Protein AF-0000000069872160 (afdb_homodimer)

Sequence (786 aa):
MKTIKYLLLVLLCYCTAQVYSQNKASWVPDSIASQIPVIQNQAREWKQKIYENPKDEKAWMSYARTIQTLKSLTPGDDIEKEINEMMDKMKKEIPNTATYALIQNMILPFGKNDMTFDEIIDKWPDAVMHYPVYMGLSFSNKDRLKDISTRWYQSGAYPVQSLNYTYNELTSAEKDALIFTDVNWTLFGSYLLQYGKGLFDDKKVILSGLILPSFSMNRLTEELGIPEFKDTDPEFYKSKTPTATFANEIKKRIEHIAKYTNRPIYISVSTNEAVKDLLKDHLYTEGLLMRYSAKPYDNLAIMRRNYENTYLLDYLYESFYPETLTNVCLDLKGVKMLSIYYVPAFKSLLQFYKESGDVTHYDKLHALLESIIKKADYYNEEVRERYLKSINFMKTIKYLLLVLLCYCTAQVYSQNKASWVPDSIASQIPVIQNQAREWKQKIYENPKDEKAWMSYARTIQTLKSLTPGDDIEKEINEMMDKMKKEIPNTATYALIQNMILPFGKNDMTFDEIIDKWPDAVMHYPVYMGLSFSNKDRLKDISTRWYQSGAYPVQSLNYTYNELTSAEKDALIFTDVNWTLFGSYLLQYGKGLFDDKKVILSGLILPSFSMNRLTEELGIPEFKDTDPEFYKSKTPTATFANEIKKRIEHIAKYTNRPIYISVSTNEAVKDLLKDHLYTEGLLMRYSAKPYDNLAIMRRNYENTYLLDYLYESFYPETLTNVCLDLKGVKMLSIYYVPAFKSLLQFYKESGDVTHYDKLHALLESIIKKADYYNEEVRERYLKSINF

Foldseek 3Di:
DVVLLVLLLVLVVLLVPVLPPPPPPPPPVPDVVVCLVVLVVQLVVLVVVCVVPVQPLVSLLSNLSSLQSNCVSPPDDVSVVVLVVSLVSNCVRPNPDLSSQVSCVNRPDPPPGPDDPVRSCVVCVQLQQCLSVQLSSCVVPPVSNLSSLQSNLVVVLQFPLLLQLLQLVLQLFDFLEEEEEQAVSNVSSVSNCCRNVNPNVSYHYDYLVQCLDQVNVQVVCVVQVHDRDDPPCPVLVPDPDPLLSSLVSSLSSVVRCVVTGPHWYKYFLNHDPSNCVVQVCQWDFLARITTGHPDDDPSLVSNVCSVPPGHDQVVLVPNDGDLVSNVSHHDSLSSLCSLLSRLVSCLVVLVVCVVVVVVVVNVVSLVSNLSSLVPNPSHDPVVSVVSNVSNVD/DVVLLVLLLVLVVLLVPVLPPPPPPPPPVPDVVVCLVVLVVQLVVLVVVCVVPVQPLVSLLSNLSSLQSNCVSPPDDVSVVVLVVSLVSNCVRPNPDLSSQVSCVNRPDPPPGPDDPVRSCVVCVQLQQCLSVQLSSCVVPPVSNLSSLQSNLVVVLQFPLLLQLLQLVLQLFDFLEEEEEQAVSNVSSVSNCCRNVVPNVSYHYDYLVQCLDQVSVQVVCVVQVHDRDDPPCPVLPPDPDPLLSSLVSSLSSVVRCVVTGPHWYKYFLNHDPSNCVVQVCQWDALARITTGHPDDDPSLVSNVCSVPPNHDQVVLVPNDGDLVSNVSHHDSLSSLCSLLSRLVSCLVVLVVCVVVVVVVVNVVSLVSNLSSLVPNPSHDPVVSVVSNVSNVD

Organism: Bacteroides thetaiotaomicron (strain ATCC 29148 / DSM 2079 / JCM 5827 / CCUG 10774 / NCTC 10582 / VPI-5482 / E50) (NCBI:txid226186)

Solvent-accessible surface area (backbone atoms only — not comparable to full-atom values): 43224 Å² total; per-residue (Å²): 108,70,65,53,52,51,49,39,46,54,51,53,44,49,68,56,49,66,60,64,56,69,55,79,66,67,79,48,83,68,54,78,65,72,48,45,61,57,48,51,49,48,34,50,53,26,50,50,48,30,69,76,35,62,71,42,60,66,39,49,52,52,27,50,53,39,49,52,51,43,38,75,73,52,67,51,68,66,50,52,51,51,50,51,53,50,51,54,49,41,55,70,55,43,56,96,36,64,64,49,52,50,49,39,54,70,71,45,60,88,84,73,41,95,57,51,72,68,54,45,44,68,74,43,72,78,48,63,60,44,46,66,58,55,40,61,74,16,73,88,35,65,69,55,31,38,51,49,24,30,50,44,39,45,65,55,46,62,47,52,68,44,40,45,52,29,48,39,45,56,70,70,46,62,85,46,19,37,34,36,28,63,50,64,63,45,47,54,28,45,43,25,37,26,54,42,70,65,41,68,75,60,45,45,72,39,53,53,78,61,46,66,48,65,70,45,35,40,51,50,23,57,75,69,71,38,76,74,82,75,80,86,65,72,64,51,76,67,43,98,37,72,64,57,26,51,22,52,54,52,50,54,52,52,52,54,48,60,72,63,49,90,54,50,42,31,37,34,67,73,29,57,64,60,37,50,60,74,42,44,93,30,49,41,58,38,32,55,34,21,38,58,38,96,61,90,72,71,34,63,62,47,23,50,47,30,65,76,71,64,46,64,59,43,60,73,78,59,69,84,66,34,64,67,39,29,49,54,53,42,58,54,66,59,56,62,51,58,59,56,54,53,44,75,33,40,44,68,57,45,52,48,26,58,74,71,62,38,58,69,61,26,53,52,50,50,50,50,46,49,50,40,46,70,64,42,71,89,47,56,69,69,58,38,48,53,55,52,53,71,73,61,125,109,70,65,53,51,50,48,39,44,53,53,54,45,49,68,55,48,67,62,65,57,69,55,79,65,68,79,48,80,68,53,78,64,70,48,46,61,56,47,50,50,50,33,51,51,26,50,50,50,30,69,76,35,61,72,43,60,65,36,50,52,54,28,50,53,41,48,50,51,44,38,73,73,53,67,51,69,66,48,52,50,50,50,52,52,50,52,54,51,42,54,70,55,42,56,96,36,66,64,50,52,49,50,39,55,70,70,44,61,88,84,73,43,94,55,52,72,68,53,44,44,69,72,43,72,78,49,65,58,44,46,65,59,55,42,60,72,17,74,88,34,64,70,56,31,38,51,50,23,29,49,44,39,46,65,55,45,61,48,50,68,45,40,44,53,29,46,38,44,57,70,70,47,61,84,45,19,38,35,37,28,64,50,63,63,45,46,53,29,44,43,25,37,25,52,42,69,65,42,68,77,59,45,45,72,41,53,54,78,61,45,66,48,64,71,46,34,41,52,49,22,56,73,69,71,37,76,72,81,74,79,86,68,70,64,53,74,70,44,99,34,71,63,57,22,50,22,50,54,50,47,54,51,53,52,54,48,60,72,62,49,89,53,49,40,30,37,32,65,75,28,57,64,62,38,48,61,76,42,44,93,31,48,42,59,38,31,58,35,21,38,58,39,97,61,90,71,72,34,64,61,48,22,49,45,31,67,76,72,65,46,66,59,44,59,72,79,59,67,84,66,34,65,69,38,29,49,54,53,41,58,54,66,58,55,61,51,58,58,56,53,53,44,75,32,41,43,66,56,46,52,47,25,58,74,72,63,38,57,69,61,26,53,53,51,50,52,51,46,49,51,40,44,71,64,42,73,87,46,56,69,69,61,38,48,53,55,52,53,71,74,61,127

Structure (mmCIF, N/CA/C/O backbone):
data_AF-0000000069872160-model_v1
#
loop_
_entity.id
_entity.type
_entity.pdbx_description
1 polymer 'Uncharacterized protein'
#
loop_
_atom_site.group_PDB
_atom_site.id
_atom_site.type_symbol
_atom_site.label_atom_id
_atom_site.label_alt_id
_atom_site.label_comp_id
_atom_site.label_asym_id
_atom_site.label_entity_id
_atom_site.label_seq_id
_atom_site.pdbx_PDB_ins_code
_atom_site.Cartn_x
_atom_site.Cartn_y
_atom_site.Cartn_z
_atom_site.occupancy
_atom_site.B_iso_or_equiv
_atom_site.auth_seq_id
_atom_site.auth_comp_id
_atom_site.auth_asym_id
_atom_site.auth_atom_id
_atom_site.pdbx_PDB_model_num
ATOM 1 N N . MET A 1 1 ? 22.672 -28.594 -9 1 46.12 1 MET A N 1
ATOM 2 C CA . MET A 1 1 ? 22.922 -27.406 -9.797 1 46.12 1 MET A CA 1
ATOM 3 C C . MET A 1 1 ? 22.031 -27.359 -11.031 1 46.12 1 MET A C 1
ATOM 5 O O . MET A 1 1 ? 21.422 -26.328 -11.32 1 46.12 1 MET A O 1
ATOM 9 N N . LYS A 1 2 ? 21.922 -28.531 -11.727 1 51.09 2 LYS A N 1
ATOM 10 C CA . LYS A 1 2 ? 21.078 -28.578 -12.93 1 51.09 2 LYS A CA 1
ATOM 11 C C . LYS A 1 2 ? 19.609 -28.359 -12.586 1 51.09 2 LYS A C 1
ATOM 13 O O . LYS A 1 2 ? 18.906 -27.641 -13.289 1 51.09 2 LYS A O 1
ATOM 18 N N . THR A 1 3 ? 19.297 -28.859 -11.477 1 50.94 3 THR A N 1
ATOM 19 C CA . THR A 1 3 ? 17.906 -28.766 -11.023 1 50.94 3 THR A CA 1
ATOM 20 C C . THR A 1 3 ? 17.547 -27.328 -10.68 1 50.94 3 THR A C 1
ATOM 22 O O . THR A 1 3 ? 16.438 -26.875 -10.992 1 50.94 3 THR A O 1
ATOM 25 N N . ILE A 1 4 ? 18.516 -26.688 -10.227 1 51.16 4 ILE A N 1
ATOM 26 C CA . ILE A 1 4 ? 18.266 -25.297 -9.836 1 51.16 4 ILE A CA 1
ATOM 27 C C . ILE A 1 4 ? 18.078 -24.438 -11.078 1 51.16 4 ILE A C 1
ATOM 29 O O . ILE A 1 4 ? 17.188 -23.578 -11.117 1 51.16 4 ILE A O 1
ATOM 33 N N . LYS A 1 5 ? 18.906 -24.734 -12.039 1 51.94 5 LYS A N 1
ATOM 34 C CA . LYS A 1 5 ? 18.812 -23.953 -13.266 1 51.94 5 LYS A CA 1
ATOM 35 C C . LYS A 1 5 ? 17.453 -24.141 -13.945 1 51.94 5 LYS A C 1
ATOM 37 O O . LYS A 1 5 ? 16.875 -23.188 -14.461 1 51.94 5 LYS A O 1
ATOM 42 N N . TYR A 1 6 ? 17.047 -25.391 -13.914 1 49.62 6 TYR A N 1
ATOM 43 C CA . TYR A 1 6 ? 15.742 -25.672 -14.508 1 49.62 6 TYR A CA 1
ATOM 44 C C . TYR A 1 6 ? 14.641 -24.938 -13.758 1 49.62 6 TYR A C 1
ATOM 46 O O . TYR A 1 6 ? 13.742 -24.359 -14.375 1 49.62 6 TYR A O 1
ATOM 54 N N . LEU A 1 7 ? 14.789 -25 -12.523 1 50.44 7 LEU A N 1
ATOM 55 C CA . LEU A 1 7 ? 13.781 -24.344 -11.695 1 50.44 7 LEU A CA 1
ATOM 56 C C . LEU A 1 7 ? 13.75 -22.844 -11.969 1 50.44 7 LEU A C 1
ATOM 58 O O . LEU A 1 7 ? 12.68 -22.25 -12.039 1 50.44 7 LEU A O 1
ATOM 62 N N . LEU A 1 8 ? 14.906 -22.453 -12.125 1 51.78 8 LEU A N 1
ATOM 63 C CA . LEU A 1 8 ? 15.023 -21.016 -12.414 1 51.78 8 LEU A CA 1
ATOM 64 C C . LEU A 1 8 ? 14.406 -20.688 -13.766 1 51.78 8 LEU A C 1
ATOM 66 O O . LEU A 1 8 ? 13.75 -19.641 -13.914 1 51.78 8 LEU A O 1
ATOM 70 N N . LEU A 1 9 ? 14.672 -21.609 -14.641 1 50.47 9 LEU A N 1
ATOM 71 C CA . LEU A 1 9 ? 14.133 -21.391 -15.977 1 50.47 9 LEU A CA 1
ATOM 72 C C . LEU A 1 9 ? 12.609 -21.391 -15.953 1 50.47 9 LEU A C 1
ATOM 74 O O . LEU A 1 9 ? 11.969 -20.562 -16.609 1 50.47 9 LEU A O 1
ATOM 78 N N . VAL A 1 10 ? 12.125 -22.328 -15.219 1 47.72 10 VAL A N 1
ATOM 79 C CA . VAL A 1 10 ? 10.672 -22.438 -15.141 1 47.72 10 VAL A CA 1
ATOM 80 C C . VAL A 1 10 ? 10.094 -21.188 -14.477 1 47.72 10 VAL A C 1
ATOM 82 O O . VAL A 1 10 ? 9.094 -20.641 -14.938 1 47.72 10 VAL A O 1
ATOM 85 N N . LEU A 1 11 ? 10.805 -20.828 -13.477 1 49.16 11 LEU A N 1
ATOM 86 C CA . LEU A 1 11 ? 10.32 -19.672 -12.719 1 49.16 11 LEU A CA 1
ATOM 87 C C . LE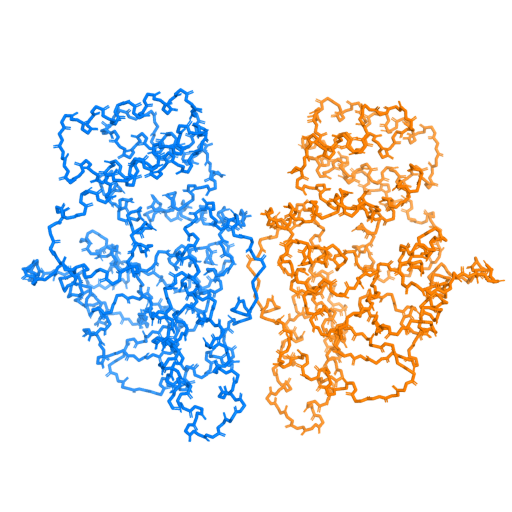U A 1 11 ? 10.477 -18.391 -13.539 1 49.16 11 LEU A C 1
ATOM 89 O O . LEU A 1 11 ? 9.602 -17.531 -13.5 1 49.16 11 LEU A O 1
ATOM 93 N N . LEU A 1 12 ? 11.617 -18.344 -14.172 1 48.47 12 LEU A N 1
ATOM 94 C CA . LEU A 1 12 ? 11.906 -17.172 -14.977 1 48.47 12 LEU A CA 1
ATOM 95 C C . LEU A 1 12 ? 11.016 -17.125 -16.219 1 48.47 12 LEU A C 1
ATOM 97 O O . LEU A 1 12 ? 10.602 -16.047 -16.656 1 48.47 12 LEU A O 1
ATOM 101 N N . CYS A 1 13 ? 10.852 -18.266 -16.797 1 44.12 13 CYS A N 1
ATOM 102 C CA . CYS A 1 13 ? 10 -18.328 -17.984 1 44.12 13 CYS A CA 1
ATOM 103 C C . CYS A 1 13 ? 8.555 -18 -17.625 1 44.12 13 CYS A C 1
ATOM 105 O O . CYS A 1 13 ? 7.844 -17.359 -18.406 1 44.12 13 CYS A O 1
ATOM 107 N N . TYR A 1 14 ? 8.219 -18.5 -16.562 1 42.78 14 TYR A N 1
ATOM 108 C CA . TYR A 1 14 ? 6.82 -18.312 -16.203 1 42.78 14 TYR A CA 1
ATOM 109 C C . TYR A 1 14 ? 6.543 -16.875 -15.797 1 42.78 14 TYR A C 1
ATOM 111 O O . TYR A 1 14 ? 5.434 -16.359 -15.992 1 42.78 14 TYR A O 1
ATOM 119 N N . CYS A 1 15 ? 7.516 -16.266 -15.211 1 42.75 15 CYS A N 1
ATOM 120 C CA . CYS A 1 15 ? 7.309 -14.852 -14.914 1 42.75 15 CYS A CA 1
ATOM 121 C C . CYS A 1 15 ? 7.066 -14.055 -16.188 1 42.75 15 CYS A C 1
ATOM 123 O O . CYS A 1 15 ? 6.332 -13.062 -16.172 1 42.75 15 CYS A O 1
ATOM 125 N N . THR A 1 16 ? 7.664 -14.492 -17.297 1 39.66 16 THR A N 1
ATOM 126 C CA . THR A 1 16 ? 7.543 -13.781 -18.562 1 39.66 16 THR A CA 1
ATOM 127 C C . THR A 1 16 ? 6.34 -14.289 -19.359 1 39.66 16 THR A C 1
ATOM 129 O O . THR A 1 16 ? 5.758 -13.555 -20.156 1 39.66 16 THR A O 1
ATOM 132 N N . ALA A 1 17 ? 6.023 -15.523 -19.266 1 37.59 17 ALA A N 1
ATOM 133 C CA . ALA A 1 17 ? 5.062 -16.125 -20.188 1 37.59 17 ALA A CA 1
ATOM 134 C C . ALA A 1 17 ? 3.652 -15.602 -19.922 1 37.59 17 ALA A C 1
ATOM 136 O O . ALA A 1 17 ? 2.83 -15.523 -20.828 1 37.59 17 ALA A O 1
ATOM 137 N N . GLN A 1 18 ? 3.295 -15.398 -18.703 1 38.25 18 GLN A N 1
ATOM 138 C CA . GLN A 1 18 ? 1.884 -15.047 -18.578 1 38.25 18 GLN A CA 1
ATOM 139 C C . GLN A 1 18 ? 1.585 -13.719 -19.266 1 38.25 18 GLN A C 1
ATOM 141 O O . GLN A 1 18 ? 0.421 -13.352 -19.438 1 38.25 18 GLN A O 1
ATOM 146 N N . VAL A 1 19 ? 2.504 -12.898 -19.406 1 34.5 19 VAL A N 1
ATOM 147 C CA . VAL A 1 19 ? 2.197 -11.625 -20.047 1 34.5 19 VAL A CA 1
ATOM 148 C C . VAL A 1 19 ? 1.654 -11.875 -21.453 1 34.5 19 VAL A C 1
ATOM 150 O O . VAL A 1 19 ? 0.75 -11.164 -21.906 1 34.5 19 VAL A O 1
ATOM 153 N N . TYR A 1 20 ? 2.264 -12.711 -22.188 1 31.27 20 TYR A N 1
ATOM 154 C CA . TYR A 1 20 ? 1.963 -12.711 -23.609 1 31.27 20 TYR A CA 1
ATOM 155 C C . TYR A 1 20 ? 0.69 -13.5 -23.906 1 31.27 20 TYR A C 1
ATOM 157 O O . TYR A 1 20 ? 0.31 -13.672 -25.062 1 31.27 20 TYR A O 1
ATOM 165 N N . SER A 1 21 ? 0.135 -14.18 -22.938 1 32.28 21 SER A N 1
ATOM 166 C CA . SER A 1 21 ? -0.94 -15.055 -23.391 1 32.28 21 SER A CA 1
ATOM 167 C C . SER A 1 21 ? -2.145 -14.242 -23.859 1 32.28 21 SER A C 1
ATOM 169 O O . SER A 1 21 ? -3.195 -14.805 -24.172 1 32.28 21 SER A O 1
ATOM 171 N N . GLN A 1 22 ? -2.273 -13.055 -23.438 1 32.03 22 GLN A N 1
ATOM 172 C CA . GLN A 1 22 ? -3.604 -12.57 -23.797 1 32.03 22 GLN A CA 1
ATOM 173 C C . GLN A 1 22 ? -3.811 -12.617 -25.312 1 32.03 22 GLN A C 1
ATOM 175 O O . GLN A 1 22 ? -4.836 -12.156 -25.812 1 32.03 22 GLN A O 1
ATOM 180 N N . ASN A 1 23 ? -2.908 -12.336 -26.156 1 28.25 23 ASN A N 1
ATOM 181 C CA . ASN A 1 23 ? -3.443 -12.5 -27.5 1 28.25 23 ASN A CA 1
ATOM 182 C C . ASN A 1 23 ? -4.035 -13.891 -27.703 1 28.25 23 ASN A C 1
ATOM 184 O O . ASN A 1 23 ? -3.473 -14.883 -27.234 1 28.25 23 ASN A O 1
ATOM 188 N N . LYS A 1 24 ? -5.422 -14.117 -27.719 1 32.97 24 LYS A N 1
ATOM 189 C CA . LYS A 1 24 ? -6.035 -15.336 -28.25 1 32.97 24 LYS A CA 1
ATOM 190 C C . LYS A 1 24 ? -5.039 -16.125 -29.094 1 32.97 24 LYS A C 1
ATOM 192 O O . LYS A 1 24 ? -5.434 -16.953 -29.922 1 32.97 24 LYS A O 1
ATOM 197 N N . ALA A 1 25 ? -3.918 -15.672 -29.312 1 30.06 25 ALA A N 1
ATOM 198 C CA . ALA A 1 25 ? -3.283 -16.656 -30.172 1 30.06 25 ALA A CA 1
ATOM 199 C C . ALA A 1 25 ? -3.283 -18.047 -29.531 1 30.06 25 ALA A C 1
ATOM 201 O O . ALA A 1 25 ? -3.014 -18.172 -28.328 1 30.06 25 ALA A O 1
ATOM 202 N N . SER A 1 26 ? -4.188 -18.938 -29.953 1 27.89 26 SER A N 1
ATOM 203 C CA . SER A 1 26 ? -4.102 -20.391 -29.906 1 27.89 26 SER A CA 1
ATOM 204 C C . SER A 1 26 ? -2.676 -20.844 -29.625 1 27.89 26 SER A C 1
ATOM 206 O O . SER A 1 26 ? -1.774 -20.625 -30.438 1 27.89 26 SER A O 1
ATOM 208 N N . TRP A 1 27 ? -2.262 -20.766 -28.453 1 29.09 27 TRP A N 1
ATOM 209 C CA . TRP A 1 27 ? -1.184 -21.734 -28.344 1 29.09 27 TRP A CA 1
ATOM 210 C C . TRP A 1 27 ? -1.547 -23.031 -29.062 1 29.09 27 TRP A C 1
ATOM 212 O O . TRP A 1 27 ? -2.369 -23.812 -28.578 1 29.09 27 TRP A O 1
ATOM 222 N N . VAL A 1 28 ? -2.207 -23.016 -30.156 1 30.61 28 VAL A N 1
ATOM 223 C CA . VAL A 1 28 ? -2.109 -24.266 -30.906 1 30.61 28 VAL A CA 1
ATOM 224 C C . VAL A 1 28 ? -0.677 -24.797 -30.844 1 30.61 28 VAL A C 1
ATOM 226 O O . VAL A 1 28 ? 0.277 -24.031 -31.016 1 30.61 28 VAL A O 1
ATOM 229 N N . PRO A 1 29 ? -0.417 -25.906 -30.188 1 35.09 29 PRO A N 1
ATOM 230 C CA . PRO A 1 29 ? 0.846 -26.594 -30.469 1 35.09 29 PRO A CA 1
ATOM 231 C C . PRO A 1 29 ? 1.492 -26.141 -31.766 1 35.09 29 PRO A C 1
ATOM 233 O O . PRO A 1 29 ? 2.484 -26.734 -32.219 1 35.09 29 PRO A O 1
ATOM 236 N N . ASP A 1 30 ? 0.834 -25.547 -32.625 1 39 30 ASP A N 1
ATOM 237 C CA . ASP A 1 30 ? 1.576 -25.297 -33.844 1 39 30 ASP A CA 1
ATOM 238 C C . ASP A 1 30 ? 2.936 -24.672 -33.562 1 39 30 ASP A C 1
ATOM 240 O O . ASP A 1 30 ? 3.111 -24.016 -32.531 1 39 30 ASP A O 1
ATOM 244 N N . SER A 1 31 ? 4.281 -24.688 -34.438 1 47.19 31 SER A N 1
ATOM 245 C CA . SER A 1 31 ? 5.711 -24.984 -34.375 1 47.19 31 SER A CA 1
ATOM 246 C C . SER A 1 31 ? 6.453 -23.922 -33.562 1 47.19 31 SER A C 1
ATOM 248 O O . SER A 1 31 ? 6.168 -22.734 -33.688 1 47.19 31 SER A O 1
ATOM 250 N N . ILE A 1 32 ? 6.922 -24.281 -32.219 1 54.94 32 ILE A N 1
ATOM 251 C CA . ILE A 1 32 ? 8.086 -23.594 -31.672 1 54.94 32 ILE A CA 1
ATOM 252 C C . ILE A 1 32 ? 8.734 -22.734 -32.75 1 54.94 32 ILE A C 1
ATOM 254 O O . ILE A 1 32 ? 9.148 -21.594 -32.5 1 54.94 32 ILE A O 1
ATOM 258 N N . ALA A 1 33 ? 8.375 -23.203 -33.906 1 59.5 33 ALA A N 1
ATOM 259 C CA . ALA A 1 33 ? 9.016 -22.531 -35.031 1 59.5 33 ALA A CA 1
ATOM 260 C C . ALA A 1 33 ? 8.344 -21.188 -35.312 1 59.5 33 ALA A C 1
ATOM 262 O O . ALA A 1 33 ? 9.008 -20.219 -35.688 1 59.5 33 ALA A O 1
ATOM 263 N N . SER A 1 34 ? 6.992 -21.234 -35 1 66.44 34 SER A N 1
ATOM 264 C CA . SER A 1 34 ? 6.281 -20 -35.344 1 66.44 34 SER A CA 1
ATOM 265 C C . SER A 1 34 ? 6.566 -18.906 -34.344 1 66.44 34 SER A C 1
ATOM 267 O O . SER A 1 34 ? 6.379 -17.719 -34.625 1 66.44 34 SER A O 1
ATOM 269 N N . GLN A 1 35 ? 7.172 -19.312 -33.188 1 73.69 35 GLN A N 1
ATOM 270 C CA . GLN A 1 35 ? 7.426 -18.328 -32.125 1 73.69 35 GLN A CA 1
ATOM 271 C C . GLN A 1 35 ? 8.844 -17.766 -32.219 1 73.69 35 GLN A C 1
ATOM 273 O O . GLN A 1 35 ? 9.148 -16.734 -31.625 1 73.69 35 GLN A O 1
ATOM 278 N N . ILE A 1 36 ? 9.578 -18.375 -33.062 1 79.19 36 ILE A N 1
ATOM 279 C CA . ILE A 1 36 ? 10.992 -18.031 -33.094 1 79.19 36 ILE A CA 1
ATOM 280 C C . ILE A 1 36 ? 11.164 -16.594 -33.594 1 79.19 36 ILE A C 1
ATOM 282 O O . ILE A 1 36 ? 11.867 -15.797 -32.969 1 79.19 36 ILE A O 1
ATOM 286 N N . PRO A 1 37 ? 10.352 -16.219 -34.625 1 82.69 37 PRO A N 1
ATOM 287 C CA . PRO A 1 37 ? 10.5 -14.836 -35.062 1 82.69 37 PRO A CA 1
ATOM 288 C C . PRO A 1 37 ? 10.047 -13.812 -34.031 1 82.69 37 PRO A C 1
ATOM 290 O O . PRO A 1 37 ? 10.625 -12.727 -33.938 1 82.69 37 PRO A O 1
ATOM 293 N N . VAL A 1 38 ? 9.102 -14.125 -33.312 1 80.44 38 VAL A N 1
ATOM 294 C CA . VAL A 1 38 ? 8.586 -13.234 -32.281 1 80.44 38 VAL A CA 1
ATOM 295 C C . VAL A 1 38 ? 9.648 -13.031 -31.203 1 80.44 38 VAL A C 1
ATOM 297 O O . VAL A 1 38 ? 9.898 -11.898 -30.766 1 80.44 38 VAL A O 1
ATOM 300 N N . ILE A 1 39 ? 10.273 -14.078 -30.812 1 84.25 39 ILE A N 1
ATOM 301 C CA . ILE A 1 39 ? 11.297 -14.031 -29.766 1 84.25 39 ILE A CA 1
ATOM 302 C C . ILE A 1 39 ? 12.523 -13.289 -30.297 1 84.25 39 ILE A C 1
ATOM 304 O O . ILE A 1 39 ? 13.156 -12.531 -29.547 1 84.25 39 ILE A O 1
ATOM 308 N N . GLN A 1 40 ? 12.75 -13.5 -31.531 1 86.56 40 GLN A N 1
ATOM 309 C CA . GLN A 1 40 ? 13.867 -12.789 -32.156 1 86.56 40 GLN A CA 1
ATOM 310 C C . GLN A 1 40 ? 13.609 -11.289 -32.188 1 86.56 40 GLN A C 1
ATOM 312 O O . GLN A 1 40 ? 14.516 -10.492 -31.938 1 86.56 40 GLN A O 1
ATOM 317 N N . ASN A 1 41 ? 12.422 -10.984 -32.469 1 89.56 41 ASN A N 1
ATOM 318 C CA . ASN A 1 41 ? 12.055 -9.57 -32.5 1 89.56 41 ASN A CA 1
ATOM 319 C C . ASN A 1 41 ? 12.148 -8.969 -31.094 1 89.56 41 ASN A C 1
ATOM 321 O O . ASN A 1 41 ? 12.562 -7.816 -30.922 1 89.56 41 ASN A O 1
ATOM 325 N N . GLN A 1 42 ? 11.773 -9.695 -30.125 1 86.62 42 GLN A N 1
ATOM 326 C CA . GLN A 1 42 ? 11.898 -9.25 -28.734 1 86.62 42 GLN A CA 1
ATOM 327 C C . GLN A 1 42 ? 13.359 -9 -28.375 1 86.62 42 GLN A C 1
ATOM 329 O O . GLN A 1 42 ? 13.688 -8.008 -27.719 1 86.62 42 GLN A O 1
ATOM 334 N N . ALA A 1 43 ? 14.172 -9.891 -28.828 1 90 43 ALA A N 1
ATOM 335 C CA . ALA A 1 43 ? 15.602 -9.734 -28.562 1 90 43 ALA A CA 1
ATOM 336 C C . ALA A 1 43 ? 16.125 -8.438 -29.188 1 90 43 ALA A C 1
ATOM 338 O O . ALA A 1 43 ? 16.922 -7.727 -28.562 1 90 43 ALA A O 1
ATOM 339 N N . ARG A 1 44 ? 15.633 -8.156 -30.328 1 91.94 44 ARG A N 1
ATOM 340 C CA . ARG A 1 44 ? 16.062 -6.938 -31 1 91.94 44 ARG A CA 1
ATOM 341 C C . ARG A 1 44 ? 15.586 -5.699 -30.25 1 91.94 44 ARG A C 1
ATOM 343 O O . ARG A 1 44 ? 16.312 -4.707 -30.156 1 91.94 44 ARG A O 1
ATOM 350 N N . GLU A 1 45 ? 14.422 -5.781 -29.781 1 92.5 45 GLU A N 1
ATOM 351 C CA . GLU A 1 45 ? 13.867 -4.66 -29.016 1 92.5 45 GLU A CA 1
ATOM 352 C C . GLU A 1 45 ? 14.664 -4.41 -27.75 1 92.5 45 GLU A C 1
ATOM 354 O O . GLU A 1 45 ? 14.961 -3.26 -27.406 1 92.5 45 GLU A O 1
ATOM 359 N N . TRP A 1 46 ? 15.016 -5.441 -27.078 1 93.06 46 TRP A N 1
ATOM 360 C CA . TRP A 1 46 ? 15.789 -5.289 -25.844 1 93.06 46 TRP A CA 1
ATOM 361 C C . TRP A 1 46 ? 17.188 -4.777 -26.156 1 93.06 46 TRP A C 1
ATOM 363 O O . TRP A 1 46 ? 17.734 -3.961 -25.406 1 93.06 46 TRP A O 1
ATOM 373 N N . LYS A 1 47 ? 17.719 -5.297 -27.203 1 93.44 47 LYS A N 1
ATOM 374 C CA . LYS A 1 47 ? 19.047 -4.816 -27.641 1 93.44 47 LYS A CA 1
ATOM 375 C C . LYS A 1 47 ? 19.016 -3.314 -27.906 1 93.44 47 LYS A C 1
ATOM 377 O O . LYS A 1 47 ? 19.969 -2.605 -27.562 1 93.44 47 LYS A O 1
ATOM 382 N N . GLN A 1 48 ? 17.984 -2.885 -28.484 1 94.75 48 GLN A N 1
ATOM 383 C CA . GLN A 1 48 ? 17.828 -1.458 -28.75 1 94.75 48 GLN A CA 1
ATOM 384 C C . GLN A 1 48 ? 17.75 -0.659 -27.453 1 94.75 48 GLN A C 1
ATOM 386 O O . GLN A 1 48 ? 18.328 0.419 -27.344 1 94.75 48 GLN A O 1
ATOM 391 N N . LYS A 1 49 ? 17.047 -1.148 -26.531 1 94.38 49 LYS A N 1
ATOM 392 C CA . LYS A 1 49 ? 16.938 -0.479 -25.234 1 94.38 49 LYS A CA 1
ATOM 393 C C . LYS A 1 49 ? 18.297 -0.391 -24.547 1 94.38 49 LYS A C 1
ATOM 395 O O . LYS A 1 49 ? 18.609 0.618 -23.922 1 94.38 49 LYS A O 1
ATOM 400 N N . ILE A 1 50 ? 19.062 -1.433 -24.656 1 95.38 50 ILE A N 1
ATOM 401 C CA . ILE A 1 50 ? 20.391 -1.474 -24.062 1 95.38 50 ILE A CA 1
ATOM 402 C C . ILE A 1 50 ? 21.312 -0.469 -24.766 1 95.38 50 ILE A C 1
ATOM 404 O O . ILE A 1 50 ? 22.156 0.167 -24.141 1 95.38 50 ILE A O 1
ATOM 408 N N . TYR A 1 51 ? 21.094 -0.339 -26.078 1 94.5 51 TYR A N 1
ATOM 409 C CA . TYR A 1 51 ? 21.859 0.644 -26.844 1 94.5 51 TYR A CA 1
ATOM 410 C C . TYR A 1 51 ? 21.531 2.061 -26.375 1 94.5 51 TYR A C 1
ATOM 412 O O . TYR A 1 51 ? 22.438 2.896 -26.25 1 94.5 51 TYR A O 1
ATOM 420 N N . GLU A 1 52 ? 20.359 2.283 -26.094 1 95.88 52 GLU A N 1
ATOM 421 C CA . GLU A 1 52 ? 19.922 3.602 -25.641 1 95.88 52 GLU A CA 1
ATOM 422 C C . GLU A 1 52 ? 20.406 3.883 -24.219 1 95.88 52 GLU A C 1
ATOM 424 O O . GLU A 1 52 ? 20.781 5.012 -23.906 1 95.88 52 GLU A O 1
ATOM 429 N N . ASN A 1 53 ? 20.359 2.834 -23.391 1 96.19 53 ASN A N 1
ATOM 430 C CA . ASN A 1 53 ? 20.828 2.949 -22.016 1 96.19 53 ASN A CA 1
ATOM 431 C C . ASN A 1 53 ? 21.578 1.694 -21.578 1 96.19 53 ASN A C 1
ATOM 433 O O . ASN A 1 53 ? 21 0.819 -20.922 1 96.19 53 ASN A O 1
ATOM 437 N N . PRO A 1 54 ? 22.828 1.727 -21.734 1 96 54 PRO A N 1
ATOM 438 C CA . PRO A 1 54 ? 23.625 0.528 -21.453 1 96 54 PRO A CA 1
ATOM 439 C C . PRO A 1 54 ? 23.656 0.199 -19.953 1 96 54 PRO A C 1
ATOM 441 O O . PRO A 1 54 ? 24.125 -0.881 -19.578 1 96 54 PRO A O 1
ATOM 444 N N . LYS A 1 55 ? 23.156 1.096 -19.125 1 95.12 55 LYS A N 1
ATOM 445 C CA . LYS A 1 55 ? 23.188 0.849 -17.688 1 95.12 55 LYS A CA 1
ATOM 446 C C . LYS A 1 55 ? 21.859 0.281 -17.188 1 95.12 55 LYS A C 1
ATOM 448 O O . LYS A 1 55 ? 21.703 -0.005 -16 1 95.12 55 LYS A O 1
ATOM 453 N N . ASP A 1 56 ? 20.953 0.016 -18.109 1 93.56 56 ASP A N 1
ATOM 454 C CA . ASP A 1 56 ? 19.625 -0.494 -17.797 1 93.56 56 ASP A CA 1
ATOM 455 C C . ASP A 1 56 ? 19.672 -1.986 -17.469 1 93.56 56 ASP A C 1
ATOM 457 O O . ASP A 1 56 ? 19.594 -2.822 -18.375 1 93.56 56 ASP A O 1
ATOM 461 N N . GLU A 1 57 ? 19.719 -2.318 -16.234 1 93 57 GLU A N 1
ATOM 462 C CA . GLU A 1 57 ? 19.875 -3.703 -15.797 1 93 57 GLU A CA 1
ATOM 463 C C . GLU A 1 57 ? 18.641 -4.531 -16.156 1 93 57 GLU A C 1
ATOM 465 O O . GLU A 1 57 ? 18.75 -5.719 -16.469 1 93 57 GLU A O 1
ATOM 470 N N . LYS A 1 58 ? 17.531 -3.945 -16.125 1 88.81 58 LYS A N 1
ATOM 471 C CA . LYS A 1 58 ? 16.297 -4.668 -16.469 1 88.81 58 LYS A CA 1
ATOM 472 C C . LYS A 1 58 ? 16.297 -5.07 -17.938 1 88.81 58 LYS A C 1
ATOM 474 O O . LYS A 1 58 ? 15.883 -6.176 -18.281 1 88.81 58 LYS A O 1
ATOM 479 N N . ALA A 1 59 ? 16.734 -4.168 -18.75 1 91.31 59 ALA A N 1
ATOM 480 C CA . ALA A 1 59 ? 16.844 -4.473 -20.172 1 91.31 59 ALA A CA 1
ATOM 481 C C . ALA A 1 59 ? 17.828 -5.621 -20.422 1 91.31 59 ALA A C 1
ATOM 483 O O . ALA A 1 59 ? 17.562 -6.52 -21.219 1 91.31 59 ALA A O 1
ATOM 484 N N . TRP A 1 60 ? 18.891 -5.598 -19.703 1 93.62 60 TRP A N 1
ATOM 485 C CA . TRP A 1 60 ? 19.875 -6.664 -19.828 1 93.62 60 TRP A CA 1
ATOM 486 C C . TRP A 1 60 ? 19.281 -8.008 -19.422 1 93.62 60 TRP A C 1
ATOM 488 O O . TRP A 1 60 ? 19.484 -9.016 -20.109 1 93.62 60 TRP A O 1
ATOM 498 N N . MET A 1 61 ? 18.609 -8.008 -18.359 1 89.94 61 MET A N 1
ATOM 499 C CA . MET A 1 61 ? 18 -9.234 -17.859 1 89.94 61 MET A CA 1
ATOM 500 C C . MET A 1 61 ? 16.984 -9.789 -18.875 1 89.94 61 MET A C 1
ATOM 502 O O . MET A 1 61 ? 16.953 -10.992 -19.125 1 89.94 61 MET A O 1
ATOM 506 N N . SER A 1 62 ? 16.188 -8.898 -19.375 1 86.75 62 SER A N 1
ATOM 507 C CA . SER A 1 62 ? 15.188 -9.328 -20.359 1 86.75 62 SER A CA 1
ATOM 508 C C . SER A 1 62 ? 15.844 -9.836 -21.641 1 86.75 62 SER A C 1
ATOM 510 O O . SER A 1 62 ? 15.414 -10.828 -22.219 1 86.75 62 SER A O 1
ATOM 512 N N . TYR A 1 63 ? 16.875 -9.18 -22.047 1 90.88 63 TYR A N 1
ATOM 513 C CA . TYR A 1 63 ? 17.625 -9.602 -23.234 1 90.88 63 TYR A CA 1
ATOM 514 C C . TYR A 1 63 ? 18.25 -10.977 -23.016 1 90.88 63 TYR A C 1
ATOM 516 O O . TYR A 1 63 ? 18.125 -11.867 -23.859 1 90.88 63 TYR A O 1
ATOM 524 N N . ALA A 1 64 ? 18.859 -11.156 -21.891 1 90.06 64 ALA A N 1
ATOM 525 C CA . ALA A 1 64 ? 19.5 -12.43 -21.562 1 90.06 64 ALA A CA 1
ATOM 526 C C . ALA A 1 64 ? 18.484 -13.57 -21.562 1 90.06 64 ALA A C 1
ATOM 528 O O . ALA A 1 64 ? 18.75 -14.656 -22.062 1 90.06 64 ALA A O 1
ATOM 529 N N . ARG A 1 65 ? 17.344 -13.273 -20.984 1 83.62 65 ARG A N 1
ATOM 530 C CA . ARG A 1 65 ? 16.297 -14.289 -20.953 1 83.62 65 ARG A CA 1
ATOM 531 C C . ARG A 1 65 ? 15.859 -14.672 -22.359 1 83.62 65 ARG A C 1
ATOM 533 O O . ARG A 1 65 ? 15.656 -15.852 -22.656 1 83.62 65 ARG A O 1
ATOM 540 N N . THR A 1 66 ? 15.719 -13.672 -23.125 1 84.31 66 THR A N 1
ATOM 541 C CA . THR A 1 66 ? 15.297 -13.898 -24.5 1 84.31 66 THR A CA 1
ATOM 542 C C . THR A 1 66 ? 16.359 -14.688 -25.266 1 84.31 66 THR A C 1
ATOM 544 O O . THR A 1 66 ? 16.031 -15.609 -26.016 1 84.31 66 THR A O 1
ATOM 547 N N . ILE A 1 67 ? 17.562 -14.398 -25.078 1 87.62 67 ILE A N 1
ATOM 548 C CA . ILE A 1 67 ? 18.672 -15.062 -25.766 1 87.62 67 ILE A CA 1
ATOM 549 C C . ILE A 1 67 ? 18.781 -16.516 -25.281 1 87.62 67 ILE A C 1
ATOM 551 O O . ILE A 1 67 ? 19.047 -17.406 -26.078 1 87.62 67 ILE A O 1
ATOM 555 N N . GLN A 1 68 ? 18.625 -16.672 -24.062 1 83.38 68 GLN A N 1
ATOM 556 C CA . GLN A 1 68 ? 18.625 -18.031 -23.516 1 83.38 68 GLN A CA 1
ATOM 557 C C . GLN A 1 68 ? 17.516 -18.875 -24.141 1 83.38 68 GLN A C 1
ATOM 559 O O . GLN A 1 68 ? 17.734 -20.062 -24.438 1 83.38 68 GLN A O 1
ATOM 564 N N . THR A 1 69 ? 16.375 -18.266 -24.234 1 78.88 69 THR A N 1
ATOM 565 C CA . THR A 1 69 ? 15.266 -18.953 -24.875 1 78.88 69 THR A CA 1
ATOM 566 C C . THR A 1 69 ? 15.602 -19.312 -26.312 1 78.88 69 THR A C 1
ATOM 568 O O . THR A 1 69 ? 15.344 -20.422 -26.766 1 78.88 69 THR A O 1
ATOM 571 N N . LEU A 1 70 ? 16.203 -18.422 -27.016 1 81.44 70 LEU A N 1
ATOM 572 C CA . LEU A 1 70 ? 16.578 -18.625 -28.406 1 81.44 70 LEU A CA 1
ATOM 573 C C . LEU A 1 70 ? 17.656 -19.719 -28.516 1 81.44 70 LEU A C 1
ATOM 575 O O . LEU A 1 70 ? 17.641 -20.516 -29.453 1 81.44 70 LEU A O 1
ATOM 579 N N . LYS A 1 71 ? 18.547 -19.734 -27.562 1 83.12 71 LYS A N 1
ATOM 580 C CA . LYS A 1 71 ? 19.594 -20.75 -27.531 1 83.12 71 LYS A CA 1
ATOM 581 C C . LYS A 1 71 ? 18.984 -22.141 -27.406 1 83.12 71 LYS A C 1
ATOM 583 O O . LYS A 1 71 ? 19.453 -23.094 -28.031 1 83.12 71 LYS A O 1
ATOM 588 N N . SER A 1 72 ? 17.938 -22.25 -26.594 1 76.5 72 SER A N 1
ATOM 589 C CA . SER A 1 72 ? 17.266 -23.531 -26.391 1 76.5 72 SER A CA 1
ATOM 590 C C . SER A 1 72 ? 16.484 -23.953 -27.625 1 76.5 72 SER A C 1
ATOM 592 O O . SER A 1 72 ? 16.359 -25.141 -27.922 1 76.5 72 SER A O 1
ATOM 594 N N . LEU A 1 73 ? 16.047 -22.953 -28.391 1 75.56 73 LEU A N 1
ATOM 595 C CA . LEU A 1 73 ? 15.18 -23.25 -29.531 1 75.56 73 LEU A CA 1
ATOM 596 C C . LEU A 1 73 ? 16 -23.438 -30.797 1 75.56 73 LEU A C 1
ATOM 598 O O . LEU A 1 73 ? 15.656 -24.25 -31.656 1 75.56 73 LEU A O 1
ATOM 602 N N . THR A 1 74 ? 17.016 -22.609 -30.906 1 81.88 74 THR A N 1
ATOM 603 C CA . THR A 1 74 ? 17.844 -22.641 -32.094 1 81.88 74 THR A CA 1
ATOM 604 C C . THR A 1 74 ? 19.312 -22.594 -31.75 1 81.88 74 THR A C 1
ATOM 606 O O . THR A 1 74 ? 20 -21.609 -32.031 1 81.88 74 THR A O 1
ATOM 609 N N . PRO A 1 75 ? 19.781 -23.719 -31.172 1 83.56 75 PRO A N 1
ATOM 610 C CA . PRO A 1 75 ? 21.203 -23.703 -30.812 1 83.56 75 PRO A CA 1
ATOM 611 C C . PRO A 1 75 ? 22.109 -23.625 -32.031 1 83.56 75 PRO A C 1
ATOM 613 O O . PRO A 1 75 ? 21.781 -24.125 -33.125 1 83.56 75 PRO A O 1
ATOM 616 N N . GLY A 1 76 ? 23.141 -22.922 -31.953 1 88.5 76 GLY A N 1
ATOM 617 C CA . GLY A 1 76 ? 24.094 -22.781 -33.031 1 88.5 76 GLY A CA 1
ATOM 618 C C . GLY A 1 76 ? 25.188 -21.781 -32.719 1 88.5 76 GLY A C 1
ATOM 619 O O . GLY A 1 76 ? 25.203 -21.172 -31.656 1 88.5 76 GLY A O 1
ATOM 620 N N . ASP A 1 77 ? 26.031 -21.641 -33.656 1 91.12 77 ASP A N 1
ATOM 621 C CA . ASP A 1 77 ? 27.219 -20.812 -33.469 1 91.12 77 ASP A CA 1
ATOM 622 C C . ASP A 1 77 ? 26.828 -19.328 -33.406 1 91.12 77 ASP A C 1
ATOM 624 O O . ASP A 1 77 ? 27.469 -18.547 -32.688 1 91.12 77 ASP A O 1
ATOM 628 N N . ASP A 1 78 ? 25.859 -19.016 -34.094 1 90.69 78 ASP A N 1
ATOM 629 C CA . ASP A 1 78 ? 25.438 -17.609 -34.125 1 90.69 78 ASP A CA 1
ATOM 630 C C . ASP A 1 78 ? 24.938 -17.141 -32.75 1 90.69 78 ASP A C 1
ATOM 632 O O . ASP A 1 78 ? 25.281 -16.047 -32.312 1 90.69 78 ASP A O 1
ATOM 636 N N . ILE A 1 79 ? 24.172 -17.984 -32.125 1 90.69 79 ILE A N 1
ATOM 637 C CA . ILE A 1 79 ? 23.625 -17.625 -30.828 1 90.69 79 ILE A CA 1
ATOM 638 C C . ILE A 1 79 ? 24.75 -17.594 -29.797 1 90.69 79 ILE A C 1
ATOM 640 O O . ILE A 1 79 ? 24.734 -16.75 -28.891 1 90.69 79 ILE A O 1
ATOM 644 N N . GLU A 1 80 ? 25.734 -18.453 -29.953 1 90.44 80 GLU A N 1
ATOM 645 C CA . GLU A 1 80 ? 26.875 -18.453 -29.031 1 90.44 80 GLU A CA 1
ATOM 646 C C . GLU A 1 80 ? 27.688 -17.188 -29.172 1 90.44 80 GLU A C 1
ATOM 648 O O . GLU A 1 80 ? 28.156 -16.625 -28.188 1 90.44 80 GLU A O 1
ATOM 653 N N . LYS A 1 81 ? 27.828 -16.828 -30.391 1 92.94 81 LYS A N 1
ATOM 654 C CA . LYS A 1 81 ? 28.531 -15.578 -30.641 1 92.94 81 LYS A CA 1
ATOM 655 C C . LYS A 1 81 ? 27.797 -14.391 -30.031 1 92.94 81 LYS A C 1
ATOM 657 O O . LYS A 1 81 ? 28.422 -13.508 -29.422 1 92.94 81 LYS A O 1
ATOM 662 N N . GLU A 1 82 ? 26.531 -14.383 -30.188 1 92.69 82 GLU A N 1
ATOM 663 C CA . GLU A 1 82 ? 25.719 -13.312 -29.641 1 92.69 82 GLU A CA 1
ATOM 664 C C . GLU A 1 82 ? 25.812 -13.281 -28.109 1 92.69 82 GLU A C 1
ATOM 666 O O . GLU A 1 82 ? 25.859 -12.203 -27.516 1 92.69 82 GLU A O 1
ATOM 671 N N . ILE A 1 83 ? 25.859 -14.422 -27.5 1 92.69 83 ILE A N 1
ATOM 672 C CA . ILE A 1 83 ? 25.969 -14.539 -26.047 1 92.69 83 ILE A CA 1
ATOM 673 C C . ILE A 1 83 ? 27.312 -13.977 -25.594 1 92.69 83 ILE A C 1
ATOM 675 O O . ILE A 1 83 ? 27.375 -13.211 -24.625 1 92.69 83 ILE A O 1
ATOM 679 N N . ASN A 1 84 ? 28.328 -14.281 -26.297 1 92.25 84 ASN A N 1
ATOM 680 C CA . ASN A 1 84 ? 29.656 -13.797 -25.938 1 92.25 84 ASN A CA 1
ATOM 681 C C . ASN A 1 84 ? 29.75 -12.281 -26.062 1 92.25 84 ASN A C 1
ATOM 683 O O . ASN A 1 84 ? 30.328 -11.617 -25.203 1 92.25 84 ASN A O 1
ATOM 687 N N . GLU A 1 85 ? 29.188 -11.781 -27.078 1 94 85 GLU A N 1
ATOM 688 C CA . GLU A 1 85 ? 29.188 -10.336 -27.281 1 94 85 GLU A CA 1
ATOM 689 C C . GLU A 1 85 ? 28.375 -9.625 -26.188 1 94 85 GLU A C 1
ATOM 691 O O . GLU A 1 85 ? 28.781 -8.57 -25.703 1 94 85 GLU A O 1
ATOM 696 N N . MET A 1 86 ? 27.25 -10.242 -25.891 1 94.56 86 MET A N 1
ATOM 697 C CA . MET A 1 86 ? 26.406 -9.695 -24.828 1 94.56 86 MET A CA 1
ATOM 698 C C . MET A 1 86 ? 27.156 -9.641 -23.516 1 94.56 86 MET A C 1
ATOM 700 O O . MET A 1 86 ? 27.156 -8.617 -22.828 1 94.56 86 MET A O 1
ATOM 704 N N . MET A 1 87 ? 27.875 -10.695 -23.203 1 93.56 87 MET A N 1
ATOM 705 C CA . MET A 1 87 ? 28.578 -10.789 -21.922 1 93.56 87 MET A CA 1
ATOM 706 C C . MET A 1 87 ? 29.734 -9.789 -21.875 1 93.56 87 MET A C 1
ATOM 708 O O . MET A 1 87 ? 29.984 -9.172 -20.844 1 93.56 87 MET A O 1
ATOM 712 N N . ASP A 1 88 ? 30.391 -9.625 -22.953 1 94.5 88 ASP A N 1
ATOM 713 C CA . ASP A 1 88 ? 31.5 -8.672 -23.016 1 94.5 88 ASP A CA 1
ATOM 714 C C . ASP A 1 88 ? 31 -7.242 -22.812 1 94.5 88 ASP A C 1
ATOM 716 O O . ASP A 1 88 ? 31.609 -6.477 -22.047 1 94.5 88 ASP A O 1
ATOM 720 N N . LYS A 1 89 ? 30 -6.984 -23.453 1 95.81 89 LYS A N 1
ATOM 721 C CA . LYS A 1 89 ? 29.438 -5.641 -23.328 1 95.81 89 LYS A CA 1
ATOM 722 C C . LYS A 1 89 ? 28.906 -5.395 -21.922 1 95.81 89 LYS A C 1
ATOM 724 O O . LYS A 1 89 ? 29.078 -4.305 -21.375 1 95.81 89 LYS A O 1
ATOM 729 N N . MET A 1 90 ? 28.266 -6.383 -21.375 1 95.06 90 MET A N 1
ATOM 730 C CA . MET A 1 90 ? 27.75 -6.25 -20.016 1 95.06 90 MET A CA 1
ATOM 731 C C . MET A 1 90 ? 28.875 -6.023 -19.016 1 95.06 90 MET A C 1
ATOM 733 O O . MET A 1 90 ? 28.734 -5.219 -18.094 1 95.06 90 MET A O 1
ATOM 737 N N . LYS A 1 91 ? 29.891 -6.723 -19.156 1 94.12 91 LYS A N 1
ATOM 738 C CA . LYS A 1 91 ? 31.047 -6.59 -18.281 1 94.12 91 LYS A CA 1
ATOM 739 C C . LYS A 1 91 ? 31.625 -5.176 -18.328 1 94.12 91 LYS A C 1
ATOM 741 O O . LYS A 1 91 ? 32.094 -4.66 -17.312 1 94.12 91 LYS A O 1
ATOM 746 N N . LYS A 1 92 ? 31.516 -4.578 -19.406 1 96.38 92 LYS A N 1
ATOM 747 C CA . LYS A 1 92 ? 32.031 -3.225 -19.594 1 96.38 92 LYS A CA 1
ATOM 748 C C . LYS A 1 92 ? 31.094 -2.191 -18.984 1 96.38 92 LYS A C 1
ATOM 750 O O . LYS A 1 92 ? 31.531 -1.244 -18.328 1 96.38 92 LYS A O 1
ATOM 755 N N . GLU A 1 93 ? 29.797 -2.416 -19.188 1 96.81 93 GLU A N 1
ATOM 756 C CA . GLU A 1 93 ? 28.828 -1.37 -18.859 1 96.81 93 GLU A CA 1
ATOM 757 C C . GLU A 1 93 ? 28.328 -1.491 -17.422 1 96.81 93 GLU A C 1
ATOM 759 O O . GLU A 1 93 ? 28.062 -0.483 -16.766 1 96.81 93 GLU A O 1
ATOM 764 N N . ILE A 1 94 ? 28.125 -2.658 -16.859 1 96.5 94 ILE A N 1
ATOM 765 C CA . ILE A 1 94 ? 27.594 -2.812 -15.508 1 96.5 94 ILE A CA 1
ATOM 766 C C . ILE A 1 94 ? 28.391 -3.887 -14.758 1 96.5 94 ILE A C 1
ATOM 768 O O . ILE A 1 94 ? 27.812 -4.859 -14.266 1 96.5 94 ILE A O 1
ATOM 772 N N . PRO A 1 95 ? 29.703 -3.447 -14.594 1 92.62 95 PRO A N 1
ATOM 773 C CA . PRO A 1 95 ? 30.516 -4.422 -13.852 1 92.62 95 PRO A CA 1
ATOM 774 C C . PRO A 1 95 ? 30.141 -4.48 -12.375 1 92.62 95 PRO A C 1
ATOM 776 O O . PRO A 1 95 ? 29.578 -3.523 -11.828 1 92.62 95 PRO A O 1
ATOM 779 N N . ASN A 1 96 ? 30.266 -5.559 -11.75 1 93.62 96 ASN A N 1
ATOM 780 C CA . ASN A 1 96 ? 30.125 -5.699 -10.305 1 93.62 96 ASN A CA 1
ATOM 781 C C . ASN A 1 96 ? 28.672 -5.504 -9.859 1 93.62 96 ASN A C 1
ATOM 783 O O . ASN A 1 96 ? 28.406 -4.77 -8.914 1 93.62 96 ASN A O 1
ATOM 787 N N . THR A 1 97 ? 27.703 -5.895 -10.648 1 95.88 97 THR A N 1
ATOM 788 C CA . THR A 1 97 ? 26.281 -5.891 -10.289 1 95.88 97 THR A CA 1
ATOM 789 C C . THR A 1 97 ? 25.766 -7.312 -10.094 1 95.88 97 THR A C 1
ATOM 791 O O . THR A 1 97 ? 26.328 -8.258 -10.648 1 95.88 97 THR A O 1
ATOM 794 N N . ALA A 1 98 ? 24.812 -7.441 -9.266 1 95.69 98 ALA A N 1
ATOM 795 C CA . ALA A 1 98 ? 24.156 -8.734 -9.117 1 95.69 98 ALA A CA 1
ATOM 796 C C . ALA A 1 98 ? 23.609 -9.234 -10.453 1 95.69 98 ALA A C 1
ATOM 798 O O . ALA A 1 98 ? 23.656 -10.43 -10.734 1 95.69 98 ALA A O 1
ATOM 799 N N . THR A 1 99 ? 23.172 -8.266 -11.289 1 94.75 99 THR A N 1
ATOM 800 C CA . THR A 1 99 ? 22.609 -8.594 -12.594 1 94.75 99 THR A CA 1
ATOM 801 C C . THR A 1 99 ? 23.641 -9.305 -13.469 1 94.75 99 THR A C 1
ATOM 803 O O . THR A 1 99 ? 23.375 -10.375 -14.008 1 94.75 99 THR A O 1
ATOM 806 N N . TYR A 1 100 ? 24.797 -8.742 -13.508 1 95.06 100 TYR A N 1
ATOM 807 C CA . TYR A 1 100 ? 25.875 -9.344 -14.305 1 95.06 100 TYR A CA 1
ATOM 808 C C . TYR A 1 100 ? 26.234 -10.719 -13.773 1 95.06 100 TYR A C 1
ATOM 810 O O . TYR A 1 100 ? 26.359 -11.68 -14.539 1 95.06 100 TYR A O 1
ATOM 818 N N . ALA A 1 101 ? 26.391 -10.82 -12.5 1 94.19 101 ALA A N 1
ATOM 819 C CA . ALA A 1 101 ? 26.781 -12.078 -11.875 1 94.19 101 ALA A CA 1
ATOM 820 C C . ALA A 1 101 ? 25.719 -13.156 -12.094 1 94.19 101 ALA A C 1
ATOM 822 O O . ALA A 1 101 ? 26.047 -14.312 -12.375 1 94.19 101 ALA A O 1
ATOM 823 N N . LEU A 1 102 ? 24.453 -12.812 -11.984 1 91.69 102 LEU A N 1
ATOM 824 C CA . LEU A 1 102 ? 23.359 -13.766 -12.164 1 91.69 102 LEU A CA 1
ATOM 825 C C . LEU A 1 102 ? 23.281 -14.242 -13.609 1 91.69 102 LEU A C 1
ATOM 827 O O . LEU A 1 102 ? 23.125 -15.438 -13.867 1 91.69 102 LEU A O 1
ATOM 831 N N . ILE A 1 103 ? 23.375 -13.281 -14.523 1 90.94 103 ILE A N 1
ATOM 832 C CA . ILE A 1 103 ? 23.281 -13.633 -15.93 1 90.94 103 ILE A CA 1
ATOM 833 C C . ILE A 1 103 ? 24.438 -14.531 -16.312 1 90.94 103 ILE A C 1
ATOM 835 O O . ILE A 1 103 ? 24.281 -15.484 -17.078 1 90.94 103 ILE A O 1
ATOM 839 N N . GLN A 1 104 ? 25.594 -14.312 -15.773 1 89.88 104 GLN A N 1
ATOM 840 C CA . GLN A 1 104 ? 26.734 -15.188 -16.016 1 89.88 104 GLN A CA 1
ATOM 841 C C . GLN A 1 104 ? 26.422 -16.625 -15.625 1 89.88 104 GLN A C 1
ATOM 843 O O . GLN A 1 104 ? 26.719 -17.562 -16.375 1 89.88 104 GLN A O 1
ATOM 848 N N . ASN A 1 105 ? 25.844 -16.75 -14.5 1 86.19 105 ASN A N 1
ATOM 849 C CA . ASN A 1 105 ? 25.516 -18.078 -13.984 1 86.19 105 ASN A CA 1
ATOM 850 C C . ASN A 1 105 ? 24.391 -18.719 -14.797 1 86.19 105 ASN A C 1
ATOM 852 O O . ASN A 1 105 ? 24.344 -19.938 -14.938 1 86.19 105 ASN A O 1
ATOM 856 N N . MET A 1 106 ? 23.547 -17.906 -15.375 1 80.94 106 MET A N 1
ATOM 857 C CA . MET A 1 106 ? 22.375 -18.422 -16.062 1 80.94 106 MET A CA 1
ATOM 858 C C . MET A 1 106 ? 22.719 -18.844 -17.5 1 80.94 106 MET A C 1
ATOM 860 O O . MET A 1 106 ? 22.172 -19.812 -18.016 1 80.94 106 MET A O 1
ATOM 864 N N . ILE A 1 107 ? 23.594 -18.094 -18.062 1 81.44 107 ILE A N 1
ATOM 865 C CA . ILE A 1 107 ? 23.781 -18.25 -19.5 1 81.44 107 ILE A CA 1
ATOM 866 C C . ILE A 1 107 ? 25.047 -19.047 -19.781 1 81.44 107 ILE A C 1
ATOM 868 O O . ILE A 1 107 ? 25.078 -19.891 -20.672 1 81.44 107 ILE A O 1
ATOM 872 N N . LEU A 1 108 ? 26.109 -18.875 -19 1 76.81 108 LEU A N 1
ATOM 873 C CA . LEU A 1 108 ? 27.391 -19.531 -19.266 1 76.81 108 LEU A CA 1
ATOM 874 C C . LEU A 1 108 ? 27.422 -20.938 -18.656 1 76.81 108 LEU A C 1
ATOM 876 O O . LEU A 1 108 ? 26.672 -21.219 -17.719 1 76.81 108 LEU A O 1
ATOM 880 N N . PRO A 1 109 ? 28.234 -21.719 -19.344 1 72.19 109 PRO A N 1
ATOM 881 C CA . PRO A 1 109 ? 28.406 -23.062 -18.766 1 72.19 109 PRO A CA 1
ATOM 882 C C . PRO A 1 109 ? 28.953 -23.031 -17.344 1 72.19 109 PRO A C 1
ATOM 884 O O . PRO A 1 109 ? 29.578 -22.047 -16.938 1 72.19 109 PRO A O 1
ATOM 887 N N . PHE A 1 110 ? 28.641 -24.141 -16.734 1 66.5 110 PHE A N 1
ATOM 888 C CA . PHE A 1 110 ? 29.094 -24.297 -15.359 1 66.5 110 PHE A CA 1
ATOM 889 C C . PHE A 1 110 ? 30.609 -24.188 -15.281 1 66.5 110 PHE A C 1
ATOM 891 O O . PHE A 1 110 ? 31.328 -24.719 -16.125 1 66.5 110 PHE A O 1
ATOM 898 N N . GLY A 1 111 ? 31.078 -23.469 -14.289 1 66.38 111 GLY A N 1
ATOM 899 C CA . GLY A 1 111 ? 32.5 -23.328 -14.078 1 66.38 111 GLY A CA 1
ATOM 900 C C . GLY A 1 111 ? 33.062 -22.031 -14.648 1 66.38 111 GLY A C 1
ATOM 901 O O . GLY A 1 111 ? 34.156 -21.625 -14.297 1 66.38 111 GLY A O 1
ATOM 902 N N . LYS A 1 112 ? 32.312 -21.516 -15.484 1 72.06 112 LYS A N 1
ATOM 903 C CA . LYS A 1 112 ? 32.812 -20.297 -16.094 1 72.06 112 LYS A CA 1
ATOM 904 C C . LYS A 1 112 ? 32.25 -19.062 -15.375 1 72.06 112 LYS A C 1
ATOM 906 O O . LYS A 1 112 ? 32.406 -17.938 -15.852 1 72.06 112 LYS A O 1
ATOM 911 N N . ASN A 1 113 ? 31.688 -19.344 -14.25 1 78.31 113 ASN A N 1
ATOM 912 C CA . ASN A 1 113 ? 31.141 -18.219 -13.508 1 78.31 113 ASN A CA 1
ATOM 913 C C . ASN A 1 113 ? 32.094 -17.734 -12.43 1 78.31 113 ASN A C 1
ATOM 915 O O . ASN A 1 113 ? 32.844 -18.531 -11.859 1 78.31 113 ASN A O 1
ATOM 919 N N . ASP A 1 114 ? 32.031 -16.547 -12.164 1 84 114 ASP A N 1
ATOM 920 C CA . ASP A 1 114 ? 32.906 -15.906 -11.188 1 84 114 ASP A CA 1
ATOM 921 C C . ASP A 1 114 ? 32.438 -16.172 -9.758 1 84 114 ASP A C 1
ATOM 923 O O . ASP A 1 114 ? 33.25 -16.266 -8.844 1 84 114 ASP A O 1
ATOM 927 N N . MET A 1 115 ? 31.109 -16.297 -9.586 1 90.69 115 MET A N 1
ATOM 928 C CA . MET A 1 115 ? 30.484 -16.453 -8.273 1 90.69 115 MET A CA 1
ATOM 929 C C . MET A 1 115 ? 29.344 -17.469 -8.32 1 90.69 115 MET A C 1
ATOM 931 O O . MET A 1 115 ? 28.641 -17.562 -9.328 1 90.69 115 MET A O 1
ATOM 935 N N . THR A 1 116 ? 29.234 -18.125 -7.246 1 89.69 116 THR A N 1
ATOM 936 C CA . THR A 1 116 ? 28.062 -19 -7.117 1 89.69 116 THR A CA 1
ATOM 937 C C . THR A 1 116 ? 26.812 -18.172 -6.789 1 89.69 116 THR A C 1
ATOM 939 O O . THR A 1 116 ? 26.922 -17 -6.422 1 89.69 116 THR A O 1
ATOM 942 N N . PHE A 1 117 ? 25.688 -18.812 -6.945 1 88.75 117 PHE A N 1
ATOM 943 C CA . PHE A 1 117 ? 24.453 -18.125 -6.617 1 88.75 117 PHE A CA 1
ATOM 944 C C . PHE A 1 117 ? 24.422 -17.719 -5.148 1 88.75 117 PHE A C 1
ATOM 946 O O . PHE A 1 117 ? 23.969 -16.625 -4.816 1 88.75 117 PHE A O 1
ATOM 953 N N . ASP A 1 118 ? 24.953 -18.578 -4.266 1 91.69 118 ASP A N 1
ATOM 954 C CA . ASP A 1 118 ? 25 -18.266 -2.838 1 91.69 118 ASP A CA 1
ATOM 955 C C . ASP A 1 118 ? 25.875 -17.031 -2.564 1 91.69 118 ASP A C 1
ATOM 957 O O . ASP A 1 118 ? 25.5 -16.156 -1.782 1 91.69 118 ASP A O 1
ATOM 961 N N . GLU A 1 119 ? 26.938 -17 -3.236 1 94.5 119 GLU A N 1
ATOM 962 C CA . GLU A 1 119 ? 27.844 -15.883 -3.072 1 94.5 119 GLU A CA 1
ATOM 963 C C . GLU A 1 119 ? 27.219 -14.578 -3.566 1 94.5 119 GLU A C 1
ATOM 965 O O . GLU A 1 119 ? 27.438 -13.523 -2.975 1 94.5 119 GLU A O 1
ATOM 970 N N . ILE A 1 120 ? 26.5 -14.688 -4.652 1 95.38 120 ILE A N 1
ATOM 971 C CA . ILE A 1 120 ? 25.844 -13.516 -5.227 1 95.38 120 ILE A CA 1
ATOM 972 C C . ILE A 1 120 ? 24.828 -12.961 -4.242 1 95.38 120 ILE A C 1
ATOM 974 O O . ILE A 1 120 ? 24.797 -11.758 -3.986 1 95.38 120 ILE A O 1
ATOM 978 N N . ILE A 1 121 ? 24.016 -13.828 -3.656 1 95.5 121 ILE A N 1
ATOM 979 C CA . ILE A 1 121 ? 22.984 -13.422 -2.709 1 95.5 121 ILE A CA 1
ATOM 980 C C . ILE A 1 121 ? 23.625 -12.805 -1.471 1 95.5 121 ILE A C 1
ATOM 982 O O . ILE A 1 121 ? 23.141 -11.805 -0.941 1 95.5 121 ILE A O 1
ATOM 986 N N . ASP A 1 122 ? 24.75 -13.328 -1.063 1 96.31 122 ASP A N 1
ATOM 987 C CA . ASP A 1 122 ? 25.453 -12.82 0.113 1 96.31 122 ASP A CA 1
ATOM 988 C C . ASP A 1 122 ? 26.047 -11.445 -0.157 1 96.31 122 ASP A C 1
ATOM 990 O O . ASP A 1 122 ? 26.062 -10.578 0.723 1 96.31 122 ASP A O 1
ATOM 994 N N . LYS A 1 123 ? 26.547 -11.266 -1.344 1 96.81 123 LYS A N 1
ATOM 995 C CA . LYS A 1 123 ? 27.219 -10.016 -1.688 1 96.81 123 LYS A CA 1
ATOM 996 C C . LYS A 1 123 ? 26.203 -8.898 -1.921 1 96.81 123 LYS A C 1
ATOM 998 O O . LYS A 1 123 ? 26.453 -7.742 -1.566 1 96.81 123 LYS A O 1
ATOM 1003 N N . TRP A 1 124 ? 25.109 -9.234 -2.543 1 97.12 124 TRP A N 1
ATOM 1004 C CA . TRP A 1 124 ? 24.062 -8.258 -2.834 1 97.12 124 TRP A CA 1
ATOM 1005 C C . TRP A 1 124 ? 22.719 -8.727 -2.312 1 97.12 124 TRP A C 1
ATOM 1007 O O . TRP A 1 124 ? 21.766 -8.891 -3.086 1 97.12 124 TRP A O 1
ATOM 1017 N N . PRO A 1 125 ? 22.547 -8.844 -1.009 1 96.44 125 PRO A N 1
ATOM 1018 C CA . PRO A 1 125 ? 21.312 -9.391 -0.468 1 96.44 125 PRO A CA 1
ATOM 1019 C C . PRO A 1 125 ? 20.094 -8.492 -0.731 1 96.44 125 PRO A C 1
ATOM 1021 O O . PRO A 1 125 ? 18.969 -8.969 -0.742 1 96.44 125 PRO A O 1
ATOM 1024 N N . ASP A 1 126 ? 20.359 -7.176 -1.018 1 94.62 126 ASP A N 1
ATOM 1025 C CA . ASP A 1 126 ? 19.25 -6.246 -1.163 1 94.62 126 ASP A CA 1
ATOM 1026 C C . ASP A 1 126 ? 19.156 -5.715 -2.592 1 94.62 126 ASP A C 1
ATOM 1028 O O . ASP A 1 126 ? 18.781 -4.562 -2.811 1 94.62 126 ASP A O 1
ATOM 1032 N N . ALA A 1 127 ? 19.672 -6.566 -3.561 1 94.81 127 ALA A N 1
ATOM 1033 C CA . ALA A 1 127 ? 19.375 -6.242 -4.957 1 94.81 127 ALA A CA 1
ATOM 1034 C C . ALA A 1 127 ? 17.906 -6.469 -5.281 1 94.81 127 ALA A C 1
ATOM 1036 O O . ALA A 1 127 ? 17.516 -7.559 -5.711 1 94.81 127 ALA A O 1
ATOM 1037 N N . VAL A 1 128 ? 17.156 -5.477 -5.207 1 92.75 128 VAL A N 1
ATOM 1038 C CA . VAL A 1 128 ? 15.695 -5.512 -5.148 1 92.75 128 VAL A CA 1
ATOM 1039 C C . VAL A 1 128 ? 15.148 -6.16 -6.418 1 92.75 128 VAL A C 1
ATOM 1041 O O . VAL A 1 128 ? 14.227 -6.98 -6.352 1 92.75 128 VAL A O 1
ATOM 1044 N N . MET A 1 129 ? 15.711 -5.891 -7.527 1 91.94 129 MET A N 1
ATOM 1045 C CA . MET A 1 129 ? 15.227 -6.375 -8.812 1 91.94 129 MET A CA 1
ATOM 1046 C C . MET A 1 129 ? 15.312 -7.898 -8.891 1 91.94 129 MET A C 1
ATOM 1048 O O . MET A 1 129 ? 14.602 -8.523 -9.672 1 91.94 129 MET A O 1
ATOM 1052 N N . HIS A 1 130 ? 16.141 -8.469 -8.078 1 93.88 130 HIS A N 1
ATOM 1053 C CA . HIS A 1 130 ? 16.438 -9.883 -8.266 1 93.88 130 HIS A CA 1
ATOM 1054 C C . HIS A 1 130 ? 15.812 -10.727 -7.16 1 93.88 130 HIS A C 1
ATOM 1056 O O . HIS A 1 130 ? 16.062 -11.938 -7.086 1 93.88 130 HIS A O 1
ATOM 1062 N N . TYR A 1 131 ? 14.984 -10.156 -6.332 1 94 131 TYR A N 1
ATOM 1063 C CA . TYR A 1 131 ? 14.328 -10.914 -5.273 1 94 131 TYR A CA 1
ATOM 1064 C C . TYR A 1 131 ? 13.578 -12.109 -5.844 1 94 131 TYR A C 1
ATOM 1066 O O . TYR A 1 131 ? 13.602 -13.203 -5.266 1 94 131 TYR A O 1
ATOM 1074 N N . PRO A 1 132 ? 12.883 -11.945 -6.996 1 90.5 132 PRO A N 1
ATOM 1075 C CA . PRO A 1 132 ? 12.211 -13.125 -7.543 1 90.5 132 PRO A CA 1
ATOM 1076 C C . PRO A 1 132 ? 13.188 -14.258 -7.855 1 90.5 132 PRO A C 1
ATOM 1078 O O . PRO A 1 132 ? 12.898 -15.422 -7.559 1 90.5 132 PRO A O 1
ATOM 1081 N N . VAL A 1 133 ? 14.328 -13.914 -8.383 1 89.06 133 VAL A N 1
ATOM 1082 C CA . VAL A 1 133 ? 15.344 -14.914 -8.711 1 89.06 133 VAL A CA 1
ATOM 1083 C C . VAL A 1 133 ? 15.906 -15.508 -7.422 1 89.06 133 VAL A C 1
ATOM 1085 O O . VAL A 1 133 ? 16.047 -16.734 -7.309 1 89.06 133 VAL A O 1
ATOM 1088 N N . TYR A 1 134 ? 16.234 -14.617 -6.48 1 93.56 134 TYR A N 1
ATOM 1089 C CA . TYR A 1 134 ? 16.75 -15.086 -5.195 1 93.56 134 TYR A CA 1
ATOM 1090 C C . TYR A 1 134 ? 15.789 -16.078 -4.551 1 93.56 134 TYR A C 1
ATOM 1092 O O . TYR A 1 134 ? 16.219 -17.109 -4.027 1 93.56 134 TYR A O 1
ATOM 1100 N N . MET A 1 135 ? 14.562 -15.82 -4.613 1 92.25 135 MET A N 1
ATOM 1101 C CA . MET A 1 135 ? 13.562 -16.703 -4.012 1 92.25 135 MET A CA 1
ATOM 1102 C C . MET A 1 135 ? 13.508 -18.047 -4.73 1 92.25 135 MET A C 1
ATOM 1104 O O . MET A 1 135 ? 13.5 -19.094 -4.094 1 92.25 135 MET A O 1
ATOM 1108 N N . GLY A 1 136 ? 13.453 -17.969 -6.016 1 87 136 GLY A N 1
ATOM 1109 C CA . GLY A 1 136 ? 13.438 -19.188 -6.789 1 87 136 GLY A CA 1
ATOM 1110 C C . GLY A 1 136 ? 14.617 -20.094 -6.488 1 87 136 GLY A C 1
ATOM 1111 O O . GLY A 1 136 ? 14.469 -21.328 -6.441 1 87 136 GLY A O 1
ATOM 1112 N N . LEU A 1 137 ? 15.734 -19.484 -6.195 1 86.75 137 LEU A N 1
ATOM 1113 C CA . LEU A 1 137 ? 16.953 -20.234 -5.93 1 86.75 137 LEU A CA 1
ATOM 1114 C C . LEU A 1 137 ? 16.953 -20.797 -4.512 1 86.75 137 LEU A C 1
ATOM 1116 O O . LEU A 1 137 ? 17.766 -21.656 -4.176 1 86.75 137 LEU A O 1
ATOM 1120 N N . SER A 1 138 ? 15.938 -20.375 -3.746 1 89.38 138 SER A N 1
ATOM 1121 C CA . SER A 1 138 ? 16.031 -20.688 -2.324 1 89.38 138 SER A CA 1
ATOM 11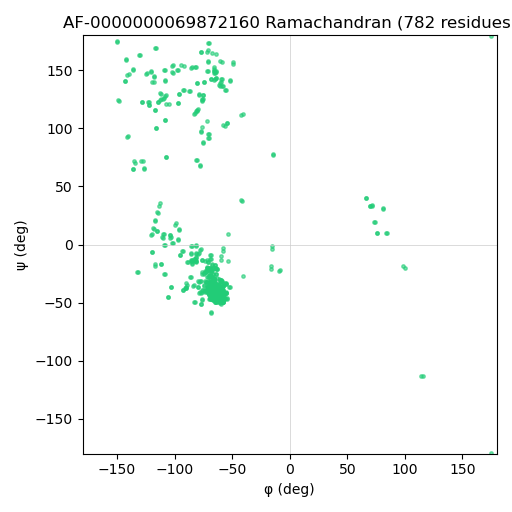22 C C . SER A 1 138 ? 14.875 -21.578 -1.875 1 89.38 138 SER A C 1
ATOM 1124 O O . SER A 1 138 ? 14.672 -21.781 -0.676 1 89.38 138 SER A O 1
ATOM 1126 N N . PHE A 1 139 ? 14.156 -22.156 -2.713 1 83.75 139 PHE A N 1
ATOM 1127 C CA . PHE A 1 139 ? 12.977 -22.938 -2.369 1 83.75 139 PHE A CA 1
ATOM 1128 C C . PHE A 1 139 ? 13.359 -24.141 -1.514 1 83.75 139 PHE A C 1
ATOM 1130 O O . PHE A 1 139 ? 12.57 -24.594 -0.686 1 83.75 139 PHE A O 1
ATOM 1137 N N . SER A 1 140 ? 14.594 -24.641 -1.712 1 82.19 140 SER A N 1
ATOM 1138 C CA . SER A 1 140 ? 15.016 -25.828 -0.989 1 82.19 140 SER A CA 1
ATOM 1139 C C . SER A 1 140 ? 15.75 -25.469 0.298 1 82.19 140 SER A C 1
ATOM 1141 O O . SER A 1 140 ? 16.156 -26.344 1.058 1 82.19 140 SER A O 1
ATOM 1143 N N . ASN A 1 141 ? 15.969 -24.25 0.48 1 89.69 141 ASN A N 1
ATOM 1144 C CA . ASN A 1 141 ? 16.641 -23.734 1.674 1 89.69 141 ASN A CA 1
ATOM 1145 C C . ASN A 1 141 ? 15.703 -22.828 2.484 1 89.69 141 ASN A C 1
ATOM 1147 O O . ASN A 1 141 ? 15.609 -21.625 2.215 1 89.69 141 ASN A O 1
ATOM 1151 N N . LYS A 1 142 ? 15.172 -23.375 3.49 1 90.88 142 LYS A N 1
ATOM 1152 C CA . LYS A 1 142 ? 14.125 -22.703 4.25 1 90.88 142 LYS A CA 1
ATOM 1153 C C . LYS A 1 142 ? 14.648 -21.422 4.906 1 90.88 142 LYS A C 1
ATOM 1155 O O . LYS A 1 142 ? 13.969 -20.391 4.914 1 90.88 142 LYS A O 1
ATOM 1160 N N . ASP A 1 143 ? 15.828 -21.5 5.445 1 95.56 143 ASP A N 1
ATOM 1161 C CA . ASP A 1 143 ? 16.406 -20.344 6.133 1 95.56 143 ASP A CA 1
ATOM 1162 C C . ASP A 1 143 ? 16.656 -19.188 5.16 1 95.56 143 ASP A C 1
ATOM 1164 O O . ASP A 1 143 ? 16.328 -18.047 5.465 1 95.56 143 ASP A O 1
ATOM 1168 N N . ARG A 1 144 ? 17.156 -19.516 4.039 1 95.56 144 ARG A N 1
ATOM 1169 C CA . ARG A 1 144 ? 17.406 -18.5 3.025 1 95.56 144 ARG A CA 1
ATOM 1170 C C . ARG A 1 144 ? 16.109 -17.938 2.479 1 95.56 144 ARG A C 1
ATOM 1172 O O . ARG A 1 144 ? 15.992 -16.734 2.23 1 95.56 144 ARG A O 1
ATOM 1179 N N . LEU A 1 145 ? 15.195 -18.859 2.244 1 94.94 145 LEU A N 1
ATOM 1180 C CA . LEU A 1 145 ? 13.883 -18.422 1.768 1 94.94 145 LEU A CA 1
ATOM 1181 C C . LEU A 1 145 ? 13.242 -17.438 2.742 1 94.94 145 LEU A C 1
ATOM 1183 O O . LEU A 1 145 ? 12.695 -16.422 2.326 1 94.94 145 LEU A O 1
ATOM 1187 N N . LYS A 1 146 ? 13.359 -17.734 3.982 1 97.31 146 LYS A N 1
ATOM 1188 C CA . LYS A 1 146 ? 12.828 -16.844 5.016 1 97.31 146 LYS A CA 1
ATOM 1189 C C . LYS A 1 146 ? 13.531 -15.492 4.996 1 97.31 146 LYS A C 1
ATOM 1191 O O . LYS A 1 146 ? 12.875 -14.445 5.062 1 97.31 146 LYS A O 1
ATOM 1196 N N . ASP A 1 147 ? 14.805 -15.539 4.898 1 97.88 147 ASP A N 1
ATOM 1197 C CA . ASP A 1 147 ? 15.594 -14.312 4.875 1 97.88 147 ASP A CA 1
ATOM 1198 C C . ASP A 1 147 ? 15.211 -13.445 3.674 1 97.88 147 ASP A C 1
ATOM 1200 O O . ASP A 1 147 ? 14.945 -12.25 3.822 1 97.88 147 ASP A O 1
ATOM 1204 N N . ILE A 1 148 ? 15.148 -14.031 2.492 1 96.81 148 ILE A N 1
ATOM 1205 C CA . ILE A 1 148 ? 14.836 -13.312 1.263 1 96.81 148 ILE A CA 1
ATOM 1206 C C . ILE A 1 148 ? 13.422 -12.758 1.34 1 96.81 148 ILE A C 1
ATOM 1208 O O . ILE A 1 148 ? 13.172 -11.609 0.952 1 96.81 148 ILE A O 1
ATOM 1212 N N . SER A 1 149 ? 12.5 -13.539 1.812 1 97.31 149 SER A N 1
ATOM 1213 C CA . SER A 1 149 ? 11.109 -13.109 1.924 1 97.31 149 SER A CA 1
ATOM 1214 C C . SER A 1 149 ? 10.977 -11.914 2.859 1 97.31 149 SER A C 1
ATOM 1216 O O . SER A 1 149 ? 10.242 -10.961 2.559 1 97.31 149 SER A O 1
ATOM 1218 N N . THR A 1 150 ? 11.68 -11.969 3.943 1 97.38 150 THR A N 1
ATOM 1219 C CA . THR A 1 150 ? 11.656 -10.883 4.914 1 97.38 150 THR A CA 1
ATOM 1220 C C . THR A 1 150 ? 12.219 -9.602 4.309 1 97.38 150 THR A C 1
ATOM 1222 O O . THR A 1 150 ? 11.617 -8.531 4.426 1 97.38 150 THR A O 1
ATOM 1225 N N . ARG A 1 151 ? 13.336 -9.734 3.637 1 96.31 151 ARG A N 1
ATOM 1226 C CA . ARG A 1 151 ? 13.977 -8.586 3.01 1 96.31 151 ARG A CA 1
ATOM 1227 C C . ARG A 1 151 ? 13.094 -7.992 1.918 1 96.31 151 ARG A C 1
ATOM 1229 O O . ARG A 1 151 ? 12.938 -6.773 1.829 1 96.31 151 ARG A O 1
ATOM 1236 N N . TRP A 1 152 ? 12.547 -8.898 1.109 1 96 152 TRP A N 1
ATOM 1237 C CA . TRP A 1 152 ? 11.68 -8.438 0.027 1 96 152 TRP A CA 1
ATOM 1238 C C . TRP A 1 152 ? 10.461 -7.703 0.577 1 96 152 TRP A C 1
ATOM 1240 O O . TRP A 1 152 ? 10.102 -6.633 0.084 1 96 152 TRP A O 1
ATOM 1250 N N . TYR A 1 153 ? 9.875 -8.211 1.608 1 96.25 153 TYR A N 1
ATOM 1251 C CA . TYR A 1 153 ? 8.734 -7.543 2.229 1 96.25 153 TYR A CA 1
ATOM 1252 C C . TYR A 1 153 ? 9.133 -6.18 2.779 1 96.25 153 TYR A C 1
ATOM 1254 O O . TYR A 1 153 ? 8.461 -5.18 2.52 1 96.25 153 TYR A O 1
ATOM 1262 N N . GLN A 1 154 ? 10.25 -6.129 3.461 1 93.94 154 GLN A N 1
ATOM 1263 C CA . GLN A 1 154 ? 10.695 -4.914 4.141 1 93.94 154 GLN A CA 1
ATOM 1264 C C . GLN A 1 154 ? 11.109 -3.842 3.141 1 93.94 154 GLN A C 1
ATOM 1266 O O . GLN A 1 154 ? 11.086 -2.65 3.455 1 93.94 154 GLN A O 1
ATOM 1271 N N . SER A 1 155 ? 11.438 -4.285 1.957 1 93 155 SER A N 1
ATOM 1272 C CA . SER A 1 155 ? 11.867 -3.34 0.93 1 93 155 SER A CA 1
ATOM 1273 C C . SER A 1 155 ? 10.688 -2.525 0.405 1 93 155 SER A C 1
ATOM 1275 O O . SER A 1 155 ? 10.875 -1.463 -0.192 1 93 155 SER A O 1
ATOM 1277 N N . GLY A 1 156 ? 9.516 -3.09 0.561 1 92.38 156 GLY A N 1
ATOM 1278 C CA . GLY A 1 156 ? 8.336 -2.426 0.03 1 92.38 156 GLY A CA 1
ATOM 1279 C C . GLY A 1 156 ? 8.203 -2.557 -1.476 1 92.38 156 GLY A C 1
ATOM 1280 O O . GLY A 1 156 ? 7.309 -1.956 -2.08 1 92.38 156 GLY A O 1
ATOM 1281 N N . ALA A 1 157 ? 9.023 -3.404 -2.055 1 92.88 157 ALA A N 1
ATOM 1282 C CA . ALA A 1 157 ? 9.07 -3.453 -3.514 1 92.88 157 ALA A CA 1
ATOM 1283 C C . ALA A 1 157 ? 8.047 -4.445 -4.059 1 92.88 157 ALA A C 1
ATOM 1285 O O . ALA A 1 157 ? 7.789 -4.48 -5.266 1 92.88 157 ALA A O 1
ATOM 1286 N N . TYR A 1 158 ? 7.516 -5.297 -3.236 1 94.44 158 TYR A N 1
ATOM 1287 C CA . TYR A 1 158 ? 6.445 -6.172 -3.697 1 94.44 158 TYR A CA 1
ATOM 1288 C C . TYR A 1 158 ? 5.113 -5.434 -3.732 1 94.44 158 TYR A C 1
ATOM 1290 O O . TYR A 1 158 ? 4.727 -4.797 -2.75 1 94.44 158 TYR A O 1
ATOM 1298 N N . PRO A 1 159 ? 4.395 -5.484 -4.816 1 93.31 159 PRO A N 1
ATOM 1299 C CA . PRO A 1 159 ? 3.182 -4.676 -4.973 1 93.31 159 PRO A CA 1
ATOM 1300 C C . PRO A 1 159 ? 2.115 -5.008 -3.932 1 93.31 159 PRO A C 1
ATOM 1302 O O . PRO A 1 159 ? 1.8 -6.18 -3.717 1 93.31 159 PRO A O 1
ATOM 1305 N N . VAL A 1 160 ? 1.516 -4.004 -3.41 1 93.5 160 VAL A N 1
ATOM 1306 C CA . VAL A 1 160 ? 0.502 -4.141 -2.369 1 93.5 160 VAL A CA 1
ATOM 1307 C C . VAL A 1 160 ? -0.729 -4.844 -2.938 1 93.5 160 VAL A C 1
ATOM 1309 O O . VAL A 1 160 ? -1.387 -5.621 -2.24 1 93.5 160 VAL A O 1
ATOM 1312 N N . GLN A 1 161 ? -1.067 -4.609 -4.191 1 92.94 161 GLN A N 1
ATOM 1313 C CA . GLN A 1 161 ? -2.211 -5.246 -4.836 1 92.94 161 GLN A CA 1
ATOM 1314 C C . GLN A 1 161 ? -2.057 -6.762 -4.863 1 92.94 161 GLN A C 1
ATOM 1316 O O . GLN A 1 161 ? -3.023 -7.492 -4.629 1 92.94 161 GLN A O 1
ATOM 1321 N N . SER A 1 162 ? -0.848 -7.148 -5.137 1 94.44 162 SER A N 1
ATOM 1322 C CA . SER A 1 162 ? -0.57 -8.578 -5.172 1 94.44 162 SER A CA 1
ATOM 1323 C C . SER A 1 162 ? -0.642 -9.195 -3.777 1 94.44 162 SER A C 1
ATOM 1325 O O . SER A 1 162 ? -1.117 -10.32 -3.611 1 94.44 162 SER A O 1
ATOM 1327 N N . LEU A 1 163 ? -0.172 -8.484 -2.795 1 96.25 163 LEU A N 1
ATOM 1328 C CA . LEU A 1 163 ? -0.271 -8.961 -1.419 1 96.25 163 LEU A CA 1
ATOM 1329 C C . LEU A 1 163 ? -1.729 -9.062 -0.982 1 96.25 163 LEU A C 1
ATOM 1331 O O . LEU A 1 163 ? -2.117 -10.023 -0.32 1 96.25 163 LEU A O 1
ATOM 1335 N N . ASN A 1 164 ? -2.533 -8.031 -1.373 1 96.81 164 ASN A N 1
ATOM 1336 C CA . ASN A 1 164 ? -3.959 -8.086 -1.066 1 96.81 164 ASN A CA 1
ATOM 1337 C C . ASN A 1 164 ? -4.621 -9.312 -1.688 1 96.81 164 ASN A C 1
ATOM 1339 O O . ASN A 1 164 ? -5.383 -10.016 -1.022 1 96.81 164 ASN A O 1
ATOM 1343 N N . TYR A 1 165 ? -4.34 -9.547 -2.955 1 96.94 165 TYR A N 1
ATOM 1344 C CA . TYR A 1 165 ? -4.902 -10.703 -3.65 1 96.94 165 TYR A CA 1
ATOM 1345 C C . TYR A 1 165 ? -4.531 -12 -2.947 1 96.94 165 TYR A C 1
ATOM 1347 O O . TYR A 1 165 ? -5.398 -12.836 -2.67 1 96.94 165 TYR A O 1
ATOM 1355 N N . THR A 1 166 ? -3.242 -12.148 -2.648 1 97.56 166 THR A N 1
ATOM 1356 C CA . THR A 1 166 ? -2.752 -13.352 -1.985 1 97.56 166 THR A CA 1
ATOM 1357 C C . THR A 1 166 ? -3.352 -13.484 -0.588 1 97.56 166 THR A C 1
ATOM 1359 O O . THR A 1 166 ? -3.705 -14.586 -0.16 1 97.56 166 THR A O 1
ATOM 1362 N N . TYR A 1 167 ? -3.434 -12.383 0.146 1 98.38 167 TYR A N 1
ATOM 1363 C CA . TYR A 1 167 ? -4.074 -12.375 1.456 1 98.38 167 TYR A CA 1
ATOM 1364 C C . TYR A 1 167 ? -5.496 -12.922 1.372 1 98.38 167 TYR A C 1
ATOM 1366 O O . TYR A 1 167 ? -5.91 -13.727 2.207 1 98.38 167 TYR A O 1
ATOM 1374 N N . ASN A 1 168 ? -6.234 -12.453 0.382 1 98.31 168 ASN A N 1
ATOM 1375 C CA . ASN A 1 168 ? -7.617 -12.883 0.214 1 98.31 168 ASN A CA 1
ATOM 1376 C C . ASN A 1 168 ? -7.703 -14.383 -0.071 1 98.31 168 ASN A C 1
ATOM 1378 O O . ASN A 1 168 ? -8.594 -15.07 0.442 1 98.31 168 ASN A O 1
ATOM 1382 N N . GLU A 1 169 ? -6.758 -14.922 -0.877 1 97.81 169 GLU A N 1
ATOM 1383 C CA . GLU A 1 169 ? -6.715 -16.359 -1.09 1 97.81 169 GLU A CA 1
ATOM 1384 C C . GLU A 1 169 ? -6.449 -17.109 0.217 1 97.81 169 GLU A C 1
ATOM 1386 O O . GLU A 1 169 ? -7.215 -18 0.595 1 97.81 169 GLU A O 1
ATOM 1391 N N . LEU A 1 170 ? -5.48 -16.688 0.948 1 98.38 170 LEU A N 1
ATOM 1392 C CA . LEU A 1 170 ? -5.016 -17.422 2.113 1 98.38 170 LEU A CA 1
ATOM 1393 C C . LEU A 1 170 ? -6.008 -17.312 3.266 1 98.38 170 LEU A C 1
ATOM 1395 O O . LEU A 1 170 ? -6.258 -18.281 3.977 1 98.38 170 LEU A O 1
ATOM 1399 N N . THR A 1 171 ? -6.59 -16.125 3.445 1 98.06 171 THR A N 1
ATOM 1400 C CA . THR A 1 171 ? -7.492 -15.906 4.57 1 98.06 171 THR A CA 1
ATOM 1401 C C . THR A 1 171 ? -8.781 -16.703 4.383 1 98.06 171 THR A C 1
ATOM 1403 O O . THR A 1 171 ? -9.438 -17.078 5.363 1 98.06 171 THR A O 1
ATOM 1406 N N . SER A 1 172 ? -9.172 -17 3.168 1 97.69 172 SER A N 1
ATOM 1407 C CA . SER A 1 172 ? -10.43 -17.688 2.883 1 97.69 172 SER A CA 1
ATOM 1408 C C . SER A 1 172 ? -10.273 -19.203 2.988 1 97.69 172 SER A C 1
ATOM 1410 O O . SER A 1 172 ? -11.258 -19.922 3.029 1 97.69 172 SER A O 1
ATOM 1412 N N . ALA A 1 173 ? -9.047 -19.703 2.982 1 98.12 173 ALA A N 1
ATOM 1413 C CA . ALA A 1 173 ? -8.797 -21.141 3.072 1 98.12 173 ALA A CA 1
ATOM 1414 C C . ALA A 1 173 ? -8.859 -21.625 4.52 1 98.12 173 ALA A C 1
ATOM 1416 O O . ALA A 1 173 ? -8.57 -20.859 5.445 1 98.12 173 ALA A O 1
ATOM 1417 N N . GLU A 1 174 ? -9.188 -22.844 4.699 1 98.06 174 GLU A N 1
ATOM 1418 C CA . GLU A 1 174 ? -9.25 -23.453 6.027 1 98.06 174 GLU A CA 1
ATOM 1419 C C . GLU A 1 174 ? -7.852 -23.656 6.602 1 98.06 174 GLU A C 1
ATOM 1421 O O . GLU A 1 174 ? -6.855 -23.547 5.883 1 98.06 174 GLU A O 1
ATOM 1426 N N . LYS A 1 175 ? -7.836 -23.922 7.914 1 97.88 175 LYS A N 1
ATOM 1427 C CA . LYS A 1 175 ? -6.578 -24.188 8.602 1 97.88 175 LYS A CA 1
ATOM 1428 C C . LYS A 1 175 ? -5.816 -25.328 7.938 1 97.88 175 LYS A C 1
ATOM 1430 O O . LYS A 1 175 ? -6.414 -26.328 7.527 1 97.88 175 LYS A O 1
ATOM 1435 N N . ASP A 1 176 ? -4.465 -25.188 7.672 1 98 176 ASP A N 1
ATOM 1436 C CA . ASP A 1 176 ? -3.525 -26.188 7.176 1 98 176 ASP A CA 1
ATOM 1437 C C . ASP A 1 176 ? -3.764 -26.469 5.695 1 98 176 ASP A C 1
ATOM 1439 O O . ASP A 1 176 ? -3.357 -27.516 5.191 1 98 176 ASP A O 1
ATOM 1443 N N . ALA A 1 177 ? -4.41 -25.594 5.047 1 98.56 177 ALA A N 1
ATOM 1444 C CA . ALA A 1 177 ? -4.805 -25.812 3.658 1 98.56 177 ALA A CA 1
ATOM 1445 C C . ALA A 1 177 ? -3.584 -25.938 2.754 1 98.56 177 ALA A C 1
ATOM 1447 O O . ALA A 1 177 ? -2.555 -25.312 2.994 1 98.56 177 ALA A O 1
ATOM 1448 N N . LEU A 1 178 ? -3.678 -26.812 1.756 1 98.31 178 LEU A N 1
ATOM 1449 C CA . LEU A 1 178 ? -2.797 -26.844 0.593 1 98.31 178 LEU A CA 1
ATOM 1450 C C . LEU A 1 178 ? -3.43 -26.125 -0.59 1 98.31 178 LEU A C 1
ATOM 1452 O O . LEU A 1 178 ? -4.539 -26.453 -1.009 1 98.31 178 LEU A O 1
ATOM 1456 N N . ILE A 1 179 ? -2.771 -25.141 -1.087 1 98.25 179 ILE A N 1
ATOM 1457 C CA . ILE A 1 179 ? -3.336 -24.312 -2.15 1 98.25 179 ILE A CA 1
ATOM 1458 C C . ILE A 1 179 ? -2.482 -24.438 -3.41 1 98.25 179 ILE A C 1
ATOM 1460 O O . ILE A 1 179 ? -1.31 -24.062 -3.416 1 98.25 179 ILE A O 1
ATOM 1464 N N . PHE A 1 180 ? -3.051 -24.984 -4.457 1 96.62 180 PHE A N 1
ATOM 1465 C CA . PHE A 1 180 ? -2.373 -25.125 -5.742 1 96.62 180 PHE A CA 1
ATOM 1466 C C . PHE A 1 180 ? -2.66 -23.922 -6.641 1 96.62 180 PHE A C 1
ATOM 1468 O O . PHE A 1 180 ? -3.801 -23.469 -6.727 1 96.62 180 PHE A O 1
ATOM 1475 N N . THR A 1 181 ? -1.702 -23.406 -7.211 1 94.19 181 THR A N 1
ATOM 1476 C CA . THR A 1 181 ? -1.84 -22.266 -8.094 1 94.19 181 THR A CA 1
ATOM 1477 C C . THR A 1 181 ? -0.887 -22.375 -9.281 1 94.19 181 THR A C 1
ATOM 1479 O O . THR A 1 181 ? 0.051 -23.172 -9.258 1 94.19 181 THR A O 1
ATOM 1482 N N . ASP A 1 182 ? -1.184 -21.656 -10.367 1 87.81 182 ASP A N 1
ATOM 1483 C CA . ASP A 1 182 ? -0.297 -21.578 -11.523 1 87.81 182 ASP A CA 1
ATOM 1484 C C . ASP A 1 182 ? 0.323 -20.188 -11.656 1 87.81 182 ASP A C 1
ATOM 1486 O O . ASP A 1 182 ? 1.034 -19.922 -12.625 1 87.81 182 ASP A O 1
ATOM 1490 N N . VAL A 1 183 ? 0.104 -19.344 -10.742 1 85.12 183 VAL A N 1
ATOM 1491 C CA . VAL A 1 183 ? 0.596 -17.969 -10.789 1 85.12 183 VAL A CA 1
ATOM 1492 C C . VAL A 1 183 ? 1.701 -17.781 -9.75 1 85.12 183 VAL A C 1
ATOM 1494 O O . VAL A 1 183 ? 1.483 -18 -8.562 1 85.12 183 VAL A O 1
ATOM 1497 N N . ASN A 1 184 ? 2.797 -17.312 -10.188 1 86.94 184 ASN A N 1
ATOM 1498 C CA . ASN A 1 184 ? 3.955 -17.188 -9.305 1 86.94 184 ASN A CA 1
ATOM 1499 C C . ASN A 1 184 ? 3.791 -16.031 -8.32 1 86.94 184 ASN A C 1
ATOM 1501 O O . ASN A 1 184 ? 4.367 -16.047 -7.234 1 86.94 184 ASN A O 1
ATOM 1505 N N . TRP A 1 185 ? 2.922 -15.078 -8.719 1 87.75 185 TRP A N 1
ATOM 1506 C CA . TRP A 1 185 ? 2.732 -13.922 -7.852 1 87.75 185 TRP A CA 1
ATOM 1507 C C . TRP A 1 185 ? 2.125 -14.344 -6.516 1 87.75 185 TRP A C 1
ATOM 1509 O O . TRP A 1 185 ? 2.484 -13.797 -5.465 1 87.75 185 TRP A O 1
ATOM 1519 N N . THR A 1 186 ? 1.272 -15.312 -6.598 1 91.25 186 THR A N 1
ATOM 1520 C CA . THR A 1 186 ? 0.625 -15.766 -5.371 1 91.25 186 THR A CA 1
ATOM 1521 C C . THR A 1 186 ? 1.598 -16.578 -4.512 1 91.25 186 THR A C 1
ATOM 1523 O O . THR A 1 186 ? 1.542 -16.516 -3.283 1 91.25 186 THR A O 1
ATOM 1526 N N . LEU A 1 187 ? 2.461 -17.344 -5.215 1 93.5 187 LEU A N 1
ATOM 1527 C CA . LEU A 1 187 ? 3.48 -18.062 -4.469 1 93.5 187 LEU A CA 1
ATOM 1528 C C . LEU A 1 187 ? 4.41 -17.109 -3.734 1 93.5 187 LEU A C 1
ATOM 1530 O O . LEU A 1 187 ? 4.637 -17.25 -2.531 1 93.5 187 LEU A O 1
ATOM 1534 N N . PHE A 1 188 ? 4.906 -16.125 -4.48 1 94.56 188 PHE A N 1
ATOM 1535 C CA . PHE A 1 188 ? 5.785 -15.133 -3.863 1 94.56 188 PHE A CA 1
ATOM 1536 C C . PHE A 1 188 ? 5.066 -14.398 -2.734 1 94.56 188 PHE A C 1
ATOM 1538 O O . PHE A 1 188 ? 5.613 -14.242 -1.641 1 94.56 188 PHE A O 1
ATOM 1545 N N . GLY A 1 189 ? 3.842 -13.945 -3.027 1 96.19 189 GLY A N 1
ATOM 1546 C CA . GLY A 1 189 ? 3.061 -13.227 -2.035 1 96.19 189 GLY A CA 1
ATOM 1547 C C . GLY A 1 189 ? 2.826 -14.023 -0.767 1 96.19 189 GLY A C 1
ATOM 1548 O O . GLY A 1 189 ? 2.834 -13.469 0.334 1 96.19 189 GLY A O 1
ATOM 1549 N N . SER A 1 190 ? 2.654 -15.336 -0.912 1 97.56 190 SER A N 1
ATOM 1550 C CA . SER A 1 190 ? 2.41 -16.172 0.258 1 97.56 190 SER A CA 1
ATOM 1551 C C . SER A 1 190 ? 3.637 -16.219 1.165 1 97.56 190 SER A C 1
ATOM 1553 O O . SER A 1 190 ? 3.512 -16.156 2.391 1 97.56 190 SER A O 1
ATOM 1555 N N . TYR A 1 191 ? 4.84 -16.312 0.565 1 97.31 191 TYR A N 1
ATOM 1556 C CA . TYR A 1 191 ? 6.059 -16.328 1.366 1 97.31 191 TYR A CA 1
ATOM 1557 C C . TYR A 1 191 ? 6.262 -15 2.086 1 97.31 191 TYR A C 1
ATOM 1559 O O . TYR A 1 191 ? 6.711 -14.969 3.234 1 97.31 191 TYR A O 1
ATOM 1567 N N . LEU A 1 192 ? 5.938 -13.922 1.408 1 97.44 192 LEU A N 1
ATOM 1568 C CA . LEU A 1 192 ? 6.086 -12.617 2.037 1 97.44 192 LEU A CA 1
ATOM 1569 C C . LEU A 1 192 ? 5.105 -12.453 3.195 1 97.44 192 LEU A C 1
ATOM 1571 O O . LEU A 1 192 ? 5.457 -11.898 4.238 1 97.44 192 LEU A O 1
ATOM 1575 N N . LEU A 1 193 ? 3.887 -12.922 3.021 1 98 193 LEU A N 1
ATOM 1576 C CA . LEU A 1 193 ? 2.91 -12.852 4.102 1 98 193 LEU A CA 1
ATOM 1577 C C . LEU A 1 193 ? 3.299 -13.773 5.25 1 98 193 LEU A C 1
ATOM 1579 O O . LEU A 1 193 ? 3.188 -13.398 6.422 1 98 193 LEU A O 1
ATOM 1583 N N . GLN A 1 194 ? 3.816 -14.906 4.949 1 97.69 194 GLN A N 1
ATOM 1584 C CA . GLN A 1 194 ? 4.133 -15.914 5.961 1 97.69 194 GLN A CA 1
ATOM 1585 C C . GLN A 1 194 ? 5.418 -15.555 6.703 1 97.69 194 GLN A C 1
ATOM 1587 O O . GLN A 1 194 ? 5.418 -15.445 7.934 1 97.69 194 GLN A O 1
ATOM 1592 N N . TYR A 1 195 ? 6.504 -15.266 5.938 1 96.5 195 TYR A N 1
ATOM 1593 C CA . TYR A 1 195 ? 7.797 -15.023 6.562 1 96.5 195 TYR A CA 1
ATOM 1594 C C . TYR A 1 195 ? 7.977 -13.539 6.871 1 96.5 195 TYR A C 1
ATOM 1596 O O . TYR A 1 195 ? 8.562 -13.18 7.895 1 96.5 195 TYR A O 1
ATOM 1604 N N . GLY A 1 196 ? 7.504 -12.734 6.016 1 93.69 196 GLY A N 1
ATOM 1605 C CA . GLY A 1 196 ? 7.688 -11.305 6.18 1 93.69 196 GLY A CA 1
ATOM 1606 C C . GLY A 1 196 ? 6.762 -10.703 7.223 1 93.69 196 GLY A C 1
ATOM 1607 O O . GLY A 1 196 ? 7.188 -9.883 8.039 1 93.69 196 GLY A O 1
ATOM 1608 N N . LYS A 1 197 ? 5.512 -11.125 7.242 1 94.31 197 LYS A N 1
ATOM 1609 C CA . LYS A 1 197 ? 4.523 -10.508 8.125 1 94.31 197 LYS A CA 1
ATOM 1610 C C . LYS A 1 197 ? 4.09 -11.477 9.227 1 94.31 197 LYS A C 1
ATOM 1612 O O . LYS A 1 197 ? 3.482 -11.07 10.219 1 94.31 197 LYS A O 1
ATOM 1617 N N . GLY A 1 198 ? 4.367 -12.789 9.031 1 95.31 198 GLY A N 1
ATOM 1618 C CA . GLY A 1 198 ? 4.031 -13.781 10.039 1 95.31 198 GLY A CA 1
ATOM 1619 C C . GLY A 1 198 ? 2.574 -14.203 10 1 95.31 198 GLY A C 1
ATOM 1620 O O . GLY A 1 198 ? 1.977 -14.5 11.031 1 95.31 198 GLY A O 1
ATOM 1621 N N . LEU A 1 199 ? 2.008 -14.172 8.766 1 97.06 199 LEU A N 1
ATOM 1622 C CA . LEU A 1 199 ? 0.611 -14.555 8.586 1 97.06 199 LEU A CA 1
ATOM 1623 C C . LEU A 1 199 ? 0.501 -15.898 7.867 1 97.06 199 LEU A C 1
ATOM 1625 O O . LEU A 1 199 ? 1.315 -16.203 6.992 1 97.06 199 LEU A O 1
ATOM 1629 N N . PHE A 1 200 ? -0.452 -16.766 8.258 1 97.88 200 PHE A N 1
ATOM 1630 C CA . PHE A 1 200 ? -0.899 -17.953 7.539 1 97.88 200 PHE A CA 1
ATOM 1631 C C . PHE A 1 200 ? 0.212 -19 7.465 1 97.88 200 PHE A C 1
ATOM 1633 O O . PHE A 1 200 ? 0.44 -19.594 6.41 1 97.88 200 PHE A O 1
ATOM 1640 N N . ASP A 1 201 ? 0.916 -19.172 8.469 1 95.56 201 ASP A N 1
ATOM 1641 C CA . ASP A 1 201 ? 2.041 -20.094 8.508 1 95.56 201 ASP A CA 1
ATOM 1642 C C . ASP A 1 201 ? 1.559 -21.547 8.438 1 95.56 201 ASP A C 1
ATOM 1644 O O . ASP A 1 201 ? 2.346 -22.453 8.172 1 95.56 201 ASP A O 1
ATOM 1648 N N . ASP A 1 202 ? 0.274 -21.75 8.617 1 97.31 202 ASP A N 1
ATOM 1649 C CA . ASP A 1 202 ? -0.292 -23.094 8.617 1 97.31 202 ASP A CA 1
ATOM 1650 C C . ASP A 1 202 ? -0.621 -23.547 7.195 1 97.31 202 ASP A C 1
ATOM 1652 O O . ASP A 1 202 ? -0.842 -24.734 6.957 1 97.31 202 ASP A O 1
ATOM 1656 N N . LYS A 1 203 ? -0.631 -22.656 6.27 1 97.94 203 LYS A N 1
ATOM 1657 C CA . LYS A 1 203 ? -1.029 -22.984 4.902 1 97.94 203 LYS A CA 1
ATOM 1658 C C . LYS A 1 203 ? 0.189 -23.141 3.998 1 97.94 203 LYS A C 1
ATOM 1660 O O . LYS A 1 203 ? 1.251 -22.578 4.277 1 97.94 203 LYS A O 1
ATOM 1665 N N . LYS A 1 204 ? 0.054 -23.891 2.949 1 96.88 204 LYS A N 1
ATOM 1666 C CA . LYS A 1 204 ? 1.124 -24.078 1.974 1 96.88 204 LYS A CA 1
ATOM 1667 C C . LYS A 1 204 ? 0.626 -23.812 0.555 1 96.88 204 LYS A C 1
ATOM 1669 O O . LYS A 1 204 ? -0.355 -24.422 0.115 1 96.88 204 LYS A O 1
ATOM 1674 N N . VAL A 1 205 ? 1.255 -22.906 -0.091 1 96.81 205 VAL A N 1
ATOM 1675 C CA . VAL A 1 205 ? 0.953 -22.609 -1.488 1 96.81 205 VAL A CA 1
ATOM 1676 C C . VAL A 1 205 ? 1.921 -23.359 -2.396 1 96.81 205 VAL A C 1
ATOM 1678 O O . VAL A 1 205 ? 3.137 -23.312 -2.193 1 96.81 205 VAL A O 1
ATOM 1681 N N . ILE A 1 206 ? 1.407 -24.031 -3.33 1 95.12 206 ILE A N 1
ATOM 1682 C CA . ILE A 1 206 ? 2.191 -24.875 -4.215 1 95.12 206 ILE A CA 1
ATOM 1683 C C . ILE A 1 206 ? 1.979 -24.453 -5.668 1 95.12 206 ILE A C 1
ATOM 1685 O O . ILE A 1 206 ? 0.841 -24.375 -6.137 1 95.12 206 ILE A O 1
ATOM 1689 N N . LEU A 1 207 ? 2.996 -24.141 -6.289 1 91.44 207 LEU A N 1
ATOM 1690 C CA . LEU A 1 207 ? 2.938 -23.906 -7.727 1 91.44 207 LEU A CA 1
ATOM 1691 C C . LEU A 1 207 ? 2.861 -25.219 -8.492 1 91.44 207 LEU A C 1
ATOM 1693 O O . LEU A 1 207 ? 3.756 -26.062 -8.383 1 91.44 207 LEU A O 1
ATOM 1697 N N . SER A 1 208 ? 1.871 -25.344 -9.273 1 87.56 208 SER A N 1
ATOM 1698 C CA . SER A 1 208 ? 1.596 -26.625 -9.93 1 87.56 208 SER A CA 1
ATOM 1699 C C . SER A 1 208 ? 2.777 -27.078 -10.781 1 87.56 208 SER A C 1
ATOM 1701 O O . SER A 1 208 ? 3.143 -28.25 -10.773 1 87.56 208 SER A O 1
ATOM 1703 N N . GLY A 1 209 ? 3.352 -26.156 -11.445 1 82.69 209 GLY A N 1
ATOM 1704 C CA . GLY A 1 209 ? 4.477 -26.484 -12.305 1 82.69 209 GLY A CA 1
ATOM 1705 C C . GLY A 1 209 ? 5.672 -27.031 -11.547 1 82.69 209 GLY A C 1
ATOM 1706 O O . GLY A 1 209 ? 6.449 -27.828 -12.086 1 82.69 209 GLY A O 1
ATOM 1707 N N . LEU A 1 210 ? 5.746 -26.766 -10.328 1 83.31 210 LEU A N 1
ATOM 1708 C CA . LEU A 1 210 ? 6.914 -27.141 -9.531 1 83.31 210 LEU A CA 1
ATOM 1709 C C . LEU A 1 210 ? 6.797 -28.578 -9.031 1 83.31 210 LEU A C 1
ATOM 1711 O O . LEU A 1 210 ? 7.789 -29.172 -8.609 1 83.31 210 LEU A O 1
ATOM 1715 N N . ILE A 1 211 ? 5.672 -29.203 -9.078 1 86.88 211 ILE A N 1
ATOM 1716 C CA . ILE A 1 211 ? 5.551 -30.547 -8.523 1 86.88 211 ILE A CA 1
ATOM 1717 C C . ILE A 1 211 ? 5.539 -31.578 -9.648 1 86.88 211 ILE A C 1
ATOM 1719 O O . ILE A 1 211 ? 5.352 -32.781 -9.414 1 86.88 211 ILE A O 1
ATOM 1723 N N . LEU A 1 212 ? 5.762 -31.125 -10.836 1 83.62 212 LEU A N 1
ATOM 1724 C CA . LEU A 1 212 ? 5.793 -32.031 -11.969 1 83.62 212 LEU A CA 1
ATOM 1725 C C . LEU A 1 212 ? 7.016 -32.938 -11.906 1 83.62 212 LEU A C 1
ATOM 1727 O O . LEU A 1 212 ? 6.898 -34.156 -12.078 1 83.62 212 LEU A O 1
ATOM 1731 N N . PRO A 1 213 ? 8.156 -32.344 -11.633 1 81 213 PRO A N 1
ATOM 1732 C CA . PRO A 1 213 ? 9.312 -33.219 -11.508 1 81 213 PRO A CA 1
ATOM 1733 C C . PRO A 1 213 ? 9.203 -34.156 -10.305 1 81 213 PRO A C 1
ATOM 1735 O O . PRO A 1 213 ? 8.719 -33.75 -9.242 1 81 213 PRO A O 1
ATOM 1738 N N . SER A 1 214 ? 9.766 -35.344 -10.43 1 83.44 214 SER A N 1
ATOM 1739 C CA . SER A 1 214 ? 9.617 -36.406 -9.406 1 83.44 214 SER A CA 1
ATOM 1740 C C . SER A 1 214 ? 10.297 -35.969 -8.102 1 83.44 214 SER A C 1
ATOM 1742 O O . SER A 1 214 ? 9.781 -36.25 -7.02 1 83.44 214 SER A O 1
ATOM 1744 N N . PHE A 1 215 ? 11.406 -35.344 -8.219 1 82.81 215 PHE A N 1
ATOM 1745 C CA . PHE A 1 215 ? 12.141 -35 -7.012 1 82.81 215 PHE A CA 1
ATOM 1746 C C . PHE A 1 215 ? 11.336 -34.031 -6.164 1 82.81 215 PHE A C 1
ATOM 1748 O O . PHE A 1 215 ? 11.328 -34.125 -4.934 1 82.81 215 PHE A O 1
ATOM 1755 N N . SER A 1 216 ? 10.672 -33.094 -6.812 1 85.38 216 SER A N 1
ATOM 1756 C CA . SER A 1 216 ? 9.867 -32.125 -6.094 1 85.38 216 SER A CA 1
ATOM 1757 C C . SER A 1 216 ? 8.602 -32.75 -5.523 1 85.38 216 SER A C 1
ATOM 1759 O O . SER A 1 216 ? 8.203 -32.469 -4.395 1 85.38 216 SER A O 1
ATOM 1761 N N . MET A 1 217 ? 8.016 -33.594 -6.277 1 90.81 217 MET A N 1
ATOM 1762 C CA . MET A 1 217 ? 6.824 -34.312 -5.805 1 90.81 217 MET A CA 1
ATOM 1763 C C . MET A 1 217 ? 7.152 -35.188 -4.605 1 90.81 217 MET A C 1
ATOM 1765 O O . MET A 1 217 ? 6.387 -35.25 -3.645 1 90.81 217 MET A O 1
ATOM 1769 N N . ASN A 1 218 ? 8.289 -35.844 -4.688 1 90.94 218 ASN A N 1
ATOM 1770 C CA . ASN A 1 218 ? 8.727 -36.688 -3.574 1 90.94 218 ASN A CA 1
ATOM 1771 C C . ASN A 1 218 ? 8.961 -35.844 -2.311 1 90.94 218 ASN A C 1
ATOM 1773 O O . ASN A 1 218 ? 8.586 -36.281 -1.214 1 90.94 218 ASN A O 1
ATOM 1777 N N . ARG A 1 219 ? 9.555 -34.781 -2.525 1 89.75 219 ARG A N 1
ATOM 1778 C CA . ARG A 1 219 ? 9.781 -33.906 -1.385 1 89.75 219 ARG A CA 1
ATOM 1779 C C . ARG A 1 219 ? 8.461 -33.469 -0.747 1 89.75 219 ARG A C 1
ATOM 1781 O O . ARG A 1 219 ? 8.344 -33.438 0.479 1 89.75 219 ARG A O 1
ATOM 1788 N N . LEU A 1 220 ? 7.496 -33.156 -1.554 1 93.75 220 LEU A N 1
ATOM 1789 C CA . LEU A 1 220 ? 6.191 -32.719 -1.063 1 93.75 220 LEU A CA 1
ATOM 1790 C C . LEU A 1 220 ? 5.5 -33.844 -0.309 1 93.75 220 LEU A C 1
ATOM 1792 O O . LEU A 1 220 ? 4.969 -33.656 0.783 1 93.75 220 LEU A O 1
ATOM 1796 N N . THR A 1 221 ? 5.527 -35.062 -0.88 1 96 221 THR A N 1
ATOM 1797 C CA . THR A 1 221 ? 4.871 -36.188 -0.226 1 96 221 THR A CA 1
ATOM 1798 C C . THR A 1 221 ? 5.547 -36.5 1.104 1 96 221 THR A C 1
ATOM 1800 O O . THR A 1 221 ? 4.879 -36.844 2.078 1 96 221 THR A O 1
ATOM 1803 N N . GLU A 1 222 ? 6.852 -36.375 1.149 1 95.19 222 GLU A N 1
ATOM 1804 C CA . GLU A 1 222 ? 7.59 -36.562 2.393 1 95.19 222 GLU A CA 1
ATOM 1805 C C . GLU A 1 222 ? 7.188 -35.531 3.445 1 95.19 222 GLU A C 1
ATOM 1807 O O . GLU A 1 222 ? 6.961 -35.875 4.605 1 95.19 222 GLU A O 1
ATOM 1812 N N . GLU A 1 223 ? 7.137 -34.344 3.012 1 93.19 223 GLU A N 1
ATOM 1813 C CA . GLU A 1 223 ? 6.75 -33.25 3.908 1 93.19 223 GLU A CA 1
ATOM 1814 C C . GLU A 1 223 ? 5.352 -33.469 4.473 1 93.19 223 GLU A C 1
ATOM 1816 O O . GLU A 1 223 ? 5.09 -33.188 5.637 1 93.19 223 GLU A O 1
ATOM 1821 N N . LEU A 1 224 ? 4.457 -34 3.652 1 96.25 224 LEU A N 1
ATOM 1822 C CA . LEU A 1 224 ? 3.061 -34.188 4.031 1 96.25 224 LEU A CA 1
ATOM 1823 C C . LEU A 1 224 ? 2.879 -35.469 4.805 1 96.25 224 LEU A C 1
ATOM 1825 O O . LEU A 1 224 ? 1.82 -35.719 5.391 1 96.25 224 LEU A O 1
ATOM 1829 N N . GLY A 1 225 ? 3.893 -36.312 4.797 1 96.44 225 GLY A N 1
ATOM 1830 C CA . GLY A 1 225 ? 3.801 -37.594 5.473 1 96.44 225 GLY A CA 1
ATOM 1831 C C . GLY A 1 225 ? 2.883 -38.562 4.766 1 96.44 225 GLY A C 1
ATOM 1832 O O . GLY A 1 225 ? 2.16 -39.312 5.414 1 96.44 225 GLY A O 1
ATOM 1833 N N . ILE A 1 226 ? 2.852 -38.5 3.443 1 97.12 226 ILE A N 1
ATOM 1834 C CA . ILE A 1 226 ? 2.006 -39.406 2.658 1 97.12 226 ILE A CA 1
ATOM 1835 C C . ILE A 1 226 ? 2.875 -40.281 1.765 1 97.12 226 ILE A C 1
ATOM 1837 O O . ILE A 1 226 ? 4.062 -40 1.581 1 97.12 226 ILE A O 1
ATOM 1841 N N . PRO A 1 227 ? 2.295 -41.312 1.144 1 96.44 227 PRO A N 1
ATOM 1842 C CA . PRO A 1 227 ? 3.084 -42.188 0.283 1 96.44 227 PRO A CA 1
ATOM 1843 C C . PRO A 1 227 ? 3.625 -41.5 -0.956 1 96.44 227 PRO A C 1
ATOM 1845 O O . PRO A 1 227 ? 2.984 -40.562 -1.473 1 96.44 227 PRO A O 1
ATOM 1848 N N . GLU A 1 228 ? 4.727 -41.969 -1.363 1 94.75 228 GLU A N 1
ATOM 1849 C CA . GLU A 1 228 ? 5.344 -41.438 -2.574 1 94.75 228 GLU A CA 1
ATOM 1850 C C . GLU A 1 228 ? 4.426 -41.594 -3.781 1 94.75 228 GLU A C 1
ATOM 1852 O O . GLU A 1 228 ? 3.701 -42.594 -3.881 1 94.75 228 GLU A O 1
ATOM 1857 N N . PHE A 1 229 ? 4.484 -40.562 -4.617 1 92.75 229 PHE A N 1
ATOM 1858 C CA . PHE A 1 229 ? 3.734 -40.625 -5.867 1 92.75 229 PHE A CA 1
ATOM 1859 C C . PHE A 1 229 ? 4.488 -41.438 -6.902 1 92.75 229 PHE A C 1
ATOM 1861 O O . PHE A 1 229 ? 5.617 -41.125 -7.266 1 92.75 229 PHE A O 1
ATOM 1868 N N . LYS A 1 230 ? 3.963 -42.531 -7.328 1 85.38 230 LYS A N 1
ATOM 1869 C CA . LYS A 1 230 ? 4.531 -43.375 -8.375 1 85.38 230 LYS A CA 1
ATOM 1870 C C . LYS A 1 230 ? 3.701 -43.281 -9.656 1 85.38 230 LYS A C 1
ATOM 1872 O O . LYS A 1 230 ? 2.523 -43.656 -9.664 1 85.38 230 LYS A O 1
ATOM 1877 N N . ASP A 1 231 ? 4.363 -42.562 -10.609 1 75.25 231 ASP A N 1
ATOM 1878 C CA . ASP A 1 231 ? 3.643 -42.406 -11.875 1 75.25 231 ASP A CA 1
ATOM 1879 C C . ASP A 1 231 ? 3.584 -43.719 -12.625 1 75.25 231 ASP A C 1
ATOM 1881 O O . ASP A 1 231 ? 4.605 -44.219 -13.117 1 75.25 231 ASP A O 1
ATOM 1885 N N . THR A 1 232 ? 2.592 -44.594 -12.5 1 60.56 232 THR A N 1
ATOM 1886 C CA . THR A 1 232 ? 2.494 -45.906 -13.125 1 60.56 232 THR A CA 1
ATOM 1887 C C . THR A 1 232 ? 2.297 -45.781 -14.633 1 60.56 232 THR A C 1
ATOM 1889 O O . THR A 1 232 ? 2.471 -46.75 -15.367 1 60.56 232 THR A O 1
ATOM 1892 N N . ASP A 1 233 ? 1.861 -44.688 -15.18 1 56.88 233 ASP A N 1
ATOM 1893 C CA . ASP A 1 233 ? 1.643 -44.531 -16.609 1 56.88 233 ASP A CA 1
ATOM 1894 C C . ASP A 1 233 ? 2.312 -43.281 -17.141 1 56.88 233 ASP A C 1
ATOM 1896 O O . ASP A 1 233 ? 1.65 -42.25 -17.344 1 56.88 233 ASP A O 1
ATOM 1900 N N . PRO A 1 234 ? 3.598 -43.344 -17.203 1 53.59 234 PRO A N 1
ATOM 1901 C CA . PRO A 1 234 ? 4.324 -42.156 -17.688 1 53.59 234 PRO A CA 1
ATOM 1902 C C . PRO A 1 234 ? 3.936 -41.75 -19.109 1 53.59 234 PRO A C 1
ATOM 1904 O O . PRO A 1 234 ? 4.445 -40.75 -19.625 1 53.59 234 PRO A O 1
ATOM 1907 N N . GLU A 1 235 ? 3.215 -42.562 -19.75 1 48.06 235 GLU A N 1
ATOM 1908 C CA . GLU A 1 235 ? 2.896 -42.312 -21.156 1 48.06 235 GLU A CA 1
ATOM 1909 C C . GLU A 1 235 ? 2.205 -40.969 -21.328 1 48.06 235 GLU A C 1
ATOM 1911 O O . GLU A 1 235 ? 1.861 -40.594 -22.453 1 48.06 235 GLU A O 1
ATOM 1916 N N . PHE A 1 236 ? 1.914 -40.344 -20.312 1 47.47 236 PHE A N 1
ATOM 1917 C CA . PHE A 1 236 ? 1.134 -39.094 -20.344 1 47.47 236 PHE A CA 1
ATOM 1918 C C . PHE A 1 236 ? 1.776 -38.094 -21.281 1 47.47 236 PHE A C 1
ATOM 1920 O O . PHE A 1 236 ? 1.223 -37 -21.516 1 47.47 236 PHE A O 1
ATOM 1927 N N . TYR A 1 237 ? 2.938 -38.344 -21.641 1 47.22 237 TYR A N 1
ATOM 1928 C CA . TYR A 1 237 ? 3.525 -37.469 -22.625 1 47.22 237 TYR A CA 1
ATOM 1929 C C . TYR A 1 237 ? 2.719 -37.469 -23.922 1 47.22 237 TYR A C 1
ATOM 1931 O O . TYR A 1 237 ? 2.979 -36.688 -24.828 1 47.22 237 TYR A O 1
ATOM 1939 N N . LYS A 1 238 ? 1.855 -38.5 -23.891 1 53.06 238 LYS A N 1
ATOM 1940 C CA . LYS A 1 238 ? 1.421 -38.625 -25.281 1 53.06 238 LYS A CA 1
ATOM 1941 C C . LYS A 1 238 ? 0.076 -37.938 -25.5 1 53.06 238 LYS A C 1
ATOM 1943 O O . LYS A 1 238 ? -0.677 -38.312 -26.406 1 53.06 238 LYS A O 1
ATOM 1948 N N . SER A 1 239 ? -0.265 -36.969 -24.453 1 55.53 239 SER A N 1
ATOM 1949 C CA . SER A 1 239 ? -1.501 -36.281 -24.859 1 55.53 239 SER A CA 1
ATOM 1950 C C . SER A 1 239 ? -1.299 -35.469 -26.125 1 55.53 239 SER A C 1
ATOM 1952 O O . SER A 1 239 ? -0.163 -35.219 -26.531 1 55.53 239 SER A O 1
ATOM 1954 N N . LYS A 1 240 ? -2.416 -35.062 -26.781 1 61.91 240 LYS A N 1
ATOM 1955 C CA . LYS A 1 240 ? -2.523 -34.406 -28.094 1 61.91 240 LYS A CA 1
ATOM 1956 C C . LYS A 1 240 ? -1.83 -33.062 -28.094 1 61.91 240 LYS A C 1
ATOM 1958 O O . LYS A 1 240 ? -1.205 -32.688 -29.094 1 61.91 240 LYS A O 1
ATOM 1963 N N . THR A 1 241 ? -1.979 -32.438 -26.766 1 68.56 241 THR A N 1
ATOM 1964 C CA . THR A 1 241 ? -1.375 -31.109 -26.688 1 68.56 241 THR A CA 1
ATOM 1965 C C . THR A 1 241 ? -0.584 -30.953 -25.391 1 68.56 241 THR A C 1
ATOM 1967 O O . THR A 1 241 ? -0.869 -31.641 -24.406 1 68.56 241 THR A O 1
ATOM 1970 N N . PRO A 1 242 ? 0.361 -30.219 -25.391 1 70.31 242 PRO A N 1
ATOM 1971 C CA . PRO A 1 242 ? 1.141 -29.953 -24.172 1 70.31 242 PRO A CA 1
ATOM 1972 C C . PRO A 1 242 ? 0.272 -29.516 -23 1 70.31 242 PRO A C 1
ATOM 1974 O O . PRO A 1 242 ? 0.525 -29.906 -21.859 1 70.31 242 PRO A O 1
ATOM 1977 N N . THR A 1 243 ? -0.732 -28.766 -23.25 1 76.38 243 THR A N 1
ATOM 1978 C CA . THR A 1 243 ? -1.622 -28.281 -22.203 1 76.38 243 THR A CA 1
ATOM 1979 C C . THR A 1 243 ? -2.404 -29.422 -21.578 1 76.38 243 THR A C 1
ATOM 1981 O O . THR A 1 243 ? -2.527 -29.5 -20.344 1 76.38 243 THR A O 1
ATOM 1984 N N . ALA A 1 244 ? -2.887 -30.297 -22.422 1 78.88 244 ALA A N 1
ATOM 1985 C CA . ALA A 1 244 ? -3.65 -31.438 -21.922 1 78.88 244 ALA A CA 1
ATOM 1986 C C . ALA A 1 244 ? -2.766 -32.375 -21.109 1 78.88 244 ALA A C 1
ATOM 1988 O O . ALA A 1 244 ? -3.205 -32.938 -20.094 1 78.88 244 ALA A O 1
ATOM 1989 N N . THR A 1 245 ? -1.562 -32.5 -21.594 1 80.44 245 THR A N 1
ATOM 1990 C CA . THR A 1 245 ? -0.612 -33.344 -20.875 1 80.44 245 THR A CA 1
ATOM 1991 C C . THR A 1 245 ? -0.32 -32.781 -19.484 1 80.44 245 THR A C 1
ATOM 1993 O O . THR A 1 245 ? -0.339 -33.5 -18.484 1 80.44 245 THR A O 1
ATOM 1996 N N . PHE A 1 246 ? -0.102 -31.531 -19.469 1 82.5 246 PHE A N 1
ATOM 1997 C CA . PHE A 1 246 ? 0.143 -30.828 -18.219 1 82.5 246 PHE A CA 1
ATOM 1998 C C . PHE A 1 246 ? -1.03 -31.016 -17.266 1 82.5 246 PHE A C 1
ATOM 2000 O O . PHE A 1 246 ? -0.841 -31.391 -16.094 1 82.5 246 PHE A O 1
ATOM 2007 N N . ALA A 1 247 ? -2.189 -30.781 -17.766 1 86.56 247 ALA A N 1
ATOM 2008 C CA . ALA A 1 247 ? -3.398 -30.828 -16.953 1 86.56 247 ALA A CA 1
ATOM 2009 C C . ALA A 1 247 ? -3.605 -32.219 -16.359 1 86.56 247 ALA A C 1
ATOM 2011 O O . ALA A 1 247 ? -3.941 -32.375 -15.188 1 86.56 247 ALA A O 1
ATOM 2012 N N . ASN A 1 248 ? -3.357 -33.219 -17.156 1 86.62 248 ASN A N 1
ATOM 2013 C CA . ASN A 1 248 ? -3.523 -34.594 -16.703 1 86.62 248 ASN A CA 1
ATOM 2014 C C . ASN A 1 248 ? -2.514 -34.938 -15.617 1 86.62 248 ASN A C 1
ATOM 2016 O O . ASN A 1 248 ? -2.857 -35.625 -14.641 1 86.62 248 ASN A O 1
ATOM 2020 N N . GLU A 1 249 ? -1.309 -34.469 -15.82 1 87 249 GLU A N 1
ATOM 2021 C CA . GLU A 1 249 ? -0.261 -34.781 -14.852 1 87 249 GLU A CA 1
ATOM 2022 C C . GLU A 1 249 ? -0.556 -34.094 -13.508 1 87 249 GLU A C 1
ATOM 2024 O O . GLU A 1 249 ? -0.368 -34.719 -12.453 1 87 249 GLU A O 1
ATOM 2029 N N . ILE A 1 250 ? -1.051 -32.938 -13.578 1 89.88 250 ILE A N 1
ATOM 2030 C CA . ILE A 1 250 ? -1.358 -32.188 -12.359 1 89.88 250 ILE A CA 1
ATOM 2031 C C . ILE A 1 250 ? -2.551 -32.844 -11.656 1 89.88 250 ILE A C 1
ATOM 2033 O O . ILE A 1 250 ? -2.545 -33 -10.438 1 89.88 250 ILE A O 1
ATOM 2037 N N . LYS A 1 251 ? -3.529 -33.219 -12.43 1 92 251 LYS A N 1
ATOM 2038 C CA . LYS A 1 251 ? -4.695 -33.906 -11.859 1 92 251 LYS A CA 1
ATOM 2039 C C . LYS A 1 251 ? -4.285 -35.156 -11.086 1 92 25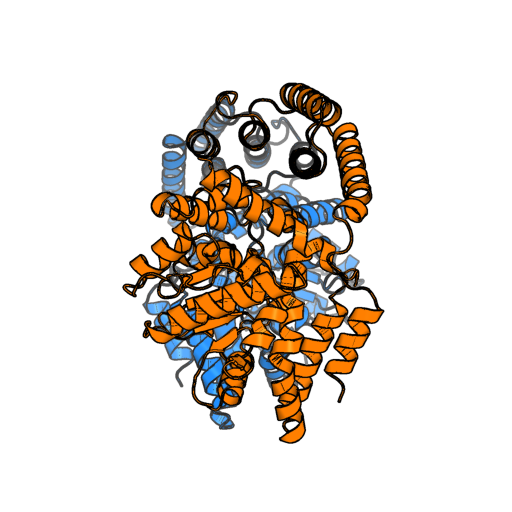1 LYS A C 1
ATOM 2041 O O . LYS A 1 251 ? -4.715 -35.344 -9.945 1 92 251 LYS A O 1
ATOM 2046 N N . LYS A 1 252 ? -3.404 -36 -11.688 1 91.44 252 LYS A N 1
ATOM 2047 C CA . LYS A 1 252 ? -2.949 -37.219 -11.047 1 91.44 252 LYS A CA 1
ATOM 2048 C C . LYS A 1 252 ? -2.281 -36.906 -9.703 1 91.44 252 LYS A C 1
ATOM 2050 O O . LYS A 1 252 ? -2.516 -37.625 -8.719 1 91.44 252 LYS A O 1
ATOM 2055 N N . ARG A 1 253 ? -1.538 -35.969 -9.688 1 93.38 253 ARG A N 1
ATOM 2056 C CA . ARG A 1 253 ? -0.788 -35.625 -8.484 1 93.38 253 ARG A CA 1
ATOM 2057 C C . ARG A 1 253 ? -1.712 -35.062 -7.398 1 93.38 253 ARG A C 1
ATOM 2059 O O . ARG A 1 253 ? -1.589 -35.438 -6.227 1 93.38 253 ARG A O 1
ATOM 2066 N N . ILE A 1 254 ? -2.633 -34.219 -7.785 1 94.25 254 ILE A N 1
ATOM 2067 C CA . ILE A 1 254 ? -3.58 -33.656 -6.828 1 94.25 254 ILE A CA 1
ATOM 2068 C C . ILE A 1 254 ? -4.453 -34.75 -6.25 1 94.25 254 ILE A C 1
ATOM 2070 O O . ILE A 1 254 ? -4.707 -34.781 -5.043 1 94.25 254 ILE A O 1
ATOM 2074 N N . GLU A 1 255 ? -4.875 -35.688 -7.098 1 94 255 GLU A N 1
ATOM 2075 C CA . GLU A 1 255 ? -5.703 -36.781 -6.633 1 94 255 GLU A CA 1
ATOM 2076 C C . GLU A 1 255 ? -4.938 -37.688 -5.668 1 94 255 GLU A C 1
ATOM 2078 O O . GLU A 1 255 ? -5.504 -38.188 -4.691 1 94 255 GLU A O 1
ATOM 2083 N N . HIS A 1 256 ? -3.656 -37.906 -6.004 1 95.19 256 HIS A N 1
ATOM 2084 C CA . HIS A 1 256 ? -2.818 -38.656 -5.082 1 95.19 256 HIS A CA 1
ATOM 2085 C C . HIS A 1 256 ? -2.754 -38 -3.713 1 95.19 256 HIS A C 1
ATOM 2087 O O . HIS A 1 256 ? -2.92 -38.656 -2.688 1 95.19 256 HIS A O 1
ATOM 2093 N N . ILE A 1 257 ? -2.516 -36.719 -3.664 1 96.56 257 ILE A N 1
ATOM 2094 C CA . ILE A 1 257 ? -2.424 -35.969 -2.414 1 96.56 257 ILE A CA 1
ATOM 2095 C C . ILE A 1 257 ? -3.764 -36.031 -1.682 1 96.56 257 ILE A C 1
ATOM 2097 O O . ILE A 1 257 ? -3.809 -36.281 -0.475 1 96.56 257 ILE A O 1
ATOM 2101 N N . ALA A 1 258 ? -4.836 -35.844 -2.426 1 95.62 258 ALA A N 1
ATOM 2102 C CA . ALA A 1 258 ? -6.18 -35.812 -1.848 1 95.62 258 ALA A CA 1
ATOM 2103 C C . ALA A 1 258 ? -6.508 -37.156 -1.193 1 95.62 258 ALA A C 1
ATOM 2105 O O . ALA A 1 258 ? -7.215 -37.188 -0.182 1 95.62 258 ALA A O 1
ATOM 2106 N N . LYS A 1 259 ? -6.035 -38.188 -1.769 1 95.44 259 LYS A N 1
ATOM 2107 C CA . LYS A 1 259 ? -6.32 -39.531 -1.285 1 95.44 259 LYS A CA 1
ATOM 2108 C C . LYS A 1 259 ? -5.684 -39.781 0.081 1 95.44 259 LYS A C 1
ATOM 2110 O O . LYS A 1 259 ? -6.25 -40.5 0.918 1 95.44 259 LYS A O 1
ATOM 2115 N N . TYR A 1 260 ? -4.574 -39.156 0.323 1 96.62 260 TYR A N 1
ATOM 2116 C CA . TYR A 1 260 ? -3.803 -39.594 1.474 1 96.62 260 TYR A CA 1
ATOM 2117 C C . TYR A 1 260 ? -3.682 -38.5 2.518 1 96.62 260 TYR A C 1
ATOM 2119 O O . TYR A 1 260 ? -3.352 -38.75 3.676 1 96.62 260 TYR A O 1
ATOM 2127 N N . THR A 1 261 ? -3.924 -37.25 2.162 1 96.25 261 THR A N 1
ATOM 2128 C CA . THR A 1 261 ? -3.756 -36.156 3.129 1 96.25 261 THR A CA 1
ATOM 2129 C C . THR A 1 261 ? -5.074 -35.875 3.842 1 96.25 261 THR A C 1
ATOM 2131 O O . THR A 1 261 ? -6.148 -36.156 3.314 1 96.25 261 THR A O 1
ATOM 2134 N N . ASN A 1 262 ? -4.977 -35.344 5.035 1 94.75 262 ASN A N 1
ATOM 2135 C CA . ASN A 1 262 ? -6.148 -34.875 5.758 1 94.75 262 ASN A CA 1
ATOM 2136 C C . ASN A 1 262 ? -6.266 -33.344 5.684 1 94.75 262 ASN A C 1
ATOM 2138 O O . ASN A 1 262 ? -7.211 -32.75 6.215 1 94.75 262 ASN A O 1
ATOM 2142 N N . ARG A 1 263 ? -5.352 -32.719 5 1 97.44 263 ARG A N 1
ATOM 2143 C CA . ARG A 1 263 ? -5.363 -31.266 4.844 1 97.44 263 ARG A CA 1
ATOM 2144 C C . ARG A 1 263 ? -6.332 -30.844 3.748 1 97.44 263 ARG A C 1
ATOM 2146 O O . ARG A 1 263 ? -6.449 -31.516 2.723 1 97.44 263 ARG A O 1
ATOM 2153 N N . PRO A 1 264 ? -7.078 -29.766 3.98 1 98 264 PRO A N 1
ATOM 2154 C CA . PRO A 1 264 ? -7.93 -29.266 2.898 1 98 264 PRO A CA 1
ATOM 2155 C C . PRO A 1 264 ? -7.133 -28.859 1.659 1 98 264 PRO A C 1
ATOM 2157 O O . PRO A 1 264 ? -6.035 -28.312 1.777 1 98 264 PRO A O 1
ATOM 2160 N N . ILE A 1 265 ? -7.66 -29.188 0.503 1 98.19 265 ILE A N 1
ATOM 2161 C CA . ILE A 1 265 ? -7 -28.891 -0.762 1 98.19 265 ILE A CA 1
ATOM 2162 C C . ILE A 1 265 ? -7.805 -27.844 -1.523 1 98.19 265 ILE A C 1
ATOM 2164 O O . ILE A 1 265 ? -9.031 -27.938 -1.638 1 98.19 265 ILE A O 1
ATOM 2168 N N . TYR A 1 266 ? -7.113 -26.844 -1.938 1 98.44 266 TYR A N 1
ATOM 2169 C CA . TYR A 1 266 ? -7.723 -25.781 -2.725 1 98.44 266 TYR A CA 1
ATOM 2170 C C . TYR A 1 266 ? -6.988 -25.594 -4.047 1 98.44 266 TYR A C 1
ATOM 2172 O O . TYR A 1 266 ? -5.773 -25.781 -4.121 1 98.44 266 TYR A O 1
ATOM 2180 N N . ILE A 1 267 ? -7.746 -25.219 -5.062 1 97.56 267 ILE A N 1
ATOM 2181 C CA . ILE A 1 267 ? -7.219 -24.797 -6.355 1 97.56 267 ILE A CA 1
ATOM 2182 C C . ILE A 1 267 ? -7.543 -23.328 -6.594 1 97.56 267 ILE A C 1
ATOM 2184 O O . ILE A 1 267 ? -8.703 -22.922 -6.504 1 97.56 267 ILE A O 1
ATOM 2188 N N . SER A 1 268 ? -6.535 -22.578 -6.809 1 96.56 268 SER A N 1
ATOM 2189 C CA . SER A 1 268 ? -6.754 -21.156 -7.086 1 96.56 268 SER A CA 1
ATOM 2190 C C . SER A 1 268 ? -7.527 -20.969 -8.391 1 96.56 268 SER A C 1
ATOM 2192 O O . SER A 1 268 ? -7.348 -21.734 -9.344 1 96.56 268 SER A O 1
ATOM 2194 N N . VAL A 1 269 ? -8.305 -19.922 -8.469 1 93.81 269 VAL A N 1
ATOM 2195 C CA . VAL A 1 269 ? -9.07 -19.594 -9.672 1 93.81 269 VAL A CA 1
ATOM 2196 C C . VAL A 1 269 ? -8.125 -19.203 -10.797 1 93.81 269 VAL A C 1
ATOM 2198 O O . VAL A 1 269 ? -8.484 -19.266 -11.977 1 93.81 269 VAL A O 1
ATOM 2201 N N . SER A 1 270 ? -6.918 -18.891 -10.461 1 88.69 270 SER A N 1
ATOM 2202 C CA . SER A 1 270 ? -5.922 -18.469 -11.438 1 88.69 270 SER A CA 1
ATOM 2203 C C . SER A 1 270 ? -5.219 -19.672 -12.062 1 88.69 270 SER A C 1
ATOM 2205 O O . SER A 1 270 ? -4.375 -19.516 -12.945 1 88.69 270 SER A O 1
ATOM 2207 N N . THR A 1 271 ? -5.562 -20.859 -11.648 1 90.31 271 THR A N 1
ATOM 2208 C CA . THR A 1 271 ? -4.973 -22.062 -12.211 1 90.31 271 THR A CA 1
ATOM 2209 C C . THR A 1 271 ? -5.465 -22.297 -13.641 1 90.31 271 THR A C 1
ATOM 2211 O O . THR A 1 271 ? -6.523 -21.797 -14.023 1 90.31 271 THR A O 1
ATOM 2214 N N . ASN A 1 272 ? -4.691 -23.016 -14.328 1 86.12 272 ASN A N 1
ATOM 2215 C CA . ASN A 1 272 ? -4.984 -23.359 -15.719 1 86.12 272 ASN A CA 1
ATOM 2216 C C . ASN A 1 272 ? -6.395 -23.938 -15.867 1 86.12 272 ASN A C 1
ATOM 2218 O O . ASN A 1 272 ? -6.82 -24.766 -15.07 1 86.12 272 ASN A O 1
ATOM 2222 N N . GLU A 1 273 ? -7.035 -23.562 -16.922 1 87.75 273 GLU A N 1
ATOM 2223 C CA . GLU A 1 273 ? -8.422 -23.953 -17.156 1 87.75 273 GLU A CA 1
ATOM 2224 C C . GLU A 1 273 ? -8.531 -25.453 -17.391 1 87.75 273 GLU A C 1
ATOM 2226 O O . GLU A 1 273 ? -9.5 -26.094 -16.984 1 87.75 273 GLU A O 1
ATOM 2231 N N . ALA A 1 274 ? -7.535 -26.016 -18.078 1 86.62 274 ALA A N 1
ATOM 2232 C CA . ALA A 1 274 ? -7.559 -27.438 -18.391 1 86.62 274 ALA A CA 1
ATOM 2233 C C . ALA A 1 274 ? -7.508 -28.281 -17.109 1 86.62 274 ALA A C 1
ATOM 2235 O O . ALA A 1 274 ? -8.18 -29.312 -17.016 1 86.62 274 ALA A O 1
ATOM 2236 N N . VAL A 1 275 ? -6.781 -27.766 -16.188 1 89.44 275 VAL A N 1
ATOM 2237 C CA . VAL A 1 275 ? -6.684 -28.453 -14.914 1 89.44 275 VAL A CA 1
ATOM 2238 C C . VAL A 1 275 ? -8.016 -28.359 -14.172 1 89.44 275 VAL A C 1
ATOM 2240 O O . VAL A 1 275 ? -8.539 -29.375 -13.688 1 89.44 275 VAL A O 1
ATOM 2243 N N . LYS A 1 276 ? -8.586 -27.219 -14.117 1 93.38 276 LYS A N 1
ATOM 2244 C CA . LYS A 1 276 ? -9.859 -27.016 -13.43 1 93.38 276 LYS A CA 1
ATOM 2245 C C . LYS A 1 276 ? -10.977 -27.828 -14.07 1 93.38 276 LYS A C 1
ATOM 2247 O O . LYS A 1 276 ? -11.812 -28.406 -13.375 1 93.38 276 LYS A O 1
ATOM 2252 N N . ASP A 1 277 ? -10.922 -27.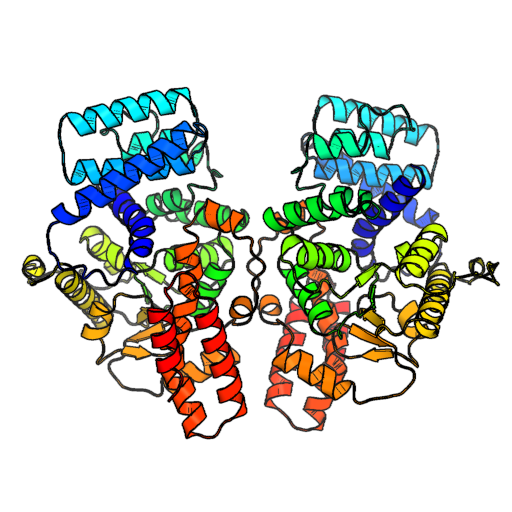922 -15.359 1 93.44 277 ASP A N 1
ATOM 2253 C CA . ASP A 1 277 ? -11.938 -28.672 -16.078 1 93.44 277 ASP A CA 1
ATOM 2254 C C . ASP A 1 277 ? -11.867 -30.172 -15.75 1 93.44 277 ASP A C 1
ATOM 2256 O O . ASP A 1 277 ? -12.898 -30.828 -15.594 1 93.44 277 ASP A O 1
ATOM 2260 N N . LEU A 1 278 ? -10.695 -30.672 -15.617 1 91.94 278 LEU A N 1
ATOM 2261 C CA . LEU A 1 278 ? -10.508 -32.094 -15.328 1 91.94 278 LEU A CA 1
ATOM 2262 C C . LEU A 1 278 ? -10.961 -32.406 -13.906 1 91.94 278 LEU A C 1
ATOM 2264 O O . LEU A 1 278 ? -11.406 -33.531 -13.633 1 91.94 278 LEU A O 1
ATOM 2268 N N . LEU A 1 279 ? -10.898 -31.359 -13.039 1 94.75 279 LEU A N 1
ATOM 2269 C CA . LEU A 1 279 ? -11.234 -31.578 -11.641 1 94.75 279 LEU A CA 1
ATOM 2270 C C . LEU A 1 279 ? -12.617 -31.016 -11.312 1 94.75 279 LEU A C 1
ATOM 2272 O O . LEU A 1 279 ? -13.023 -31 -10.148 1 94.75 279 LEU A O 1
ATOM 2276 N N . LYS A 1 280 ? -13.352 -30.594 -12.289 1 94.62 280 LYS A N 1
ATOM 2277 C CA . LYS A 1 280 ? -14.547 -29.766 -12.133 1 94.62 280 LYS A CA 1
ATOM 2278 C C . LYS A 1 280 ? -15.594 -30.469 -11.273 1 94.62 280 LYS A C 1
ATOM 2280 O O . LYS A 1 280 ? -16.328 -29.828 -10.523 1 94.62 280 LYS A O 1
ATOM 2285 N N . ASP A 1 281 ? -15.648 -31.797 -11.32 1 94.44 281 ASP A N 1
ATOM 2286 C CA . ASP A 1 281 ? -16.688 -32.531 -10.609 1 94.44 281 ASP A CA 1
ATOM 2287 C C . ASP A 1 281 ? -16.422 -32.531 -9.109 1 94.44 281 ASP A C 1
ATOM 2289 O O . ASP A 1 281 ? -17.312 -32.844 -8.32 1 94.44 281 ASP A O 1
ATOM 2293 N N . HIS A 1 282 ? -15.219 -32.156 -8.727 1 95.88 282 HIS A N 1
ATOM 2294 C CA . HIS A 1 282 ? -14.867 -32.156 -7.312 1 95.88 282 HIS A CA 1
ATOM 2295 C C . HIS A 1 282 ? -14.477 -30.75 -6.836 1 95.88 282 HIS A C 1
ATOM 2297 O O . HIS A 1 282 ? -13.938 -30.594 -5.738 1 95.88 282 HIS A O 1
ATOM 2303 N N . LEU A 1 283 ? -14.688 -29.781 -7.656 1 96.75 283 LEU A N 1
ATOM 2304 C CA . LEU A 1 283 ? -14.266 -28.422 -7.297 1 96.75 283 LEU A CA 1
ATOM 2305 C C . LEU A 1 283 ? -15.477 -27.547 -6.973 1 96.75 283 LEU A C 1
ATOM 2307 O O . LEU A 1 283 ? -16.438 -27.516 -7.738 1 96.75 283 LEU A O 1
ATOM 2311 N N . TYR A 1 284 ? -15.422 -26.938 -5.871 1 96.88 284 TYR A N 1
ATOM 2312 C CA . TYR A 1 284 ? -16.469 -26.016 -5.43 1 96.88 284 TYR A CA 1
ATOM 2313 C C . TYR A 1 284 ? -15.906 -24.625 -5.164 1 96.88 284 TYR A C 1
ATOM 2315 O O . TYR A 1 284 ? -15.086 -24.453 -4.262 1 96.88 284 TYR A O 1
ATOM 2323 N N . THR A 1 285 ? -16.391 -23.641 -5.875 1 96.56 285 THR A N 1
ATOM 2324 C CA . THR A 1 285 ? -15.852 -22.281 -5.812 1 96.56 285 THR A CA 1
ATOM 2325 C C . THR A 1 285 ? -16.281 -21.594 -4.527 1 96.56 285 THR A C 1
ATOM 2327 O O . THR A 1 285 ? -17.469 -21.578 -4.184 1 96.56 285 THR A O 1
ATOM 2330 N N . GLU A 1 286 ? -15.328 -21.062 -3.832 1 97.75 286 GLU A N 1
ATOM 2331 C CA . GLU A 1 286 ? -15.57 -20.297 -2.613 1 97.75 286 GLU A CA 1
ATOM 2332 C C . GLU A 1 286 ? -15.117 -18.844 -2.773 1 97.75 286 GLU A C 1
ATOM 2334 O O . GLU A 1 286 ? -14.875 -18.156 -1.782 1 97.75 286 GLU A O 1
ATOM 2339 N N . GLY A 1 287 ? -14.977 -18.359 -4.016 1 97.5 287 GLY A N 1
ATOM 2340 C CA . GLY A 1 287 ? -14.375 -17.078 -4.367 1 97.5 287 GLY A CA 1
ATOM 2341 C C . GLY A 1 287 ? -13.102 -17.219 -5.176 1 97.5 287 GLY A C 1
ATOM 2342 O O . GLY A 1 287 ? -13.102 -17.812 -6.25 1 97.5 287 GLY A O 1
ATOM 2343 N N . LEU A 1 288 ? -11.914 -16.828 -4.602 1 97.75 288 LEU A N 1
ATOM 2344 C CA . LEU A 1 288 ? -10.633 -16.875 -5.312 1 97.75 288 LEU A CA 1
ATOM 2345 C C . LEU A 1 288 ? -10.047 -18.281 -5.277 1 97.75 288 LEU A C 1
ATOM 2347 O O . LEU A 1 288 ? -9.109 -18.578 -6.027 1 97.75 288 LEU A O 1
ATOM 2351 N N . LEU A 1 289 ? -10.609 -19.062 -4.414 1 98.06 289 LEU A N 1
ATOM 2352 C CA . LEU A 1 289 ? -10.188 -20.453 -4.324 1 98.06 289 LEU A CA 1
ATOM 2353 C C . LEU A 1 289 ? -11.359 -21.391 -4.59 1 98.06 289 LEU A C 1
ATOM 2355 O O . LEU A 1 289 ? -12.508 -21.062 -4.309 1 98.06 289 LEU A O 1
ATOM 2359 N N . MET A 1 290 ? -11.039 -22.531 -5.152 1 98 290 MET A N 1
ATOM 2360 C CA . MET A 1 290 ? -11.961 -23.641 -5.305 1 98 290 MET A CA 1
ATOM 2361 C C . MET A 1 290 ? -11.547 -24.812 -4.422 1 98 290 MET A C 1
ATOM 2363 O O . MET A 1 290 ? -10.43 -25.312 -4.531 1 98 290 MET A O 1
ATOM 2367 N N . ARG A 1 291 ? -12.461 -25.25 -3.611 1 98.06 291 ARG A N 1
ATOM 2368 C CA . ARG A 1 291 ? -12.141 -26.328 -2.691 1 98.06 291 ARG A CA 1
ATOM 2369 C C . ARG A 1 291 ? -12.367 -27.688 -3.35 1 98.06 291 ARG A C 1
ATOM 2371 O O . ARG A 1 291 ? -13.375 -27.891 -4.031 1 98.06 291 ARG A O 1
ATOM 2378 N N . TYR A 1 292 ? -11.375 -28.531 -3.197 1 97.75 292 TYR A N 1
ATOM 2379 C CA . TYR A 1 292 ? -11.508 -29.922 -3.635 1 97.75 292 TYR A CA 1
ATOM 2380 C C . TYR A 1 292 ? -12.258 -30.75 -2.602 1 97.75 292 TYR A C 1
ATOM 2382 O O . TYR A 1 292 ? -11.812 -30.891 -1.461 1 97.75 292 TYR A O 1
ATOM 2390 N N . SER A 1 293 ? -13.453 -31.234 -3 1 95.75 293 SER A N 1
ATOM 2391 C CA . SER A 1 293 ? -14.281 -32 -2.08 1 95.75 293 SER A CA 1
ATOM 2392 C C . SER A 1 293 ? -15 -33.125 -2.803 1 95.75 293 SER A C 1
ATOM 2394 O O . SER A 1 293 ? -15.469 -32.969 -3.928 1 95.75 293 SER A O 1
ATOM 2396 N N . ALA A 1 294 ? -15.086 -34.281 -2.139 1 91.12 294 ALA A N 1
ATOM 2397 C CA . ALA A 1 294 ? -15.805 -35.406 -2.693 1 91.12 294 ALA A CA 1
ATOM 2398 C C . ALA A 1 294 ? -17.312 -35.219 -2.58 1 91.12 294 ALA A C 1
ATOM 2400 O O . ALA A 1 294 ? -18.078 -35.75 -3.395 1 91.12 294 ALA A O 1
ATOM 2401 N N . LYS A 1 295 ? -17.734 -34.438 -1.668 1 93.81 295 LYS A N 1
ATOM 2402 C CA . LYS A 1 295 ? -19.156 -34.25 -1.413 1 93.81 295 LYS A CA 1
ATOM 2403 C C . LYS A 1 295 ? -19.531 -32.781 -1.623 1 93.81 295 LYS A C 1
ATOM 2405 O O . LYS A 1 295 ? -18.766 -31.875 -1.271 1 93.81 295 LYS A O 1
ATOM 2410 N N . PRO A 1 296 ? -20.703 -32.688 -2.23 1 94.94 296 PRO A N 1
ATOM 2411 C CA . PRO A 1 296 ? -21.172 -31.297 -2.359 1 94.94 296 PRO A CA 1
ATOM 2412 C C . PRO A 1 296 ? -21.484 -30.656 -1.01 1 94.94 296 PRO A C 1
ATOM 2414 O O . PRO A 1 296 ? -21.766 -31.359 -0.036 1 94.94 296 PRO A O 1
ATOM 2417 N N . TYR A 1 297 ? -21.391 -29.422 -0.863 1 96.06 297 TYR A N 1
ATOM 2418 C CA . TYR A 1 297 ? -21.734 -28.594 0.292 1 96.06 297 TYR A CA 1
ATOM 2419 C C . TYR A 1 297 ? -22.156 -27.203 -0.141 1 96.06 297 TYR A C 1
ATOM 2421 O O . TYR A 1 297 ? -22.172 -26.891 -1.334 1 96.06 297 TYR A O 1
ATOM 2429 N N . ASP A 1 298 ? -22.578 -26.391 0.744 1 96.25 298 ASP A N 1
ATOM 2430 C CA . ASP A 1 298 ? -23.047 -25.047 0.425 1 96.25 298 ASP A CA 1
ATOM 2431 C C . ASP A 1 298 ? -21.891 -24.078 0.262 1 96.25 298 ASP A C 1
ATOM 2433 O O . ASP A 1 298 ? -21.672 -23.203 1.101 1 96.25 298 ASP A O 1
ATOM 2437 N N . ASN A 1 299 ? -21.219 -24.281 -0.852 1 96.38 299 ASN A N 1
ATOM 2438 C CA . ASN A 1 299 ? -20.062 -23.422 -1.119 1 96.38 299 ASN A CA 1
ATOM 2439 C C . ASN A 1 299 ? -20.5 -21.984 -1.396 1 96.38 299 ASN A C 1
ATOM 2441 O O . ASN A 1 299 ? -19.688 -21.062 -1.282 1 96.38 299 ASN A O 1
ATOM 2445 N N . LEU A 1 300 ? -21.703 -21.75 -1.801 1 96.12 300 LEU A N 1
ATOM 2446 C CA . LEU A 1 300 ? -22.203 -20.406 -2.033 1 96.12 300 LEU A CA 1
ATOM 2447 C C . LEU A 1 300 ? -22.25 -19.609 -0.732 1 96.12 300 LEU A C 1
ATOM 2449 O O . LEU A 1 300 ? -21.953 -18.406 -0.724 1 96.12 300 LEU A O 1
ATOM 2453 N N . ALA A 1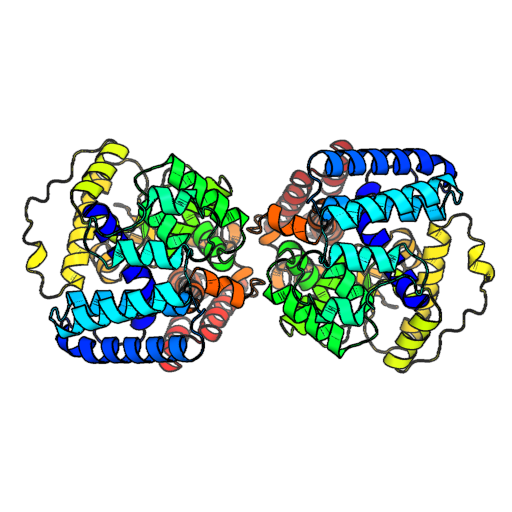 301 ? -22.672 -20.281 0.311 1 96.31 301 ALA A N 1
ATOM 2454 C CA . ALA A 1 301 ? -22.688 -19.625 1.616 1 96.31 301 ALA A CA 1
ATOM 2455 C C . ALA A 1 301 ? -21.281 -19.188 2.016 1 96.31 301 ALA A C 1
ATOM 2457 O O . ALA A 1 301 ? -21.094 -18.109 2.586 1 96.31 301 ALA A O 1
ATOM 2458 N N . ILE A 1 302 ? -20.281 -19.969 1.729 1 97.25 302 ILE A N 1
ATOM 2459 C CA . ILE A 1 302 ? -18.891 -19.656 2.033 1 97.25 302 ILE A CA 1
ATOM 2460 C C . ILE A 1 302 ? -18.422 -18.484 1.157 1 97.25 302 ILE A C 1
ATOM 2462 O O . ILE A 1 302 ? -17.781 -17.562 1.642 1 97.25 302 ILE A O 1
ATOM 2466 N N . MET A 1 303 ? -18.797 -18.547 -0.091 1 97.31 303 MET A N 1
ATOM 2467 C CA . MET A 1 303 ? -18.453 -17.469 -1.015 1 97.31 303 MET A CA 1
ATOM 2468 C C . MET A 1 303 ? -19.047 -16.141 -0.542 1 97.31 303 MET A C 1
ATOM 2470 O O . MET A 1 303 ? -18.375 -15.109 -0.59 1 97.31 303 MET A O 1
ATOM 2474 N N . ARG A 1 304 ? -20.281 -16.188 -0.131 1 96.5 304 ARG A N 1
ATOM 2475 C CA . ARG A 1 304 ? -20.938 -14.992 0.392 1 96.5 304 ARG A CA 1
ATOM 2476 C C . ARG A 1 304 ? -20.203 -14.445 1.611 1 96.5 304 ARG A C 1
ATOM 2478 O O . ARG A 1 304 ? -19.953 -13.242 1.707 1 96.5 304 ARG A O 1
ATOM 2485 N N . ARG A 1 305 ? -19.844 -15.312 2.52 1 95.38 305 ARG A N 1
ATOM 2486 C CA . ARG A 1 305 ? -19.094 -14.914 3.701 1 95.38 305 ARG A CA 1
ATOM 2487 C C . ARG A 1 305 ? -17.75 -14.289 3.311 1 95.38 305 ARG A C 1
ATOM 2489 O O . ARG A 1 305 ? -17.344 -13.273 3.877 1 95.38 305 ARG A O 1
ATOM 2496 N N . ASN A 1 306 ? -17.031 -14.867 2.367 1 97.31 306 ASN A N 1
ATOM 2497 C CA . ASN A 1 306 ? -15.734 -14.352 1.915 1 97.31 306 ASN A CA 1
ATOM 2498 C C . ASN A 1 306 ? -15.867 -12.953 1.316 1 97.31 306 ASN A C 1
ATOM 2500 O O . ASN A 1 306 ? -15.094 -12.062 1.647 1 97.31 306 ASN A O 1
ATOM 2504 N N . TYR A 1 307 ? -16.922 -12.742 0.52 1 96.88 307 TYR A N 1
ATOM 2505 C CA . TYR A 1 307 ? -17.156 -11.453 -0.116 1 96.88 307 TYR A CA 1
ATOM 2506 C C . TYR A 1 307 ? -17.531 -10.398 0.916 1 96.88 307 TYR A C 1
ATOM 2508 O O . TYR A 1 307 ? -16.984 -9.289 0.915 1 96.88 307 TYR A O 1
ATOM 2516 N N . GLU A 1 308 ? -18.359 -10.727 1.774 1 92.81 308 GLU A N 1
ATOM 2517 C CA . GLU A 1 308 ? -18.984 -9.727 2.641 1 92.81 308 GLU A CA 1
ATOM 2518 C C . GLU A 1 308 ? -18.125 -9.453 3.869 1 92.81 308 GLU A C 1
ATOM 2520 O O . GLU A 1 308 ? -18.156 -8.352 4.422 1 92.81 308 GLU A O 1
ATOM 2525 N N . ASN A 1 309 ? -17.312 -10.469 4.301 1 91.5 309 ASN A N 1
ATOM 2526 C CA . ASN A 1 309 ? -16.75 -10.32 5.637 1 91.5 309 ASN A CA 1
ATOM 2527 C C . ASN A 1 309 ? -15.25 -10.609 5.645 1 91.5 309 ASN A C 1
ATOM 2529 O O . ASN A 1 309 ? -14.531 -10.148 6.531 1 91.5 309 ASN A O 1
ATOM 2533 N N . THR A 1 310 ? -14.727 -11.367 4.699 1 95.25 310 THR A N 1
ATOM 2534 C CA . THR A 1 310 ? -13.383 -11.914 4.84 1 95.25 310 THR A CA 1
ATOM 2535 C C . THR A 1 310 ? -12.398 -11.164 3.945 1 95.25 310 THR A C 1
ATOM 2537 O O . THR A 1 310 ? -11.328 -10.742 4.402 1 95.25 310 THR A O 1
ATOM 2540 N N . TYR A 1 311 ? -12.797 -10.906 2.67 1 97.31 311 TYR A N 1
ATOM 2541 C CA . TYR A 1 311 ? -11.898 -10.359 1.657 1 97.31 311 TYR A CA 1
ATOM 2542 C C . TYR A 1 311 ? -11.641 -8.875 1.902 1 97.31 311 TYR A C 1
ATOM 2544 O O . TYR A 1 311 ? -12.523 -8.148 2.355 1 97.31 311 TYR A O 1
ATOM 2552 N N . LEU A 1 312 ? -10.445 -8.516 1.697 1 96.81 312 LEU A N 1
ATOM 2553 C CA . LEU A 1 312 ? -10.102 -7.105 1.529 1 96.81 312 LEU A CA 1
ATOM 2554 C C . LEU A 1 312 ? -10.344 -6.656 0.092 1 96.81 312 LEU A C 1
ATOM 2556 O O . LEU A 1 312 ? -9.617 -7.059 -0.82 1 96.81 312 LEU A O 1
ATOM 2560 N N . LEU A 1 313 ? -11.312 -5.781 -0.146 1 96.94 313 LEU A N 1
ATOM 2561 C CA . LEU A 1 313 ? -11.727 -5.516 -1.52 1 96.94 313 LEU A CA 1
ATOM 2562 C C . LEU A 1 313 ? -11.516 -4.047 -1.875 1 96.94 313 LEU A C 1
ATOM 2564 O O . LEU A 1 313 ? -11.602 -3.67 -3.045 1 96.94 313 LEU A O 1
ATOM 2568 N N . ASP A 1 314 ? -11.133 -3.207 -0.915 1 95.62 314 ASP A N 1
ATOM 2569 C CA . ASP A 1 314 ? -11.008 -1.771 -1.142 1 95.62 314 ASP A CA 1
ATOM 2570 C C . ASP A 1 314 ? -9.953 -1.47 -2.203 1 95.62 314 ASP A C 1
ATOM 2572 O O . ASP A 1 314 ? -10.109 -0.538 -2.994 1 95.62 314 ASP A O 1
ATOM 2576 N N . TYR A 1 315 ? -8.867 -2.285 -2.211 1 95.19 315 TYR A N 1
ATOM 2577 C CA . TYR A 1 315 ? -7.754 -2.006 -3.115 1 95.19 315 TYR A CA 1
ATOM 2578 C C . TYR A 1 315 ? -8.18 -2.154 -4.57 1 95.19 315 TYR A C 1
ATOM 2580 O O . TYR A 1 315 ? -7.496 -1.678 -5.477 1 95.19 315 TYR A O 1
ATOM 2588 N N . LEU A 1 316 ? -9.344 -2.865 -4.781 1 95.56 316 LEU A N 1
ATOM 2589 C CA . LEU A 1 316 ? -9.867 -3.035 -6.133 1 95.56 316 LEU A CA 1
ATOM 2590 C C . LEU A 1 316 ? -10.5 -1.742 -6.641 1 95.56 316 LEU A C 1
ATOM 2592 O O . LEU A 1 316 ? -10.633 -1.543 -7.848 1 95.56 316 LEU A O 1
ATOM 2596 N N . TYR A 1 317 ? -10.945 -0.894 -5.676 1 92.06 317 TYR A N 1
ATOM 2597 C CA . TYR A 1 317 ? -11.492 0.413 -6.027 1 92.06 317 TYR A CA 1
ATOM 2598 C C . TYR A 1 317 ? -10.375 1.433 -6.223 1 92.06 317 TYR A C 1
ATOM 2600 O O . TYR A 1 317 ? -10.336 2.135 -7.234 1 92.06 317 TYR A O 1
ATOM 2608 N N . GLU A 1 318 ? -9.492 1.474 -5.266 1 91.75 318 GLU A N 1
ATOM 2609 C CA . GLU A 1 318 ? -8.375 2.41 -5.305 1 91.75 318 GLU A CA 1
ATOM 2610 C C . GLU A 1 318 ? -7.148 1.831 -4.605 1 91.75 318 GLU A C 1
ATOM 2612 O O . GLU A 1 318 ? -7.238 1.342 -3.479 1 91.75 318 GLU A O 1
ATOM 2617 N N . SER A 1 319 ? -6.074 1.792 -5.344 1 89.44 319 SER A N 1
ATOM 2618 C CA . SER A 1 319 ? -4.809 1.359 -4.762 1 89.44 319 SER A CA 1
ATOM 2619 C C . SER A 1 319 ? -3.768 2.473 -4.812 1 89.44 319 SER A C 1
ATOM 2621 O O . SER A 1 319 ? -3.777 3.295 -5.73 1 89.44 319 SER A O 1
ATOM 2623 N N . PHE A 1 320 ? -2.896 2.582 -3.787 1 92.31 320 PHE A N 1
ATOM 2624 C CA . PHE A 1 320 ? -1.935 3.672 -3.674 1 92.31 320 PHE A CA 1
ATOM 2625 C C . PHE A 1 320 ? -0.51 3.152 -3.826 1 92.31 320 PHE A C 1
ATOM 2627 O O . PHE A 1 320 ? 0.412 3.656 -3.182 1 92.31 320 PHE A O 1
ATOM 2634 N N . TYR A 1 321 ? -0.269 2.229 -4.602 1 90.19 321 TYR A N 1
ATOM 2635 C CA . TYR A 1 321 ? 1.06 1.702 -4.895 1 90.19 321 TYR A CA 1
ATOM 2636 C C . TYR A 1 321 ? 1.513 2.113 -6.289 1 90.19 321 TYR A C 1
ATOM 2638 O O . TYR A 1 321 ? 0.828 1.838 -7.277 1 90.19 321 TYR A O 1
ATOM 2646 N N . PRO A 1 322 ? 2.646 2.814 -6.336 1 91.56 322 PRO A N 1
ATOM 2647 C CA . PRO A 1 322 ? 3.055 3.348 -7.637 1 91.56 322 PRO A CA 1
ATOM 2648 C C . PRO A 1 322 ? 3.463 2.254 -8.625 1 91.56 322 PRO A C 1
ATOM 2650 O O . PRO A 1 322 ? 4.137 1.295 -8.242 1 91.56 322 PRO A O 1
ATOM 2653 N N . GLU A 1 323 ? 3.135 2.418 -9.844 1 86 323 GLU A N 1
ATOM 2654 C CA . GLU A 1 323 ? 3.455 1.462 -10.898 1 86 323 GLU A CA 1
ATOM 2655 C C . GLU A 1 323 ? 4.961 1.379 -11.133 1 86 323 GLU A C 1
ATOM 2657 O O . GLU A 1 323 ? 5.477 0.327 -11.516 1 86 323 GLU A O 1
ATOM 2662 N N . THR A 1 324 ? 5.633 2.482 -10.867 1 85.06 324 THR A N 1
ATOM 2663 C CA . THR A 1 324 ? 7.078 2.523 -11.039 1 85.06 324 THR A CA 1
ATOM 2664 C C . THR A 1 324 ? 7.762 1.53 -10.102 1 85.06 324 THR A C 1
ATOM 2666 O O . THR A 1 324 ? 8.75 0.891 -10.477 1 85.06 324 THR A O 1
ATOM 2669 N N . LEU A 1 325 ? 7.199 1.384 -8.977 1 86.5 325 LEU A N 1
ATOM 2670 C CA . LEU A 1 325 ? 7.762 0.448 -8.016 1 86.5 325 LEU A CA 1
ATOM 2671 C C . LEU A 1 325 ? 7.375 -0.987 -8.352 1 86.5 325 LEU A C 1
ATOM 2673 O O . LEU A 1 325 ? 8.188 -1.903 -8.219 1 86.5 325 LEU A O 1
ATOM 2677 N N . THR A 1 326 ? 6.18 -1.117 -8.82 1 82.56 326 THR A N 1
ATOM 2678 C CA . THR A 1 326 ? 5.707 -2.43 -9.25 1 82.56 326 THR A CA 1
ATOM 2679 C C . THR A 1 326 ? 6.605 -3 -10.344 1 82.56 326 THR A C 1
ATOM 2681 O O . THR A 1 326 ? 6.898 -4.199 -10.352 1 82.56 326 THR A O 1
ATOM 2684 N N . ASN A 1 327 ? 7.066 -2.164 -11.133 1 79.62 327 ASN A N 1
ATOM 2685 C CA . ASN A 1 327 ? 7.801 -2.572 -12.32 1 79.62 327 ASN A CA 1
ATOM 2686 C C . ASN A 1 327 ? 9.25 -2.91 -12 1 79.62 327 ASN A C 1
ATOM 2688 O O . ASN A 1 327 ? 10 -3.371 -12.867 1 79.62 327 ASN A O 1
ATOM 2692 N N . VAL A 1 328 ? 9.586 -2.771 -10.773 1 79.81 328 VAL A N 1
ATOM 2693 C CA . VAL A 1 328 ? 10.984 -3.037 -10.422 1 79.81 328 VAL A CA 1
ATOM 2694 C C . VAL A 1 328 ? 11.227 -4.543 -10.383 1 79.81 328 VAL A C 1
ATOM 2696 O O . VAL A 1 328 ? 12.141 -5.051 -11.031 1 79.81 328 VAL A O 1
ATOM 2699 N N . CYS A 1 329 ? 10.32 -5.18 -9.719 1 83.75 329 CYS A N 1
ATOM 2700 C CA . CYS A 1 329 ? 10.594 -6.59 -9.469 1 83.75 329 CYS A CA 1
ATOM 2701 C C . CYS A 1 329 ? 9.688 -7.48 -10.305 1 83.75 329 CYS A C 1
ATOM 2703 O O . CYS A 1 329 ? 10 -8.648 -10.547 1 83.75 329 CYS A O 1
ATOM 2705 N N . LEU A 1 330 ? 8.586 -6.934 -10.641 1 86.12 330 LEU A N 1
ATOM 2706 C CA . LEU A 1 330 ? 7.578 -7.777 -11.266 1 86.12 330 LEU A CA 1
ATOM 2707 C C . LEU A 1 330 ? 7.047 -7.129 -12.547 1 86.12 330 LEU A C 1
ATOM 2709 O O . LEU A 1 330 ? 7.301 -5.953 -12.797 1 86.12 330 LEU A O 1
ATOM 2713 N N . ASP A 1 331 ? 6.441 -7.953 -13.273 1 82.69 331 ASP A N 1
ATOM 2714 C CA . ASP A 1 331 ? 5.77 -7.449 -14.469 1 82.69 331 ASP A CA 1
ATOM 2715 C C . ASP A 1 331 ? 4.465 -6.746 -14.109 1 82.69 331 ASP A C 1
ATOM 2717 O O . ASP A 1 331 ? 3.584 -7.34 -13.484 1 82.69 331 ASP A O 1
ATOM 2721 N N . LEU A 1 332 ? 4.387 -5.535 -14.555 1 83.62 332 LEU A N 1
ATOM 2722 C CA . LEU A 1 332 ? 3.24 -4.699 -14.219 1 83.62 332 LEU A CA 1
ATOM 2723 C C . LEU A 1 332 ? 1.946 -5.324 -14.734 1 83.62 332 LEU A C 1
ATOM 2725 O O . LEU A 1 332 ? 0.929 -5.316 -14.039 1 83.62 332 LEU A O 1
ATOM 2729 N N . LYS A 1 333 ? 1.947 -5.844 -15.898 1 84.06 333 LYS A N 1
ATOM 2730 C CA . LYS A 1 333 ? 0.752 -6.438 -16.5 1 84.06 333 LYS A CA 1
ATOM 2731 C C . LYS A 1 333 ? 0.262 -7.625 -15.68 1 84.06 333 LYS A C 1
ATOM 2733 O O . LYS A 1 333 ? -0.937 -7.758 -15.422 1 84.06 333 LYS A O 1
ATOM 2738 N N . GLY A 1 334 ? 1.209 -8.43 -15.289 1 85.12 334 GLY A N 1
ATOM 2739 C CA . GLY A 1 334 ? 0.857 -9.594 -14.484 1 85.12 334 GLY A CA 1
ATOM 2740 C C . GLY A 1 334 ? 0.208 -9.219 -13.164 1 85.12 334 GLY A C 1
ATOM 2741 O O . GLY A 1 334 ? -0.757 -9.859 -12.734 1 85.12 334 GLY A O 1
ATOM 2742 N N . VAL A 1 335 ? 0.658 -8.211 -12.57 1 88.38 335 VAL A N 1
ATOM 2743 C CA . VAL A 1 335 ? 0.129 -7.758 -11.289 1 88.38 335 VAL A CA 1
ATOM 2744 C C . VAL A 1 335 ? -1.279 -7.199 -11.477 1 88.38 335 VAL A C 1
ATOM 2746 O O . VAL A 1 335 ? -2.191 -7.52 -10.711 1 88.38 335 VAL A O 1
ATOM 2749 N N . LYS A 1 336 ? -1.462 -6.418 -12.516 1 88.31 336 LYS A N 1
ATOM 2750 C CA . LYS A 1 336 ? -2.758 -5.805 -12.789 1 88.31 336 LYS A CA 1
ATOM 2751 C C . LYS A 1 336 ? -3.807 -6.859 -13.125 1 88.31 336 LYS A C 1
ATOM 2753 O O . LYS A 1 336 ? -4.984 -6.699 -12.805 1 88.31 336 LYS A O 1
ATOM 2758 N N . MET A 1 337 ? -3.418 -7.93 -13.695 1 90.5 337 MET A N 1
ATOM 2759 C CA . MET A 1 337 ? -4.328 -8.969 -14.172 1 90.5 337 MET A CA 1
ATOM 2760 C C . MET A 1 337 ? -4.949 -9.727 -13 1 90.5 337 MET A C 1
ATOM 2762 O O . MET A 1 337 ? -5.996 -10.359 -13.148 1 90.5 337 MET A O 1
ATOM 2766 N N . LEU A 1 338 ? -4.359 -9.672 -11.891 1 92.31 338 LEU A N 1
ATOM 2767 C CA . LEU A 1 338 ? -4.852 -10.445 -10.758 1 92.31 338 LEU A CA 1
ATOM 2768 C C . LEU A 1 338 ? -6.281 -10.047 -10.406 1 92.31 338 LEU A C 1
ATOM 2770 O O . LEU A 1 338 ? -7.082 -10.891 -9.992 1 92.31 338 LEU A O 1
ATOM 2774 N N . SER A 1 339 ? -6.609 -8.797 -10.656 1 94.75 339 SER A N 1
ATOM 2775 C CA . SER A 1 339 ? -7.922 -8.297 -10.266 1 94.75 339 SER A CA 1
ATOM 2776 C C . SER A 1 339 ? -9.031 -8.945 -11.086 1 94.75 339 SER A C 1
ATOM 2778 O O . SER A 1 339 ? -10.156 -9.102 -10.609 1 94.75 339 SER A O 1
ATOM 2780 N N . ILE A 1 340 ? -8.734 -9.359 -12.32 1 94.88 340 ILE A N 1
ATOM 2781 C CA . ILE A 1 340 ? -9.766 -9.867 -13.227 1 94.88 340 ILE A CA 1
ATOM 2782 C C . ILE A 1 340 ? -10.312 -11.188 -12.695 1 94.88 340 ILE A C 1
ATOM 2784 O O . ILE A 1 340 ? -11.43 -11.578 -13.031 1 94.88 340 ILE A O 1
ATOM 2788 N N . TYR A 1 341 ? -9.57 -11.867 -11.867 1 94.44 341 TYR A N 1
ATOM 2789 C CA . TYR A 1 341 ? -9.953 -13.188 -11.375 1 94.44 341 TYR A CA 1
ATOM 2790 C C . TYR A 1 341 ? -11.125 -13.086 -10.406 1 94.44 341 TYR A C 1
ATOM 2792 O O . TYR A 1 341 ? -11.781 -14.086 -10.109 1 94.44 341 TYR A O 1
ATOM 2800 N N . TYR A 1 342 ? -11.414 -11.867 -9.914 1 97.06 342 TYR A N 1
ATOM 2801 C CA . TYR A 1 342 ? -12.578 -11.68 -9.055 1 97.06 342 TYR A CA 1
ATOM 2802 C C . TYR A 1 342 ? -13.867 -11.797 -9.852 1 97.06 342 TYR A C 1
ATOM 2804 O O . TYR A 1 342 ? -14.93 -12.07 -9.281 1 97.06 342 TYR A O 1
ATOM 2812 N N . VAL A 1 343 ? -13.82 -11.594 -11.141 1 95.31 343 VAL A N 1
ATOM 2813 C CA . VAL A 1 343 ? -15.023 -11.602 -11.977 1 95.31 343 VAL A CA 1
ATOM 2814 C C . VAL A 1 343 ? -15.594 -13.016 -12.039 1 95.31 343 VAL A C 1
ATOM 2816 O O . VAL A 1 343 ? -16.734 -13.25 -11.617 1 95.31 343 VAL A O 1
ATOM 2819 N N . PRO A 1 344 ? -14.805 -13.984 -12.508 1 91.56 344 PRO A N 1
ATOM 2820 C CA . PRO A 1 344 ? -15.367 -15.344 -12.469 1 91.56 344 PRO A CA 1
ATOM 2821 C C . PRO A 1 344 ? -15.57 -15.852 -11.047 1 91.56 344 PRO A C 1
ATOM 2823 O O . PRO A 1 344 ? -16.469 -16.656 -10.797 1 91.56 344 PRO A O 1
ATOM 2826 N N . ALA A 1 345 ? -14.828 -15.359 -10.062 1 91.62 345 ALA A N 1
ATOM 2827 C CA . ALA A 1 345 ? -14.891 -15.805 -8.672 1 91.62 345 ALA A CA 1
ATOM 2828 C C . ALA A 1 345 ? -16.25 -15.477 -8.055 1 91.62 345 ALA A C 1
ATOM 2830 O O . ALA A 1 345 ? -16.766 -16.234 -7.242 1 91.62 345 ALA A O 1
ATOM 2831 N N . PHE A 1 346 ? -16.844 -14.289 -8.531 1 94.06 346 PHE A N 1
ATOM 2832 C CA . PHE A 1 346 ? -18.047 -13.836 -7.844 1 94.06 346 PHE A CA 1
ATOM 2833 C C . PHE A 1 346 ? -19.25 -13.875 -8.773 1 94.06 346 PHE A C 1
ATOM 2835 O O . PHE A 1 346 ? -20.328 -13.383 -8.43 1 94.06 346 PHE A O 1
ATOM 2842 N N . LYS A 1 347 ? -19.109 -14.5 -9.914 1 92.69 347 LYS A N 1
ATOM 2843 C CA . LYS A 1 347 ? -20.219 -14.539 -10.875 1 92.69 347 LYS A CA 1
ATOM 2844 C C . LYS A 1 347 ? -21.438 -15.234 -10.289 1 92.69 347 LYS A C 1
ATOM 2846 O O . LYS A 1 347 ? -22.547 -14.719 -10.375 1 92.69 347 LYS A O 1
ATOM 2851 N N . SER A 1 348 ? -21.219 -16.391 -9.703 1 93.5 348 SER A N 1
ATOM 2852 C CA . SER A 1 348 ? -22.328 -17.141 -9.133 1 93.5 348 SER A CA 1
ATOM 2853 C C . SER A 1 348 ? -22.984 -16.391 -7.977 1 93.5 348 SER A C 1
ATOM 2855 O O . SER A 1 348 ? -24.188 -16.5 -7.766 1 93.5 348 SER A O 1
ATOM 2857 N N . LEU A 1 349 ? -22.188 -15.68 -7.199 1 96.56 349 LEU A N 1
ATOM 2858 C CA . LEU A 1 349 ? -22.719 -14.891 -6.098 1 96.56 349 LEU A CA 1
ATOM 2859 C C . LEU A 1 349 ? -23.578 -13.742 -6.617 1 96.56 349 LEU A C 1
ATOM 2861 O O . LEU A 1 349 ? -24.641 -13.445 -6.051 1 96.56 349 LEU A O 1
ATOM 2865 N N . LEU A 1 350 ? -23.125 -13.141 -7.703 1 97.12 350 LEU A N 1
ATOM 2866 C CA . LEU A 1 350 ? -23.891 -12.086 -8.352 1 97.12 350 LEU A CA 1
ATOM 2867 C C . LEU A 1 350 ? -25.266 -12.602 -8.789 1 97.12 350 LEU A C 1
ATOM 2869 O O . LEU A 1 350 ? -26.281 -11.945 -8.555 1 97.12 350 LEU A O 1
ATOM 2873 N N . GLN A 1 351 ? -25.297 -13.789 -9.359 1 95.62 351 GLN A N 1
ATOM 2874 C CA . GLN A 1 351 ? -26.547 -14.43 -9.781 1 95.62 351 GLN A CA 1
ATOM 2875 C C . GLN A 1 351 ? -27.438 -14.719 -8.578 1 95.62 351 GLN A C 1
ATOM 2877 O O . GLN A 1 351 ? -28.656 -14.531 -8.656 1 95.62 351 GLN A O 1
ATOM 2882 N N . PHE A 1 352 ? -26.844 -15.156 -7.547 1 96.06 352 PHE A N 1
ATOM 2883 C CA . PHE A 1 352 ? -27.594 -15.453 -6.328 1 96.06 352 PHE A CA 1
ATOM 2884 C C . PHE A 1 352 ? -28.297 -14.203 -5.809 1 96.06 352 PHE A C 1
ATOM 2886 O O . PHE A 1 352 ? -29.484 -14.25 -5.461 1 96.06 352 PHE A O 1
ATOM 2893 N N . TYR A 1 353 ? -27.547 -13.062 -5.723 1 96.5 353 TYR A N 1
ATOM 2894 C CA . TYR A 1 353 ? -28.141 -11.82 -5.227 1 96.5 353 TYR A CA 1
ATOM 2895 C C . TYR A 1 353 ? -29.281 -11.367 -6.125 1 96.5 353 TYR A C 1
ATOM 2897 O O . TYR A 1 353 ? -30.297 -10.867 -5.637 1 96.5 353 TYR A O 1
ATOM 2905 N N . LYS A 1 354 ? -29.125 -11.586 -7.371 1 95.75 354 LYS A N 1
ATOM 2906 C CA . LYS A 1 354 ? -30.188 -11.234 -8.32 1 95.75 354 LYS A CA 1
ATOM 2907 C C . LYS A 1 354 ? -31.438 -12.086 -8.094 1 95.75 354 LYS A C 1
ATOM 2909 O O . LYS A 1 354 ? -32.531 -11.555 -7.98 1 95.75 354 LYS A O 1
ATOM 2914 N N . GLU A 1 355 ? -31.266 -13.336 -7.941 1 96.25 355 GLU A N 1
ATOM 2915 C CA . GLU A 1 355 ? -32.375 -14.273 -7.82 1 96.25 355 GLU A CA 1
ATOM 2916 C C . GLU A 1 355 ? -33.062 -14.148 -6.461 1 96.25 355 GLU A C 1
ATOM 2918 O O . GLU A 1 355 ? -34.25 -14.359 -6.348 1 96.25 355 GLU A O 1
ATOM 2923 N N . SER A 1 356 ? -32.281 -13.812 -5.492 1 95.56 356 SER A N 1
ATOM 2924 C CA . SER A 1 356 ? -32.844 -13.688 -4.148 1 95.56 356 SER A CA 1
ATOM 2925 C C . SER A 1 356 ? -33.531 -12.344 -3.957 1 95.56 356 SER A C 1
ATOM 2927 O O . SER A 1 356 ? -34.219 -12.125 -2.961 1 95.56 356 SER A O 1
ATOM 2929 N N . GLY A 1 357 ? -33.281 -11.375 -4.836 1 94.75 357 GLY A N 1
ATOM 2930 C CA . GLY A 1 357 ? -33.875 -10.055 -4.742 1 94.75 357 GLY A CA 1
ATOM 2931 C C . GLY A 1 357 ? -33.125 -9.109 -3.832 1 94.75 357 GLY A C 1
ATOM 2932 O O . GLY A 1 357 ? -33.656 -8.078 -3.412 1 94.75 357 GLY A O 1
ATOM 2933 N N . ASP A 1 358 ? -32 -9.523 -3.441 1 93.75 358 ASP A N 1
ATOM 2934 C CA . ASP A 1 358 ? -31.141 -8.648 -2.646 1 93.75 358 ASP A CA 1
ATOM 2935 C C . ASP A 1 358 ? -30.5 -7.578 -3.52 1 93.75 358 ASP A C 1
ATOM 2937 O O . ASP A 1 358 ? -29.328 -7.684 -3.877 1 93.75 358 ASP A O 1
ATOM 2941 N N . VAL A 1 359 ? -31.156 -6.492 -3.697 1 93.44 359 VAL A N 1
ATOM 2942 C CA . VAL A 1 359 ? -30.781 -5.457 -4.66 1 93.44 359 VAL A CA 1
ATOM 2943 C C . VAL A 1 359 ? -29.531 -4.73 -4.184 1 93.44 359 VAL A C 1
ATOM 2945 O O . VAL A 1 359 ? -28.641 -4.414 -4.984 1 93.44 359 VAL A O 1
ATOM 2948 N N . THR A 1 360 ? -29.375 -4.516 -2.932 1 89.75 360 THR A N 1
ATOM 2949 C CA . THR A 1 360 ? -28.25 -3.766 -2.375 1 89.75 360 THR A CA 1
ATOM 2950 C C . THR A 1 360 ? -26.938 -4.492 -2.629 1 89.75 360 THR A C 1
ATOM 2952 O O . THR A 1 360 ? -25.984 -3.912 -3.174 1 89.75 360 THR A O 1
ATOM 2955 N N . HIS A 1 361 ? -26.938 -5.754 -2.307 1 92.19 361 HIS A N 1
ATOM 2956 C CA . HIS A 1 361 ? -25.719 -6.516 -2.498 1 92.19 361 HIS A CA 1
ATOM 2957 C C . HIS A 1 361 ? -25.438 -6.75 -3.98 1 92.19 361 HIS A C 1
ATOM 2959 O O . HIS A 1 361 ? -24.281 -6.781 -4.402 1 92.19 361 HIS A O 1
ATOM 2965 N N . TYR A 1 362 ? -26.547 -6.938 -4.754 1 95.81 362 TYR A N 1
ATOM 2966 C CA . TYR A 1 362 ? -26.375 -7.105 -6.191 1 95.81 362 TYR A CA 1
ATOM 2967 C C . TYR A 1 362 ? -25.719 -5.883 -6.809 1 95.81 362 TYR A C 1
ATOM 2969 O O . TYR A 1 362 ? -24.719 -6.008 -7.52 1 95.81 362 TYR A O 1
ATOM 2977 N N . ASP A 1 363 ? -26.219 -4.711 -6.484 1 94.81 363 ASP A N 1
ATOM 2978 C CA . ASP A 1 363 ? -25.703 -3.475 -7.066 1 94.81 363 ASP A CA 1
ATOM 2979 C C . ASP A 1 363 ? -24.25 -3.236 -6.668 1 94.81 363 ASP A C 1
ATOM 2981 O O . ASP A 1 363 ? -23.438 -2.826 -7.492 1 94.81 363 ASP A O 1
ATOM 2985 N N . LYS A 1 364 ? -23.969 -3.477 -5.441 1 94 364 LYS A N 1
ATOM 2986 C CA . LYS A 1 364 ? -22.609 -3.266 -4.941 1 94 364 LYS A CA 1
ATOM 2987 C C . LYS A 1 364 ? -21.625 -4.203 -5.625 1 94 364 LYS A C 1
ATOM 2989 O O . LYS A 1 364 ? -20.562 -3.764 -6.094 1 94 364 LYS A O 1
ATOM 2994 N N . LEU A 1 365 ? -21.953 -5.492 -5.668 1 96.75 365 LEU A N 1
ATOM 2995 C CA . LEU A 1 365 ? -21.062 -6.465 -6.289 1 96.75 365 LEU A CA 1
ATOM 2996 C C . LEU A 1 365 ? -20.938 -6.211 -7.789 1 96.75 365 LEU A C 1
ATOM 2998 O O . LEU A 1 365 ? -19.844 -6.27 -8.352 1 96.75 365 LEU A O 1
ATOM 3002 N N . HIS A 1 366 ? -22.078 -5.941 -8.422 1 97.12 366 HIS A N 1
ATOM 3003 C CA . HIS A 1 366 ? -22.062 -5.664 -9.852 1 97.12 366 HIS A CA 1
ATOM 3004 C C . HIS A 1 366 ? -21.172 -4.465 -10.172 1 97.12 366 HIS A C 1
ATOM 3006 O O . HIS A 1 366 ? -20.375 -4.508 -11.109 1 97.12 366 HIS A O 1
ATOM 3012 N N . ALA A 1 367 ? -21.312 -3.43 -9.398 1 94.81 367 ALA A N 1
ATOM 3013 C CA . ALA A 1 367 ? -20.5 -2.229 -9.594 1 94.81 367 ALA A CA 1
ATOM 3014 C C . ALA A 1 367 ? -19.016 -2.533 -9.43 1 94.81 367 ALA A C 1
ATOM 3016 O O . ALA A 1 367 ? -18.188 -2.025 -10.188 1 94.81 367 ALA A O 1
ATOM 3017 N N . LEU A 1 368 ? -18.703 -3.299 -8.438 1 95.94 368 LEU A N 1
ATOM 3018 C CA . LEU A 1 368 ? -17.328 -3.693 -8.203 1 95.94 368 LEU A CA 1
ATOM 3019 C C . LEU A 1 368 ? -16.766 -4.453 -9.398 1 95.94 368 LEU A C 1
ATOM 3021 O O . LEU A 1 368 ? -15.688 -4.113 -9.906 1 95.94 368 LEU A O 1
ATOM 3025 N N . LEU A 1 369 ? -17.469 -5.465 -9.867 1 97.12 369 LEU A N 1
ATOM 3026 C CA . LEU A 1 369 ? -17.016 -6.289 -10.977 1 97.12 369 LEU A CA 1
ATOM 3027 C C . LEU A 1 369 ? -16.891 -5.465 -12.258 1 97.12 369 LEU A C 1
ATOM 3029 O O . LEU A 1 369 ? -15.93 -5.609 -13.008 1 97.12 369 LEU A O 1
ATOM 3033 N N . GLU A 1 370 ? -17.859 -4.602 -12.43 1 95.81 370 GLU A N 1
ATOM 3034 C CA . GLU A 1 370 ? -17.812 -3.721 -13.594 1 95.81 370 GLU A CA 1
ATOM 3035 C C . GLU A 1 370 ? -16.578 -2.82 -13.555 1 95.81 370 GLU A C 1
ATOM 3037 O O . GLU A 1 370 ? -15.922 -2.627 -14.578 1 95.81 370 GLU A O 1
ATOM 3042 N N . SER A 1 371 ? -16.344 -2.307 -12.414 1 93.75 371 SER A N 1
ATOM 3043 C CA . SER A 1 371 ? -15.188 -1.433 -12.258 1 93.75 371 SER A CA 1
ATOM 3044 C C . SER A 1 371 ? -13.891 -2.18 -12.547 1 93.75 371 SER A C 1
ATOM 3046 O O . SER A 1 371 ? -12.977 -1.636 -13.172 1 93.75 371 SER A O 1
ATOM 3048 N N . ILE A 1 372 ? -13.75 -3.393 -12.109 1 95.69 372 ILE A N 1
ATOM 3049 C CA . ILE A 1 372 ? -12.578 -4.227 -12.352 1 95.69 372 ILE A CA 1
ATOM 3050 C C . ILE A 1 372 ? -12.375 -4.414 -13.852 1 95.69 372 ILE A C 1
ATOM 3052 O O . ILE A 1 372 ? -11.266 -4.258 -14.359 1 95.69 372 ILE A O 1
ATOM 3056 N N . ILE A 1 373 ? -13.469 -4.668 -14.555 1 95.62 373 ILE A N 1
ATOM 3057 C CA . ILE A 1 373 ? -13.406 -4.934 -15.984 1 95.62 373 ILE A CA 1
ATOM 3058 C C . ILE A 1 373 ? -13.016 -3.658 -16.734 1 95.62 373 ILE A C 1
ATOM 3060 O O . ILE A 1 373 ? -12.172 -3.693 -17.625 1 95.62 373 ILE A O 1
ATOM 3064 N N . LYS A 1 374 ? -13.547 -2.604 -16.328 1 92.62 374 LYS A N 1
ATOM 3065 C CA . LYS A 1 374 ? -13.266 -1.329 -16.984 1 92.62 374 LYS A CA 1
ATOM 3066 C C . LYS A 1 374 ? -11.805 -0.932 -16.812 1 92.62 374 LYS A C 1
ATOM 3068 O O . LYS A 1 374 ? -11.219 -0.308 -17.688 1 92.62 374 LYS A O 1
ATOM 3073 N N . LYS A 1 375 ? -11.25 -1.333 -15.711 1 90.94 375 LYS A N 1
ATOM 3074 C CA . LYS A 1 375 ? -9.867 -0.972 -15.414 1 90.94 375 LYS A CA 1
ATOM 3075 C C . LYS A 1 375 ? -8.891 -1.96 -16.047 1 90.94 375 LYS A C 1
ATOM 3077 O O . LYS A 1 375 ? -7.672 -1.769 -15.977 1 90.94 375 LYS A O 1
ATOM 3082 N N . ALA A 1 376 ? -9.422 -3.018 -16.594 1 92.31 376 ALA A N 1
ATOM 3083 C CA . ALA A 1 376 ? -8.57 -4.039 -17.188 1 92.31 376 ALA A CA 1
ATOM 3084 C C . ALA A 1 376 ? -8.078 -3.598 -18.562 1 92.31 376 ALA A C 1
ATOM 3086 O O . ALA A 1 376 ? -8.367 -4.25 -19.578 1 92.31 376 ALA A O 1
ATOM 3087 N N . ASP A 1 377 ? -7.25 -2.6 -18.562 1 88.12 377 ASP A N 1
ATOM 3088 C CA . ASP A 1 377 ? -6.789 -1.982 -19.812 1 88.12 377 ASP A CA 1
ATOM 3089 C C . ASP A 1 377 ? -5.723 -2.842 -20.484 1 88.12 377 ASP A C 1
ATOM 3091 O O . ASP A 1 377 ? -5.293 -2.539 -21.594 1 88.12 377 ASP A O 1
ATOM 3095 N N . TYR A 1 378 ? -5.34 -3.871 -19.875 1 85.25 378 TYR A N 1
ATOM 3096 C CA . TYR A 1 378 ? -4.395 -4.82 -20.469 1 85.25 378 TYR A CA 1
ATOM 3097 C C . TYR A 1 378 ? -5.105 -5.781 -21.406 1 85.25 378 TYR A C 1
ATOM 3099 O O . TYR A 1 378 ? -4.457 -6.512 -22.156 1 85.25 378 TYR A O 1
ATOM 3107 N N . TYR A 1 379 ? -6.387 -5.766 -21.375 1 87.75 379 TYR A N 1
ATOM 3108 C CA . TYR A 1 379 ? -7.195 -6.508 -22.344 1 87.75 379 TYR A CA 1
ATOM 3109 C C . TYR A 1 379 ? -7.75 -5.578 -23.406 1 87.75 379 TYR A C 1
ATOM 3111 O O . TYR A 1 379 ? -7.949 -4.387 -23.172 1 87.75 379 TYR A O 1
ATOM 3119 N N . ASN A 1 380 ? -7.887 -6.164 -24.578 1 89.88 380 ASN A N 1
ATOM 3120 C CA . ASN A 1 380 ? -8.547 -5.383 -25.625 1 89.88 380 ASN A CA 1
ATOM 3121 C C . ASN A 1 380 ? -10.039 -5.227 -25.344 1 89.88 380 ASN A C 1
ATOM 3123 O O . ASN A 1 380 ? -10.562 -5.812 -24.391 1 89.88 380 ASN A O 1
ATOM 3127 N N . GLU A 1 381 ? -10.641 -4.449 -26.141 1 92.25 381 GLU A N 1
ATOM 3128 C CA . GLU A 1 381 ? -12.039 -4.102 -25.922 1 92.25 381 GLU A CA 1
ATOM 3129 C C . GLU A 1 381 ? -12.938 -5.328 -26.062 1 92.25 381 GLU A C 1
ATOM 3131 O O . GLU A 1 381 ? -13.914 -5.469 -25.328 1 92.25 381 GLU A O 1
ATOM 3136 N N . GLU A 1 382 ? -12.625 -6.191 -26.953 1 92.62 382 GLU A N 1
ATOM 3137 C CA . GLU A 1 382 ? -13.445 -7.379 -27.188 1 92.62 382 GLU A CA 1
ATOM 3138 C C . GLU A 1 382 ? -13.477 -8.281 -25.953 1 92.62 382 GLU A C 1
ATOM 3140 O O . GLU A 1 382 ? -14.539 -8.766 -25.562 1 92.62 382 GLU A O 1
ATOM 3145 N N . VAL A 1 383 ? -12.305 -8.469 -25.375 1 91.62 383 VAL A N 1
ATOM 3146 C CA . VAL A 1 383 ? -12.203 -9.32 -24.188 1 91.62 383 VAL A CA 1
ATOM 3147 C C . VAL A 1 383 ? -12.945 -8.664 -23.016 1 91.62 383 VAL A C 1
ATOM 3149 O O . VAL A 1 383 ? -13.672 -9.336 -22.297 1 91.62 383 VAL A O 1
ATOM 3152 N N . ARG A 1 384 ? -12.797 -7.387 -22.844 1 93.75 384 ARG A N 1
ATOM 3153 C CA . ARG A 1 384 ? -13.477 -6.672 -21.766 1 93.75 384 ARG A CA 1
ATOM 3154 C C . ARG A 1 384 ? -14.992 -6.754 -21.938 1 93.75 384 ARG A C 1
ATOM 3156 O O . ARG A 1 384 ? -15.711 -6.941 -20.953 1 93.75 384 ARG A O 1
ATOM 3163 N N . GLU A 1 385 ? -15.438 -6.684 -23.203 1 93.81 385 GLU A N 1
ATOM 3164 C CA . GLU A 1 385 ? -16.875 -6.781 -23.469 1 93.81 385 GLU A CA 1
ATOM 3165 C C . GLU A 1 385 ? -17.406 -8.172 -23.125 1 93.81 385 GLU A C 1
ATOM 3167 O O . GLU A 1 385 ? -18.531 -8.305 -22.641 1 93.81 385 GLU A O 1
ATOM 3172 N N . ARG A 1 386 ? -16.609 -9.133 -23.375 1 93.12 386 ARG A N 1
ATOM 3173 C CA . ARG A 1 386 ? -17.016 -10.492 -23.016 1 93.12 386 ARG A CA 1
ATOM 3174 C C . ARG A 1 386 ? -17.188 -10.633 -21.5 1 93.12 386 ARG A C 1
ATOM 3176 O O . ARG A 1 386 ? -18.141 -11.266 -21.047 1 93.12 386 ARG A O 1
ATOM 3183 N N . TYR A 1 387 ? -16.281 -10.039 -20.812 1 93.88 387 TYR A N 1
ATOM 3184 C CA . TYR A 1 387 ? -16.391 -10.062 -19.359 1 93.88 387 TYR A CA 1
ATOM 3185 C C . TYR A 1 387 ? -17.625 -9.281 -18.891 1 93.88 387 TYR A C 1
ATOM 3187 O O . TYR A 1 387 ? -18.344 -9.719 -17.984 1 93.88 387 TYR A O 1
ATOM 3195 N N . LEU A 1 388 ? -17.828 -8.148 -19.547 1 94.94 388 LEU A N 1
ATOM 3196 C CA . LEU A 1 388 ? -18.984 -7.336 -19.188 1 94.94 388 LEU A CA 1
ATOM 3197 C C . LEU A 1 388 ? -20.281 -8.094 -19.438 1 94.94 388 LEU A C 1
ATOM 3199 O O . LEU A 1 388 ? -21.203 -8.078 -18.609 1 94.94 388 LEU A O 1
ATOM 3203 N N . LYS A 1 389 ? -20.344 -8.82 -20.547 1 94.06 389 LYS A N 1
ATOM 3204 C CA . LYS A 1 389 ? -21.531 -9.602 -20.891 1 94.06 389 LYS A CA 1
ATOM 3205 C C . LYS A 1 389 ? -21.734 -10.742 -19.891 1 94.06 389 LYS A C 1
ATOM 3207 O O . LYS A 1 389 ? -22.875 -11.109 -19.594 1 94.06 389 LYS A O 1
ATOM 3212 N N . SER A 1 390 ? -20.672 -11.203 -19.359 1 93.06 390 SER A N 1
ATOM 3213 C CA . SER A 1 390 ? -20.75 -12.352 -18.469 1 93.06 390 SER A CA 1
ATOM 3214 C C . SER A 1 390 ? -21.391 -11.961 -17.141 1 93.06 390 SER A C 1
ATOM 3216 O O . SER A 1 390 ? -21.875 -12.828 -16.406 1 93.06 390 SER A O 1
ATOM 3218 N N . ILE A 1 391 ? -21.406 -10.648 -16.812 1 93.94 391 ILE A N 1
ATOM 3219 C CA . ILE A 1 391 ? -21.969 -10.266 -15.516 1 93.94 391 ILE A CA 1
ATOM 3220 C C . ILE A 1 391 ? -23.297 -9.562 -15.711 1 93.94 391 ILE A C 1
ATOM 3222 O O . ILE A 1 391 ? -23.938 -9.125 -14.75 1 93.94 391 ILE A O 1
ATOM 3226 N N . ASN A 1 392 ? -23.719 -9.406 -16.984 1 89.88 392 ASN A N 1
ATOM 3227 C CA . ASN A 1 392 ? -25 -8.75 -17.281 1 89.88 392 ASN A CA 1
ATOM 3228 C C . ASN A 1 392 ? -26.047 -9.758 -17.75 1 89.88 392 ASN A C 1
ATOM 3230 O O . ASN A 1 392 ? -26.281 -9.906 -18.953 1 89.88 392 ASN A O 1
ATOM 3234 N N . PHE A 1 393 ? -26.625 -10.539 -16.922 1 82.44 393 PHE A N 1
ATOM 3235 C CA . PHE A 1 393 ? -27.672 -11.5 -17.25 1 82.44 393 PHE A CA 1
ATOM 3236 C C . PHE A 1 393 ? -29.047 -10.969 -16.828 1 82.44 393 PHE A C 1
ATOM 3238 O O . PHE A 1 393 ? -29.141 -10.133 -15.938 1 82.44 393 PHE A O 1
ATOM 3245 N N . MET B 1 1 ? 13.094 34.562 2.619 1 46.31 1 MET B N 1
ATOM 3246 C CA . MET B 1 1 ? 13.992 33.594 3.229 1 46.31 1 MET B CA 1
ATOM 3247 C C . MET B 1 1 ? 13.602 33.312 4.676 1 46.31 1 MET B C 1
ATOM 3249 O O . MET B 1 1 ? 13.508 32.156 5.094 1 46.31 1 MET B O 1
ATOM 3253 N N . LYS B 1 2 ? 13.328 34.406 5.449 1 50.78 2 LYS B N 1
ATOM 3254 C CA . LYS B 1 2 ? 12.961 34.25 6.852 1 50.78 2 LYS B CA 1
ATOM 3255 C C . LYS B 1 2 ? 11.633 33.5 6.988 1 50.78 2 LYS B C 1
ATOM 3257 O O . LYS B 1 2 ? 11.484 32.625 7.84 1 50.78 2 LYS B O 1
ATOM 3262 N N . THR B 1 3 ? 10.812 33.781 6.055 1 50.88 3 THR B N 1
ATOM 3263 C CA . THR B 1 3 ? 9.484 33.188 6.062 1 50.88 3 THR B CA 1
ATOM 3264 C C . THR B 1 3 ? 9.562 31.703 5.777 1 50.88 3 THR B C 1
ATOM 3266 O O . THR B 1 3 ? 8.852 30.906 6.406 1 50.88 3 THR B O 1
ATOM 3269 N N . ILE B 1 4 ? 10.5 31.391 5.012 1 51.28 4 ILE B N 1
ATOM 3270 C CA . ILE B 1 4 ? 10.633 29.984 4.645 1 51.28 4 ILE B CA 1
ATOM 3271 C C . ILE B 1 4 ? 11.18 29.203 5.832 1 51.28 4 ILE B C 1
ATOM 3273 O O . ILE B 1 4 ? 10.719 28.078 6.105 1 51.28 4 ILE B O 1
ATOM 3277 N N . LYS B 1 5 ? 12.102 29.828 6.484 1 51.56 5 LYS B N 1
ATOM 3278 C CA . LYS B 1 5 ? 12.688 29.141 7.637 1 51.56 5 LYS B CA 1
ATOM 3279 C C . LYS B 1 5 ? 11.641 28.891 8.719 1 51.56 5 LYS B C 1
ATOM 3281 O O . LYS B 1 5 ? 11.633 27.844 9.344 1 51.56 5 LYS B O 1
ATOM 3286 N N . TYR B 1 6 ? 10.844 29.938 8.883 1 49.5 6 TYR B N 1
ATOM 3287 C CA . TYR B 1 6 ? 9.789 29.797 9.875 1 49.5 6 TYR B CA 1
ATOM 3288 C C . TYR B 1 6 ? 8.836 28.672 9.492 1 49.5 6 TYR B C 1
ATOM 3290 O O . TYR B 1 6 ? 8.445 27.859 10.336 1 49.5 6 TYR B O 1
ATOM 3298 N N . LEU B 1 7 ? 8.555 28.688 8.289 1 50.25 7 LEU B N 1
ATOM 3299 C CA . LEU B 1 7 ? 7.637 27.672 7.797 1 50.25 7 LEU B CA 1
ATOM 3300 C C . LEU B 1 7 ? 8.227 26.266 7.984 1 50.25 7 LEU B C 1
ATOM 3302 O O . LEU B 1 7 ? 7.512 25.344 8.367 1 50.25 7 LEU B O 1
ATOM 3306 N N . LEU B 1 8 ? 9.43 26.312 7.742 1 51.53 8 LEU B N 1
ATOM 3307 C CA . LEU B 1 8 ? 10.117 25.047 7.898 1 51.53 8 LEU B CA 1
ATOM 3308 C C . LEU B 1 8 ? 10.125 24.609 9.359 1 51.53 8 LEU B C 1
ATOM 3310 O O . LEU B 1 8 ? 9.961 23.422 9.656 1 51.53 8 LEU B O 1
ATOM 3314 N N . LEU B 1 9 ? 10.312 25.625 10.141 1 50.25 9 LEU B N 1
ATOM 3315 C CA . LEU B 1 9 ? 10.344 25.312 11.57 1 50.25 9 LEU B CA 1
ATOM 3316 C C . LEU B 1 9 ? 8.992 24.797 12.047 1 50.25 9 LEU B C 1
ATOM 3318 O O . LEU B 1 9 ? 8.93 23.828 12.812 1 50.25 9 LEU B O 1
ATOM 3322 N N . VAL B 1 10 ? 8 25.453 11.562 1 47.34 10 VAL B N 1
ATOM 3323 C CA . VAL B 1 10 ? 6.66 25.047 11.961 1 47.34 10 VAL B CA 1
ATOM 3324 C C . VAL B 1 10 ? 6.379 23.625 11.453 1 47.34 10 VAL B C 1
ATOM 3326 O O . VAL B 1 10 ? 5.836 22.797 12.188 1 47.34 10 VAL B O 1
ATOM 3329 N N . LEU B 1 11 ? 6.816 23.469 10.258 1 48.94 11 LEU B N 1
ATOM 3330 C CA . LEU B 1 11 ? 6.562 22.172 9.641 1 48.94 11 LEU B CA 1
ATOM 3331 C C . LEU B 1 11 ? 7.406 21.078 10.297 1 48.94 11 LEU B C 1
ATOM 3333 O O . LEU B 1 11 ? 6.938 19.953 10.5 1 48.94 11 LEU B O 1
ATOM 3337 N N . LEU B 1 12 ? 8.625 21.484 10.539 1 48.03 12 LEU B N 1
ATOM 3338 C CA . LEU B 1 12 ? 9.555 20.547 11.148 1 48.03 12 LEU B CA 1
ATOM 3339 C C . LEU B 1 12 ? 9.172 20.266 12.602 1 48.03 12 LEU B C 1
ATOM 3341 O O . LEU B 1 12 ? 9.328 19.141 13.086 1 48.03 12 LEU B O 1
ATOM 3345 N N . CYS B 1 13 ? 8.82 21.312 13.273 1 43.72 13 CYS B N 1
ATOM 3346 C CA . CYS B 1 13 ? 8.422 21.156 14.664 1 43.72 13 CYS B CA 1
ATOM 3347 C C . CYS B 1 13 ? 7.145 20.328 14.781 1 43.72 13 CYS B C 1
ATOM 3349 O O . CYS B 1 13 ? 7.004 19.531 15.703 1 43.72 13 CYS B O 1
ATOM 3351 N N . TYR B 1 14 ? 6.348 20.594 13.914 1 42.62 14 TYR B N 1
ATOM 3352 C CA . TYR B 1 14 ? 5.062 19.906 14.023 1 42.62 14 TYR B CA 1
ATOM 3353 C C . TYR B 1 14 ? 5.195 18.438 13.648 1 42.62 14 TYR B C 1
ATOM 3355 O O . TYR B 1 14 ? 4.461 17.594 14.164 1 42.62 14 TYR B O 1
ATOM 3363 N N . CYS B 1 15 ? 6.082 18.172 12.734 1 42.56 15 CYS B N 1
ATOM 3364 C CA . CYS B 1 15 ? 6.301 16.75 12.453 1 42.56 15 CYS B CA 1
ATOM 3365 C C . CYS B 1 15 ? 6.773 16.016 13.703 1 42.56 15 CYS B C 1
ATOM 3367 O O . CYS B 1 15 ? 6.477 14.836 13.883 1 42.56 15 CYS B O 1
ATOM 3369 N N . THR B 1 16 ? 7.496 16.734 14.586 1 39.53 16 THR B N 1
ATOM 3370 C CA . THR B 1 16 ? 8.047 16.125 15.797 1 39.53 16 THR B CA 1
ATOM 3371 C C . THR B 1 16 ? 7.062 16.219 16.953 1 39.53 16 THR B C 1
ATOM 3373 O O . THR B 1 16 ? 7.055 15.375 17.844 1 39.53 16 THR B O 1
ATOM 3376 N N . ALA B 1 17 ? 6.324 17.266 17.031 1 37.62 17 ALA B N 1
ATOM 3377 C CA . ALA B 1 17 ? 5.57 17.562 18.25 1 37.62 17 ALA B CA 1
ATOM 3378 C C . ALA B 1 17 ? 4.414 16.578 18.422 1 37.62 17 ALA B C 1
ATOM 3380 O O . ALA B 1 17 ? 3.996 16.297 19.547 1 37.62 17 ALA B O 1
ATOM 3381 N N . GLN B 1 18 ? 3.783 16.172 17.391 1 38 18 GLN B N 1
ATOM 3382 C CA . GLN B 1 18 ? 2.613 15.359 17.688 1 38 18 GLN B CA 1
ATOM 3383 C C . GLN B 1 18 ? 3.014 14.055 18.375 1 38 18 GLN B C 1
ATOM 3385 O O . GLN B 1 18 ? 2.158 13.312 18.859 1 38 18 GLN B O 1
ATOM 3390 N N . VAL B 1 19 ? 4.152 13.609 18.188 1 34.5 19 VAL B N 1
ATOM 3391 C CA . VAL B 1 19 ? 4.512 12.359 18.844 1 34.5 19 VAL B CA 1
ATOM 3392 C C . VAL B 1 19 ? 4.379 12.508 20.359 1 34.5 19 VAL B C 1
ATOM 3394 O O . VAL B 1 19 ? 3.961 11.57 21.047 1 34.5 19 VAL B O 1
ATOM 3397 N N . TYR B 1 20 ? 4.848 13.555 20.906 1 31.23 20 TYR B N 1
ATOM 3398 C CA . TYR B 1 20 ? 5.031 13.562 22.359 1 31.23 20 TYR B CA 1
ATOM 3399 C C . TYR B 1 20 ? 3.721 13.875 23.062 1 31.23 20 TYR B C 1
ATOM 3401 O O . TYR B 1 20 ? 3.686 13.977 24.297 1 31.23 20 TYR B O 1
ATOM 3409 N N . SER B 1 21 ? 2.672 14.25 22.359 1 32.12 21 SER B N 1
ATOM 3410 C CA . SER B 1 21 ? 1.572 14.734 23.188 1 32.12 21 SER B CA 1
ATOM 3411 C C . SER B 1 21 ? 0.938 13.594 23.984 1 32.12 21 SER B C 1
ATOM 3413 O O . SER B 1 21 ? -0.092 13.781 24.625 1 32.12 21 SER B O 1
ATOM 3415 N N . GLN B 1 22 ? 1.131 12.414 23.578 1 32.09 22 GLN B N 1
ATOM 3416 C CA . GLN B 1 22 ? 0.255 11.516 24.328 1 32.09 22 GLN B CA 1
ATOM 3417 C C . GLN B 1 22 ? 0.52 11.617 25.828 1 32.09 22 GLN B C 1
ATOM 3419 O O . GLN B 1 22 ? -0.069 10.875 26.609 1 32.09 22 GLN B O 1
ATOM 3424 N N . ASN B 1 23 ? 1.665 11.742 26.344 1 28.14 23 ASN B N 1
ATOM 3425 C CA . ASN B 1 23 ? 1.556 11.828 27.797 1 28.14 23 ASN B CA 1
ATOM 3426 C C . ASN B 1 23 ? 0.609 12.938 28.219 1 28.14 23 ASN B C 1
ATOM 3428 O O . ASN B 1 23 ? 0.616 14.023 27.641 1 28.14 23 ASN B O 1
ATOM 3432 N N . LYS B 1 24 ? -0.7 12.68 28.703 1 33.09 24 LYS B N 1
ATOM 3433 C CA . LYS B 1 24 ? -1.491 13.656 29.453 1 33.09 24 LYS B CA 1
ATOM 3434 C C . LYS B 1 24 ? -0.62 14.797 29.953 1 33.09 24 LYS B C 1
ATOM 3436 O O . LYS B 1 24 ? -0.962 15.461 30.938 1 33.09 24 LYS B O 1
ATOM 3441 N N . ALA B 1 25 ? 0.581 14.797 29.734 1 30.03 25 ALA B N 1
ATOM 3442 C CA . ALA B 1 25 ? 1.077 16 30.391 1 30.03 25 ALA B CA 1
ATOM 3443 C C . ALA B 1 25 ? 0.382 17.25 29.859 1 30.03 25 ALA B C 1
ATOM 3445 O O . ALA B 1 25 ? 0.175 17.375 28.656 1 30.03 25 ALA B O 1
ATOM 3446 N N . SER B 1 26 ? -0.576 17.812 30.609 1 27.89 26 SER B N 1
ATOM 3447 C CA . SER B 1 26 ? -0.998 19.203 30.609 1 27.89 26 SER B CA 1
ATOM 3448 C C . SER B 1 26 ? 0.019 20.094 29.891 1 27.89 26 SER B C 1
ATOM 3450 O O . SER B 1 26 ? 1.162 20.219 30.328 1 27.89 26 SER B O 1
ATOM 3452 N N . TRP B 1 27 ? -0.004 20.062 28.625 1 28.81 27 TRP B N 1
ATOM 3453 C CA . TRP B 1 27 ? 0.605 21.312 28.188 1 28.81 27 TRP B CA 1
ATOM 3454 C C . TRP B 1 27 ? 0.114 22.484 29.047 1 28.81 27 TRP B C 1
ATOM 3456 O O . TRP B 1 27 ? -1.027 22.938 28.906 1 28.81 27 TRP B O 1
ATOM 3466 N N . VAL B 1 28 ? -0.082 22.359 30.312 1 30.7 28 VAL B N 1
ATOM 3467 C CA . VAL B 1 28 ? -0.144 23.625 31.031 1 30.7 28 VAL B CA 1
ATOM 3468 C C . VAL B 1 28 ? 0.945 24.562 30.516 1 30.7 28 VAL B C 1
ATOM 3470 O O . VAL B 1 28 ? 2.09 24.141 30.312 1 30.7 28 VAL B O 1
ATOM 3473 N N . PRO B 1 29 ? 0.625 25.641 29.844 1 35 29 PRO B N 1
ATOM 3474 C CA . PRO B 1 29 ? 1.623 26.703 29.703 1 35 29 PRO B CA 1
ATOM 3475 C C . PRO B 1 29 ? 2.771 26.562 30.703 1 35 29 PRO B C 1
ATOM 3477 O O . PRO B 1 29 ? 3.621 27.453 30.797 1 35 29 PRO B O 1
ATOM 3480 N N . ASP B 1 30 ? 2.625 25.906 31.734 1 38.69 30 ASP B N 1
ATOM 3481 C CA . ASP B 1 30 ? 3.744 25.938 32.688 1 38.69 30 ASP B CA 1
ATOM 3482 C C . ASP B 1 30 ? 5.066 25.656 31.969 1 38.69 30 ASP B C 1
ATOM 3484 O O . ASP B 1 30 ? 5.082 25 30.906 1 38.69 30 ASP B O 1
ATOM 3488 N N . SER B 1 31 ? 6.586 26.016 32.344 1 46.53 31 SER B N 1
ATOM 3489 C CA . SER B 1 31 ? 7.77 26.734 31.891 1 46.53 31 SER B CA 1
ATOM 3490 C C . SER B 1 31 ? 8.492 25.984 30.781 1 46.53 31 SER B C 1
ATOM 3492 O O . SER B 1 31 ? 8.641 24.766 30.844 1 46.53 31 SER B O 1
ATOM 3494 N N . ILE B 1 32 ? 8.32 26.406 29.375 1 54.38 32 ILE B N 1
ATOM 3495 C CA . ILE B 1 32 ? 9.406 26.125 28.438 1 54.38 32 ILE B CA 1
ATOM 3496 C C . ILE B 1 32 ? 10.625 25.625 29.203 1 54.38 32 ILE B C 1
ATOM 3498 O O . ILE B 1 32 ? 11.305 24.688 28.766 1 54.38 32 ILE B O 1
ATOM 3502 N N . ALA B 1 33 ? 10.523 26.047 30.422 1 59.03 33 ALA B N 1
ATOM 3503 C CA . ALA B 1 33 ? 11.688 25.703 31.234 1 59.03 33 ALA B CA 1
ATOM 3504 C C . ALA B 1 33 ? 11.648 24.25 31.656 1 59.03 33 ALA B C 1
ATOM 3506 O O . ALA B 1 33 ? 12.688 23.578 31.734 1 59.03 33 ALA B O 1
ATOM 3507 N N . SER B 1 34 ? 10.336 23.797 31.812 1 65.75 34 SER B N 1
ATOM 3508 C CA . SER B 1 34 ? 10.242 22.422 32.281 1 65.75 34 SER B CA 1
ATOM 3509 C C . SER B 1 34 ? 10.547 21.438 31.172 1 65.75 34 SER B C 1
ATOM 3511 O O . SER B 1 34 ? 10.891 20.281 31.438 1 65.75 34 SER B O 1
ATOM 3513 N N . GLN B 1 35 ? 10.562 21.969 29.906 1 72.88 35 GLN B N 1
ATOM 3514 C CA . GLN B 1 35 ? 10.781 21.078 28.781 1 72.88 35 GLN B CA 1
ATOM 3515 C C . GLN B 1 35 ? 12.258 21.047 28.375 1 72.88 35 GLN B C 1
ATOM 3517 O O . GLN B 1 35 ? 12.695 20.141 27.656 1 72.88 35 GLN B O 1
ATOM 3522 N N . ILE B 1 36 ? 12.953 21.938 28.969 1 78.88 36 ILE B N 1
ATOM 3523 C CA . ILE B 1 36 ? 14.328 22.109 28.516 1 78.88 36 ILE B CA 1
ATOM 3524 C C . ILE B 1 36 ? 15.141 20.859 28.859 1 78.88 36 ILE B C 1
ATOM 3526 O O . ILE B 1 36 ? 15.844 20.312 28 1 78.88 36 ILE B O 1
ATOM 3530 N N . PRO B 1 37 ? 14.883 20.281 30.062 1 82.44 37 PRO B N 1
ATOM 3531 C CA . PRO B 1 37 ? 15.641 19.062 30.375 1 82.44 37 PRO B CA 1
ATOM 3532 C C . PRO B 1 37 ? 15.266 17.891 29.484 1 82.44 37 PRO B C 1
ATOM 3534 O O . PRO B 1 37 ? 16.125 17.062 29.141 1 82.44 37 PRO B O 1
ATOM 3537 N N . VAL B 1 38 ? 14.086 17.812 29.125 1 80.25 38 VAL B N 1
ATOM 3538 C CA . VAL B 1 38 ? 13.609 16.734 28.266 1 80.25 38 VAL B CA 1
ATOM 3539 C C . VAL B 1 38 ? 14.266 16.844 26.891 1 80.25 38 VAL B C 1
ATOM 3541 O O . VAL B 1 38 ? 14.727 15.852 26.328 1 80.25 38 VAL B O 1
ATOM 3544 N N . ILE B 1 39 ? 14.32 18.031 26.391 1 84 39 ILE B N 1
ATOM 3545 C CA . ILE B 1 39 ? 14.898 18.266 25.062 1 84 39 ILE B CA 1
ATOM 3546 C C . ILE B 1 39 ? 16.406 18.031 25.109 1 84 39 ILE B C 1
ATOM 3548 O O . ILE B 1 39 ? 16.984 17.5 24.172 1 84 39 ILE B O 1
ATOM 3552 N N . GLN B 1 40 ? 16.938 18.391 26.219 1 86.38 40 GLN B N 1
ATOM 3553 C CA . GLN B 1 40 ? 18.359 18.141 26.391 1 86.38 40 GLN B CA 1
ATOM 3554 C C . GLN B 1 40 ? 18.672 16.656 26.422 1 86.38 40 GLN B C 1
ATOM 3556 O O . GLN B 1 40 ? 19.656 16.203 25.859 1 86.38 40 GLN B O 1
ATOM 3561 N N . ASN B 1 41 ? 17.828 15.977 27.078 1 89.31 41 ASN B N 1
ATOM 3562 C CA . ASN B 1 41 ? 18 14.531 27.125 1 89.31 41 ASN B CA 1
ATOM 3563 C C . ASN B 1 41 ? 17.828 13.906 25.734 1 89.31 41 ASN B C 1
ATOM 3565 O O . ASN B 1 41 ? 18.547 12.969 25.375 1 89.31 41 ASN B O 1
ATOM 3569 N N . GLN B 1 42 ? 16.922 14.391 24.984 1 86.5 42 GLN B N 1
ATOM 3570 C CA . GLN B 1 42 ? 16.75 13.93 23.609 1 86.5 42 GLN B CA 1
ATOM 3571 C C . GLN B 1 42 ? 18 14.18 22.781 1 86.5 42 GLN B C 1
ATOM 3573 O O . GLN B 1 42 ? 18.406 13.32 22 1 86.5 42 GLN B O 1
ATOM 3578 N N . ALA B 1 43 ? 18.547 15.328 22.984 1 89.81 43 ALA B N 1
ATOM 3579 C CA . ALA B 1 43 ? 19.781 15.656 22.266 1 89.81 43 ALA B CA 1
ATOM 3580 C C . ALA B 1 43 ? 20.891 14.672 22.594 1 89.81 43 ALA B C 1
ATOM 3582 O O . ALA B 1 43 ? 21.625 14.242 21.719 1 89.81 43 ALA B O 1
ATOM 3583 N N . ARG B 1 44 ? 20.922 14.305 23.828 1 91.88 44 ARG B N 1
ATOM 3584 C CA . ARG B 1 44 ? 21.938 13.352 24.266 1 91.88 44 ARG B CA 1
ATOM 3585 C C . ARG B 1 44 ? 21.703 11.977 23.641 1 91.88 44 ARG B C 1
ATOM 3587 O O . ARG B 1 44 ? 22.656 11.297 23.25 1 91.88 44 ARG B O 1
ATOM 3594 N N . GLU B 1 45 ? 20.5 11.633 23.562 1 92.38 45 GLU B N 1
ATOM 3595 C CA . GLU B 1 45 ? 20.156 10.344 22.969 1 92.38 45 GLU B CA 1
ATOM 3596 C C . GLU B 1 45 ? 20.531 10.305 21.5 1 92.38 45 GLU B C 1
ATOM 3598 O O . GLU B 1 45 ? 21.078 9.305 21.016 1 92.38 45 GLU B O 1
ATOM 3603 N N . TRP B 1 46 ? 20.266 11.344 20.812 1 92.94 46 TRP B N 1
ATOM 3604 C CA . TRP B 1 46 ? 20.594 11.398 19.391 1 92.94 46 TRP B CA 1
ATOM 3605 C C . TRP B 1 46 ? 22.109 11.422 19.203 1 92.94 46 TRP B C 1
ATOM 3607 O O . TRP B 1 46 ? 22.641 10.797 18.266 1 92.94 46 TRP B O 1
ATOM 3617 N N . LYS B 1 47 ? 22.734 12.164 20.047 1 93.25 47 LYS B N 1
ATOM 3618 C CA . LYS B 1 47 ? 24.203 12.203 20 1 93.25 47 LYS B CA 1
ATOM 3619 C C . LYS B 1 47 ? 24.797 10.805 20.172 1 93.25 47 LYS B C 1
ATOM 3621 O O . LYS B 1 47 ? 25.766 10.453 19.5 1 93.25 47 LYS B O 1
ATOM 3626 N N . GLN B 1 48 ? 24.219 10.07 21.016 1 94.62 48 GLN B N 1
ATOM 3627 C CA . GLN B 1 48 ? 24.672 8.703 21.234 1 94.62 48 GLN B CA 1
ATOM 3628 C C . GLN B 1 48 ? 24.453 7.844 20 1 94.62 48 GLN B C 1
ATOM 3630 O O . GLN B 1 48 ? 25.312 7.031 19.641 1 94.62 48 GLN B O 1
ATOM 3635 N N . LYS B 1 49 ? 23.359 8 19.391 1 94.25 49 LYS B N 1
ATOM 3636 C CA . LYS B 1 49 ? 23.078 7.254 18.156 1 94.25 49 LYS B CA 1
ATOM 3637 C C . LYS B 1 49 ? 24.078 7.598 17.062 1 94.25 49 LYS B C 1
ATOM 3639 O O . LYS B 1 49 ? 24.5 6.723 16.297 1 94.25 49 LYS B O 1
ATOM 3644 N N . ILE B 1 50 ? 24.422 8.844 16.984 1 95.19 50 ILE B N 1
ATOM 3645 C CA . ILE B 1 50 ? 25.391 9.305 15.992 1 95.19 50 ILE B CA 1
ATOM 3646 C C . ILE B 1 50 ? 26.766 8.719 16.297 1 95.19 50 ILE B C 1
ATOM 3648 O O . ILE B 1 50 ? 27.531 8.375 15.391 1 95.19 50 ILE B O 1
ATOM 3652 N N . TYR B 1 51 ? 27.047 8.602 17.594 1 94.12 51 TYR B N 1
ATOM 3653 C CA . TYR B 1 51 ? 28.312 7.992 18 1 94.12 51 TYR B CA 1
ATOM 3654 C C . TYR B 1 51 ? 28.375 6.531 17.594 1 94.12 51 TYR B C 1
ATOM 3656 O O . TYR B 1 51 ? 29.422 6.051 17.141 1 94.12 51 TYR B O 1
ATOM 3664 N N . GLU B 1 52 ? 27.328 5.891 17.703 1 95.75 52 GLU B N 1
ATOM 3665 C CA . GLU B 1 52 ? 27.25 4.48 17.344 1 95.75 52 GLU B CA 1
ATOM 3666 C C . GLU B 1 52 ? 27.312 4.301 15.82 1 95.75 52 GLU B C 1
ATOM 3668 O O . GLU B 1 52 ? 27.922 3.359 15.328 1 95.75 52 GLU B O 1
ATOM 3673 N N . ASN B 1 53 ? 26.641 5.215 15.109 1 96.06 53 ASN B N 1
ATOM 3674 C CA . ASN B 1 53 ? 26.641 5.184 13.648 1 96.06 53 ASN B CA 1
ATOM 3675 C C . ASN B 1 53 ? 26.719 6.59 13.062 1 96.06 53 ASN B C 1
ATOM 3677 O O . ASN B 1 53 ? 25.688 7.172 12.695 1 96.06 53 ASN B O 1
ATOM 3681 N N . PRO B 1 54 ? 27.891 7.008 12.812 1 95.88 54 PRO B N 1
ATOM 3682 C CA . PRO B 1 54 ? 28.078 8.383 12.352 1 95.88 54 PRO B CA 1
ATOM 3683 C C . PRO B 1 54 ? 27.516 8.617 10.945 1 95.88 54 PRO B C 1
ATOM 3685 O O . PRO B 1 54 ? 27.422 9.766 10.5 1 95.88 54 PRO B O 1
ATOM 3688 N N . LYS B 1 55 ? 27.109 7.555 10.266 1 95.06 55 LYS B N 1
ATOM 3689 C CA . LYS B 1 55 ? 26.578 7.711 8.906 1 95.06 55 LYS B CA 1
ATOM 3690 C C . LYS B 1 55 ? 25.062 7.754 8.914 1 95.06 55 LYS B C 1
ATOM 3692 O O . LYS B 1 55 ? 24.438 7.898 7.863 1 95.06 55 LYS B O 1
ATOM 3697 N N . ASP B 1 56 ? 24.453 7.738 10.102 1 93.44 56 ASP B N 1
ATOM 3698 C CA . ASP B 1 56 ? 23.016 7.738 10.258 1 93.44 56 ASP B CA 1
ATOM 3699 C C . ASP B 1 56 ? 22.438 9.133 10.031 1 93.44 56 ASP B C 1
ATOM 3701 O O . ASP B 1 56 ? 22.375 9.953 10.953 1 93.44 56 ASP B O 1
ATOM 3705 N N . GLU B 1 57 ? 21.953 9.391 8.859 1 92.81 57 GLU B N 1
ATOM 3706 C CA . GLU B 1 57 ? 21.469 10.711 8.484 1 92.81 57 GLU B CA 1
ATOM 3707 C C . GLU B 1 57 ? 20.219 11.086 9.273 1 92.81 57 GLU B C 1
ATOM 3709 O O . GLU B 1 57 ? 20 12.25 9.594 1 92.81 57 GLU B O 1
ATOM 3714 N N . LYS B 1 58 ? 19.438 10.141 9.57 1 88.62 58 LYS B N 1
ATOM 3715 C CA . LYS B 1 58 ? 18.219 10.414 10.336 1 88.62 58 LYS B CA 1
ATOM 3716 C C . LYS B 1 58 ? 18.562 10.883 11.75 1 88.62 58 LYS B C 1
ATOM 3718 O O . LYS B 1 58 ? 17.922 11.789 12.281 1 88.62 58 LYS B O 1
ATOM 3723 N N . ALA B 1 59 ? 19.516 10.25 12.328 1 91.25 59 ALA B N 1
ATOM 3724 C CA . ALA B 1 59 ? 19.969 10.664 13.656 1 91.25 59 ALA B CA 1
ATOM 3725 C C . ALA B 1 59 ? 20.516 12.086 13.633 1 91.25 59 ALA B C 1
ATOM 3727 O O . ALA B 1 59 ? 20.219 12.883 14.523 1 91.25 59 ALA B O 1
ATOM 3728 N N . TRP B 1 60 ? 21.219 12.391 12.602 1 93.56 60 TRP B N 1
ATOM 3729 C CA . TRP B 1 60 ? 21.766 13.734 12.461 1 93.56 60 TRP B CA 1
ATOM 3730 C C . TRP B 1 60 ? 20.641 14.766 12.352 1 93.56 60 TRP B C 1
ATOM 3732 O O . TRP B 1 60 ? 20.688 15.812 12.992 1 93.56 60 TRP B O 1
ATOM 3742 N N . MET B 1 61 ? 19.688 14.453 11.562 1 89.88 61 MET B N 1
ATOM 3743 C CA . MET B 1 61 ? 18.562 15.367 11.367 1 89.88 61 MET B CA 1
ATOM 3744 C C . MET B 1 61 ? 17.812 15.594 12.68 1 89.88 61 MET B C 1
ATOM 3746 O O . MET B 1 61 ? 17.453 16.719 13 1 89.88 61 MET B O 1
ATOM 3750 N N . SER B 1 62 ? 17.578 14.523 13.375 1 86.69 62 SER B N 1
ATOM 3751 C CA . SER B 1 62 ? 16.875 14.633 14.648 1 86.69 62 SER B CA 1
ATOM 3752 C C . SER B 1 62 ? 17.703 15.414 15.664 1 86.69 62 SER B C 1
ATOM 3754 O O . SER B 1 62 ? 17.156 16.234 16.406 1 86.69 62 SER B O 1
ATOM 3756 N N . TYR B 1 63 ? 18.969 15.188 15.68 1 90.81 63 TYR B N 1
ATOM 3757 C CA . TYR B 1 63 ? 19.859 15.914 16.578 1 90.81 63 TYR B CA 1
ATOM 3758 C C . TYR B 1 63 ? 19.859 17.406 16.25 1 90.81 63 TYR B C 1
ATOM 3760 O O . TYR B 1 63 ? 19.719 18.25 17.141 1 90.81 63 TYR B O 1
ATOM 3768 N N . ALA B 1 64 ? 19.969 17.719 15 1 89.94 64 ALA B N 1
ATOM 3769 C CA . ALA B 1 64 ? 19.984 19.109 14.555 1 89.94 64 ALA B CA 1
ATOM 3770 C C . ALA B 1 64 ? 18.703 19.812 14.961 1 89.94 64 ALA B C 1
ATOM 3772 O O . ALA B 1 64 ? 18.734 20.969 15.406 1 89.94 64 ALA B O 1
ATOM 3773 N N . ARG B 1 65 ? 17.609 19.109 14.773 1 83.62 65 ARG B N 1
ATOM 3774 C CA . ARG B 1 65 ? 16.328 19.703 15.141 1 83.62 65 ARG B CA 1
ATOM 3775 C C . ARG B 1 65 ? 16.266 20 16.625 1 83.62 65 ARG B C 1
ATOM 3777 O O . ARG B 1 65 ? 15.773 21.047 17.047 1 83.62 65 ARG B O 1
ATOM 3784 N N . THR B 1 66 ? 16.734 19.062 17.344 1 84.25 66 THR B N 1
ATOM 3785 C CA . THR B 1 66 ? 16.734 19.219 18.797 1 84.25 66 THR B CA 1
ATOM 3786 C C . THR B 1 66 ? 17.656 20.359 19.219 1 84.25 66 THR B C 1
ATOM 3788 O O . THR B 1 66 ? 17.297 21.156 20.078 1 84.25 66 THR B O 1
ATOM 3791 N N . ILE B 1 67 ? 18.75 20.5 18.625 1 87.44 67 ILE B N 1
ATOM 3792 C CA . ILE B 1 67 ? 19.719 21.547 18.938 1 87.44 67 ILE B CA 1
ATOM 3793 C C . ILE B 1 67 ? 19.156 22.906 18.547 1 87.44 67 ILE B C 1
ATOM 3795 O O . ILE B 1 67 ? 19.344 23.891 19.25 1 87.44 67 ILE B O 1
ATOM 3799 N N . GLN B 1 68 ? 18.547 22.938 17.453 1 83.31 68 GLN B N 1
ATOM 3800 C CA . GLN B 1 68 ? 17.922 24.172 17.016 1 83.31 68 GLN B CA 1
ATOM 3801 C C . GLN B 1 68 ? 16.859 24.625 18.016 1 83.31 68 GLN B C 1
ATOM 3803 O O . GLN B 1 68 ? 16.719 25.812 18.297 1 83.31 68 GLN B O 1
ATOM 3808 N N . THR B 1 69 ? 16.094 23.656 18.438 1 78.56 69 THR B N 1
ATOM 3809 C CA . THR B 1 69 ? 15.078 23.969 19.438 1 78.56 69 THR B CA 1
ATOM 3810 C C . THR B 1 69 ? 15.734 24.484 20.719 1 78.56 69 THR B C 1
ATOM 3812 O O . THR B 1 69 ? 15.266 25.469 21.297 1 78.56 69 THR B O 1
ATOM 3815 N N . LEU B 1 70 ? 16.797 23.906 21.125 1 81.25 70 LEU B N 1
ATOM 3816 C CA . LEU B 1 70 ? 17.516 24.328 22.312 1 81.25 70 LEU B CA 1
ATOM 3817 C C . LEU B 1 70 ? 18.109 25.719 22.141 1 81.25 70 LEU B C 1
ATOM 3819 O O . LEU B 1 70 ? 18.125 26.516 23.078 1 81.25 70 LEU B O 1
ATOM 3823 N N . LYS B 1 71 ? 18.578 25.984 20.953 1 83.12 71 LYS B N 1
ATOM 3824 C CA . LYS B 1 71 ? 19.125 27.312 20.656 1 83.12 71 LYS B CA 1
ATOM 3825 C C . LYS B 1 71 ? 18.062 28.391 20.812 1 83.12 71 LYS B C 1
ATOM 3827 O O . LYS B 1 71 ? 18.344 29.484 21.297 1 83.12 71 LYS B O 1
ATOM 3832 N N . SER B 1 72 ? 16.859 28.062 20.391 1 76.06 72 SER B N 1
ATOM 3833 C CA . SER B 1 72 ? 15.758 29.016 20.484 1 76.06 72 SER B CA 1
ATOM 3834 C C . SER B 1 72 ? 15.32 29.203 21.922 1 76.06 72 SER B C 1
ATOM 3836 O O . SER B 1 72 ? 14.883 30.297 22.312 1 76.06 72 SER B O 1
ATOM 3838 N N . LEU B 1 73 ? 15.523 28.172 22.734 1 75.31 73 LEU B N 1
ATOM 3839 C CA . LEU B 1 73 ? 15.039 28.219 24.094 1 75.31 73 LEU B CA 1
ATOM 3840 C C . LEU B 1 73 ? 16.109 28.75 25.047 1 75.31 73 LEU B C 1
ATOM 3842 O O . LEU B 1 73 ? 15.805 29.453 26.016 1 75.31 73 LEU B O 1
ATOM 3846 N N . THR B 1 74 ? 17.312 28.328 24.781 1 81.5 74 THR B N 1
ATOM 3847 C CA . THR B 1 74 ? 18.422 28.734 25.641 1 81.5 74 THR B CA 1
ATOM 3848 C C . THR B 1 74 ? 19.625 29.156 24.812 1 81.5 74 THR B C 1
ATOM 3850 O O . THR B 1 74 ? 20.656 28.484 24.812 1 81.5 74 THR B O 1
ATOM 3853 N N . PRO B 1 75 ? 19.453 30.344 24.188 1 83.38 75 PRO B N 1
ATOM 3854 C CA . PRO B 1 75 ? 20.594 30.812 23.375 1 83.38 75 PRO B CA 1
ATOM 3855 C C . PRO B 1 75 ? 21.828 31.109 24.219 1 83.38 75 PRO B C 1
ATOM 3857 O O . PRO B 1 75 ? 21.703 31.531 25.375 1 83.38 75 PRO B O 1
ATOM 3860 N N . GLY B 1 76 ? 22.938 30.828 23.781 1 88.19 76 GLY B N 1
ATOM 3861 C CA . GLY B 1 76 ? 24.188 31.078 24.484 1 88.19 76 GLY B CA 1
ATOM 3862 C C . GLY B 1 76 ? 25.391 30.516 23.766 1 88.19 76 GLY B C 1
ATOM 3863 O O . GLY B 1 76 ? 25.25 29.859 22.734 1 88.19 76 GLY B O 1
ATOM 3864 N N . ASP B 1 77 ? 26.484 30.734 24.359 1 90.94 77 ASP B N 1
ATOM 3865 C CA . ASP B 1 77 ? 27.75 30.344 23.75 1 90.94 77 ASP B CA 1
ATOM 3866 C C . ASP B 1 77 ? 27.906 28.828 23.734 1 90.94 77 ASP B C 1
ATOM 3868 O O . ASP B 1 77 ? 28.5 28.281 22.797 1 90.94 77 ASP B O 1
ATOM 3872 N N . ASP B 1 78 ? 27.375 28.234 24.672 1 90.56 78 ASP B N 1
ATOM 3873 C CA . ASP B 1 78 ? 27.516 26.781 24.766 1 90.56 78 ASP B CA 1
ATOM 3874 C C . ASP B 1 78 ? 26.781 26.094 23.609 1 90.56 78 ASP B C 1
ATOM 3876 O O . ASP B 1 78 ? 27.312 25.141 23.031 1 90.56 78 ASP B O 1
ATOM 3880 N N . ILE B 1 79 ? 25.625 26.578 23.328 1 90.56 79 ILE B N 1
ATOM 3881 C CA . ILE B 1 79 ? 24.844 25.969 22.25 1 90.56 79 ILE B CA 1
ATOM 3882 C C . ILE B 1 79 ? 25.5 26.25 20.906 1 90.56 79 ILE B C 1
ATOM 3884 O O . ILE B 1 79 ? 25.484 25.406 20.016 1 90.56 79 ILE B O 1
ATOM 3888 N N . GLU B 1 80 ? 26.094 27.422 20.781 1 90.19 80 GLU B N 1
ATOM 3889 C CA . GLU B 1 80 ? 26.797 27.75 19.547 1 90.19 80 GLU B CA 1
ATOM 3890 C C . GLU B 1 80 ? 28.016 26.859 19.344 1 90.19 80 GLU B C 1
ATOM 3892 O O . GLU B 1 80 ? 28.297 26.438 18.219 1 90.19 80 GLU B O 1
ATOM 3897 N N . LYS B 1 81 ? 28.672 26.641 20.406 1 92.81 81 LYS B N 1
ATOM 3898 C CA . LYS B 1 81 ? 29.797 25.734 20.359 1 92.81 81 LYS B CA 1
ATOM 3899 C C . LYS B 1 81 ? 29.359 24.328 19.953 1 92.81 81 LYS B C 1
ATOM 3901 O O . LYS B 1 81 ? 30.016 23.688 19.125 1 92.81 81 LYS B O 1
ATOM 3906 N N . GLU B 1 82 ? 28.312 23.891 20.516 1 92.56 82 GLU B N 1
ATOM 3907 C CA . GLU B 1 82 ? 27.781 22.578 20.203 1 92.56 82 GLU B CA 1
ATOM 3908 C C . GLU B 1 82 ? 27.391 22.484 18.734 1 92.56 82 GLU B C 1
ATOM 3910 O O . GLU B 1 82 ? 27.609 21.453 18.078 1 92.56 82 GLU B O 1
ATOM 3915 N N . ILE B 1 83 ? 26.828 23.531 18.203 1 92.56 83 ILE B N 1
ATOM 3916 C CA . ILE B 1 83 ? 26.406 23.594 16.812 1 92.56 83 ILE B CA 1
ATOM 3917 C C . ILE B 1 83 ? 27.641 23.5 15.898 1 92.56 83 ILE B C 1
ATOM 3919 O O . ILE B 1 83 ? 27.641 22.75 14.93 1 92.56 83 ILE B O 1
ATOM 3923 N N . ASN B 1 84 ? 28.656 24.172 16.25 1 92 84 ASN B N 1
ATOM 3924 C CA . ASN B 1 84 ? 29.875 24.156 15.453 1 92 84 ASN B CA 1
ATOM 3925 C C . ASN B 1 84 ? 30.531 22.781 15.461 1 92 84 ASN B C 1
ATOM 3927 O O . ASN B 1 84 ? 30.984 22.312 14.414 1 92 84 ASN B O 1
ATOM 3931 N N . GLU B 1 85 ? 30.531 22.188 16.562 1 93.88 85 GLU B N 1
ATOM 3932 C CA . GLU B 1 85 ? 31.094 20.844 16.672 1 93.88 85 GLU B CA 1
ATOM 3933 C C . GLU B 1 85 ? 30.281 19.828 15.867 1 93.88 85 GLU B C 1
ATOM 3935 O O . GLU B 1 85 ? 30.844 18.953 15.211 1 93.88 85 GLU B O 1
ATOM 3940 N N . MET B 1 86 ? 28.969 20 15.984 1 94.44 86 MET B N 1
ATOM 3941 C CA . MET B 1 86 ? 28.078 19.125 15.227 1 94.44 86 MET B CA 1
ATOM 3942 C C . MET B 1 86 ? 28.328 19.25 13.734 1 94.44 86 MET B C 1
ATOM 3944 O O . MET B 1 86 ? 28.469 18.25 13.031 1 94.44 86 MET B O 1
ATOM 3948 N N . MET B 1 87 ? 28.5 20.469 13.266 1 93.38 87 MET B N 1
ATOM 3949 C CA . MET B 1 87 ? 28.672 20.719 11.844 1 93.38 87 MET B CA 1
ATOM 3950 C C . MET B 1 87 ? 30.016 20.188 11.359 1 93.38 87 MET B C 1
ATOM 3952 O O . MET B 1 87 ? 30.109 19.641 10.258 1 93.38 87 MET B O 1
ATOM 3956 N N . ASP B 1 88 ? 31 20.328 12.148 1 94.44 88 ASP B N 1
ATOM 3957 C CA . ASP B 1 88 ? 32.312 19.812 11.797 1 94.44 88 ASP B CA 1
ATOM 3958 C C . ASP B 1 88 ? 32.312 18.297 11.672 1 94.44 88 ASP B C 1
ATOM 3960 O O . ASP B 1 88 ? 32.875 17.734 10.719 1 94.44 88 ASP B O 1
ATOM 3964 N N . LYS B 1 89 ? 31.719 17.75 12.617 1 95.75 89 LYS B N 1
ATOM 3965 C CA . LYS B 1 89 ? 31.656 16.297 12.602 1 95.75 89 LYS B CA 1
ATOM 3966 C C . LYS B 1 89 ? 30.828 15.789 11.43 1 95.75 89 LYS B C 1
ATOM 3968 O O . LYS B 1 89 ? 31.172 14.797 10.789 1 95.75 89 LYS B O 1
ATOM 3973 N N . MET B 1 90 ? 29.75 16.453 11.164 1 95 90 MET B N 1
ATOM 3974 C CA . MET B 1 90 ? 28.891 16.062 10.039 1 95 90 MET B CA 1
ATOM 3975 C C . MET B 1 90 ? 29.641 16.188 8.719 1 95 90 MET B C 1
ATOM 3977 O O . MET B 1 90 ? 29.5 15.32 7.848 1 95 90 MET B O 1
ATOM 3981 N N . LYS B 1 91 ? 30.344 17.203 8.57 1 94.12 91 LYS B N 1
ATOM 3982 C CA . LYS B 1 91 ? 31.125 17.438 7.359 1 94.12 91 LYS B CA 1
ATOM 3983 C C . LYS B 1 91 ? 32.125 16.312 7.133 1 94.12 91 LYS B C 1
ATOM 3985 O O . LYS B 1 91 ? 32.406 15.93 5.992 1 94.12 91 LYS B O 1
ATOM 3990 N N . LYS B 1 92 ? 32.594 15.773 8.164 1 96.31 92 LYS B N 1
ATOM 3991 C CA . LYS B 1 92 ? 33.562 14.695 8.086 1 96.31 92 LYS B CA 1
ATOM 3992 C C . LYS B 1 92 ? 32.906 13.367 7.758 1 96.31 92 LYS B C 1
ATOM 3994 O O . LYS B 1 92 ? 33.406 12.586 6.949 1 96.31 92 LYS B O 1
ATOM 3999 N N . GLU B 1 93 ? 31.75 13.141 8.383 1 96.75 93 GLU B N 1
ATOM 4000 C CA . GLU B 1 93 ? 31.156 11.812 8.344 1 96.75 93 GLU B CA 1
ATOM 4001 C C . GLU B 1 93 ? 30.219 11.664 7.148 1 96.75 93 GLU B C 1
ATOM 4003 O O . GLU B 1 93 ? 30.109 10.586 6.562 1 96.75 93 GLU B O 1
ATOM 4008 N N . ILE B 1 94 ? 29.438 12.648 6.727 1 96.38 94 ILE B N 1
ATOM 4009 C CA . ILE B 1 94 ? 28.484 12.531 5.637 1 96.38 94 ILE B CA 1
ATOM 4010 C C . ILE B 1 94 ? 28.562 13.758 4.738 1 96.38 94 ILE B C 1
ATOM 4012 O O . ILE B 1 94 ? 27.547 14.438 4.52 1 96.38 94 ILE B O 1
ATOM 4016 N N . PRO B 1 95 ? 29.812 13.789 4.129 1 92.56 95 PRO B N 1
ATOM 4017 C CA . PRO B 1 95 ? 29.953 14.938 3.227 1 92.56 95 PRO B CA 1
ATOM 4018 C C . PRO B 1 95 ? 29.109 14.781 1.954 1 92.56 95 PRO B C 1
ATOM 4020 O O . PRO B 1 95 ? 28.781 13.656 1.565 1 92.56 95 PRO B O 1
ATOM 4023 N N . ASN B 1 96 ? 28.641 15.789 1.378 1 93.44 96 ASN B N 1
ATOM 4024 C CA . ASN B 1 96 ? 28 15.789 0.071 1 93.44 96 ASN B CA 1
ATOM 4025 C C . ASN B 1 96 ? 26.641 15.086 0.116 1 93.44 96 ASN B C 1
ATOM 4027 O O . ASN B 1 96 ? 26.359 14.242 -0.737 1 93.44 96 ASN B O 1
ATOM 4031 N N . THR B 1 97 ? 25.906 15.156 1.21 1 95.75 97 THR B N 1
ATOM 4032 C CA . THR B 1 97 ? 24.547 14.641 1.329 1 95.75 97 THR B CA 1
ATOM 4033 C C . THR B 1 97 ? 23.547 15.781 1.396 1 95.75 97 THR B C 1
ATOM 4035 O O . THR B 1 97 ? 23.891 16.891 1.799 1 95.75 97 THR B O 1
ATOM 4038 N N . ALA B 1 98 ? 22.391 15.523 0.922 1 95.56 98 ALA B N 1
ATOM 4039 C CA . ALA B 1 98 ? 21.312 16.484 1.077 1 95.56 98 ALA B CA 1
ATOM 4040 C C . ALA B 1 98 ? 21.094 16.859 2.545 1 95.56 98 ALA B C 1
ATOM 4042 O O . ALA B 1 98 ? 20.812 18.016 2.869 1 95.56 98 ALA B O 1
ATOM 4043 N N . THR B 1 99 ? 21.328 15.852 3.428 1 94.62 99 THR B N 1
ATOM 4044 C CA . THR B 1 99 ? 21.141 16.047 4.863 1 94.62 99 THR B CA 1
ATOM 4045 C C . THR B 1 99 ? 22.094 17.109 5.391 1 94.62 99 THR B C 1
ATOM 4047 O O . THR B 1 99 ? 21.656 18.062 6.055 1 94.62 99 THR B O 1
ATOM 4050 N N . TYR B 1 100 ? 23.312 17 5.012 1 94.94 100 TYR B N 1
ATOM 4051 C CA . TYR B 1 100 ? 24.297 17.969 5.449 1 94.94 100 TYR B CA 1
ATOM 4052 C C . TYR B 1 100 ? 23.969 19.359 4.91 1 94.94 100 TYR B C 1
ATOM 4054 O O . TYR B 1 100 ? 24 20.344 5.652 1 94.94 100 TYR B O 1
ATOM 4062 N N . ALA B 1 101 ? 23.641 19.422 3.66 1 94 101 ALA B N 1
ATOM 4063 C CA . ALA B 1 101 ? 23.344 20.703 3.018 1 94 101 ALA B CA 1
ATOM 4064 C C . ALA B 1 101 ? 22.109 21.344 3.637 1 94 101 ALA B C 1
ATOM 4066 O O . ALA B 1 101 ? 22.094 22.562 3.865 1 94 101 ALA B O 1
ATOM 4067 N N . LEU B 1 102 ? 21.078 20.578 3.936 1 91.5 102 LEU B N 1
ATOM 4068 C CA . LEU B 1 102 ? 19.859 21.094 4.516 1 91.5 102 LEU B CA 1
ATOM 4069 C C . LEU B 1 102 ? 20.094 21.609 5.934 1 91.5 102 LEU B C 1
ATOM 4071 O O . LEU B 1 102 ? 19.609 22.688 6.301 1 91.5 102 LEU B O 1
ATOM 4075 N N . ILE B 1 103 ? 20.797 20.797 6.703 1 90.75 103 ILE B N 1
ATOM 4076 C CA . ILE B 1 103 ? 21.062 21.188 8.086 1 90.75 103 ILE B CA 1
ATOM 4077 C C . ILE B 1 103 ? 21.891 22.453 8.125 1 90.75 103 ILE B C 1
ATOM 4079 O O . ILE B 1 103 ? 21.672 23.328 8.961 1 90.75 103 ILE B O 1
ATOM 4083 N N . GLN B 1 104 ? 22.812 22.609 7.223 1 89.69 104 GLN B N 1
ATOM 4084 C CA . GLN B 1 104 ? 23.594 23.844 7.121 1 89.69 104 GLN B CA 1
ATOM 4085 C C . GLN B 1 104 ? 22.688 25.062 6.941 1 89.69 104 GLN B C 1
ATOM 4087 O O . GLN B 1 104 ? 22.859 26.078 7.609 1 89.69 104 GLN B O 1
ATOM 4092 N N . ASN B 1 105 ? 21.766 24.906 6.074 1 86 105 ASN B N 1
ATOM 4093 C CA . ASN B 1 105 ? 20.844 25.984 5.777 1 86 105 ASN B CA 1
ATOM 4094 C C . ASN B 1 105 ? 19.906 26.266 6.949 1 86 105 ASN B C 1
ATOM 4096 O O . ASN B 1 105 ? 19.484 27.406 7.168 1 86 105 ASN B O 1
ATOM 4100 N N . MET B 1 106 ? 19.625 25.234 7.719 1 80.56 106 MET B N 1
ATOM 4101 C CA . MET B 1 106 ? 18.641 25.359 8.789 1 80.56 106 MET B CA 1
ATOM 4102 C C . MET B 1 106 ? 19.281 25.953 10.047 1 80.56 106 MET B C 1
ATOM 4104 O O . MET B 1 106 ? 18.625 26.703 10.773 1 80.56 106 MET B O 1
ATOM 4108 N N . ILE B 1 107 ? 20.484 25.609 10.258 1 81.31 107 ILE B N 1
ATOM 4109 C CA . ILE B 1 107 ? 21.062 25.906 11.562 1 81.31 107 ILE B CA 1
ATOM 4110 C C . ILE B 1 107 ? 22 27.125 11.445 1 81.31 107 ILE B C 1
ATOM 4112 O O . ILE B 1 107 ? 22.031 27.969 12.336 1 81.31 107 ILE B O 1
ATOM 4116 N N . LEU B 1 108 ? 22.734 27.281 10.352 1 76.94 108 LEU B N 1
ATOM 4117 C CA . LEU B 1 108 ? 23.719 28.359 10.219 1 76.94 108 LEU B CA 1
ATOM 4118 C C . LEU B 1 108 ? 23.047 29.641 9.727 1 76.94 108 LEU B C 1
ATOM 4120 O O . LEU B 1 108 ? 21.984 29.594 9.102 1 76.94 108 LEU B O 1
ATOM 4124 N N . PRO B 1 109 ? 23.719 30.703 10.148 1 72.31 109 PRO B N 1
ATOM 4125 C CA . PRO B 1 109 ? 23.203 31.969 9.641 1 72.31 109 PRO B CA 1
ATOM 4126 C C . PRO B 1 109 ? 23.234 32.062 8.117 1 72.31 109 PRO B C 1
ATOM 4128 O O . PRO B 1 109 ? 23.984 31.328 7.465 1 72.31 109 PRO B O 1
ATOM 4131 N N . PHE B 1 110 ? 22.375 32.938 7.699 1 66.5 110 PHE B N 1
ATOM 4132 C CA . PHE B 1 110 ? 22.266 33.156 6.262 1 66.5 110 PHE B CA 1
ATOM 4133 C C . PHE B 1 110 ? 23.609 33.594 5.676 1 66.5 110 PHE B C 1
ATOM 4135 O O . PHE B 1 110 ? 24.328 34.375 6.281 1 66.5 110 PHE B O 1
ATOM 4142 N N . GLY B 1 111 ? 23.922 33 4.551 1 66.62 111 GLY B N 1
ATOM 4143 C CA . GLY B 1 111 ? 25.172 33.375 3.873 1 66.62 111 GLY B CA 1
ATOM 4144 C C . GLY B 1 111 ? 26.297 32.375 4.145 1 66.62 111 GLY B C 1
ATOM 4145 O O . GLY B 1 111 ? 27.297 32.375 3.42 1 66.62 111 GLY B O 1
ATOM 4146 N N . LYS B 1 112 ? 26.094 31.688 5.156 1 71.88 112 LYS B N 1
ATOM 4147 C CA . LYS B 1 112 ? 27.172 30.75 5.492 1 71.88 112 LYS B CA 1
ATOM 4148 C C . LYS B 1 112 ? 26.875 29.359 4.93 1 71.88 112 LYS B C 1
ATOM 4150 O O . LYS B 1 112 ? 27.578 28.406 5.262 1 71.88 112 LYS B O 1
ATOM 4155 N N . ASN B 1 113 ? 25.906 29.359 4.078 1 77.81 113 ASN B N 1
ATOM 4156 C CA . ASN B 1 113 ? 25.578 28.062 3.494 1 77.81 113 ASN B CA 1
ATOM 4157 C C . ASN B 1 113 ? 26.234 27.875 2.135 1 77.81 113 ASN B C 1
ATOM 4159 O O . ASN B 1 113 ? 26.438 28.844 1.396 1 77.81 113 ASN B O 1
ATOM 4163 N N . ASP B 1 114 ? 26.5 26.703 1.847 1 83.56 114 ASP B N 1
ATOM 4164 C CA . ASP B 1 114 ? 27.188 26.359 0.604 1 83.56 114 ASP B CA 1
ATOM 4165 C C . ASP B 1 114 ? 26.219 26.359 -0.576 1 83.56 114 ASP B C 1
ATOM 4167 O O . ASP B 1 114 ? 26.609 26.672 -1.702 1 83.56 114 ASP B O 1
ATOM 4171 N N . MET B 1 115 ? 24.938 26.016 -0.305 1 90.5 115 MET B N 1
ATOM 4172 C CA . MET B 1 115 ? 23.922 25.859 -1.339 1 90.5 115 MET B CA 1
ATOM 4173 C C . MET B 1 115 ? 22.578 26.406 -0.865 1 90.5 115 MET B C 1
ATOM 4175 O O . MET B 1 115 ? 22.25 26.328 0.32 1 90.5 115 MET B O 1
ATOM 4179 N N . THR B 1 116 ? 21.891 26.922 -1.778 1 89.62 116 THR B N 1
ATOM 4180 C CA . THR B 1 116 ? 20.531 27.328 -1.472 1 89.62 116 THR B CA 1
ATOM 4181 C C . THR B 1 116 ? 19.609 26.109 -1.419 1 89.62 116 THR B C 1
ATOM 4183 O O . THR B 1 116 ? 19.984 25.016 -1.87 1 89.62 116 THR B O 1
ATOM 4186 N N . PHE B 1 117 ? 18.453 26.312 -0.87 1 88.62 117 PHE B N 1
ATOM 4187 C CA . PHE B 1 117 ? 17.484 25.219 -0.81 1 88.62 117 PHE B CA 1
ATOM 4188 C C . PHE B 1 117 ? 17.125 24.734 -2.209 1 88.62 117 PHE B C 1
ATOM 4190 O O . PHE B 1 117 ? 17 23.531 -2.441 1 88.62 117 PHE B O 1
ATOM 4197 N N . ASP B 1 118 ? 17 25.672 -3.166 1 91.56 118 ASP B N 1
ATOM 4198 C CA . ASP B 1 118 ? 16.688 25.312 -4.543 1 91.56 118 ASP B CA 1
ATOM 4199 C C . ASP B 1 118 ? 17.781 24.453 -5.16 1 91.56 118 ASP B C 1
ATOM 4201 O O . ASP B 1 118 ? 17.5 23.453 -5.828 1 91.56 118 ASP B O 1
ATOM 4205 N N . GLU B 1 119 ? 18.953 24.844 -4.875 1 94.44 119 GLU B N 1
ATOM 4206 C CA . GLU B 1 119 ? 20.094 24.094 -5.398 1 94.44 119 GLU B CA 1
ATOM 4207 C C . GLU B 1 119 ? 20.156 22.688 -4.809 1 94.44 119 GLU B C 1
ATOM 4209 O O . GLU B 1 119 ? 20.516 21.734 -5.496 1 94.44 119 GLU B O 1
ATOM 4214 N N . ILE B 1 120 ? 19.859 22.609 -3.541 1 95.31 120 ILE B N 1
ATOM 4215 C CA . ILE B 1 120 ? 19.875 21.312 -2.855 1 95.31 120 ILE B CA 1
ATOM 4216 C C . ILE B 1 120 ? 18.844 20.375 -3.482 1 95.31 120 ILE B C 1
ATOM 4218 O O . ILE B 1 120 ? 19.141 19.219 -3.787 1 95.31 120 ILE B O 1
ATOM 4222 N N . ILE B 1 121 ? 17.641 20.875 -3.715 1 95.38 121 ILE B N 1
ATOM 4223 C CA . ILE B 1 121 ? 16.562 20.078 -4.293 1 95.38 121 ILE B CA 1
ATOM 4224 C C . ILE B 1 121 ? 16.938 19.641 -5.707 1 95.38 121 ILE B C 1
ATOM 4226 O O . ILE B 1 121 ? 16.688 18.516 -6.105 1 95.38 121 ILE B O 1
ATOM 4230 N N . ASP B 1 122 ? 17.609 20.5 -6.426 1 96.25 122 ASP B N 1
ATOM 4231 C CA . ASP B 1 122 ? 18 20.203 -7.797 1 96.25 122 ASP B CA 1
ATOM 4232 C C . ASP B 1 122 ? 19.109 19.141 -7.824 1 96.25 122 ASP B C 1
ATOM 4234 O O . ASP B 1 122 ? 19.125 18.281 -8.711 1 96.25 122 ASP B O 1
ATOM 4238 N N . LYS B 1 123 ? 19.984 19.219 -6.883 1 96.81 123 LYS B N 1
ATOM 4239 C CA . LYS B 1 123 ? 21.125 18.297 -6.852 1 96.81 123 LYS B CA 1
ATOM 4240 C C . LYS B 1 123 ? 20.703 16.922 -6.371 1 96.81 123 LYS B C 1
ATOM 4242 O O . LYS B 1 123 ? 21.203 15.898 -6.855 1 96.81 123 LYS B O 1
ATOM 4247 N N . TRP B 1 124 ? 19.828 16.891 -5.402 1 97.06 124 TRP B N 1
ATOM 4248 C CA . TRP B 1 124 ? 19.344 15.625 -4.848 1 97.06 124 TRP B CA 1
ATOM 4249 C C . TRP B 1 124 ? 17.828 15.562 -4.867 1 97.06 124 TRP B C 1
ATOM 4251 O O . TRP B 1 124 ? 17.188 15.445 -3.818 1 97.06 124 TRP B O 1
ATOM 4261 N N . PRO B 1 125 ? 17.219 15.547 -6.035 1 96.31 125 PRO B N 1
ATOM 4262 C CA . PRO B 1 125 ? 15.75 15.594 -6.109 1 96.31 125 PRO B CA 1
ATOM 4263 C C . PRO B 1 125 ? 15.086 14.359 -5.516 1 96.31 125 PRO B C 1
ATOM 4265 O O . PRO B 1 125 ? 13.922 14.414 -5.102 1 96.31 125 PRO B O 1
ATOM 4268 N N . ASP B 1 126 ? 15.867 13.227 -5.406 1 94.62 126 ASP B N 1
ATOM 4269 C CA . ASP B 1 126 ? 15.25 11.977 -4.953 1 94.62 126 ASP B CA 1
ATOM 4270 C C . ASP B 1 126 ? 15.828 11.539 -3.611 1 94.62 126 ASP B C 1
ATOM 4272 O O . ASP B 1 126 ? 15.977 10.344 -3.355 1 94.62 126 ASP B O 1
ATOM 4276 N N . ALA B 1 127 ? 16.297 12.57 -2.818 1 94.69 127 ALA B N 1
ATOM 4277 C CA . ALA B 1 127 ? 16.625 12.25 -1.431 1 94.69 127 ALA B CA 1
ATOM 4278 C C . ALA B 1 127 ? 15.352 11.977 -0.623 1 94.69 127 ALA B C 1
ATOM 4280 O O . ALA B 1 127 ? 14.773 12.883 -0.026 1 94.69 127 ALA B O 1
ATOM 4281 N N . VAL B 1 128 ? 15.008 10.781 -0.507 1 92.62 128 VAL B N 1
ATOM 4282 C CA . VAL B 1 128 ? 13.695 10.305 -0.083 1 92.62 128 VAL B CA 1
ATOM 4283 C C . VAL B 1 128 ? 13.398 10.805 1.331 1 92.62 128 VAL B C 1
ATOM 4285 O O . VAL B 1 128 ? 12.281 11.25 1.62 1 92.62 128 VAL B O 1
ATOM 4288 N N . MET B 1 129 ? 14.352 10.812 2.174 1 91.81 129 MET B N 1
ATOM 4289 C CA . MET B 1 129 ? 14.172 11.18 3.576 1 91.81 129 MET B CA 1
ATOM 4290 C C . MET B 1 129 ? 13.75 12.641 3.707 1 91.81 129 MET B C 1
ATOM 4292 O O . MET B 1 129 ? 13.156 13.031 4.719 1 91.81 129 MET B O 1
ATOM 4296 N N . HIS B 1 130 ? 14 13.398 2.693 1 93.69 130 HIS B N 1
ATOM 4297 C CA . HIS B 1 130 ? 13.836 14.844 2.857 1 93.69 130 HIS B CA 1
ATOM 4298 C C . HIS B 1 130 ? 12.633 15.352 2.068 1 93.69 130 HIS B C 1
ATOM 4300 O O . HIS B 1 130 ? 12.406 16.562 1.992 1 93.69 130 HIS B O 1
ATOM 4306 N N . TYR B 1 131 ? 11.828 14.484 1.532 1 93.88 131 TYR B N 1
ATOM 4307 C CA . TYR B 1 131 ? 10.641 14.898 0.793 1 93.88 131 TYR B CA 1
ATOM 4308 C C . TYR B 1 131 ? 9.758 15.797 1.647 1 93.88 131 TYR B C 1
ATOM 4310 O O . TYR B 1 131 ? 9.211 16.797 1.157 1 93.88 131 TYR B O 1
ATOM 4318 N N . PRO B 1 132 ? 9.578 15.469 2.949 1 90.44 132 PRO B N 1
ATOM 4319 C CA . PRO B 1 132 ? 8.766 16.375 3.756 1 90.44 132 PRO B CA 1
ATOM 4320 C C . PRO B 1 132 ? 9.328 17.797 3.799 1 90.44 132 PRO B C 1
ATOM 4322 O O . PRO B 1 132 ? 8.578 18.766 3.686 1 90.44 132 PRO B O 1
ATOM 4325 N N . VAL B 1 133 ? 10.625 17.891 3.9 1 89 133 VAL B N 1
ATOM 4326 C CA . VAL B 1 133 ? 11.281 19.203 3.938 1 89 133 VAL B CA 1
ATOM 4327 C C . VAL B 1 133 ? 11.156 19.875 2.576 1 89 133 VAL B C 1
ATOM 4329 O O . VAL B 1 133 ? 10.828 21.062 2.494 1 89 133 VAL B O 1
ATOM 4332 N N . TYR B 1 134 ? 11.43 19.094 1.52 1 93.5 134 TYR B N 1
ATOM 4333 C CA . TYR B 1 134 ? 11.312 19.625 0.168 1 93.5 134 TYR B CA 1
ATOM 4334 C C . TYR B 1 134 ? 9.914 20.203 -0.069 1 93.5 134 TYR B C 1
ATOM 4336 O O . TYR B 1 134 ? 9.766 21.281 -0.643 1 93.5 134 TYR B O 1
ATOM 4344 N N . MET B 1 135 ? 8.945 19.531 0.384 1 92.19 135 MET B N 1
ATOM 4345 C CA . MET B 1 135 ? 7.566 19.969 0.197 1 92.19 135 MET B CA 1
ATOM 4346 C C . MET B 1 135 ? 7.293 21.25 0.976 1 92.19 135 MET B C 1
ATOM 4348 O O . MET B 1 135 ? 6.715 22.203 0.439 1 92.19 135 MET B O 1
ATOM 4352 N N . GLY B 1 136 ? 7.691 21.234 2.195 1 86.94 136 GLY B N 1
ATOM 4353 C CA . GLY B 1 136 ? 7.508 22.438 3.01 1 86.94 136 GLY B CA 1
ATOM 4354 C C . GLY B 1 136 ? 8.133 23.672 2.396 1 86.94 136 GLY B C 1
ATOM 4355 O O . GLY B 1 136 ? 7.562 24.766 2.484 1 86.94 136 GLY B O 1
ATOM 4356 N N . LEU B 1 137 ? 9.219 23.469 1.718 1 86.62 137 LEU B N 1
ATOM 4357 C CA . LEU B 1 137 ? 9.945 24.578 1.111 1 86.62 137 LEU B CA 1
ATOM 4358 C C . LEU B 1 137 ? 9.281 25.016 -0.187 1 86.62 137 LEU B C 1
ATOM 4360 O O . LEU B 1 137 ? 9.594 26.094 -0.716 1 86.62 137 LEU B O 1
ATOM 4364 N N . SER B 1 138 ? 8.297 24.219 -0.609 1 89.25 138 SER B N 1
ATOM 4365 C CA . SER B 1 138 ? 7.805 24.469 -1.962 1 89.25 138 SER B CA 1
ATOM 4366 C C . SER B 1 138 ? 6.336 24.875 -1.952 1 89.25 138 SER B C 1
ATOM 4368 O O . SER B 1 138 ? 5.691 24.922 -3.004 1 89.25 138 SER B O 1
ATOM 4370 N N . PHE B 1 139 ? 5.781 25.203 -0.891 1 83.62 139 PHE B N 1
ATOM 4371 C CA . PHE B 1 139 ? 4.363 25.516 -0.781 1 83.62 139 PHE B CA 1
ATOM 4372 C C . PHE B 1 139 ? 3.998 26.719 -1.644 1 83.62 139 PHE B C 1
ATOM 4374 O O . PHE B 1 139 ? 2.873 26.812 -2.139 1 83.62 139 PHE B O 1
ATOM 4381 N N . SER B 1 140 ? 4.973 27.625 -1.821 1 82.06 140 SER B N 1
ATOM 4382 C CA . SER B 1 140 ? 4.695 28.844 -2.572 1 82.06 140 SER B CA 1
ATOM 4383 C C . SER B 1 140 ? 5.047 28.672 -4.047 1 82.06 140 SER B C 1
ATOM 4385 O O . SER B 1 140 ? 4.844 29.594 -4.844 1 82.06 140 SER B O 1
ATOM 4387 N N . ASN B 1 141 ? 5.602 27.594 -4.367 1 89.56 141 ASN B N 1
ATOM 4388 C CA . ASN B 1 141 ? 5.973 27.266 -5.742 1 89.56 141 ASN B CA 1
ATOM 4389 C C . ASN B 1 141 ? 5.203 26.062 -6.258 1 89.56 141 ASN B C 1
ATOM 4391 O O . ASN B 1 141 ? 5.617 24.922 -6.043 1 89.56 141 ASN B O 1
ATOM 4395 N N . LYS B 1 142 ? 4.223 26.328 -7 1 90.69 142 LYS B N 1
ATOM 4396 C CA . LYS B 1 142 ? 3.283 25.281 -7.418 1 90.69 142 LYS B CA 1
ATOM 4397 C C . LYS B 1 142 ? 3.973 24.234 -8.281 1 90.69 142 LYS B C 1
ATOM 4399 O O . LYS B 1 142 ? 3.725 23.031 -8.133 1 90.69 142 LYS B O 1
ATOM 4404 N N . ASP B 1 143 ? 4.812 24.672 -9.172 1 95.5 143 ASP B N 1
ATOM 4405 C CA . ASP B 1 143 ? 5.488 23.75 -10.078 1 95.5 143 ASP B CA 1
ATOM 4406 C C . ASP B 1 143 ? 6.422 22.812 -9.305 1 95.5 143 ASP B C 1
ATOM 4408 O O . ASP B 1 143 ? 6.445 21.609 -9.562 1 95.5 143 ASP B O 1
ATOM 4412 N N . ARG B 1 144 ? 7.117 23.359 -8.398 1 95.56 144 ARG B N 1
ATOM 4413 C CA . ARG B 1 144 ? 8.023 22.562 -7.582 1 95.56 144 ARG B CA 1
ATOM 4414 C C . ARG B 1 144 ? 7.25 21.609 -6.672 1 95.56 144 ARG B C 1
ATOM 4416 O O . ARG B 1 144 ? 7.652 20.469 -6.477 1 95.56 144 ARG B O 1
ATOM 4423 N N . LEU B 1 145 ? 6.207 22.172 -6.102 1 94.81 145 LEU B N 1
ATOM 4424 C CA . LEU B 1 145 ? 5.355 21.344 -5.25 1 94.81 145 LEU B CA 1
ATOM 4425 C C . LEU B 1 145 ? 4.816 20.141 -6.016 1 94.81 145 LEU B C 1
ATOM 4427 O O . LEU B 1 145 ? 4.816 19.031 -5.504 1 94.81 145 LEU B O 1
ATOM 4431 N N . LYS B 1 146 ? 4.41 20.375 -7.207 1 97.31 146 LYS B N 1
ATOM 4432 C CA . LYS B 1 146 ? 3.912 19.297 -8.062 1 97.31 146 LYS B CA 1
ATOM 4433 C C . LYS B 1 146 ? 5.004 18.281 -8.352 1 97.31 146 LYS B C 1
ATOM 4435 O O . LYS B 1 146 ? 4.766 17.062 -8.258 1 97.31 146 LYS B O 1
ATOM 4440 N N . ASP B 1 147 ? 6.145 18.781 -8.672 1 97.88 147 ASP B N 1
ATOM 4441 C CA . ASP B 1 147 ? 7.27 17.891 -8.977 1 97.88 147 ASP B CA 1
ATOM 4442 C C . ASP B 1 147 ? 7.629 17.031 -7.773 1 97.88 147 ASP B C 1
ATOM 4444 O O . ASP B 1 147 ? 7.754 15.805 -7.898 1 97.88 147 ASP B O 1
ATOM 4448 N N . ILE B 1 148 ? 7.758 17.625 -6.609 1 96.81 148 ILE B N 1
ATOM 4449 C CA . ILE B 1 148 ? 8.133 16.922 -5.391 1 96.81 148 ILE B CA 1
ATOM 4450 C C . ILE B 1 148 ? 7.051 15.906 -5.027 1 96.81 148 ILE B C 1
ATOM 4452 O O . ILE B 1 148 ? 7.355 14.773 -4.648 1 96.81 148 ILE B O 1
ATOM 4456 N N . SER B 1 149 ? 5.816 16.297 -5.129 1 97.25 149 SER B N 1
ATOM 4457 C CA . SER B 1 149 ? 4.707 15.406 -4.805 1 97.25 149 SER B CA 1
ATOM 4458 C C . SER B 1 149 ? 4.695 14.18 -5.711 1 97.25 149 SER B C 1
ATOM 4460 O O . SER B 1 149 ? 4.48 13.055 -5.246 1 97.25 149 SER B O 1
ATOM 4462 N N . THR B 1 150 ? 4.941 14.406 -6.957 1 97.38 150 THR B N 1
ATOM 4463 C CA . THR B 1 150 ? 4.977 13.32 -7.926 1 97.38 150 THR B CA 1
ATOM 4464 C C . THR B 1 150 ? 6.113 12.352 -7.613 1 97.38 150 THR B C 1
ATOM 4466 O O . THR B 1 150 ? 5.914 11.141 -7.59 1 97.38 150 THR B O 1
ATOM 4469 N N . ARG B 1 151 ? 7.266 12.906 -7.348 1 96.31 151 ARG B N 1
ATOM 4470 C CA . ARG B 1 151 ? 8.43 12.094 -7.035 1 96.31 151 ARG B CA 1
ATOM 4471 C C . ARG B 1 151 ? 8.219 11.297 -5.746 1 96.31 151 ARG B C 1
ATOM 4473 O O . ARG B 1 151 ? 8.531 10.109 -5.684 1 96.31 151 ARG B O 1
ATOM 4480 N N . TRP B 1 152 ? 7.691 12.008 -4.75 1 95.94 152 TRP B N 1
ATOM 4481 C CA . TRP B 1 152 ? 7.441 11.352 -3.475 1 95.94 152 TRP B CA 1
ATOM 4482 C C . TRP B 1 152 ? 6.445 10.203 -3.637 1 95.94 152 TRP B C 1
ATOM 4484 O O . TRP B 1 152 ? 6.656 9.109 -3.113 1 95.94 152 TRP B O 1
ATOM 4494 N N . TYR B 1 153 ? 5.422 10.414 -4.395 1 96.31 153 TYR B N 1
ATOM 4495 C CA . TYR B 1 153 ? 4.445 9.359 -4.641 1 96.31 153 TYR B CA 1
ATOM 4496 C C . TYR B 1 153 ? 5.086 8.18 -5.371 1 96.31 153 TYR B C 1
ATOM 4498 O O . TYR B 1 153 ? 4.922 7.027 -4.965 1 96.31 153 TYR B O 1
ATOM 4506 N N . GLN B 1 154 ? 5.859 8.477 -6.383 1 93.94 154 GLN B N 1
ATOM 4507 C CA . GLN B 1 154 ? 6.445 7.453 -7.242 1 93.94 154 GLN B CA 1
ATOM 4508 C C . GLN B 1 154 ? 7.508 6.656 -6.496 1 93.94 154 GLN B C 1
ATOM 4510 O O . GLN B 1 154 ? 7.801 5.512 -6.852 1 93.94 154 GLN B O 1
ATOM 4515 N N . SER B 1 155 ? 8.031 7.254 -5.465 1 93 155 SER B N 1
ATOM 4516 C CA . SER B 1 155 ? 9.07 6.578 -4.691 1 93 155 SER B CA 1
ATOM 4517 C C . SER B 1 155 ? 8.492 5.441 -3.861 1 93 155 SER B C 1
ATOM 4519 O O . SER B 1 155 ? 9.219 4.547 -3.426 1 93 155 SER B O 1
ATOM 4521 N N . GLY B 1 156 ? 7.203 5.551 -3.588 1 92.31 156 GLY B N 1
ATOM 4522 C CA . GLY B 1 156 ? 6.57 4.555 -2.742 1 92.31 156 GLY B CA 1
ATOM 4523 C C . GLY B 1 156 ? 6.902 4.719 -1.271 1 92.31 156 GLY B C 1
ATOM 4524 O O . GLY B 1 156 ? 6.52 3.885 -0.446 1 92.31 156 GLY B O 1
ATOM 4525 N N . ALA B 1 157 ? 7.531 5.836 -0.939 1 92.75 157 ALA B N 1
ATOM 4526 C CA . ALA B 1 157 ? 8.031 5.984 0.426 1 92.75 157 ALA B CA 1
ATOM 4527 C C . ALA B 1 157 ? 6.965 6.594 1.335 1 92.75 157 ALA B C 1
ATOM 4529 O O . ALA B 1 157 ? 7.117 6.605 2.559 1 92.75 157 ALA B O 1
ATOM 4530 N N . TYR B 1 158 ? 5.934 7.164 0.775 1 94.31 158 TYR B N 1
ATOM 4531 C CA . TYR B 1 158 ? 4.844 7.645 1.612 1 94.31 158 TYR B CA 1
ATOM 4532 C C . TYR B 1 158 ? 3.938 6.496 2.041 1 94.31 158 TYR B C 1
ATOM 4534 O O . TYR B 1 158 ? 3.492 5.703 1.207 1 94.31 158 TYR B O 1
ATOM 4542 N N . PRO B 1 159 ? 3.652 6.363 3.314 1 93.12 159 PRO B N 1
ATOM 4543 C CA . PRO B 1 159 ? 2.91 5.203 3.812 1 93.12 159 PRO B CA 1
ATOM 4544 C C . PRO B 1 159 ? 1.517 5.086 3.199 1 93.12 159 PRO B C 1
ATOM 4546 O O . PRO B 1 159 ? 0.765 6.062 3.174 1 93.12 159 PRO B O 1
ATOM 4549 N N . VAL B 1 160 ? 1.158 3.906 2.838 1 93.38 160 VAL B N 1
ATOM 4550 C CA . VAL B 1 160 ? -0.121 3.627 2.193 1 93.38 160 VAL B CA 1
ATOM 4551 C C . VAL B 1 160 ? -1.262 3.891 3.174 1 93.38 160 VAL B C 1
ATOM 4553 O O . VAL B 1 160 ? -2.336 4.348 2.777 1 93.38 160 VAL B O 1
ATOM 4556 N N . GLN B 1 161 ? -1.074 3.631 4.449 1 92.69 161 GLN B N 1
ATOM 4557 C CA . GLN B 1 161 ? -2.086 3.869 5.473 1 92.69 161 GLN B CA 1
ATOM 4558 C C . GLN B 1 161 ? -2.467 5.344 5.539 1 92.69 161 GLN B C 1
ATOM 4560 O O . GLN B 1 161 ? -3.643 5.684 5.684 1 92.69 161 GLN B O 1
ATOM 4565 N N . SER B 1 162 ? -1.448 6.145 5.43 1 94.31 162 SER B N 1
ATOM 4566 C CA . SER B 1 162 ? -1.686 7.586 5.453 1 94.31 162 SER B CA 1
ATOM 4567 C C . SER B 1 162 ? -2.416 8.047 4.199 1 94.31 162 SER B C 1
ATOM 4569 O O . SER B 1 162 ? -3.275 8.93 4.262 1 94.31 162 SER B O 1
ATOM 4571 N N . LEU B 1 163 ? -2.08 7.484 3.076 1 96.19 163 LEU B N 1
ATOM 4572 C CA . LEU B 1 163 ? -2.781 7.809 1.84 1 96.19 163 LEU B CA 1
ATOM 4573 C C . LEU B 1 163 ? -4.242 7.375 1.911 1 96.19 163 LEU B C 1
ATOM 4575 O O . LEU B 1 163 ? -5.133 8.102 1.47 1 96.19 163 LEU B O 1
ATOM 4579 N N . ASN B 1 164 ? -4.465 6.168 2.488 1 96.81 164 ASN B N 1
ATOM 4580 C CA . ASN B 1 164 ? -5.836 5.703 2.67 1 96.81 164 ASN B CA 1
ATOM 4581 C C . ASN B 1 164 ? -6.641 6.66 3.547 1 96.81 164 ASN B C 1
ATOM 4583 O O . ASN B 1 164 ? -7.773 7.012 3.211 1 96.81 164 ASN B O 1
ATOM 4587 N N . TYR B 1 165 ? -6.059 7.059 4.66 1 96.88 165 TYR B N 1
ATOM 4588 C CA . TYR B 1 165 ? -6.723 7.984 5.566 1 96.88 165 TYR B CA 1
ATOM 4589 C C . TYR B 1 165 ? -7.074 9.289 4.859 1 96.88 165 TYR B C 1
ATOM 4591 O O . TYR B 1 165 ? -8.211 9.758 4.934 1 96.88 165 TYR B O 1
ATOM 4599 N N . THR B 1 166 ? -6.094 9.852 4.164 1 97.5 166 THR B N 1
ATOM 4600 C CA . THR B 1 166 ? -6.293 11.102 3.451 1 97.5 166 THR B CA 1
ATOM 4601 C C . THR B 1 166 ? -7.324 10.938 2.338 1 97.5 166 THR B C 1
ATOM 4603 O O . THR B 1 166 ? -8.156 11.82 2.115 1 97.5 166 THR B O 1
ATOM 4606 N N . TYR B 1 167 ? -7.262 9.836 1.611 1 98.38 167 TYR B N 1
ATOM 4607 C CA . TYR B 1 167 ? -8.258 9.523 0.586 1 98.38 167 TYR B CA 1
ATOM 4608 C C . TYR B 1 167 ? -9.664 9.555 1.167 1 98.38 167 TYR B C 1
ATOM 4610 O O . TYR B 1 167 ? -10.578 10.109 0.561 1 98.38 167 TYR B O 1
ATOM 4618 N N . ASN B 1 168 ? -9.828 8.914 2.311 1 98.31 168 ASN B N 1
ATOM 4619 C CA . ASN B 1 168 ? -11.133 8.859 2.951 1 98.31 168 ASN B CA 1
ATOM 4620 C C . ASN B 1 168 ? -11.633 10.25 3.336 1 98.31 168 ASN B C 1
ATOM 4622 O O . ASN B 1 168 ? -12.812 10.555 3.184 1 98.31 168 ASN B O 1
ATOM 4626 N N . GLU B 1 169 ? -10.719 11.125 3.816 1 97.81 169 GLU B N 1
ATOM 4627 C CA . GLU B 1 169 ? -11.102 12.5 4.09 1 97.81 169 GLU B CA 1
ATOM 4628 C C . GLU B 1 169 ? -11.562 13.211 2.816 1 97.81 169 GLU B C 1
ATOM 4630 O O . GLU B 1 169 ? -12.656 13.766 2.764 1 97.81 169 GLU B O 1
ATOM 4635 N N . LEU B 1 170 ? -10.797 13.102 1.783 1 98.38 170 LEU B N 1
ATOM 4636 C CA . LEU B 1 170 ? -11.023 13.883 0.576 1 98.38 170 LEU B CA 1
ATOM 4637 C C . LEU B 1 170 ? -12.234 13.367 -0.191 1 98.38 170 LEU B C 1
ATOM 4639 O O . LEU B 1 170 ? -13.031 14.148 -0.72 1 98.38 170 LEU B O 1
ATOM 4643 N N . THR B 1 171 ? -12.398 12.047 -0.237 1 98 171 THR B N 1
ATOM 4644 C CA . THR B 1 171 ? -13.492 11.469 -1.012 1 98 171 THR B CA 1
ATOM 4645 C C . THR B 1 171 ? -14.836 11.781 -0.367 1 98 171 THR B C 1
ATOM 4647 O O . THR B 1 171 ? -15.859 11.852 -1.054 1 98 171 THR B O 1
ATOM 4650 N N . SER B 1 172 ? -14.883 12 0.926 1 97.69 172 SER B N 1
ATOM 4651 C CA . SER B 1 172 ? -16.125 12.227 1.646 1 97.69 172 SER B CA 1
ATOM 4652 C C . SER B 1 172 ? -16.547 13.695 1.579 1 97.69 172 SER B C 1
ATOM 4654 O O . SER B 1 172 ? -17.688 14.031 1.901 1 97.69 172 SER B O 1
ATOM 4656 N N . ALA B 1 173 ? -15.648 14.586 1.216 1 98.06 173 ALA B N 1
ATOM 4657 C CA . ALA B 1 173 ? -15.953 16.016 1.137 1 98.06 173 ALA B CA 1
ATOM 4658 C C . ALA B 1 173 ? -16.641 16.359 -0.178 1 98.06 173 ALA B C 1
ATOM 4660 O O . ALA B 1 173 ? -16.438 15.68 -1.19 1 98.06 173 ALA B O 1
ATOM 4661 N N . GLU B 1 174 ? -17.422 17.375 -0.166 1 98 174 GLU B N 1
ATOM 4662 C CA . GLU B 1 174 ? -18.109 17.828 -1.364 1 98 174 GLU B CA 1
ATOM 4663 C C . GLU B 1 174 ? -17.141 18.469 -2.354 1 98 174 GLU B C 1
ATOM 4665 O O . GLU B 1 174 ? -16 18.766 -2.01 1 98 174 GLU B O 1
ATOM 4670 N N . LYS B 1 175 ? -17.656 18.656 -3.574 1 97.88 175 LYS B N 1
ATOM 4671 C CA . LYS B 1 175 ? -16.859 19.297 -4.625 1 97.88 175 LYS B CA 1
ATOM 4672 C C . LYS B 1 175 ? -16.375 20.672 -4.18 1 97.88 175 LYS B C 1
ATOM 4674 O O . LYS B 1 175 ? -17.094 21.422 -3.531 1 97.88 175 LYS B O 1
ATOM 4679 N N . ASP B 1 176 ? -15.039 21 -4.387 1 98 176 ASP B N 1
ATOM 4680 C CA . ASP B 1 176 ? -14.398 22.297 -4.168 1 98 176 ASP B CA 1
ATOM 4681 C C . ASP B 1 176 ? -14.219 22.578 -2.678 1 98 176 ASP B C 1
ATOM 4683 O O . ASP B 1 176 ? -14.055 23.719 -2.271 1 98 176 ASP B O 1
ATOM 4687 N N . ALA B 1 177 ? -14.273 21.562 -1.905 1 98.56 177 ALA B N 1
ATOM 4688 C CA . ALA B 1 177 ? -14.242 21.719 -0.453 1 98.56 177 ALA B CA 1
ATOM 4689 C C . ALA B 1 177 ? -12.914 22.312 0.007 1 98.56 177 ALA B C 1
ATOM 4691 O O . ALA B 1 177 ? -11.867 22.062 -0.593 1 98.56 177 ALA B O 1
ATOM 4692 N N . LEU B 1 178 ? -12.969 23.156 1.029 1 98.25 178 LEU B N 1
ATOM 4693 C CA . LEU B 1 178 ? -11.828 23.562 1.839 1 98.25 178 LEU B CA 1
ATOM 4694 C C . LEU B 1 178 ? -11.742 22.75 3.117 1 98.25 178 LEU B C 1
ATOM 4696 O O . LEU B 1 178 ? -12.695 22.703 3.896 1 98.25 178 LEU B O 1
ATOM 4700 N N . ILE B 1 179 ? -10.656 22.078 3.312 1 98.19 179 ILE B N 1
ATOM 4701 C CA . ILE B 1 179 ? -10.523 21.172 4.453 1 98.19 179 ILE B CA 1
ATOM 4702 C C . ILE B 1 179 ? -9.398 21.672 5.367 1 98.19 179 ILE B C 1
ATOM 4704 O O . ILE B 1 179 ? -8.234 21.719 4.961 1 98.19 179 ILE B O 1
ATOM 4708 N N . PHE B 1 180 ? -9.742 22.047 6.57 1 96.62 180 PHE B N 1
ATOM 4709 C CA . PHE B 1 180 ? -8.773 22.484 7.566 1 96.62 180 PHE B CA 1
ATOM 4710 C C . PHE B 1 180 ? -8.32 21.328 8.438 1 96.62 180 PHE B C 1
ATOM 4712 O O . PHE B 1 180 ? -9.141 20.516 8.867 1 96.62 180 PHE B O 1
ATOM 4719 N N . THR B 1 181 ? -7.109 21.203 8.625 1 94.12 181 THR B N 1
ATOM 4720 C CA . THR B 1 181 ? -6.543 20.125 9.43 1 94.12 181 THR B CA 1
ATOM 4721 C C . THR B 1 181 ? -5.355 20.641 10.25 1 94.12 181 THR B C 1
ATOM 4723 O O . THR B 1 181 ? -4.82 21.703 9.969 1 94.12 181 THR B O 1
ATOM 4726 N N . ASP B 1 182 ? -5.008 19.938 11.328 1 87.75 182 ASP B N 1
ATOM 4727 C CA . ASP B 1 182 ? -3.826 20.25 12.125 1 87.75 182 ASP B CA 1
ATOM 4728 C C . ASP B 1 182 ? -2.76 19.156 11.969 1 87.75 182 ASP B C 1
ATOM 4730 O O . ASP B 1 182 ? -1.729 19.203 12.648 1 87.75 182 ASP B O 1
ATOM 4734 N N . VAL B 1 183 ? -2.957 18.234 11.117 1 84.94 183 VAL B N 1
ATOM 4735 C CA . VAL B 1 183 ? -2.035 17.109 10.914 1 84.94 183 VAL B CA 1
ATOM 4736 C C . VAL B 1 183 ? -1.339 17.25 9.562 1 84.94 183 VAL B C 1
ATOM 4738 O O . VAL B 1 183 ? -1.996 17.297 8.523 1 84.94 183 VAL B O 1
ATOM 4741 N N . ASN B 1 184 ? -0.066 17.234 9.594 1 86.81 184 ASN B N 1
ATOM 4742 C CA . ASN B 1 184 ? 0.705 17.453 8.375 1 86.81 184 ASN B CA 1
ATOM 4743 C C . ASN B 1 184 ? 0.638 16.25 7.438 1 86.81 184 ASN B C 1
ATOM 4745 O O . ASN B 1 184 ? 0.785 16.406 6.223 1 86.81 184 ASN B O 1
ATOM 4749 N N . TRP B 1 185 ? 0.329 15.086 8.039 1 87.62 185 TRP B N 1
ATOM 4750 C CA . TRP B 1 185 ? 0.277 13.883 7.215 1 87.62 185 TRP B CA 1
ATOM 4751 C C . TRP B 1 185 ? -0.839 13.977 6.18 1 87.62 185 TRP B C 1
ATOM 4753 O O . TRP B 1 185 ? -0.681 13.523 5.043 1 87.62 185 TRP B O 1
ATOM 4763 N N . THR B 1 186 ? -1.898 14.602 6.598 1 91.06 186 THR B N 1
ATOM 4764 C CA . THR B 1 186 ? -3.025 14.719 5.68 1 91.06 186 THR B CA 1
ATOM 4765 C C . THR B 1 186 ? -2.734 15.758 4.602 1 91.06 186 THR B C 1
ATOM 4767 O O . THR B 1 186 ? -3.172 15.609 3.457 1 91.06 186 THR B O 1
ATOM 4770 N N . LEU B 1 187 ? -2.002 16.812 5.023 1 93.44 187 LEU B N 1
ATOM 4771 C CA . LEU B 1 187 ? -1.606 17.797 4.027 1 93.44 187 LEU B CA 1
ATOM 4772 C C . LEU B 1 187 ? -0.699 17.188 2.973 1 93.44 187 LEU B C 1
ATOM 4774 O O . LEU B 1 187 ? -0.947 17.328 1.773 1 93.44 187 LEU B O 1
ATOM 4778 N N . PHE B 1 188 ? 0.324 16.469 3.447 1 94.44 188 PHE B N 1
ATOM 4779 C CA . PHE B 1 188 ? 1.232 15.812 2.518 1 94.44 188 PHE B CA 1
ATOM 4780 C C . PHE B 1 188 ? 0.483 14.812 1.648 1 94.44 188 PHE B C 1
ATOM 4782 O O . PHE B 1 188 ? 0.656 14.789 0.428 1 94.44 188 PHE B O 1
ATOM 4789 N N . GLY B 1 189 ? -0.344 13.984 2.301 1 96.12 189 GLY B N 1
ATOM 4790 C CA . GLY B 1 189 ? -1.111 12.984 1.578 1 96.12 189 GLY B CA 1
ATOM 4791 C C . GLY B 1 189 ? -2.01 13.57 0.509 1 96.12 189 GLY B C 1
ATOM 4792 O O . GLY B 1 189 ? -2.174 12.992 -0.564 1 96.12 189 GLY B O 1
ATOM 4793 N N . SER B 1 190 ? -2.562 14.75 0.791 1 97.56 190 SER B N 1
ATOM 4794 C CA . SER B 1 190 ? -3.451 15.383 -0.182 1 97.56 190 SER B CA 1
ATOM 4795 C C . SER B 1 190 ? -2.691 15.797 -1.437 1 97.56 190 SER B C 1
ATOM 4797 O O . SER B 1 190 ? -3.184 15.625 -2.553 1 97.56 190 SER B O 1
ATOM 4799 N N . TYR B 1 191 ? -1.469 16.344 -1.273 1 97.25 191 TYR B N 1
ATOM 4800 C CA . TYR B 1 191 ? -0.667 16.719 -2.43 1 97.25 191 TYR B CA 1
ATOM 4801 C C . TYR B 1 191 ? -0.27 15.508 -3.252 1 97.25 191 TYR B C 1
ATOM 4803 O O . TYR B 1 191 ? -0.239 15.562 -4.484 1 97.25 191 TYR B O 1
ATOM 4811 N N . LEU B 1 192 ? 0.049 14.414 -2.562 1 97.44 192 LEU B N 1
ATOM 4812 C CA . LEU B 1 192 ? 0.423 13.203 -3.281 1 97.44 192 LEU B CA 1
ATOM 4813 C C . LEU B 1 192 ? -0.763 12.641 -4.059 1 97.44 192 LEU B C 1
ATOM 4815 O O . LEU B 1 192 ? -0.604 12.18 -5.191 1 97.44 192 LEU B O 1
ATOM 4819 N N . LEU B 1 193 ? -1.945 12.68 -3.477 1 98 193 LEU B N 1
ATOM 4820 C CA . LEU B 1 193 ? -3.133 12.211 -4.18 1 98 193 LEU B CA 1
ATOM 4821 C C . LEU B 1 193 ? -3.486 13.141 -5.336 1 98 193 LEU B C 1
ATOM 4823 O O . LEU B 1 193 ? -3.84 12.68 -6.426 1 98 193 LEU B O 1
ATOM 4827 N N . GLN B 1 194 ? -3.32 14.398 -5.152 1 97.69 194 GLN B N 1
ATOM 4828 C CA . GLN B 1 194 ? -3.719 15.391 -6.148 1 97.69 194 GLN B CA 1
ATOM 4829 C C . GLN B 1 194 ? -2.711 15.453 -7.293 1 97.69 194 GLN B C 1
ATOM 4831 O O . GLN B 1 194 ? -3.074 15.273 -8.461 1 97.69 194 GLN B O 1
ATOM 4836 N N . TYR B 1 195 ? -1.412 15.602 -6.945 1 96.44 195 TYR B N 1
ATOM 4837 C CA . TYR B 1 195 ? -0.394 15.781 -7.973 1 96.44 195 TYR B CA 1
ATOM 4838 C C . TYR B 1 195 ? 0.175 14.43 -8.414 1 96.44 195 TYR B C 1
ATOM 4840 O O . TYR B 1 195 ? 0.476 14.234 -9.586 1 96.44 195 TYR B O 1
ATOM 4848 N N . GLY B 1 196 ? 0.323 13.57 -7.492 1 93.62 196 GLY B N 1
ATOM 4849 C CA . GLY B 1 196 ? 0.92 12.281 -7.793 1 93.62 196 GLY B CA 1
ATOM 4850 C C . GLY B 1 196 ? -0.027 11.336 -8.508 1 93.62 196 GLY B C 1
ATOM 4851 O O . GLY B 1 196 ? 0.362 10.656 -9.461 1 93.62 196 GLY B O 1
ATOM 4852 N N . LYS B 1 197 ? -1.285 11.305 -8.094 1 94.31 197 LYS B N 1
ATOM 4853 C CA . LYS B 1 197 ? -2.234 10.336 -8.633 1 94.31 197 LYS B CA 1
ATOM 4854 C C . LYS B 1 197 ? -3.307 11.023 -9.469 1 94.31 197 LYS B C 1
ATOM 4856 O O . LYS B 1 197 ? -4.023 10.375 -10.234 1 94.31 197 LYS B O 1
ATOM 4861 N N . GLY B 1 198 ? -3.449 12.367 -9.305 1 95.19 198 GLY B N 1
ATOM 4862 C CA . GLY B 1 198 ? -4.418 13.117 -10.086 1 95.19 198 GLY B CA 1
ATOM 4863 C C . GLY B 1 198 ? -5.832 13.016 -9.539 1 95.19 198 GLY B C 1
ATOM 4864 O O . GLY B 1 198 ? -6.797 13.008 -10.305 1 95.19 198 GLY B O 1
ATOM 4865 N N . LEU B 1 199 ? -5.918 12.859 -8.195 1 97 199 LEU B N 1
ATOM 4866 C CA . LEU B 1 199 ? -7.219 12.742 -7.547 1 97 199 LEU B CA 1
ATOM 4867 C C . LEU B 1 199 ? -7.543 14.008 -6.75 1 97 199 LEU B C 1
ATOM 4869 O O . LEU B 1 199 ? -6.645 14.633 -6.18 1 97 199 LEU B O 1
ATOM 4873 N N . PHE B 1 200 ? -8.805 14.469 -6.758 1 97.88 200 PHE B N 1
ATOM 4874 C CA . PHE B 1 200 ? -9.375 15.469 -5.859 1 97.88 200 PHE B CA 1
ATOM 4875 C C . PHE B 1 200 ? -8.727 16.828 -6.09 1 97.88 200 PHE B C 1
ATOM 4877 O O . PHE B 1 200 ? -8.391 17.531 -5.137 1 97.88 200 PHE B O 1
ATOM 4884 N N . ASP B 1 201 ? -8.492 17.172 -7.258 1 95.56 201 ASP B N 1
ATOM 4885 C CA . ASP B 1 201 ? -7.836 18.438 -7.602 1 95.56 201 ASP B CA 1
ATOM 4886 C C . ASP B 1 201 ? -8.734 19.625 -7.293 1 95.56 201 ASP B C 1
ATOM 4888 O O . ASP B 1 201 ? -8.266 20.766 -7.242 1 95.56 201 ASP B O 1
ATOM 4892 N N . ASP B 1 202 ? -10.008 19.359 -7.027 1 97.25 202 ASP B N 1
ATOM 4893 C CA . ASP B 1 202 ? -10.969 20.438 -6.762 1 97.25 202 ASP B CA 1
ATOM 4894 C C . ASP B 1 202 ? -10.945 20.828 -5.289 1 97.25 202 ASP B C 1
ATOM 4896 O O . ASP B 1 202 ? -11.477 21.875 -4.918 1 97.25 202 ASP B O 1
ATOM 4900 N N . LYS B 1 203 ? -10.336 20.047 -4.469 1 97.94 203 LYS B N 1
ATOM 4901 C CA . LYS B 1 203 ? -10.352 20.297 -3.029 1 97.94 203 LYS B CA 1
ATOM 4902 C C . LYS B 1 203 ? -9.031 20.906 -2.564 1 97.94 203 LYS B C 1
ATOM 4904 O O . LYS B 1 203 ? -7.996 20.734 -3.207 1 97.94 203 LYS B O 1
ATOM 4909 N N . LYS B 1 204 ? -9.07 21.641 -1.488 1 96.81 204 LYS B N 1
ATOM 4910 C CA . LYS B 1 204 ? -7.871 22.234 -0.909 1 96.81 204 LYS B CA 1
ATOM 4911 C C . LYS B 1 204 ? -7.754 21.906 0.576 1 96.81 204 LYS B C 1
ATOM 4913 O O . LYS B 1 204 ? -8.68 22.156 1.349 1 96.81 204 LYS B O 1
ATOM 4918 N N . VAL B 1 205 ? -6.672 21.312 0.919 1 96.69 205 VAL B N 1
ATOM 4919 C CA . VAL B 1 205 ? -6.379 21.016 2.318 1 96.69 205 VAL B CA 1
ATOM 4920 C C . VAL B 1 205 ? -5.488 22.109 2.898 1 96.69 205 VAL B C 1
ATOM 4922 O O . VAL B 1 205 ? -4.469 22.469 2.305 1 96.69 205 VAL B O 1
ATOM 4925 N N . ILE B 1 206 ? -5.867 22.625 3.986 1 95 206 ILE B N 1
ATOM 4926 C CA . ILE B 1 206 ? -5.18 23.75 4.613 1 95 206 ILE B CA 1
ATOM 4927 C C . ILE B 1 206 ? -4.742 23.359 6.023 1 95 206 ILE B C 1
ATOM 4929 O O . ILE B 1 206 ? -5.559 22.922 6.84 1 95 206 ILE B O 1
ATOM 4933 N N . LEU B 1 207 ? -3.533 23.453 6.254 1 91.44 207 LEU B N 1
ATOM 4934 C CA . LEU B 1 207 ? -3.031 23.297 7.613 1 91.44 207 LEU B CA 1
ATOM 4935 C C . LEU B 1 207 ? -3.299 24.547 8.438 1 91.44 207 LEU B C 1
ATOM 4937 O O . LEU B 1 207 ? -2.844 25.641 8.086 1 91.44 207 LEU B O 1
ATOM 4941 N N . SER B 1 208 ? -3.957 24.375 9.516 1 87.56 208 SER B N 1
ATOM 4942 C CA . SER B 1 208 ? -4.426 25.516 10.297 1 87.56 208 SER B CA 1
ATOM 4943 C C . SER B 1 208 ? -3.266 26.406 10.734 1 87.56 208 SER B C 1
ATOM 4945 O O . SER B 1 208 ? -3.355 27.625 10.68 1 87.56 208 SER B O 1
ATOM 4947 N N . GLY B 1 209 ? -2.227 25.797 11.125 1 82.69 209 GLY B N 1
ATOM 4948 C CA . GLY B 1 209 ? -1.07 26.547 11.586 1 82.69 209 GLY B CA 1
ATOM 4949 C C . GLY B 1 209 ? -0.458 27.422 10.508 1 82.69 209 GLY B C 1
ATOM 4950 O O . GLY B 1 209 ? 0.131 28.453 10.805 1 82.69 209 GLY B O 1
ATOM 4951 N N . LEU B 1 210 ? -0.71 27.109 9.312 1 83.19 210 LEU B N 1
ATOM 4952 C CA . LEU B 1 210 ? -0.074 27.812 8.203 1 83.19 210 LEU B CA 1
ATOM 4953 C C . LEU B 1 210 ? -0.839 29.078 7.848 1 83.19 210 LEU B C 1
ATOM 4955 O O . LEU B 1 210 ? -0.314 29.953 7.152 1 83.19 210 LEU B O 1
ATOM 4959 N N . ILE B 1 211 ? -2.027 29.297 8.305 1 86.81 211 ILE B N 1
ATOM 4960 C CA . ILE B 1 211 ? -2.781 30.484 7.898 1 86.81 211 ILE B CA 1
ATOM 4961 C C . ILE B 1 211 ? -2.77 31.516 9.023 1 86.81 211 ILE B C 1
ATOM 4963 O O . ILE B 1 211 ? -3.424 32.562 8.93 1 86.81 211 ILE B O 1
ATOM 4967 N N . LEU B 1 212 ? -2.031 31.234 10.039 1 83.56 212 LEU B N 1
ATOM 4968 C CA . LEU B 1 212 ? -1.941 32.156 11.156 1 83.56 212 LEU B CA 1
ATOM 4969 C C . LEU B 1 212 ? -1.195 33.438 10.742 1 83.56 212 LEU B C 1
ATOM 4971 O O . LEU B 1 212 ? -1.652 34.562 11.016 1 83.56 212 LEU B O 1
ATOM 4975 N N . PRO B 1 213 ? -0.075 33.219 10.078 1 80.88 213 PRO B N 1
ATOM 4976 C CA . PRO B 1 213 ? 0.598 34.438 9.625 1 80.88 213 PRO B CA 1
ATOM 4977 C C . PRO B 1 213 ? -0.215 35.219 8.586 1 80.88 213 PRO B C 1
ATOM 4979 O O . PRO B 1 213 ? -0.855 34.625 7.723 1 80.88 213 PRO B O 1
ATOM 4982 N N . SER B 1 214 ? -0.093 36.531 8.586 1 83.25 214 SER B N 1
ATOM 4983 C CA . SER B 1 214 ? -0.91 37.406 7.734 1 83.25 214 SER B CA 1
ATOM 4984 C C . SER B 1 214 ? -0.601 37.156 6.258 1 83.25 214 SER B C 1
ATOM 4986 O O . SER B 1 214 ? -1.504 37.188 5.418 1 83.25 214 SER B O 1
ATOM 4988 N N . PHE B 1 215 ? 0.628 36.969 5.973 1 82.69 215 PHE B N 1
ATOM 4989 C CA . PHE B 1 215 ? 1 36.812 4.57 1 82.69 215 PHE B CA 1
ATOM 4990 C C . PHE B 1 215 ? 0.35 35.562 3.977 1 82.69 215 PHE B C 1
ATOM 4992 O O . PHE B 1 215 ? -0.099 35.594 2.83 1 82.69 215 PHE B O 1
ATOM 4999 N N . SER B 1 216 ? 0.282 34.531 4.754 1 85.38 216 SER B N 1
ATOM 5000 C CA . SER B 1 216 ? -0.324 33.281 4.281 1 85.38 216 SER B CA 1
ATOM 5001 C C . SER B 1 216 ? -1.842 33.406 4.199 1 85.38 216 SER B C 1
ATOM 5003 O O . SER B 1 216 ? -2.459 32.906 3.248 1 85.38 216 SER B O 1
ATOM 5005 N N . MET B 1 217 ? -2.393 34.031 5.156 1 90.56 217 MET B N 1
ATOM 5006 C CA . MET B 1 217 ? -3.836 34.25 5.145 1 90.56 217 MET B CA 1
ATOM 5007 C C . MET B 1 217 ? -4.246 35.125 3.957 1 90.56 217 MET B C 1
ATOM 5009 O O . MET B 1 217 ? -5.258 34.875 3.307 1 90.56 217 MET B O 1
ATOM 5013 N N . ASN B 1 218 ? -3.439 36.125 3.695 1 90.88 218 ASN B N 1
ATOM 5014 C CA . ASN B 1 218 ? -3.709 37 2.553 1 90.88 218 ASN B CA 1
ATOM 5015 C C . ASN B 1 218 ? -3.635 36.25 1.235 1 90.88 218 ASN B C 1
ATOM 5017 O O . ASN B 1 218 ? -4.469 36.438 0.349 1 90.88 218 ASN B O 1
ATOM 5021 N N . ARG B 1 219 ? -2.688 35.438 1.177 1 89.62 219 ARG B N 1
ATOM 5022 C CA . ARG B 1 219 ? -2.559 34.625 -0.025 1 89.62 219 ARG B CA 1
ATOM 5023 C C . ARG B 1 219 ? -3.781 33.75 -0.218 1 89.62 219 ARG B C 1
ATOM 5025 O O . ARG B 1 219 ? -4.277 33.594 -1.337 1 89.62 219 ARG B O 1
ATOM 5032 N N . LEU B 1 220 ? -4.25 33.156 0.841 1 93.69 220 LEU B N 1
ATOM 5033 C CA . LEU B 1 220 ? -5.41 32.281 0.783 1 93.69 220 LEU B CA 1
ATOM 5034 C C . LEU B 1 220 ? -6.656 33.062 0.366 1 93.69 220 LEU B C 1
ATOM 5036 O O . LEU B 1 220 ? -7.414 32.594 -0.499 1 93.69 220 LEU B O 1
ATOM 5040 N N . THR B 1 221 ? -6.852 34.219 0.969 1 95.94 221 THR B N 1
ATOM 5041 C CA . THR B 1 221 ? -8.031 35 0.633 1 95.94 221 THR B CA 1
ATOM 5042 C C . THR B 1 221 ? -7.98 35.469 -0.825 1 95.94 221 THR B C 1
ATOM 5044 O O . THR B 1 221 ? -9.008 35.5 -1.502 1 95.94 221 THR B O 1
ATOM 5047 N N . GLU B 1 222 ? -6.805 35.781 -1.302 1 95.12 222 GLU B N 1
ATOM 5048 C CA . GLU B 1 222 ? -6.633 36.156 -2.705 1 95.12 222 GLU B CA 1
ATOM 5049 C C . GLU B 1 222 ? -6.98 34.969 -3.625 1 95.12 222 GLU B C 1
ATOM 5051 O O . GLU B 1 222 ? -7.68 35.156 -4.625 1 95.12 222 GLU B O 1
ATOM 5056 N N . GLU B 1 223 ? -6.477 33.875 -3.271 1 92.94 223 GLU B N 1
ATOM 5057 C CA . GLU B 1 223 ? -6.738 32.656 -4.055 1 92.94 223 GLU B CA 1
ATOM 5058 C C . GLU B 1 223 ? -8.234 32.344 -4.113 1 92.94 223 GLU B C 1
ATOM 5060 O O . GLU B 1 223 ? -8.742 31.906 -5.141 1 92.94 223 GLU B O 1
ATOM 5065 N N . LEU B 1 224 ? -8.922 32.562 -3.01 1 96.19 224 LEU B N 1
ATOM 5066 C CA . LEU B 1 224 ? -10.336 32.25 -2.896 1 96.19 224 LEU B CA 1
ATOM 5067 C C . LEU B 1 224 ? -11.195 33.344 -3.486 1 96.19 224 LEU B C 1
ATOM 5069 O O . LEU B 1 224 ? -12.406 33.188 -3.678 1 96.19 224 LEU B O 1
ATOM 5073 N N . GLY B 1 225 ? -10.586 34.469 -3.764 1 96.31 225 GLY B N 1
ATOM 5074 C CA . GLY B 1 225 ? -11.328 35.594 -4.289 1 96.31 225 GLY B CA 1
ATOM 5075 C C . GLY B 1 225 ? -12.242 36.25 -3.264 1 96.31 225 GLY B C 1
ATOM 5076 O O . GLY B 1 225 ? -13.352 36.688 -3.592 1 96.31 225 GLY B O 1
ATOM 5077 N N . ILE B 1 226 ? -11.82 36.25 -2.021 1 97.06 226 ILE B N 1
ATOM 5078 C CA . ILE B 1 226 ? -12.609 36.844 -0.95 1 97.06 226 ILE B CA 1
ATOM 5079 C C . ILE B 1 226 ? -11.852 38.031 -0.341 1 97.06 226 ILE B C 1
ATOM 5081 O O . ILE B 1 226 ? -10.648 38.188 -0.572 1 97.06 226 ILE B O 1
ATOM 5085 N N . PRO B 1 227 ? -12.516 38.844 0.5 1 96.31 227 PRO B N 1
ATOM 5086 C CA . PRO B 1 227 ? -11.844 40 1.103 1 96.31 227 PRO B CA 1
ATOM 5087 C C . PRO B 1 227 ? -10.719 39.594 2.051 1 96.31 227 PRO B C 1
ATOM 5089 O O . PRO B 1 227 ? -10.789 38.531 2.695 1 96.31 227 PRO B O 1
ATOM 5092 N N . GLU B 1 228 ? -9.773 40.438 2.109 1 94.69 228 GLU B N 1
ATOM 5093 C CA . GLU B 1 228 ? -8.648 40.219 3.02 1 94.69 228 GLU B CA 1
ATOM 5094 C C . GLU B 1 228 ? -9.125 40.125 4.469 1 94.69 228 GLU B C 1
ATOM 5096 O O . GLU B 1 228 ? -10.07 40.812 4.855 1 94.69 228 GLU B O 1
ATOM 5101 N N . PHE B 1 229 ? -8.438 39.219 5.168 1 92.69 229 PHE B N 1
ATOM 5102 C CA . PHE B 1 229 ? -8.711 39.125 6.594 1 92.69 229 PHE B CA 1
ATOM 5103 C C . PHE B 1 229 ? -7.988 40.219 7.371 1 92.69 229 PHE B C 1
ATOM 5105 O O . PHE B 1 229 ? -6.762 40.312 7.32 1 92.69 229 PHE B O 1
ATOM 5112 N N . LYS B 1 230 ? -8.703 41.094 8.008 1 85.19 230 LYS B N 1
ATOM 5113 C CA . LYS B 1 230 ? -8.141 42.125 8.859 1 85.19 230 LYS B CA 1
ATOM 5114 C C . LYS B 1 230 ? -8.422 41.844 10.336 1 85.19 230 LYS B C 1
ATOM 5116 O O . LYS B 1 230 ? -9.578 41.781 10.75 1 85.19 230 LYS B O 1
ATOM 5121 N N . ASP B 1 231 ? -7.273 41.438 10.969 1 74.94 231 ASP B N 1
ATOM 5122 C CA . ASP B 1 231 ? -7.438 41.125 12.383 1 74.94 231 ASP B CA 1
ATOM 5123 C C . ASP B 1 231 ? -7.684 42.406 13.195 1 74.94 231 ASP B C 1
ATOM 5125 O O . ASP B 1 231 ? -6.785 43.219 13.352 1 74.94 231 ASP B O 1
ATOM 5129 N N . THR B 1 232 ? -8.891 42.875 13.445 1 60.19 232 THR B N 1
ATOM 5130 C CA . THR B 1 232 ? -9.211 44.125 14.148 1 60.19 232 THR B CA 1
ATOM 5131 C C . THR B 1 232 ? -8.844 44 15.625 1 60.19 232 THR B C 1
ATOM 5133 O O . THR B 1 232 ? -8.758 45.031 16.328 1 60.19 232 THR B O 1
ATOM 5136 N N . ASP B 1 233 ? -8.711 42.875 16.219 1 56.59 233 ASP B N 1
ATOM 5137 C CA . ASP B 1 233 ? -8.359 42.719 17.625 1 56.59 233 ASP B CA 1
ATOM 5138 C C . ASP B 1 233 ? -7.168 41.781 17.797 1 56.59 233 ASP B C 1
ATOM 5140 O O . ASP B 1 233 ? -7.34 40.594 18.094 1 56.59 233 ASP B O 1
ATOM 5144 N N . PRO B 1 234 ? -6.055 42.25 17.422 1 52.91 234 PRO B N 1
ATOM 5145 C CA . PRO B 1 234 ? -4.863 41.406 17.531 1 52.91 234 PRO B CA 1
ATOM 5146 C C . PRO B 1 234 ? -4.594 40.938 18.953 1 52.91 234 PRO B C 1
ATOM 5148 O O . PRO B 1 234 ? -3.561 40.312 19.219 1 52.91 234 PRO B O 1
ATOM 5151 N N . GLU B 1 235 ? -5.363 41.344 19.906 1 47.84 235 GLU B N 1
ATOM 5152 C CA . GLU B 1 235 ? -5.062 40.969 21.281 1 47.84 235 GLU B CA 1
ATOM 5153 C C . GLU B 1 235 ? -4.914 39.469 21.422 1 47.84 235 GLU B C 1
ATOM 5155 O O . GLU B 1 235 ? -4.93 38.938 22.547 1 47.84 235 GLU B O 1
ATOM 5160 N N . PHE B 1 236 ? -4.879 38.75 20.453 1 47.97 236 PHE B N 1
ATOM 5161 C CA . PHE B 1 236 ? -4.742 37.312 20.422 1 47.97 236 PHE B CA 1
ATOM 5162 C C . PHE B 1 236 ? -3.725 36.844 21.469 1 47.97 236 PHE B C 1
ATOM 5164 O O . PHE B 1 236 ? -3.643 35.656 21.766 1 47.97 236 PHE B O 1
ATOM 5171 N N . TYR B 1 237 ? -2.824 37.719 21.766 1 46.09 237 TYR B N 1
ATOM 5172 C CA . TYR B 1 237 ? -1.784 37.281 22.703 1 46.09 237 TYR B CA 1
ATOM 5173 C C . TYR B 1 237 ? -2.363 37.031 24.078 1 46.09 237 TYR B C 1
ATOM 5175 O O . TYR B 1 237 ? -1.705 36.438 24.938 1 46.09 237 TYR B O 1
ATOM 5183 N N . LYS B 1 238 ? -3.553 37.656 24.266 1 52.03 238 LYS B N 1
ATOM 5184 C CA . LYS B 1 238 ? -3.643 37.719 25.719 1 52.03 238 LYS B CA 1
ATOM 5185 C C . LYS B 1 238 ? -4.547 36.594 26.25 1 52.03 238 LYS B C 1
ATOM 5187 O O . LYS B 1 238 ? -5.121 36.75 27.344 1 52.03 238 LYS B O 1
ATOM 5192 N N . SER B 1 239 ? -4.793 35.5 25.281 1 55.34 239 SER B N 1
ATOM 5193 C CA . SER B 1 239 ? -5.535 34.469 26.016 1 55.34 239 SER B CA 1
ATOM 5194 C C . SER B 1 239 ? -4.672 33.812 27.094 1 55.34 239 SER B C 1
ATOM 5196 O O . SER B 1 239 ? -3.457 34.031 27.125 1 55.34 239 SER B O 1
ATOM 5198 N N . LYS B 1 240 ? -5.312 33.094 28.031 1 61.47 240 LYS B N 1
ATOM 5199 C CA . LYS B 1 240 ? -4.766 32.5 29.266 1 61.47 240 LYS B CA 1
ATOM 5200 C C . LYS B 1 240 ? -3.686 31.484 28.953 1 61.47 240 LYS B C 1
ATOM 5202 O O . LYS B 1 240 ? -2.682 31.391 29.672 1 61.47 240 LYS B O 1
ATOM 5207 N N . THR B 1 241 ? -4.043 30.766 27.688 1 68.06 241 THR B N 1
ATOM 5208 C CA . THR B 1 241 ? -3.084 29.719 27.328 1 68.06 241 THR B CA 1
ATOM 5209 C C . THR B 1 241 ? -2.762 29.766 25.844 1 68.06 241 THR B C 1
ATOM 5211 O O . THR B 1 241 ? -3.57 30.25 25.047 1 68.06 241 THR B O 1
ATOM 5214 N N . PRO B 1 242 ? -1.685 29.391 25.484 1 69.75 242 PRO B N 1
ATOM 5215 C CA . PRO B 1 242 ? -1.306 29.344 24.078 1 69.75 242 PRO B CA 1
ATOM 5216 C C . PRO B 1 242 ? -2.309 28.562 23.219 1 69.75 242 PRO B C 1
ATOM 5218 O O . PRO B 1 242 ? -2.596 28.953 22.094 1 69.75 242 PRO B O 1
ATOM 5221 N N . THR B 1 243 ? -2.855 27.531 23.734 1 76.19 243 THR B N 1
ATOM 5222 C CA . THR B 1 243 ? -3.811 26.703 23.016 1 76.19 243 THR B CA 1
ATOM 5223 C C . THR B 1 243 ? -5.102 27.469 22.75 1 76.19 243 THR B C 1
ATOM 5225 O O . THR B 1 243 ? -5.641 27.422 21.641 1 76.19 243 THR B O 1
ATOM 5228 N N . ALA B 1 244 ? -5.543 28.172 23.75 1 78.75 244 ALA B N 1
ATOM 5229 C CA . ALA B 1 244 ? -6.77 28.953 23.609 1 78.75 244 ALA B CA 1
ATOM 5230 C C . ALA B 1 244 ? -6.582 30.078 22.594 1 78.75 244 ALA B C 1
ATOM 5232 O O . ALA B 1 244 ? -7.492 30.391 21.828 1 78.75 244 ALA B O 1
ATOM 5233 N N . THR B 1 245 ? -5.41 30.656 22.672 1 80.25 245 THR B N 1
ATOM 5234 C CA . THR B 1 245 ? -5.098 31.734 21.719 1 80.25 245 THR B CA 1
ATOM 5235 C C . THR B 1 245 ? -5.098 31.203 20.297 1 80.25 245 THR B C 1
ATOM 5237 O O . THR B 1 245 ? -5.688 31.812 19.391 1 80.25 245 THR B O 1
ATOM 5240 N N . PHE B 1 246 ? -4.488 30.109 20.141 1 82.31 246 PHE B N 1
ATOM 5241 C CA . PHE B 1 246 ? -4.449 29.469 18.828 1 82.31 246 PHE B CA 1
ATOM 5242 C C . PHE B 1 246 ? -5.855 29.188 18.328 1 82.31 246 PHE B C 1
ATOM 5244 O O . PHE B 1 246 ? -6.199 29.5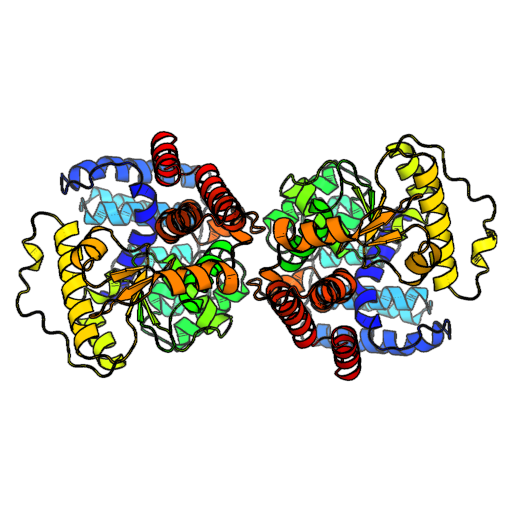16 17.188 1 82.31 246 PHE B O 1
ATOM 5251 N N . ALA B 1 247 ? -6.629 28.594 19.172 1 86.62 247 ALA B N 1
ATOM 5252 C CA . ALA B 1 247 ? -7.98 28.172 18.797 1 86.62 247 ALA B CA 1
ATOM 5253 C C . ALA B 1 247 ? -8.836 29.375 18.391 1 86.62 247 ALA B C 1
ATOM 5255 O O . ALA B 1 247 ? -9.562 29.312 17.406 1 86.62 247 ALA B O 1
ATOM 5256 N N . ASN B 1 248 ? -8.688 30.406 19.109 1 86.62 248 ASN B N 1
ATOM 5257 C CA . ASN B 1 248 ? -9.461 31.625 18.828 1 86.62 248 ASN B CA 1
ATOM 5258 C C . ASN B 1 248 ? -9.055 32.25 17.5 1 86.62 248 ASN B C 1
ATOM 5260 O O . ASN B 1 248 ? -9.906 32.688 16.734 1 86.62 248 ASN B O 1
ATOM 5264 N N . GLU B 1 249 ? -7.762 32.219 17.266 1 86.94 249 GLU B N 1
ATOM 5265 C CA . GLU B 1 249 ? -7.258 32.812 16.016 1 86.94 249 GLU B CA 1
ATOM 5266 C C . GLU B 1 249 ? -7.73 32 14.812 1 86.94 249 GLU B C 1
ATOM 5268 O O . GLU B 1 249 ? -8.117 32.562 13.789 1 86.94 249 GLU B O 1
ATOM 5273 N N . ILE B 1 250 ? -7.738 30.75 14.977 1 89.88 250 ILE B N 1
ATOM 5274 C CA . ILE B 1 250 ? -8.156 29.875 13.883 1 89.88 250 ILE B CA 1
ATOM 5275 C C . ILE B 1 250 ? -9.656 30.031 13.648 1 89.88 250 ILE B C 1
ATOM 5277 O O . ILE B 1 250 ? -10.109 30.109 12.508 1 89.88 250 ILE B O 1
ATOM 5281 N N . LYS B 1 251 ? -10.398 30.109 14.727 1 92 251 LYS B N 1
ATOM 5282 C CA . LYS B 1 251 ? -11.844 30.297 14.609 1 92 251 LYS B CA 1
ATOM 5283 C C . LYS B 1 251 ? -12.172 31.562 13.82 1 92 251 LYS B C 1
ATOM 5285 O O . LYS B 1 251 ? -12.992 31.531 12.898 1 92 251 LYS B O 1
ATOM 5290 N N . LYS B 1 252 ? -11.484 32.688 14.148 1 91.5 252 LYS B N 1
ATOM 5291 C CA . LYS B 1 252 ? -11.719 33.938 13.469 1 91.5 252 LYS B CA 1
ATOM 5292 C C . LYS B 1 252 ? -11.477 33.812 11.969 1 91.5 252 LYS B C 1
ATOM 5294 O O . LYS B 1 252 ? -12.242 34.344 11.156 1 91.5 252 LYS B O 1
ATOM 5299 N N . ARG B 1 253 ? -10.492 33.188 11.648 1 93.25 253 ARG B N 1
ATOM 5300 C CA . ARG B 1 253 ? -10.109 33.031 10.25 1 93.25 253 ARG B CA 1
ATOM 5301 C C . ARG B 1 253 ? -11.086 32.125 9.5 1 93.25 253 ARG B C 1
ATOM 5303 O O . ARG B 1 253 ? -11.484 32.438 8.375 1 93.25 253 ARG B O 1
ATOM 5310 N N . ILE B 1 254 ? -11.477 31.031 10.109 1 94.19 254 ILE B N 1
ATOM 5311 C CA . ILE B 1 254 ? -12.43 30.125 9.484 1 94.19 254 ILE B CA 1
ATOM 5312 C C . ILE B 1 254 ? -13.766 30.828 9.289 1 94.19 254 ILE B C 1
ATOM 5314 O O . ILE B 1 254 ? -14.398 30.688 8.234 1 94.19 254 ILE B O 1
ATOM 5318 N N . GLU B 1 255 ? -14.188 31.609 10.281 1 93.88 255 GLU B N 1
ATOM 5319 C CA . GLU B 1 255 ? -15.445 32.344 10.18 1 93.88 255 GLU B CA 1
ATOM 5320 C C . GLU B 1 255 ? -15.398 33.375 9.07 1 93.88 255 GLU B C 1
ATOM 5322 O O . GLU B 1 255 ? -16.391 33.594 8.359 1 93.88 255 GLU B O 1
ATOM 5327 N N . HIS B 1 256 ? -14.219 34.031 8.984 1 95.12 256 HIS B N 1
ATOM 5328 C CA . HIS B 1 256 ? -14.047 34.969 7.887 1 95.12 256 HIS B CA 1
ATOM 5329 C C . HIS B 1 256 ? -14.211 34.281 6.535 1 95.12 256 HIS B C 1
ATOM 5331 O O . HIS B 1 256 ? -14.914 34.781 5.656 1 95.12 256 HIS B O 1
ATOM 5337 N N . ILE B 1 257 ? -13.578 33.156 6.336 1 96.5 257 ILE B N 1
ATOM 5338 C CA . ILE B 1 257 ? -13.648 32.406 5.086 1 96.5 257 ILE B CA 1
ATOM 5339 C C . ILE B 1 257 ? -15.086 31.969 4.836 1 96.5 257 ILE B C 1
ATOM 5341 O O . ILE B 1 257 ? -15.602 32.125 3.729 1 96.5 257 ILE B O 1
ATOM 5345 N N . ALA B 1 258 ? -15.719 31.469 5.875 1 95.56 258 ALA B N 1
ATOM 5346 C CA . ALA B 1 258 ? -17.078 30.953 5.77 1 95.56 258 ALA B CA 1
ATOM 5347 C C . ALA B 1 258 ? -18.047 32.062 5.34 1 95.56 258 ALA B C 1
ATOM 5349 O O . ALA B 1 258 ? -19.016 31.797 4.621 1 95.56 258 ALA B O 1
ATOM 5350 N N . LYS B 1 259 ? -17.797 33.219 5.793 1 95.38 259 LYS B N 1
ATOM 5351 C CA . LYS B 1 259 ? -18.672 34.375 5.512 1 95.38 259 LYS B CA 1
ATOM 5352 C C . LYS B 1 259 ? -18.641 34.719 4.027 1 95.38 259 LYS B C 1
ATOM 5354 O O . LYS B 1 259 ? -19.656 35.125 3.465 1 95.38 259 LYS B O 1
ATOM 5359 N N . TYR B 1 260 ? -17.531 34.5 3.393 1 96.56 260 TYR B N 1
ATOM 5360 C CA . TYR B 1 260 ? -17.375 35.125 2.08 1 96.56 260 TYR B CA 1
ATOM 5361 C C . TYR B 1 260 ? -17.234 34.062 0.993 1 96.56 260 TYR B C 1
ATOM 5363 O O . TYR B 1 260 ? -17.406 34.344 -0.193 1 96.56 260 TYR B O 1
ATOM 5371 N N . THR B 1 261 ? -16.922 32.812 1.335 1 96.19 261 THR B N 1
ATOM 5372 C CA . THR B 1 261 ? -16.719 31.812 0.305 1 96.19 261 THR B CA 1
ATOM 5373 C C . THR B 1 261 ? -18 31.031 0.051 1 96.19 261 THR B C 1
ATOM 5375 O O . THR B 1 261 ? -18.875 30.969 0.918 1 96.19 261 THR B O 1
ATOM 5378 N N . ASN B 1 262 ? -18.125 30.5 -1.135 1 94.62 262 ASN B N 1
ATOM 5379 C CA . ASN B 1 262 ? -19.234 29.609 -1.459 1 94.62 262 ASN B CA 1
ATOM 5380 C C . ASN B 1 262 ? -18.781 28.141 -1.44 1 94.62 262 ASN B C 1
ATOM 5382 O O . ASN B 1 262 ? -19.594 27.234 -1.658 1 94.62 262 ASN B O 1
ATOM 5386 N N . ARG B 1 263 ? -17.547 27.922 -1.132 1 97.38 263 ARG B N 1
ATOM 5387 C CA . ARG B 1 263 ? -17 26.562 -1.065 1 97.38 263 ARG B CA 1
ATOM 5388 C C . ARG B 1 263 ? -17.359 25.906 0.263 1 97.38 263 ARG B C 1
ATOM 5390 O O . ARG B 1 263 ? -17.344 26.547 1.309 1 97.38 263 ARG B O 1
ATOM 5397 N N . PRO B 1 264 ? -17.719 24.625 0.226 1 98 264 PRO B N 1
ATOM 5398 C CA . PRO B 1 264 ? -17.938 23.922 1.495 1 98 264 PRO B CA 1
ATOM 5399 C C . PRO B 1 264 ? -16.688 23.906 2.377 1 98 264 PRO B C 1
ATOM 5401 O O . PRO B 1 264 ? -15.57 23.75 1.871 1 98 264 PRO B O 1
ATOM 5404 N N . ILE B 1 265 ? -16.875 24.094 3.658 1 98.19 265 ILE B N 1
ATOM 5405 C CA . ILE B 1 265 ? -15.773 24.109 4.613 1 98.19 265 ILE B CA 1
ATOM 5406 C C . ILE B 1 265 ? -15.867 22.891 5.535 1 98.19 265 ILE B C 1
ATOM 5408 O O . ILE B 1 265 ? -16.938 22.578 6.055 1 98.19 265 ILE B O 1
ATOM 5412 N N . TYR B 1 266 ? -14.781 22.234 5.637 1 98.44 266 TYR B N 1
ATOM 5413 C CA . TYR B 1 266 ? -14.695 21.078 6.52 1 98.44 266 TYR B CA 1
ATOM 5414 C C . TYR B 1 266 ? -13.547 21.234 7.512 1 98.44 266 TYR B C 1
ATOM 5416 O O . TYR B 1 266 ? -12.523 21.828 7.191 1 98.44 266 TYR B O 1
ATOM 5424 N N . ILE B 1 267 ? -13.758 20.688 8.695 1 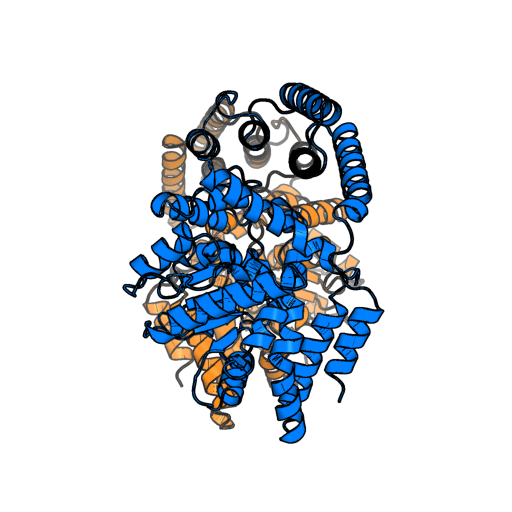97.5 267 ILE B N 1
ATOM 5425 C CA . ILE B 1 267 ? -12.727 20.562 9.719 1 97.5 267 ILE B CA 1
ATOM 5426 C C . ILE B 1 267 ? -12.43 19.078 9.961 1 97.5 267 ILE B C 1
ATOM 5428 O O . ILE B 1 267 ? -13.336 18.297 10.234 1 97.5 267 ILE B O 1
ATOM 5432 N N . SER B 1 268 ? -11.211 18.734 9.789 1 96.56 268 SER B N 1
ATOM 5433 C CA . SER B 1 268 ? -10.82 17.359 10.039 1 96.56 268 SER B CA 1
ATOM 5434 C C . SER B 1 268 ? -11 16.984 11.508 1 96.56 268 SER B C 1
ATOM 5436 O O . SER B 1 268 ? -10.797 17.812 12.391 1 96.56 268 SER B O 1
ATOM 5438 N N . VAL B 1 269 ? -11.305 15.742 11.781 1 93.75 269 VAL B N 1
ATOM 5439 C CA . VAL B 1 269 ? -11.477 15.25 13.141 1 93.75 269 VAL B CA 1
ATOM 5440 C C . VAL B 1 269 ? -10.133 15.281 13.867 1 93.75 269 VAL B C 1
ATOM 5442 O O . VAL B 1 269 ? -10.086 15.281 15.102 1 93.75 269 VAL B O 1
ATOM 5445 N N . SER B 1 270 ? -9.078 15.375 13.133 1 88.56 270 SER B N 1
ATOM 5446 C CA . SER B 1 270 ? -7.734 15.383 13.711 1 88.56 270 SER B CA 1
ATOM 5447 C C . SER B 1 270 ? -7.328 16.781 14.141 1 88.56 270 SER B C 1
ATOM 5449 O O . SER B 1 270 ? -6.242 16.984 14.695 1 88.56 270 SER B O 1
ATOM 5451 N N . THR B 1 271 ? -8.172 17.75 13.93 1 90.12 271 THR B N 1
ATOM 5452 C CA . THR B 1 271 ? -7.883 19.125 14.336 1 90.12 271 THR B CA 1
ATOM 5453 C C . THR B 1 271 ? -7.93 19.25 15.859 1 90.12 271 THR B C 1
ATOM 5455 O O . THR B 1 271 ? -8.562 18.438 16.531 1 90.12 271 THR B O 1
ATOM 5458 N N . ASN B 1 272 ? -7.273 20.25 16.297 1 86 272 ASN B N 1
ATOM 5459 C CA . ASN B 1 272 ? -7.191 20.547 17.719 1 86 272 ASN B CA 1
ATOM 5460 C C . ASN B 1 272 ? -8.578 20.609 18.359 1 86 272 ASN B C 1
ATOM 5462 O O . ASN B 1 272 ? -9.5 21.203 17.797 1 86 272 ASN B O 1
ATOM 5466 N N . GLU B 1 273 ? -8.664 20.109 19.547 1 87.62 273 GLU B N 1
ATOM 5467 C CA . GLU B 1 273 ? -9.945 20.016 20.234 1 87.62 273 GLU B CA 1
ATOM 5468 C C . GLU B 1 273 ? -10.477 21.406 20.594 1 87.62 273 GLU B C 1
ATOM 547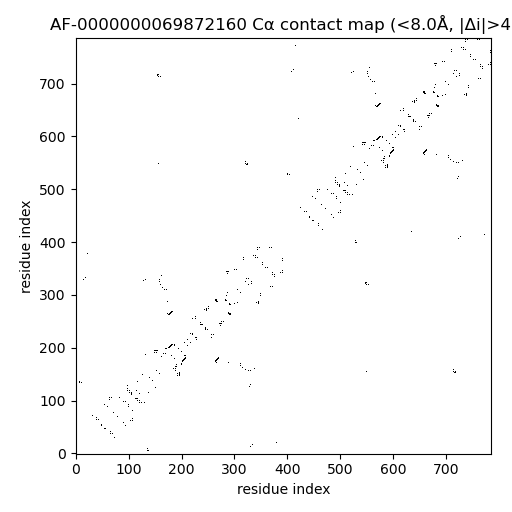0 O O . GLU B 1 273 ? -11.688 21.641 20.562 1 87.62 273 GLU B O 1
ATOM 5475 N N . ALA B 1 274 ? -9.57 22.297 20.938 1 86.56 274 ALA B N 1
ATOM 5476 C CA . ALA B 1 274 ? -9.977 23.656 21.328 1 86.56 274 ALA B CA 1
ATOM 5477 C C . ALA B 1 274 ? -10.641 24.375 20.156 1 86.56 274 ALA B C 1
ATOM 5479 O O . ALA B 1 274 ? -11.617 25.109 20.344 1 86.56 274 ALA B O 1
ATOM 5480 N N . VAL B 1 275 ? -10.133 24.094 19.016 1 89.31 275 VAL B N 1
ATOM 5481 C CA . VAL B 1 275 ? -10.703 24.688 17.812 1 89.31 275 VAL B CA 1
ATOM 5482 C C . VAL B 1 275 ? -12.086 24.109 17.547 1 89.31 275 VAL B C 1
ATOM 5484 O O . VAL B 1 275 ? -13.055 24.844 17.328 1 89.31 275 VAL B O 1
ATOM 5487 N N . LYS B 1 276 ? -12.219 22.844 17.625 1 93.31 276 LYS B N 1
ATOM 5488 C CA . LYS B 1 276 ? -13.492 22.156 17.375 1 93.31 276 LYS B CA 1
ATOM 5489 C C . LYS B 1 276 ? -14.539 22.578 18.406 1 93.31 276 LYS B C 1
ATOM 5491 O O . LYS B 1 276 ? -15.703 22.781 18.062 1 93.31 276 LYS B O 1
ATOM 5496 N N . ASP B 1 277 ? -14.102 22.766 19.594 1 93.38 277 ASP B N 1
ATOM 5497 C CA . ASP B 1 277 ? -15.016 23.172 20.656 1 93.38 277 ASP B CA 1
ATOM 5498 C C . ASP B 1 277 ? -15.578 24.562 20.406 1 93.38 277 ASP B C 1
ATOM 5500 O O . ASP B 1 277 ? -16.766 24.812 20.656 1 93.38 277 ASP B O 1
ATOM 5504 N N . LEU B 1 278 ? -14.766 25.422 19.938 1 91.94 278 LEU B N 1
ATOM 5505 C CA . LEU B 1 278 ? -15.18 26.797 19.688 1 91.94 278 LEU B CA 1
ATOM 5506 C C . LEU B 1 278 ? -16.156 26.859 18.516 1 91.94 278 LEU B C 1
ATOM 5508 O O . LEU B 1 278 ? -17.016 27.734 18.469 1 91.94 278 LEU B O 1
ATOM 5512 N N . LEU B 1 279 ? -16.031 25.844 17.609 1 94.75 279 LEU B N 1
ATOM 5513 C CA . LEU B 1 279 ? -16.859 25.844 16.422 1 94.75 279 LEU B CA 1
ATOM 5514 C C . LEU B 1 279 ? -17.984 24.828 16.531 1 94.75 279 LEU B C 1
ATOM 5516 O O . LEU B 1 279 ? -18.719 24.594 15.57 1 94.75 279 LEU B O 1
ATOM 5520 N N . LYS B 1 280 ? -18.172 24.234 17.656 1 94.62 280 LYS B N 1
ATOM 5521 C CA . LYS B 1 280 ? -18.984 23.047 17.859 1 94.62 280 LYS B CA 1
ATOM 5522 C C . LYS B 1 280 ? -20.438 23.297 17.438 1 94.62 280 LYS B C 1
ATOM 5524 O O . LYS B 1 280 ? -21.109 22.391 16.938 1 94.62 280 LYS B O 1
ATOM 5529 N N . ASP B 1 281 ? -20.922 24.516 17.594 1 94.38 281 ASP B N 1
ATOM 5530 C CA . ASP B 1 281 ? -22.312 24.812 17.297 1 94.38 281 ASP B CA 1
ATOM 5531 C C . ASP B 1 281 ? -22.594 24.812 15.797 1 94.38 281 ASP B C 1
ATOM 5533 O O . ASP B 1 281 ? -23.734 24.75 15.367 1 94.38 281 ASP B O 1
ATOM 5537 N N . HIS B 1 282 ? -21.516 24.828 15.016 1 95.88 282 HIS B N 1
ATOM 5538 C CA . HIS B 1 282 ? -21.672 24.875 13.562 1 95.88 282 HIS B CA 1
ATOM 5539 C C . HIS B 1 282 ? -21.016 23.672 12.906 1 95.88 282 HIS B C 1
ATOM 5541 O O . HIS B 1 282 ? -20.844 23.641 11.68 1 95.88 282 HIS B O 1
ATOM 5547 N N . LEU B 1 283 ? -20.578 22.719 13.688 1 96.75 283 LEU B N 1
ATOM 5548 C CA . LEU B 1 283 ? -19.859 21.578 13.133 1 96.75 283 LEU B CA 1
ATOM 5549 C C . LEU B 1 283 ? -20.734 20.328 13.172 1 96.75 283 LEU B C 1
ATOM 5551 O O . LEU B 1 283 ? -21.312 20 14.211 1 96.75 283 LEU B O 1
ATOM 5555 N N . TYR B 1 284 ? -20.828 19.703 12.078 1 96.81 284 TYR B N 1
ATOM 5556 C CA . TYR B 1 284 ? -21.578 18.469 11.961 1 96.81 284 TYR B CA 1
ATOM 5557 C C . TYR B 1 284 ? -20.688 17.328 11.445 1 96.81 284 TYR B C 1
ATOM 5559 O O . TYR B 1 284 ? -20.203 17.391 10.312 1 96.81 284 TYR B O 1
ATOM 5567 N N . THR B 1 285 ? -20.547 16.281 12.211 1 96.5 285 THR B N 1
ATOM 5568 C CA . THR B 1 285 ? -19.625 15.195 11.891 1 96.5 285 THR B CA 1
ATOM 5569 C C . THR B 1 285 ? -20.188 14.312 10.781 1 96.5 285 THR B C 1
ATOM 5571 O O . THR B 1 285 ? -21.344 13.891 10.844 1 96.5 285 THR B O 1
ATOM 5574 N N . GLU B 1 286 ? -19.391 14.109 9.789 1 97.69 286 GLU B N 1
ATOM 5575 C CA . GLU B 1 286 ? -19.75 13.234 8.672 1 97.69 286 GLU B CA 1
ATOM 5576 C C . GLU B 1 286 ? -18.797 12.047 8.594 1 97.69 286 GLU B C 1
ATOM 5578 O O . GLU B 1 286 ? -18.672 11.414 7.539 1 97.69 286 GLU B O 1
ATOM 5583 N N . GLY B 1 287 ? -18.094 11.703 9.695 1 97.5 287 GLY B N 1
ATOM 5584 C CA . GLY B 1 287 ? -17 10.734 9.75 1 97.5 287 GLY B CA 1
ATOM 5585 C C . GLY B 1 287 ? -15.664 11.359 10.094 1 97.5 287 GLY B C 1
ATOM 5586 O O . GLY B 1 287 ? -15.523 11.984 11.148 1 97.5 287 GLY B O 1
ATOM 5587 N N . LEU B 1 288 ? -14.68 11.367 9.141 1 97.75 288 LEU B N 1
ATOM 5588 C CA . LEU B 1 288 ? -13.336 11.891 9.391 1 97.75 288 LEU B CA 1
ATOM 5589 C C . LEU B 1 288 ? -13.312 13.406 9.25 1 97.75 288 LEU B C 1
ATOM 5591 O O . LEU B 1 288 ? -12.352 14.055 9.656 1 97.75 288 LEU B O 1
ATOM 5595 N N . LEU B 1 289 ? -14.367 13.891 8.664 1 98 289 LEU B N 1
ATOM 5596 C CA . LEU B 1 289 ? -14.508 15.336 8.523 1 98 289 LEU B CA 1
ATOM 5597 C C . LEU B 1 289 ? -15.766 15.828 9.219 1 98 289 LEU B C 1
ATOM 5599 O O . LEU B 1 289 ? -16.75 15.094 9.328 1 98 289 LEU B O 1
ATOM 5603 N N . MET B 1 290 ? -15.695 17.047 9.703 1 97.94 290 MET B N 1
ATOM 5604 C CA . MET B 1 290 ? -16.844 17.781 10.219 1 97.94 290 MET B CA 1
ATOM 5605 C C . MET B 1 290 ? -17.172 18.969 9.32 1 97.94 290 MET B C 1
ATOM 5607 O O . MET B 1 290 ? -16.328 19.828 9.086 1 97.94 290 MET B O 1
ATOM 5611 N N . ARG B 1 291 ? -18.391 19 8.875 1 98.06 291 ARG B N 1
ATOM 5612 C CA . ARG B 1 291 ? -18.781 20.078 7.973 1 98.06 291 ARG B CA 1
ATOM 5613 C C . ARG B 1 291 ? -19.234 21.312 8.75 1 98.06 291 ARG B C 1
ATOM 5615 O O . ARG B 1 291 ? -19.969 21.188 9.734 1 98.06 291 ARG B O 1
ATOM 5622 N N . TYR B 1 292 ? -18.703 22.438 8.336 1 97.75 292 TYR B N 1
ATOM 5623 C CA . TYR B 1 292 ? -19.156 23.719 8.867 1 97.75 292 TYR B CA 1
ATOM 5624 C C . TYR B 1 292 ? -20.438 24.172 8.188 1 97.75 292 TYR B C 1
ATOM 5626 O O . TYR B 1 292 ? -20.469 24.391 6.977 1 97.75 292 TYR B O 1
ATOM 5634 N N . SER B 1 293 ? -21.516 24.234 8.992 1 95.69 293 SER B N 1
ATOM 5635 C CA . SER B 1 293 ? -22.812 24.609 8.438 1 95.69 293 SER B CA 1
ATOM 5636 C C . SER B 1 293 ? -23.609 25.469 9.422 1 95.69 293 SER B C 1
ATOM 5638 O O . SER B 1 293 ? -23.594 25.219 10.625 1 95.69 293 SER B O 1
ATOM 5640 N N . ALA B 1 294 ? -24.281 26.453 8.891 1 91 294 ALA B N 1
ATOM 5641 C CA . ALA B 1 294 ? -25.125 27.328 9.711 1 91 294 ALA B CA 1
ATOM 5642 C C . ALA B 1 294 ? -26.438 26.609 10.094 1 91 294 ALA B C 1
ATOM 5644 O O . ALA B 1 294 ? -27.016 26.906 11.141 1 91 294 ALA B O 1
ATOM 5645 N N . LYS B 1 295 ? -26.828 25.688 9.32 1 93.69 295 LYS B N 1
ATOM 5646 C CA . LYS B 1 295 ? -28.094 24.984 9.531 1 93.69 295 LYS B CA 1
ATOM 5647 C C . LYS B 1 295 ? -27.844 23.5 9.773 1 93.69 295 LYS B C 1
ATOM 5649 O O . LYS B 1 295 ? -26.984 22.891 9.141 1 93.69 295 LYS B O 1
ATOM 5654 N N . PRO B 1 296 ? -28.656 23.047 10.719 1 94.88 296 PRO B N 1
ATOM 5655 C CA . PRO B 1 296 ? -28.562 21.609 10.922 1 94.88 296 PRO B CA 1
ATOM 5656 C C . PRO B 1 296 ? -29.047 20.812 9.719 1 94.88 296 PRO B C 1
ATOM 5658 O O . PRO B 1 296 ? -29.859 21.312 8.938 1 94.88 296 PRO B O 1
ATOM 5661 N N . TYR B 1 297 ? -28.578 19.672 9.477 1 96.06 297 TYR B N 1
ATOM 5662 C CA . TYR B 1 297 ? -28.969 18.719 8.453 1 96.06 297 TYR B CA 1
ATOM 5663 C C . TYR B 1 297 ? -28.719 17.281 8.914 1 96.06 297 TYR B C 1
ATOM 5665 O O . TYR B 1 297 ? -28.25 17.062 10.031 1 96.06 297 TYR B O 1
ATOM 5673 N N . ASP B 1 298 ? -29.109 16.344 8.172 1 96.25 298 ASP B N 1
ATOM 5674 C CA . ASP B 1 298 ? -28.953 14.938 8.547 1 96.25 298 ASP B CA 1
ATOM 5675 C C . ASP B 1 298 ? -27.547 14.438 8.258 1 96.25 298 ASP B C 1
ATOM 5677 O O . ASP B 1 298 ? -27.328 13.641 7.344 1 96.25 298 ASP B O 1
ATOM 5681 N N . ASN B 1 299 ? -26.656 14.906 9.094 1 96.38 299 ASN B N 1
ATOM 5682 C CA . ASN B 1 299 ? -25.266 14.516 8.914 1 96.38 299 ASN B CA 1
ATOM 5683 C C . ASN B 1 299 ? -25.047 13.039 9.234 1 96.38 299 ASN B C 1
ATOM 5685 O O . ASN B 1 299 ? -24.062 12.438 8.805 1 96.38 299 ASN B O 1
ATOM 5689 N N . LEU B 1 300 ? -25.906 12.438 10.008 1 96.12 300 LEU B N 1
ATOM 5690 C CA . LEU B 1 300 ? -25.812 11.016 10.305 1 96.12 300 LEU B CA 1
ATOM 5691 C C . LEU B 1 300 ? -25.984 10.18 9.047 1 96.12 300 LEU B C 1
ATOM 5693 O O . LEU B 1 300 ? -25.328 9.156 8.867 1 96.12 300 LEU B O 1
ATOM 5697 N N . ALA B 1 301 ? -26.938 10.602 8.242 1 96.31 301 ALA B N 1
ATOM 5698 C CA . ALA B 1 301 ? -27.156 9.906 6.977 1 96.31 301 ALA B CA 1
ATOM 5699 C C . ALA B 1 301 ? -25.891 9.953 6.113 1 96.31 301 ALA B C 1
ATOM 5701 O O . ALA B 1 301 ? -25.547 8.969 5.449 1 96.31 301 ALA B O 1
ATOM 5702 N N . ILE B 1 302 ? -25.203 11.047 6.098 1 97.19 302 ILE B N 1
ATOM 5703 C CA . ILE B 1 302 ? -23.969 11.203 5.336 1 97.19 302 ILE B CA 1
ATOM 5704 C C . ILE B 1 302 ? -22.859 10.328 5.938 1 97.19 302 ILE B C 1
ATOM 5706 O O . ILE B 1 302 ? -22.141 9.656 5.211 1 97.19 302 ILE B O 1
ATOM 5710 N N . MET B 1 303 ? -22.797 10.328 7.238 1 97.31 303 MET B N 1
ATOM 5711 C CA . MET B 1 303 ? -21.828 9.492 7.934 1 97.31 303 MET B CA 1
ATOM 5712 C C . MET B 1 303 ? -22.031 8.016 7.598 1 97.31 303 MET B C 1
ATOM 5714 O O . MET B 1 303 ? -21.078 7.281 7.363 1 97.31 303 MET B O 1
ATOM 5718 N N . ARG B 1 304 ? -23.281 7.621 7.621 1 96.56 304 ARG B N 1
ATOM 5719 C CA . ARG B 1 304 ? -23.625 6.246 7.273 1 96.56 304 ARG B CA 1
ATOM 5720 C C . ARG B 1 304 ? -23.203 5.914 5.852 1 96.56 304 ARG B C 1
ATOM 5722 O O . ARG B 1 304 ? -22.594 4.863 5.609 1 96.56 304 ARG B O 1
ATOM 5729 N N . ARG B 1 305 ? -23.469 6.785 4.934 1 95.38 305 ARG B N 1
ATOM 5730 C CA . ARG B 1 305 ? -23.062 6.602 3.549 1 95.38 305 ARG B CA 1
ATOM 5731 C C . ARG B 1 305 ? -21.531 6.5 3.443 1 95.38 305 ARG B C 1
ATOM 5733 O O . ARG B 1 305 ? -21.016 5.648 2.717 1 95.38 305 ARG B O 1
ATOM 5740 N N . ASN B 1 306 ? -20.797 7.348 4.133 1 97.25 306 ASN B N 1
ATOM 5741 C CA . ASN B 1 306 ? -19.328 7.34 4.105 1 97.25 306 ASN B CA 1
ATOM 5742 C C . ASN B 1 306 ? -18.781 6.02 4.629 1 97.25 306 ASN B C 1
ATOM 5744 O O . ASN B 1 306 ? -17.891 5.43 4.016 1 97.25 306 ASN B O 1
ATOM 5748 N N . TYR B 1 307 ? -19.359 5.508 5.715 1 96.94 307 TYR B N 1
ATOM 5749 C CA . TYR B 1 307 ? -18.922 4.254 6.316 1 96.94 307 TYR B CA 1
ATOM 5750 C C . TYR B 1 307 ? -19.234 3.072 5.402 1 96.94 307 TYR B C 1
ATOM 5752 O O . TYR B 1 307 ? -18.375 2.225 5.16 1 96.94 307 TYR B O 1
ATOM 5760 N N . GLU B 1 308 ? -20.359 3.049 4.883 1 92.81 308 GLU B N 1
ATOM 5761 C CA . GLU B 1 308 ? -20.844 1.851 4.211 1 92.81 308 GLU B CA 1
ATOM 5762 C C . GLU B 1 308 ? -20.391 1.812 2.754 1 92.81 308 GLU B C 1
ATOM 5764 O O . GLU B 1 308 ? -20.234 0.734 2.178 1 92.81 308 GLU B O 1
ATOM 5769 N N . ASN B 1 309 ? -20.172 3.016 2.137 1 91.56 309 ASN B N 1
ATOM 5770 C CA . ASN B 1 309 ? -20.062 2.99 0.683 1 91.56 309 ASN B CA 1
ATOM 5771 C C . ASN B 1 309 ? -18.844 3.773 0.2 1 91.56 309 ASN B C 1
ATOM 5773 O O . ASN B 1 309 ? -18.344 3.533 -0.9 1 91.56 309 ASN B O 1
ATOM 5777 N N . THR B 1 310 ? -18.328 4.719 0.967 1 95.25 310 THR B N 1
ATOM 5778 C CA . THR B 1 310 ? -17.375 5.68 0.423 1 95.25 310 THR B CA 1
ATOM 5779 C C . THR B 1 310 ? -15.961 5.367 0.9 1 95.25 310 THR B C 1
ATOM 5781 O O . THR B 1 310 ? -15.031 5.312 0.096 1 95.25 310 THR B O 1
ATOM 5784 N N . TYR B 1 311 ? -15.805 5.07 2.223 1 97.31 311 TYR B N 1
ATOM 5785 C CA . TYR B 1 311 ? -14.492 4.93 2.852 1 97.31 311 TYR B CA 1
ATOM 5786 C C . TYR B 1 311 ? -13.836 3.615 2.447 1 97.31 311 TYR B C 1
ATOM 5788 O O . TYR B 1 311 ? -14.516 2.6 2.275 1 97.31 311 TYR B O 1
ATOM 5796 N N . LEU B 1 312 ? -12.594 3.693 2.215 1 96.75 312 LEU B N 1
ATOM 5797 C CA . LEU B 1 312 ? -11.758 2.5 2.18 1 96.75 312 LEU B CA 1
ATOM 5798 C C . LEU B 1 312 ? -11.344 2.086 3.588 1 96.75 312 LEU B C 1
ATOM 5800 O O . LEU B 1 312 ? -10.547 2.775 4.234 1 96.75 312 LEU B O 1
ATOM 5804 N N . LEU B 1 313 ? -11.812 0.956 4.078 1 96.94 313 LEU B N 1
ATOM 5805 C CA . LEU B 1 313 ? -11.633 0.647 5.492 1 96.94 313 LEU B CA 1
ATOM 5806 C C . LEU B 1 313 ? -10.828 -0.633 5.672 1 96.94 313 LEU B C 1
ATOM 5808 O O . LEU B 1 313 ? -10.383 -0.945 6.781 1 96.94 313 LEU B O 1
ATOM 5812 N N . ASP B 1 314 ? -10.516 -1.349 4.59 1 95.62 314 ASP B N 1
ATOM 5813 C CA . ASP B 1 314 ? -9.836 -2.639 4.676 1 95.62 314 ASP B CA 1
ATOM 5814 C C . ASP B 1 314 ? -8.461 -2.494 5.316 1 95.62 314 ASP B C 1
ATOM 5816 O O . ASP B 1 314 ? -8.016 -3.375 6.059 1 95.62 314 ASP B O 1
ATOM 5820 N N . TYR B 1 315 ? -7.773 -1.348 5.016 1 95.19 315 TYR B N 1
ATOM 5821 C CA . TYR B 1 315 ? -6.402 -1.173 5.484 1 95.19 315 TYR B CA 1
ATOM 5822 C C . TYR B 1 315 ? -6.352 -1.095 7.004 1 95.19 315 TYR B C 1
ATOM 5824 O O . TYR B 1 315 ? -5.289 -1.258 7.605 1 95.19 315 TYR B O 1
ATOM 5832 N N . LEU B 1 316 ? -7.551 -0.814 7.621 1 95.56 316 LEU B N 1
ATOM 5833 C CA . LEU B 1 316 ? -7.621 -0.753 9.078 1 95.56 316 LEU B CA 1
ATOM 5834 C C . LEU B 1 316 ? -7.57 -2.152 9.68 1 95.56 316 LEU B C 1
ATOM 5836 O O . LEU B 1 316 ? -7.215 -2.312 10.852 1 95.56 316 LEU B O 1
ATOM 5840 N N . TYR B 1 317 ? -7.996 -3.156 8.883 1 92.06 317 TYR B N 1
ATOM 5841 C CA . TYR B 1 317 ? -7.91 -4.547 9.312 1 92.06 317 TYR B CA 1
ATOM 5842 C C . TYR B 1 317 ? -6.52 -5.113 9.062 1 92.06 317 TYR B C 1
ATOM 5844 O O . TYR B 1 317 ? -5.91 -5.703 9.961 1 92.06 317 TYR B O 1
ATOM 5852 N N . GLU B 1 318 ? -6.043 -4.914 7.867 1 91.75 318 GLU B N 1
ATOM 5853 C CA . GLU B 1 318 ? -4.727 -5.406 7.477 1 91.75 318 GLU B CA 1
ATOM 5854 C C . GLU B 1 318 ? -4.07 -4.484 6.453 1 91.75 318 GLU B C 1
ATOM 5856 O O . GLU B 1 318 ? -4.691 -4.117 5.453 1 91.75 318 GLU B O 1
ATOM 5861 N N . SER B 1 319 ? -2.902 -4.031 6.797 1 89.5 319 SER B N 1
ATOM 5862 C CA . SER B 1 319 ? -2.125 -3.227 5.863 1 89.5 319 SER B CA 1
ATOM 5863 C C . SER B 1 319 ? -0.808 -3.906 5.508 1 89.5 319 SER B C 1
ATOM 5865 O O . SER B 1 319 ? -0.24 -4.633 6.324 1 89.5 319 SER B O 1
ATOM 5867 N N . PHE B 1 320 ? -0.323 -3.758 4.258 1 92.25 320 PHE B N 1
ATOM 5868 C CA . PHE B 1 320 ? 0.863 -4.453 3.777 1 92.25 320 PHE B CA 1
ATOM 5869 C C . PHE B 1 320 ? 1.993 -3.471 3.496 1 92.25 320 PHE B C 1
ATOM 5871 O O . PHE B 1 320 ? 2.816 -3.699 2.607 1 92.25 320 PHE B O 1
ATOM 5878 N N . TYR B 1 321 ? 2.115 -2.461 4.184 1 90 321 TYR B N 1
ATOM 5879 C CA . TYR B 1 321 ? 3.201 -1.494 4.059 1 90 321 TYR B CA 1
ATOM 5880 C C . TYR B 1 321 ? 4.199 -1.646 5.203 1 90 321 TYR B C 1
ATOM 5882 O O . TYR B 1 321 ? 3.824 -1.558 6.375 1 90 321 TYR B O 1
ATOM 5890 N N . PRO B 1 322 ? 5.457 -1.918 4.832 1 91.38 322 PRO B N 1
ATOM 5891 C CA . PRO B 1 322 ? 6.426 -2.205 5.895 1 91.38 322 PRO B CA 1
ATOM 5892 C C . PRO B 1 322 ? 6.734 -0.984 6.758 1 91.38 322 PRO B C 1
ATOM 5894 O O . PRO B 1 322 ? 6.871 0.126 6.234 1 91.38 322 PRO B O 1
ATOM 5897 N N . GLU B 1 323 ? 6.906 -1.179 8.008 1 85.62 323 GLU B N 1
ATOM 5898 C CA . GLU B 1 323 ? 7.207 -0.112 8.961 1 85.62 323 GLU B CA 1
ATOM 5899 C C . GLU B 1 323 ? 8.578 0.497 8.688 1 85.62 323 GLU B C 1
ATOM 5901 O O . GLU B 1 323 ? 8.797 1.683 8.945 1 85.62 323 GLU B O 1
ATOM 5906 N N . THR B 1 324 ? 9.453 -0.319 8.148 1 84.56 324 THR B N 1
ATOM 5907 C CA . THR B 1 324 ? 10.797 0.149 7.836 1 84.56 324 THR B CA 1
ATOM 5908 C C . THR B 1 324 ? 10.758 1.256 6.785 1 84.56 324 THR B C 1
ATOM 5910 O O . THR B 1 324 ? 11.531 2.213 6.852 1 84.56 324 THR B O 1
ATOM 5913 N N . LEU B 1 325 ? 9.836 1.137 5.918 1 86.12 325 LEU B N 1
ATOM 5914 C CA . LEU B 1 325 ? 9.695 2.148 4.875 1 86.12 325 LEU B CA 1
ATOM 5915 C C . LEU B 1 325 ? 8.977 3.383 5.41 1 86.12 325 LEU B C 1
ATOM 5917 O O . LEU B 1 325 ? 9.336 4.512 5.074 1 86.12 325 LEU B O 1
ATOM 5921 N N . THR B 1 326 ? 8.039 3.131 6.254 1 81.88 326 THR B N 1
ATOM 5922 C CA . THR B 1 326 ? 7.309 4.227 6.887 1 81.88 326 THR B CA 1
ATOM 5923 C C . THR B 1 326 ? 8.266 5.137 7.652 1 81.88 326 THR B C 1
ATOM 5925 O O . THR B 1 326 ? 8.109 6.359 7.641 1 81.88 326 THR B O 1
ATOM 5928 N N . ASN B 1 327 ? 9.219 4.562 8.188 1 79 327 ASN B N 1
ATOM 5929 C CA . ASN B 1 327 ? 10.117 5.277 9.094 1 79 327 ASN B CA 1
ATOM 5930 C C . ASN B 1 327 ? 11.164 6.07 8.328 1 79 327 ASN B C 1
ATOM 5932 O O . ASN B 1 327 ? 11.945 6.812 8.922 1 79 327 ASN B O 1
ATOM 5936 N N . VAL B 1 328 ? 11.109 5.977 7.059 1 79.44 328 VAL B N 1
ATOM 5937 C CA . VAL B 1 328 ? 12.125 6.684 6.281 1 79.44 328 VAL B CA 1
ATOM 5938 C C . VAL B 1 328 ? 11.797 8.18 6.246 1 79.44 328 VAL B C 1
ATOM 5940 O O . VAL B 1 328 ? 12.648 9.008 6.578 1 79.44 328 VAL B O 1
ATOM 5943 N N . CYS B 1 329 ? 10.555 8.422 5.961 1 83.06 329 CYS B N 1
ATOM 5944 C CA . CYS B 1 329 ? 10.227 9.82 5.715 1 83.06 329 CYS B CA 1
ATOM 5945 C C . CYS B 1 329 ? 9.398 10.391 6.855 1 83.06 329 CYS B C 1
ATOM 5947 O O . CYS B 1 329 ? 9.352 11.609 7.047 1 83.06 329 CYS B O 1
ATOM 5949 N N . LEU B 1 330 ? 8.727 9.523 7.5 1 85.81 330 LEU B N 1
ATOM 5950 C CA . LEU B 1 330 ? 7.758 10.008 8.477 1 85.81 330 LEU B CA 1
ATOM 5951 C C . LEU B 1 330 ? 7.93 9.289 9.812 1 85.81 330 LEU B C 1
ATOM 5953 O O . LEU B 1 330 ? 8.641 8.281 9.898 1 85.81 330 LEU B O 1
ATOM 5957 N N . ASP B 1 331 ? 7.359 9.906 10.75 1 82.31 331 ASP B N 1
ATOM 5958 C CA . ASP B 1 331 ? 7.332 9.273 12.062 1 82.31 331 ASP B CA 1
ATOM 5959 C C . ASP B 1 331 ? 6.305 8.141 12.109 1 82.31 331 ASP B C 1
ATOM 5961 O O . ASP B 1 331 ? 5.125 8.359 11.836 1 82.31 331 ASP B O 1
ATOM 5965 N N . LEU B 1 332 ? 6.801 7.012 12.492 1 83.31 332 LEU B N 1
ATOM 5966 C CA . LEU B 1 332 ? 5.969 5.816 12.5 1 83.31 332 LEU B CA 1
ATOM 5967 C C . LEU B 1 332 ? 4.785 5.988 13.453 1 83.31 332 LEU B C 1
ATOM 5969 O O . LEU B 1 332 ? 3.664 5.586 13.125 1 83.31 332 LEU B O 1
ATOM 5973 N N . LYS B 1 333 ? 4.996 6.551 14.578 1 83.88 333 LYS B N 1
ATOM 5974 C CA . LYS B 1 333 ? 3.936 6.734 15.57 1 83.88 333 LYS B CA 1
ATOM 5975 C C . LYS B 1 333 ? 2.826 7.629 15.023 1 83.88 333 LYS B C 1
ATOM 5977 O O . LYS B 1 333 ? 1.642 7.324 15.188 1 83.88 333 LYS B O 1
ATOM 5982 N N . GLY B 1 334 ? 3.25 8.68 14.398 1 84.69 334 GLY B N 1
ATOM 5983 C CA . GLY B 1 334 ? 2.275 9.586 13.82 1 84.69 334 GLY B CA 1
ATOM 5984 C C . GLY B 1 334 ? 1.398 8.938 12.766 1 84.69 334 GLY B C 1
ATOM 5985 O O . GLY B 1 334 ? 0.19 9.18 12.727 1 84.69 334 GLY B O 1
ATOM 5986 N N . VAL B 1 335 ? 1.952 8.102 12.008 1 88.12 335 VAL B N 1
ATOM 5987 C CA . VAL B 1 335 ? 1.221 7.418 10.945 1 88.12 335 VAL B CA 1
ATOM 5988 C C . VAL B 1 335 ? 0.238 6.422 11.555 1 88.12 335 VAL B C 1
ATOM 5990 O O . VAL B 1 335 ? -0.926 6.363 11.156 1 88.12 335 VAL B O 1
ATOM 5993 N N . LYS B 1 336 ? 0.685 5.695 12.547 1 88.06 336 LYS B N 1
ATOM 5994 C CA . LYS B 1 336 ? -0.152 4.691 13.195 1 88.06 336 LYS B CA 1
ATOM 5995 C C . LYS B 1 336 ? -1.326 5.344 13.922 1 88.06 336 LYS B C 1
ATOM 5997 O O . LYS B 1 336 ? -2.41 4.762 14.008 1 88.06 336 LYS B O 1
ATOM 6002 N N . MET B 1 337 ? -1.164 6.523 14.383 1 90.38 337 MET B N 1
ATOM 6003 C CA . MET B 1 337 ? -2.164 7.215 15.195 1 90.38 337 MET B CA 1
ATOM 6004 C C . MET B 1 337 ? -3.357 7.637 14.344 1 90.38 337 MET B C 1
ATOM 6006 O O . MET B 1 337 ? -4.445 7.875 14.867 1 90.38 337 MET B O 1
ATOM 6010 N N . LEU B 1 338 ? -3.186 7.707 13.094 1 92.25 338 LEU B N 1
ATOM 6011 C CA . LEU B 1 338 ? -4.254 8.188 12.234 1 92.25 338 LEU B CA 1
ATOM 6012 C C . LEU B 1 338 ? -5.492 7.305 12.352 1 92.25 338 LEU B C 1
ATOM 6014 O O . LEU B 1 338 ? -6.621 7.793 12.273 1 92.25 338 LEU B O 1
ATOM 6018 N N . SER B 1 339 ? -5.266 6.035 12.625 1 94.62 339 SER B N 1
ATOM 6019 C CA . SER B 1 339 ? -6.375 5.09 12.656 1 94.62 339 SER B CA 1
ATOM 6020 C C . SER B 1 339 ? -7.301 5.363 13.836 1 94.62 339 SER B C 1
ATOM 6022 O O . SER B 1 339 ? -8.5 5.098 13.758 1 94.62 339 SER B O 1
ATOM 6024 N N . ILE B 1 340 ? -6.785 5.934 14.93 1 94.81 340 ILE B N 1
ATOM 6025 C CA . ILE B 1 340 ? -7.566 6.109 16.141 1 94.81 340 ILE B CA 1
ATOM 6026 C C . ILE B 1 340 ? -8.68 7.129 15.906 1 94.81 340 ILE B C 1
ATOM 6028 O O . ILE B 1 340 ? -9.688 7.129 16.609 1 94.81 340 ILE B O 1
ATOM 6032 N N . TYR B 1 341 ? -8.531 7.969 14.922 1 94.31 341 TYR B N 1
ATOM 6033 C CA . TYR B 1 341 ? -9.492 9.039 14.664 1 94.31 341 TYR B CA 1
ATOM 6034 C C . TYR B 1 341 ? -10.805 8.484 14.133 1 94.31 341 TYR B C 1
ATOM 6036 O O . TYR B 1 341 ? -11.82 9.172 14.133 1 94.31 341 TYR B O 1
ATOM 6044 N N . TYR B 1 342 ? -10.789 7.215 13.688 1 96.94 342 TYR B N 1
ATOM 6045 C CA . TYR B 1 342 ? -12.031 6.586 13.242 1 96.94 342 TYR B CA 1
ATOM 6046 C C . TYR B 1 342 ? -12.953 6.297 14.422 1 96.94 342 TYR B C 1
ATOM 6048 O O . TYR B 1 342 ? -14.164 6.148 14.258 1 96.94 342 TYR B O 1
ATOM 6056 N N . VAL B 1 343 ? -12.406 6.203 15.617 1 95.19 343 VAL B N 1
ATOM 6057 C CA . VAL B 1 343 ? -13.195 5.844 16.797 1 95.19 343 VAL B CA 1
ATOM 6058 C C . VAL B 1 343 ? -14.164 6.973 17.125 1 95.19 343 VAL B C 1
ATOM 6060 O O . VAL B 1 343 ? -15.383 6.773 17.125 1 95.19 343 VAL B O 1
ATOM 6063 N N . PRO B 1 344 ? -13.656 8.18 17.375 1 91.5 344 PRO B N 1
ATOM 6064 C CA . PRO B 1 344 ? -14.625 9.25 17.609 1 91.5 344 PRO B CA 1
ATOM 6065 C C . PRO B 1 344 ? -15.453 9.578 16.359 1 91.5 344 PRO B C 1
ATOM 6067 O O . PRO B 1 344 ? -16.609 10.008 16.484 1 91.5 344 PRO B O 1
ATOM 6070 N N . ALA B 1 345 ? -14.945 9.312 15.164 1 91.56 345 ALA B N 1
ATOM 6071 C CA . ALA B 1 345 ? -15.617 9.625 13.906 1 91.56 345 ALA B CA 1
ATOM 6072 C C . ALA B 1 345 ? -16.891 8.812 13.75 1 91.56 345 ALA B C 1
ATOM 6074 O O . ALA B 1 345 ? -17.891 9.305 13.211 1 91.56 345 ALA B O 1
ATOM 6075 N N . PHE B 1 346 ? -16.859 7.527 14.312 1 94.12 346 PHE B N 1
ATOM 6076 C CA . PHE B 1 346 ? -17.984 6.645 14.023 1 94.12 346 PHE B CA 1
ATOM 6077 C C . PHE B 1 346 ? -18.75 6.32 15.305 1 94.12 346 PHE B C 1
ATOM 6079 O O . PHE B 1 346 ? -19.641 5.473 15.297 1 94.12 346 PHE B O 1
ATOM 6086 N N . LYS B 1 347 ? -18.469 7.023 16.375 1 92.69 347 LYS B N 1
ATOM 6087 C CA . LYS B 1 347 ? -19.141 6.742 17.641 1 92.69 347 LYS B CA 1
ATOM 6088 C C . LYS B 1 347 ? -20.641 6.934 17.531 1 92.69 347 LYS B C 1
ATOM 6090 O O . LYS B 1 347 ? -21.422 6.07 17.938 1 92.69 347 LYS B O 1
ATOM 6095 N N . SER B 1 348 ? -21.047 8.062 16.984 1 93.31 348 SER B N 1
ATOM 6096 C CA . SER B 1 348 ? -22.469 8.359 16.844 1 93.31 348 SER B CA 1
ATOM 6097 C C . SER B 1 348 ? -23.156 7.359 15.922 1 93.31 348 SER B C 1
ATOM 6099 O O . SER B 1 348 ? -24.312 7.02 16.125 1 93.31 348 SER B O 1
ATOM 6101 N N . LEU B 1 349 ? -22.453 6.914 14.883 1 96.5 349 LEU B N 1
ATOM 6102 C CA . LEU B 1 349 ? -23.016 5.922 13.977 1 96.5 349 LEU B CA 1
ATOM 6103 C C . LEU B 1 349 ? -23.219 4.586 14.68 1 96.5 349 LEU B C 1
ATOM 6105 O O . LEU B 1 349 ? -24.219 3.906 14.469 1 96.5 349 LEU B O 1
ATOM 6109 N N . LEU B 1 350 ? -22.25 4.242 15.516 1 97.06 350 LEU B N 1
ATOM 6110 C CA . LEU B 1 350 ? -22.359 3.027 16.312 1 97.06 350 LEU B CA 1
ATOM 6111 C C . LEU B 1 350 ? -23.594 3.068 17.203 1 97.06 350 LEU B C 1
ATOM 6113 O O . LEU B 1 350 ? -24.344 2.092 17.281 1 97.06 350 LEU B O 1
ATOM 6117 N N . GLN B 1 351 ? -23.859 4.203 17.844 1 95.56 351 GLN B N 1
ATOM 6118 C CA . GLN B 1 351 ? -25.031 4.398 18.672 1 95.56 351 GLN B CA 1
ATOM 6119 C C . GLN B 1 351 ? -26.312 4.289 17.859 1 95.56 351 GLN B C 1
ATOM 6121 O O . GLN B 1 351 ? -27.297 3.699 18.312 1 95.56 351 GLN B O 1
ATOM 6126 N N . PHE B 1 352 ? -26.281 4.836 16.703 1 95.94 352 PHE B N 1
ATOM 6127 C CA . PHE B 1 352 ? -27.438 4.789 15.828 1 95.94 352 PHE B CA 1
ATOM 6128 C C . PHE B 1 352 ? -27.797 3.346 15.484 1 95.94 352 PHE B C 1
ATOM 6130 O O . PHE B 1 352 ? -28.969 2.961 15.547 1 95.94 352 PHE B O 1
ATOM 6137 N N . TYR B 1 353 ? -26.766 2.529 15.094 1 96.5 353 TYR B N 1
ATOM 6138 C CA . TYR B 1 353 ? -27.016 1.135 14.742 1 96.5 353 TYR B CA 1
ATOM 6139 C C . TYR B 1 353 ? -27.578 0.367 15.938 1 96.5 353 TYR B C 1
ATOM 6141 O O . TYR B 1 353 ? -28.453 -0.481 15.781 1 96.5 353 TYR B O 1
ATOM 6149 N N . LYS B 1 354 ? -27.109 0.705 17.078 1 95.62 354 LYS B N 1
ATOM 6150 C CA . LYS B 1 354 ? -27.609 0.069 18.281 1 95.62 354 LYS B CA 1
ATOM 6151 C C . LYS B 1 354 ? -29.078 0.417 18.531 1 95.62 354 LYS B C 1
ATOM 6153 O O . LYS B 1 354 ? -29.906 -0.472 18.75 1 95.62 354 LYS B O 1
ATOM 6158 N N . GLU B 1 355 ? -29.406 1.639 18.406 1 96.12 355 GLU B N 1
ATOM 6159 C CA . GLU B 1 355 ? -30.75 2.125 18.719 1 96.12 355 GLU B CA 1
ATOM 6160 C C . GLU B 1 355 ? -31.75 1.693 17.641 1 96.12 355 GLU B C 1
ATOM 6162 O O . GLU B 1 355 ? -32.906 1.465 17.938 1 96.12 355 GLU B O 1
ATOM 6167 N N . SER B 1 356 ? -31.266 1.587 16.453 1 95.5 356 SER B N 1
ATOM 6168 C CA . SER B 1 356 ? -32.156 1.199 15.352 1 95.5 356 SER B CA 1
ATOM 6169 C C . SER B 1 356 ? -32.344 -0.312 15.312 1 95.5 356 SER B C 1
ATOM 6171 O O . SER B 1 356 ? -33.219 -0.809 14.594 1 95.5 356 SER B O 1
ATOM 6173 N N . GLY B 1 357 ? -31.516 -1.082 16.016 1 94.75 357 GLY B N 1
ATOM 6174 C CA . GLY B 1 357 ? -31.625 -2.531 16.047 1 94.75 357 GLY B CA 1
ATOM 6175 C C . GLY B 1 357 ? -30.938 -3.209 14.875 1 94.75 357 GLY B C 1
ATOM 6176 O O . GLY B 1 357 ? -31.188 -4.383 14.594 1 94.75 357 GLY B O 1
ATOM 6177 N N . ASP B 1 358 ? -30.219 -2.463 14.156 1 93.75 358 ASP B N 1
ATOM 6178 C CA . ASP B 1 358 ? -29.422 -3.031 13.078 1 93.75 358 ASP B CA 1
ATOM 6179 C C . ASP B 1 358 ? -28.188 -3.76 13.633 1 93.75 358 ASP B C 1
ATOM 6181 O O . ASP B 1 358 ? -27.078 -3.23 13.594 1 93.75 358 ASP B O 1
ATOM 6185 N N . VAL B 1 359 ? -28.328 -4.98 13.945 1 93.44 359 VAL B N 1
ATOM 6186 C CA . VAL B 1 359 ? -27.344 -5.762 14.68 1 93.44 359 VAL B CA 1
ATOM 6187 C C . VAL B 1 359 ? -26.141 -6.043 13.773 1 93.44 359 VAL B C 1
ATOM 6189 O O . VAL B 1 359 ? -25 -5.988 14.219 1 93.44 359 VAL B O 1
ATOM 6192 N N . THR B 1 360 ? -26.344 -6.266 12.531 1 89.81 360 THR B N 1
ATOM 6193 C CA . THR B 1 360 ? -25.281 -6.621 11.594 1 89.81 360 THR B CA 1
ATOM 6194 C C . THR B 1 360 ? -24.281 -5.469 11.445 1 89.81 360 THR B C 1
ATOM 6196 O O . THR B 1 360 ? -23.078 -5.66 11.625 1 89.81 360 THR B O 1
ATOM 6199 N N . HIS B 1 361 ? -24.828 -4.312 11.219 1 92.25 361 HIS B N 1
ATOM 6200 C CA . HIS B 1 361 ? -23.953 -3.162 11.047 1 92.25 361 HIS B CA 1
ATOM 6201 C C . HIS B 1 361 ? -23.312 -2.76 12.367 1 92.25 361 HIS B C 1
ATOM 6203 O O . HIS B 1 361 ? -22.156 -2.305 12.391 1 92.25 361 HIS B O 1
ATOM 6209 N N . TYR B 1 362 ? -24.094 -2.922 13.469 1 95.88 362 TYR B N 1
ATOM 6210 C CA . TYR B 1 362 ? -23.531 -2.625 14.781 1 95.88 362 TYR B CA 1
ATOM 6211 C C . TYR B 1 362 ? -22.312 -3.5 15.07 1 95.88 362 TYR B C 1
ATOM 6213 O O . TYR B 1 362 ? -21.25 -2.996 15.422 1 95.88 362 TYR B O 1
ATOM 6221 N N . ASP B 1 363 ? -22.469 -4.781 14.859 1 94.75 363 ASP B N 1
ATOM 6222 C CA . ASP B 1 363 ? -21.406 -5.73 15.172 1 94.75 363 ASP B CA 1
ATOM 6223 C C . ASP B 1 363 ? -20.172 -5.473 14.305 1 94.75 363 ASP B C 1
ATOM 6225 O O . ASP B 1 363 ? -19.031 -5.523 14.789 1 94.75 363 ASP B O 1
ATOM 6229 N N . LYS B 1 364 ? -20.406 -5.227 13.062 1 93.94 364 LYS B N 1
ATOM 6230 C CA . LYS B 1 364 ? -19.297 -4.984 12.133 1 93.94 364 LYS B CA 1
ATOM 6231 C C . LYS B 1 364 ? -18.531 -3.727 12.516 1 93.94 364 LYS B C 1
ATOM 6233 O O . LYS B 1 364 ? -17.297 -3.744 12.586 1 93.94 364 LYS B O 1
ATOM 6238 N N . LEU B 1 365 ? -19.25 -2.633 12.75 1 96.75 365 LEU B N 1
ATOM 6239 C CA . LEU B 1 365 ? -18.609 -1.376 13.102 1 96.75 365 LEU B CA 1
ATOM 6240 C C . LEU B 1 365 ? -17.922 -1.484 14.461 1 96.75 365 LEU B C 1
ATOM 6242 O O . LEU B 1 365 ? -16.797 -1.02 14.633 1 96.75 365 LEU B O 1
ATOM 6246 N N . HIS B 1 366 ? -18.625 -2.084 15.406 1 97 366 HIS B N 1
ATOM 6247 C CA . HIS B 1 366 ? -18.047 -2.256 16.734 1 97 366 HIS B CA 1
ATOM 6248 C C . HIS B 1 366 ? -16.734 -3.053 16.672 1 97 366 HIS B C 1
ATOM 6250 O O . HIS B 1 366 ? -15.75 -2.68 17.297 1 97 366 HIS B O 1
ATOM 6256 N N . ALA B 1 367 ? -16.766 -4.125 15.93 1 94.75 367 ALA B N 1
ATOM 6257 C CA . ALA B 1 367 ? -15.578 -4.957 15.781 1 94.75 367 ALA B CA 1
ATOM 6258 C C . ALA B 1 367 ? -14.43 -4.168 15.156 1 94.75 367 ALA B C 1
ATOM 6260 O O . ALA B 1 367 ? -13.273 -4.312 15.57 1 94.75 367 ALA B O 1
ATOM 6261 N N . LEU B 1 368 ? -14.734 -3.404 14.18 1 95.94 368 LEU B N 1
ATOM 6262 C CA . LEU B 1 368 ? -13.734 -2.57 13.523 1 95.94 368 LEU B CA 1
ATOM 6263 C C . LEU B 1 368 ? -13.109 -1.593 14.508 1 95.94 368 LEU B C 1
ATOM 6265 O O . LEU B 1 368 ? -11.883 -1.513 14.625 1 95.94 368 LEU B O 1
ATOM 6269 N N . LEU B 1 369 ? -13.938 -0.859 15.258 1 97.06 369 LEU B N 1
ATOM 6270 C CA . LEU B 1 369 ? -13.445 0.139 16.203 1 97.06 369 LEU B CA 1
ATOM 6271 C C . LEU B 1 369 ? -12.641 -0.518 17.312 1 97.06 369 LEU B C 1
ATOM 6273 O O . LEU B 1 369 ? -11.594 -0.005 17.719 1 97.06 369 LEU B O 1
ATOM 6277 N N . GLU B 1 370 ? -13.141 -1.653 17.734 1 95.75 370 GLU B N 1
ATOM 6278 C CA . GLU B 1 370 ? -12.422 -2.391 18.766 1 95.75 370 GLU B CA 1
ATOM 6279 C C . GLU B 1 370 ? -11.039 -2.812 18.281 1 95.75 370 GLU B C 1
ATOM 6281 O O . GLU B 1 370 ? -10.055 -2.703 19.016 1 95.75 370 GLU B O 1
ATOM 6286 N N . SER B 1 371 ? -11.023 -3.289 17.094 1 93.75 371 SER B N 1
ATOM 6287 C CA . SER B 1 371 ? -9.75 -3.719 16.516 1 93.75 371 SER B CA 1
ATOM 6288 C C . SER B 1 371 ? -8.773 -2.553 16.406 1 93.75 371 SER B C 1
ATOM 6290 O O . SER B 1 371 ? -7.582 -2.711 16.656 1 93.75 371 SER B O 1
ATOM 6292 N N . ILE B 1 372 ? -9.219 -1.394 16.016 1 95.56 372 ILE B N 1
ATOM 6293 C CA . ILE B 1 372 ? -8.391 -0.193 15.914 1 95.56 372 ILE B CA 1
ATOM 6294 C C . ILE B 1 372 ? -7.789 0.144 17.266 1 95.56 372 ILE B C 1
ATOM 6296 O O . ILE B 1 372 ? -6.59 0.412 17.375 1 95.56 372 ILE B O 1
ATOM 6300 N N . ILE B 1 373 ? -8.602 0.048 18.297 1 95.44 373 ILE B N 1
ATOM 6301 C CA . ILE B 1 373 ? -8.172 0.406 19.656 1 95.44 373 ILE B CA 1
ATOM 6302 C C . ILE B 1 373 ? -7.145 -0.605 20.156 1 95.44 373 ILE B C 1
ATOM 6304 O O . ILE B 1 373 ? -6.117 -0.227 20.719 1 95.44 373 ILE B O 1
ATOM 6308 N N . LYS B 1 374 ? -7.379 -1.801 19.875 1 92.5 374 LYS B N 1
ATOM 6309 C CA . LYS B 1 374 ? -6.477 -2.857 20.328 1 92.5 374 LYS B CA 1
ATOM 6310 C C . LYS B 1 374 ? -5.109 -2.734 19.656 1 92.5 374 LYS B C 1
ATOM 6312 O O . LYS B 1 374 ? -4.086 -3.059 20.266 1 92.5 374 LYS B O 1
ATOM 6317 N N . LYS B 1 375 ? -5.121 -2.238 18.469 1 90.88 375 LYS B N 1
ATOM 6318 C CA . LYS B 1 375 ? -3.879 -2.119 17.719 1 90.88 375 LYS B CA 1
ATOM 6319 C C . LYS B 1 375 ? -3.15 -0.821 18.047 1 90.88 375 LYS B C 1
ATOM 6321 O O . LYS B 1 375 ? -2.037 -0.587 17.578 1 90.88 375 LYS B O 1
ATOM 6326 N N . ALA B 1 376 ? -3.811 0.018 18.797 1 92.12 376 ALA B N 1
ATOM 6327 C CA . ALA B 1 376 ? -3.211 1.304 19.156 1 92.12 376 ALA B CA 1
ATOM 6328 C C . ALA B 1 376 ? -2.176 1.145 20.266 1 92.12 376 ALA B C 1
ATOM 6330 O O . ALA B 1 376 ? -2.322 1.717 21.344 1 92.12 376 ALA B O 1
ATOM 6331 N N . ASP B 1 377 ? -1.094 0.5 19.922 1 88 377 ASP B N 1
ATOM 6332 C CA . ASP B 1 377 ? -0.07 0.155 20.906 1 88 377 ASP B CA 1
ATOM 6333 C C . ASP B 1 377 ? 0.791 1.368 21.25 1 88 377 ASP B C 1
ATOM 6335 O O . ASP B 1 377 ? 1.636 1.303 22.156 1 88 377 ASP B O 1
ATOM 6339 N N . TYR B 1 378 ? 0.569 2.418 20.609 1 85.12 378 TYR B N 1
ATOM 6340 C CA . TYR B 1 378 ? 1.264 3.664 20.906 1 85.12 378 TYR B CA 1
ATOM 6341 C C . TYR B 1 378 ? 0.616 4.379 22.094 1 85.12 378 TYR B C 1
ATOM 6343 O O . TYR B 1 378 ? 1.183 5.328 22.641 1 85.12 378 TYR B O 1
ATOM 6351 N N . TYR B 1 379 ? -0.526 3.924 22.469 1 87.44 379 TYR B N 1
ATOM 6352 C CA . TYR B 1 379 ? -1.177 4.398 23.688 1 87.44 379 TYR B CA 1
ATOM 6353 C C . TYR B 1 379 ? -0.995 3.4 24.828 1 87.44 379 TYR B C 1
ATOM 6355 O O . TYR B 1 379 ? -0.847 2.199 24.594 1 87.44 379 TYR B O 1
ATOM 6363 N N . ASN B 1 380 ? -0.92 3.975 26 1 89.69 380 ASN B N 1
ATOM 6364 C CA . ASN B 1 380 ? -0.891 3.078 27.156 1 89.69 380 ASN B CA 1
ATOM 6365 C C . ASN B 1 380 ? -2.242 2.402 27.375 1 89.69 380 ASN B C 1
ATOM 6367 O O . ASN B 1 380 ? -3.217 2.717 26.688 1 89.69 380 ASN B O 1
ATOM 6371 N N . GLU B 1 381 ? -2.244 1.518 28.281 1 92.12 381 GLU B N 1
ATOM 6372 C CA . GLU B 1 381 ? -3.428 0.697 28.516 1 92.12 381 GLU B CA 1
ATOM 6373 C C . GLU B 1 381 ? -4.594 1.544 29.016 1 92.12 381 GLU B C 1
ATOM 6375 O O . GLU B 1 381 ? -5.746 1.297 28.656 1 92.12 381 GLU B O 1
ATOM 6380 N N . GLU B 1 382 ? -4.324 2.518 29.797 1 92.5 382 GLU B N 1
ATOM 6381 C CA . GLU B 1 382 ? -5.375 3.363 30.359 1 92.5 382 GLU B CA 1
ATOM 6382 C C . GLU B 1 382 ? -6.117 4.121 29.266 1 92.5 382 GLU B C 1
ATOM 6384 O O . GLU B 1 382 ? -7.348 4.188 29.266 1 92.5 382 GLU B O 1
ATOM 6389 N N . VAL B 1 383 ? -5.344 4.668 28.344 1 91.5 383 VAL B N 1
ATOM 6390 C CA . VAL B 1 383 ? -5.938 5.426 27.25 1 91.5 383 VAL B CA 1
ATOM 6391 C C . VAL B 1 383 ? -6.746 4.488 26.344 1 91.5 383 VAL B C 1
ATOM 6393 O O . VAL B 1 383 ? -7.859 4.82 25.938 1 91.5 383 VAL B O 1
ATOM 6396 N N . ARG B 1 384 ? -6.234 3.318 26.062 1 93.69 384 ARG B N 1
ATOM 6397 C CA . ARG B 1 384 ? -6.941 2.35 25.219 1 93.69 384 ARG B CA 1
ATOM 6398 C C . ARG B 1 384 ? -8.25 1.915 25.875 1 93.69 384 ARG B C 1
ATOM 6400 O O . ARG B 1 384 ? -9.273 1.781 25.203 1 93.69 384 ARG B O 1
ATOM 6407 N N . GLU B 1 385 ? -8.195 1.776 27.219 1 93.69 385 GLU B N 1
ATOM 6408 C CA . GLU B 1 385 ? -9.406 1.394 27.953 1 93.69 385 GLU B CA 1
ATOM 6409 C C . GLU B 1 385 ? -10.461 2.492 27.891 1 93.69 385 GLU B C 1
ATOM 6411 O O . GLU B 1 385 ? -11.656 2.205 27.812 1 93.69 385 GLU B O 1
ATOM 6416 N N . ARG B 1 386 ? -10.008 3.688 27.922 1 93.06 386 ARG B N 1
ATOM 6417 C CA . ARG B 1 386 ? -10.945 4.801 27.797 1 93.06 386 ARG B CA 1
ATOM 6418 C C . ARG B 1 386 ? -11.648 4.777 26.438 1 93.06 386 ARG B C 1
ATOM 6420 O O . ARG B 1 386 ? -12.852 5.016 26.344 1 93.06 386 ARG B O 1
ATOM 6427 N N . TYR B 1 387 ? -10.875 4.496 25.453 1 93.69 387 TYR B N 1
ATOM 6428 C CA . TYR B 1 387 ? -11.461 4.387 24.109 1 93.69 387 TYR B CA 1
ATOM 6429 C C . TYR B 1 387 ? -12.43 3.209 24.031 1 93.69 387 TYR B C 1
ATOM 6431 O O . TYR B 1 387 ? -13.508 3.32 23.438 1 93.69 387 TYR B O 1
ATOM 6439 N N . LEU B 1 388 ? -12 2.109 24.656 1 94.81 388 LEU B N 1
ATOM 6440 C CA . LEU B 1 388 ? -12.859 0.931 24.641 1 94.81 388 LEU B CA 1
ATOM 6441 C C . LEU B 1 388 ? -14.172 1.211 25.359 1 94.81 388 LEU B C 1
ATOM 6443 O O . LEU B 1 388 ? -15.242 0.828 24.875 1 94.81 388 LEU B O 1
ATOM 6447 N N . LYS B 1 389 ? -14.117 1.93 26.453 1 93.88 389 LYS B N 1
ATOM 6448 C CA . LYS B 1 389 ? -15.312 2.279 27.219 1 93.88 389 LYS B CA 1
ATOM 6449 C C . LYS B 1 389 ? -16.219 3.213 26.422 1 93.88 389 LYS B C 1
ATOM 6451 O O . LYS B 1 389 ? -17.438 3.152 26.547 1 93.88 389 LYS B O 1
ATOM 6456 N N . SER B 1 390 ? -15.602 3.982 25.609 1 92.75 390 SER B N 1
ATOM 6457 C CA . SER B 1 390 ? -16.359 4.977 24.844 1 92.75 390 SER B CA 1
ATOM 6458 C C . SER B 1 390 ? -17.234 4.316 23.781 1 92.75 390 SER B C 1
ATOM 6460 O O . SER B 1 390 ? -18.203 4.91 23.312 1 92.75 390 SER B O 1
ATOM 6462 N N . ILE B 1 391 ? -16.906 3.059 23.391 1 93.75 391 ILE B N 1
ATOM 6463 C CA . ILE B 1 391 ? -17.688 2.43 22.328 1 93.75 391 ILE B CA 1
ATOM 6464 C C . ILE B 1 391 ? -18.547 1.317 22.922 1 93.75 391 ILE B C 1
ATOM 6466 O O . ILE B 1 391 ? -19.281 0.634 22.188 1 93.75 391 ILE B O 1
ATOM 6470 N N . ASN B 1 392 ? -18.453 1.098 24.25 1 89.75 392 ASN B N 1
ATOM 6471 C CA . ASN B 1 392 ? -19.25 0.068 24.906 1 89.75 392 ASN B CA 1
ATOM 6472 C C . ASN B 1 392 ? -20.359 0.675 25.75 1 89.75 392 ASN B C 1
ATOM 6474 O O . ASN B 1 392 ? -20.219 0.813 26.969 1 89.75 392 ASN B O 1
ATOM 6478 N N . PHE B 1 393 ? -21.406 1.167 25.219 1 82.44 393 PHE B N 1
ATOM 6479 C CA . PHE B 1 393 ? -22.562 1.722 25.922 1 82.44 393 PHE B CA 1
ATOM 6480 C C . PHE B 1 393 ? -23.719 0.729 25.938 1 82.44 393 PHE B C 1
ATOM 6482 O O . PHE B 1 393 ? -23.812 -0.139 25.062 1 82.44 393 PHE B O 1
#

Radius of gyration: 29.66 Å; Cα contacts (8 Å, |Δi|>4): 970; chains: 2; bounding box: 67×90×68 Å

Nearest PDB structures (foldseek):
  1zu2-assembly1_A  TM=5.310E-01  e=1.035E+00  Arabidopsis thaliana
  2gw1-assembly1_B  TM=2.709E-01  e=8.223E-02  Saccharomyces cerevisiae
  5jqy-assembly1_A  TM=3.061E-01  e=6.184E-01  Homo sapiens
  6q9i-assembly1_A  TM=3.015E-01  e=5.924E-01  Homo sapiens
  1zu2-assembly1_A  TM=5.319E-01  e=1.050E+00  Arabidopsis thaliana

pLDDT: mean 86.65, std 16.01, range [27.89, 98.56]

Secondary structure (DSSP, 8-state):
-HHHHHHHHHHHHHHHHHHHTTS-----S--HHHHHHHHHHHHHHHHHHHHH-TT-HHHHHHHHHHHHHHHHHS-SHHHHHHHHHHHHHHHHHSTT-HHHHHHHHHHSPTT--SS-HHHHHHH-TT-GGGHHHHHHHTTT-HHHHHHHHHHHHHHT-S-HHHHHHHHHHHHHSPTT-EEEES-HHHHHHHHIIIIIS---TT-EEEEGGGGSSHHHHHHHHHHHT-PPP--S-GGGGGSSSHHHHHHHHHHHHHHHHHHH--S-EEEETTS-HHHHHHTGGGEEE-SSEEEE-SS---HHHHHHHIIIII---GGGT-----HHHHHHHS-HHHHHHGGGGHHHHHHHHHHHHHHHT-HHHHHHHHHHHHHHHHT-TTS-HHHHHHHHHHH--/-HHHHHHHHHHHHHHHHHHHTTS-----S--HHHHHHHHHHHHHHHHHHHHH-TT-HHHHHHHHHHHHHHHHHS-SHHHHHHHHHHHHHHHHHSTT-HHHHHHHHHHSPTT--SS-HHHHHHH-TT-GGGHHHHHHHTTT-HHHHHHHHHHHHHHT-S-HHHHHHHHHHHHHSPTT-EEEES-HHHHHHHHIIIIIS---TT-EEEEGGGGSSHHHHHHHHHHHT-PPP--S--GGGGSSSHHHHHHHHHHHHHHHHHHH--S-EEEETTS-HHHHHHTGGGEEE-SSEEEE-SS---HHHHHHHIIIII---GGGT-----HHHHHHHS-HHHHHHGGGGHHHHHHHHHHHHHHHT-HHHHHHHHHHHHHHHHT-TTS-HHHHHHHHHHH--